Protein AF-A0A329S2U3-F1 (afdb_monomer_lite)

Organism: NCBI:txid29920

pLDDT: mean 78.76, std 15.61, range [27.8, 98.19]

InterPro domains:
  IPR008893 WGR domain [PF05406] (552-631)
  IPR008893 WGR domain [PS51977] (537-641)
  IPR008893 WGR domain [SM00773] (551-633)
  IPR012317 Poly(ADP-ribose) polymerase, catalytic domain [PF00644] (865-1034)
  IPR012317 Poly(ADP-ribose) polymerase, catalytic domain [PS51059] (840-1088)
  IPR036616 Poly(ADP-ribose) polymerase, regulatory domain superfamily [G3DSA:1.20.142.10] (681-849)
  IPR036616 Poly(ADP-ribose) polymerase, regulatory domain superfamily [SSF47587] (687-849)
  IPR036770 Ankyrin repeat-containing domain superfamily [G3DSA:1.25.40.20] (14-289)
  IPR036770 Ankyrin repeat-containing domain superfamily [G3DSA:1.25.40.20] (290-478)
  IPR036770 Ankyrin repeat-containing domain superfamily [SSF48403] (47-464)
  IPR036930 WGR domain superfamily [SSF142921] (527-645)
  IPR050800 ADP-ribosyltransferase diphtheria toxin-like [PTHR10459] (525-1228)

Sequence (1231 aa):
MTLLRSGSAVDGNLRIAQKSSDDVASSWLQRQTISTKPKKEPKIKIRSYFYHAVSNGLTGICHMLLSAKFCRRQAIEDSVRCGQFQLAHNLLGVLESGSDGGMELLKRPNSRGETLLHSLAKTRLTGFDALAKKLAWALVDAGIRVDAQDNKGNIAMHYASKCGNTHLMDFLHHQSGGTKSENIKNHVGEIPILFALKQKRNGRNLSDDQLLTVSCYFLEHPSYSLDIHAADHSGMNVLGAFLDRFMESLAESKPVLFFMMLETLLKRGVDLNLSFHSAHAASLERRKRPHEDGKDQLLRSGRELCEVTSLAKGDEDKMPALVRVAITPNASTRYHALALLLRYGAKLSTADGRGNTLLMHLAARNLVAETRVALGLVRSVPDPKDVFTFTASTRVCSLHVPEASVKAALAQRNTAGLTACHMAVQPLDYGSYENTRLLGMLVRAGGDLRAKDSSGKSAIDYARDQRSRFVLRFLERTFPEFVSVQAEARESTTMFAAAPIYSDDASAYLAECETSGKISRSLVATKVNASCDVGNVSKVHSEGDGEGTELDALLTKVDVKNGRFGLNVFYRLQLVRDELQDIYVLFTNWGRIGETGKFQNTPFRDETEAVNEFKKIFRSKTGNPWESRGPGEFVKKPKKYNLVQRVNHSTKVDDEVTRSFREDMESVASKGVVFPEPRDPDLVTSPSVMAMLAAITDVRNLQLAAQTSCGFAGGDLPLAKQDELRDALEKLTEIRGLLEEKEELVKEIGTASGDLSDEGATKRALLATRHEALTEKVSERSSRYYEIMPCQEDALASSIKAFDQVDDVNVEITRLRMLSDIMETYKMLLGAKRALPTQNPLEYCYHALQVRLGPLQPADPERQLIHRYFFGGLRSYDRHRYRISNVFEVERRGETQRFNDFMEERQDLKTMQTHLLWHGTRRSNLMGILSQGLRVAPPEAPHHGYAYGKGLYFANVAEKSLNYCDVPYALPIMDKDGKPDKTTAKTREVHYMLLCEVSLGKPTEVTTTAAWGTDPLPRDGMDSVKALAVHNPDPRGALVSPKCGAVLHVGQVKQVGIELPYDRVWAKTEPNPTPMGWYERNPKFTAETQDYLSKLVADESFAVGNTHTVSTTGKDREHFVQYQYDQRTIVIELVSRETPDATEDDDEADVAPQKAGSGAWYEATLKVTIRPDDGGAAYSYSTKLYRNTLKSSPLAEGFTLVEPALSEYAELVVYKEAQARIRYVVEVETV

Structure (mmCIF, N/CA/C/O backbone):
data_AF-A0A329S2U3-F1
#
_entry.id   AF-A0A329S2U3-F1
#
loop_
_atom_site.group_PDB
_atom_site.id
_atom_site.type_symbol
_atom_site.label_atom_id
_atom_site.label_alt_id
_atom_site.label_comp_id
_atom_site.label_asym_id
_atom_site.label_entity_id
_atom_site.label_seq_id
_atom_site.pdbx_PDB_ins_code
_atom_site.Cartn_x
_atom_site.Cartn_y
_atom_site.Cartn_z
_atom_site.occupancy
_atom_site.B_iso_or_equiv
_atom_site.auth_seq_id
_atom_site.auth_comp_id
_atom_site.auth_asym_id
_atom_site.auth_atom_id
_atom_site.pdbx_PDB_model_num
ATOM 1 N N . MET A 1 1 ? 57.368 -40.593 -18.491 1.00 42.31 1 MET A N 1
ATOM 2 C CA . MET A 1 1 ? 58.512 -41.523 -18.360 1.00 42.31 1 MET A CA 1
ATOM 3 C C . MET A 1 1 ? 58.277 -42.854 -19.070 1.00 42.31 1 MET A C 1
ATOM 5 O O . MET A 1 1 ? 59.150 -43.255 -19.821 1.00 42.31 1 MET A O 1
ATOM 9 N N . THR A 1 2 ? 57.116 -43.504 -18.928 1.00 45.44 2 THR A N 1
ATOM 10 C CA . THR A 1 2 ? 56.801 -44.787 -19.597 1.00 45.44 2 THR A CA 1
ATOM 11 C C . THR A 1 2 ? 56.766 -44.711 -21.134 1.00 45.44 2 THR A C 1
ATOM 13 O O . THR A 1 2 ? 57.269 -45.612 -21.788 1.00 45.44 2 THR A O 1
ATOM 16 N N . LEU A 1 3 ? 56.276 -43.610 -21.721 1.00 49.00 3 LEU A N 1
ATOM 17 C CA . LEU A 1 3 ? 56.249 -43.401 -23.185 1.00 49.00 3 LEU A CA 1
ATOM 18 C C . LEU A 1 3 ? 57.636 -43.142 -23.814 1.00 49.00 3 LEU A C 1
ATOM 20 O O . LEU A 1 3 ? 57.868 -43.504 -24.962 1.00 49.00 3 LEU A O 1
ATOM 24 N N . LEU A 1 4 ? 58.580 -42.563 -23.060 1.00 51.00 4 LEU A N 1
ATOM 25 C CA . LEU A 1 4 ? 59.866 -42.061 -23.577 1.00 51.00 4 LEU A CA 1
ATOM 26 C C . LEU A 1 4 ? 60.910 -43.159 -23.855 1.00 51.00 4 LEU A C 1
ATOM 28 O O . LEU A 1 4 ? 61.914 -42.886 -24.502 1.00 51.00 4 LEU A O 1
ATOM 32 N N . ARG A 1 5 ? 60.687 -44.398 -23.392 1.00 49.81 5 ARG A N 1
ATOM 33 C CA . ARG A 1 5 ? 61.609 -45.533 -23.601 1.00 49.81 5 ARG A CA 1
ATOM 34 C C . ARG A 1 5 ? 61.366 -46.317 -24.900 1.00 49.81 5 ARG A C 1
ATOM 36 O O . ARG A 1 5 ? 62.146 -47.206 -25.207 1.00 49.81 5 ARG A O 1
ATOM 43 N N . SER A 1 6 ? 60.302 -46.012 -25.648 1.00 49.84 6 SER A N 1
ATOM 44 C CA . SER A 1 6 ? 59.824 -46.835 -26.775 1.00 49.84 6 SER A CA 1
ATOM 45 C C . SER A 1 6 ? 60.241 -46.350 -28.174 1.00 49.84 6 SER A C 1
ATOM 47 O O . SER A 1 6 ? 59.971 -47.031 -29.156 1.00 49.84 6 SER A O 1
ATOM 49 N N . GLY A 1 7 ? 60.877 -45.178 -28.298 1.00 49.03 7 GLY A N 1
ATOM 50 C CA . GLY A 1 7 ? 61.291 -44.615 -29.594 1.00 49.03 7 GLY A CA 1
ATOM 51 C C . GLY A 1 7 ? 60.150 -44.150 -30.519 1.00 49.03 7 GLY A C 1
ATOM 52 O O . GLY A 1 7 ? 60.430 -43.615 -31.592 1.00 49.03 7 GLY A O 1
ATOM 53 N N . SER A 1 8 ? 58.880 -44.303 -30.124 1.00 48.53 8 SER A N 1
ATOM 54 C CA . SER A 1 8 ? 57.711 -43.809 -30.865 1.00 48.53 8 SER A CA 1
ATOM 55 C C . SER A 1 8 ? 57.452 -42.316 -30.619 1.00 48.53 8 SER A C 1
ATOM 57 O O . SER A 1 8 ? 57.714 -41.817 -29.523 1.00 48.53 8 SER A O 1
ATOM 59 N N . ALA A 1 9 ? 56.892 -41.615 -31.612 1.00 52.03 9 ALA A N 1
ATOM 60 C CA . ALA A 1 9 ? 56.511 -40.203 -31.501 1.00 52.03 9 ALA A CA 1
ATOM 61 C C . ALA A 1 9 ? 55.574 -39.956 -30.299 1.00 52.03 9 ALA A C 1
ATOM 63 O O . ALA A 1 9 ? 54.601 -40.681 -30.089 1.00 52.03 9 ALA A O 1
ATOM 64 N N . VAL A 1 10 ? 55.879 -38.937 -29.490 1.00 57.94 10 VAL A N 1
ATOM 65 C CA . VAL A 1 10 ? 55.153 -38.639 -28.244 1.00 57.94 10 VAL A CA 1
ATOM 66 C C . VAL A 1 10 ? 54.047 -37.605 -28.503 1.00 57.94 10 VAL A C 1
ATOM 68 O O . VAL A 1 10 ? 54.228 -36.433 -28.209 1.00 57.94 10 VAL A O 1
ATOM 71 N N . ASP A 1 11 ? 52.877 -38.016 -28.995 1.00 56.56 11 ASP A N 1
ATOM 72 C CA . ASP A 1 11 ? 51.725 -37.114 -29.233 1.00 56.56 11 ASP A CA 1
ATOM 73 C C . ASP A 1 11 ? 50.655 -37.198 -28.126 1.00 56.56 11 ASP A C 1
ATOM 75 O O . ASP A 1 11 ? 49.458 -37.354 -28.374 1.00 56.56 11 ASP A O 1
ATOM 79 N N . GLY A 1 12 ? 51.068 -37.137 -26.857 1.00 60.25 12 GLY A N 1
ATOM 80 C CA . GLY A 1 12 ? 50.128 -37.270 -25.740 1.00 60.25 12 GLY A CA 1
ATOM 81 C C . GLY A 1 12 ? 49.598 -35.946 -25.178 1.00 60.25 12 GLY A C 1
ATOM 82 O O . GLY A 1 12 ? 50.315 -34.950 -25.034 1.00 60.25 12 GLY A O 1
ATOM 83 N N . ASN A 1 13 ? 48.313 -35.964 -24.814 1.00 64.75 13 ASN A N 1
ATOM 84 C CA . ASN A 1 13 ? 47.608 -34.863 -24.168 1.00 64.75 13 ASN A CA 1
ATOM 85 C C . ASN A 1 13 ? 47.212 -35.219 -22.724 1.00 64.75 13 ASN A C 1
ATOM 87 O O . ASN A 1 13 ? 46.738 -36.317 -22.444 1.00 64.75 13 ASN A O 1
ATOM 91 N N . LEU A 1 14 ? 47.336 -34.259 -21.810 1.00 62.75 14 LEU A N 1
ATOM 92 C CA . LEU A 1 14 ? 46.859 -34.313 -20.432 1.00 62.75 14 LEU A CA 1
ATOM 93 C C . LEU A 1 14 ? 45.433 -33.771 -20.321 1.00 62.75 14 LEU A C 1
ATOM 95 O O . LEU A 1 14 ? 45.117 -32.695 -20.837 1.00 62.75 14 LEU A O 1
ATOM 99 N N . ARG A 1 15 ? 44.585 -34.480 -19.571 1.00 54.84 15 ARG A N 1
ATOM 100 C CA . ARG A 1 15 ? 43.305 -33.962 -19.072 1.00 54.84 15 ARG A CA 1
ATOM 101 C C . ARG A 1 15 ? 43.565 -33.211 -17.771 1.00 54.84 15 ARG A C 1
ATOM 103 O O . ARG A 1 15 ? 43.857 -33.829 -16.755 1.00 54.84 15 ARG A O 1
ATOM 110 N N . ILE A 1 16 ? 43.474 -31.885 -17.808 1.00 58.28 16 ILE A N 1
ATOM 111 C CA . ILE A 1 16 ? 43.733 -31.037 -16.641 1.00 58.28 16 ILE A CA 1
ATOM 112 C C . ILE A 1 16 ? 42.404 -30.458 -16.153 1.00 58.28 16 ILE A C 1
ATOM 114 O O . ILE A 1 16 ? 41.715 -29.751 -16.897 1.00 58.28 16 ILE A O 1
ATOM 118 N N . ALA A 1 17 ? 42.051 -30.743 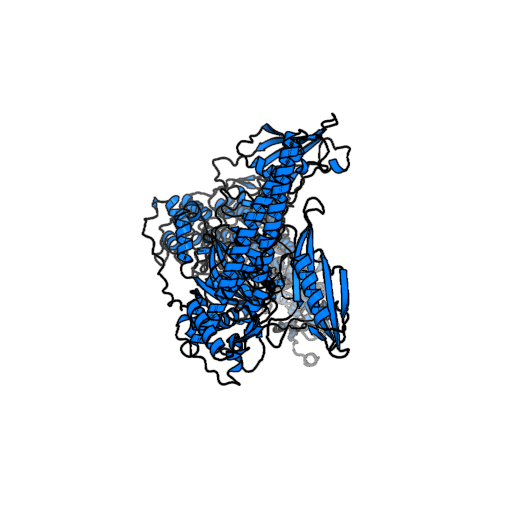-14.900 1.00 45.75 17 ALA A N 1
ATOM 119 C CA . ALA A 1 17 ? 40.966 -30.063 -14.202 1.00 45.75 17 ALA A CA 1
ATOM 120 C C . ALA A 1 17 ? 41.432 -28.650 -13.817 1.00 45.75 17 ALA A C 1
ATOM 122 O O . ALA A 1 17 ? 42.462 -28.479 -13.167 1.00 45.75 17 ALA A O 1
ATOM 123 N N . GLN A 1 18 ? 40.706 -27.614 -14.239 1.00 48.03 18 GLN A N 1
ATOM 124 C CA . GLN A 1 18 ? 41.000 -26.253 -13.787 1.00 48.03 18 GLN A CA 1
ATOM 125 C C . GLN A 1 18 ? 40.608 -26.093 -12.312 1.00 48.03 18 GLN A C 1
ATOM 127 O O . GLN A 1 18 ? 39.426 -26.217 -12.000 1.00 48.03 18 GLN A O 1
ATOM 132 N N . LYS A 1 19 ? 41.548 -25.694 -11.446 1.00 40.84 19 LYS A N 1
ATOM 133 C CA . LYS A 1 19 ? 41.189 -24.980 -10.210 1.00 40.84 19 LYS A CA 1
ATOM 134 C C . LYS A 1 19 ? 40.588 -23.621 -10.593 1.00 40.84 19 LYS A C 1
ATOM 136 O O . LYS A 1 19 ? 41.132 -22.923 -11.460 1.00 40.84 19 LYS A O 1
ATOM 141 N N . SER A 1 20 ? 39.434 -23.272 -10.030 1.00 36.66 20 SER A N 1
ATOM 142 C CA . SER A 1 20 ? 38.898 -21.909 -10.102 1.00 36.66 20 SER A CA 1
ATOM 143 C C . SER A 1 20 ? 39.847 -20.968 -9.364 1.00 36.66 20 SER A C 1
ATOM 145 O O . SER A 1 20 ? 40.392 -21.329 -8.327 1.00 36.66 20 SER A O 1
ATOM 147 N N . SER A 1 21 ? 40.053 -19.758 -9.889 1.00 37.75 21 SER A N 1
ATOM 148 C CA . SER A 1 21 ? 40.830 -18.709 -9.207 1.00 37.75 21 SER A CA 1
ATOM 149 C C . SER A 1 21 ? 40.238 -18.310 -7.851 1.00 37.75 21 SER A C 1
ATOM 151 O O . SER A 1 21 ? 40.929 -17.683 -7.059 1.00 37.75 21 SER A O 1
ATOM 153 N N . ASP A 1 22 ? 38.996 -18.710 -7.579 1.00 34.69 22 ASP A N 1
ATOM 154 C CA . ASP A 1 22 ? 38.304 -18.463 -6.316 1.00 34.69 22 ASP A CA 1
ATOM 155 C C . ASP A 1 22 ? 38.887 -19.289 -5.150 1.00 34.69 22 ASP A C 1
ATOM 157 O O . ASP A 1 22 ? 38.743 -18.883 -4.004 1.00 34.69 22 ASP A O 1
ATOM 161 N N . ASP A 1 23 ? 39.629 -20.375 -5.419 1.00 32.91 23 ASP A N 1
ATOM 162 C CA . ASP A 1 23 ? 40.232 -21.216 -4.365 1.00 32.91 23 ASP A CA 1
ATOM 163 C C . ASP A 1 23 ? 41.568 -20.673 -3.823 1.00 32.91 23 ASP A C 1
ATOM 165 O O . ASP A 1 23 ? 42.105 -21.207 -2.855 1.00 32.91 23 ASP A O 1
ATOM 169 N N . VAL A 1 24 ? 42.148 -19.637 -4.444 1.00 33.84 24 VAL A N 1
ATOM 170 C CA . VAL A 1 24 ? 43.432 -19.051 -3.998 1.00 33.84 24 VAL A CA 1
ATOM 171 C C . VAL A 1 24 ? 43.216 -17.807 -3.126 1.00 33.84 24 VAL A C 1
ATOM 173 O O . VAL A 1 24 ? 44.097 -17.438 -2.356 1.00 33.84 24 VAL A O 1
ATOM 176 N N . ALA A 1 25 ? 42.026 -17.198 -3.170 1.00 31.97 25 ALA A N 1
ATOM 177 C CA . ALA A 1 25 ? 41.671 -16.062 -2.315 1.00 31.97 25 ALA A CA 1
ATOM 178 C C . ALA A 1 25 ? 41.068 -16.478 -0.956 1.00 31.97 25 ALA A C 1
ATOM 180 O O . ALA A 1 25 ? 40.979 -15.660 -0.046 1.00 31.97 25 ALA A O 1
ATOM 181 N N . SER A 1 26 ? 40.697 -17.748 -0.776 1.00 31.91 26 SER A N 1
ATOM 182 C CA . SER A 1 26 ? 40.075 -18.269 0.448 1.00 31.91 26 SER A CA 1
ATOM 183 C C . SER A 1 26 ? 41.071 -18.997 1.361 1.00 31.91 26 SER A C 1
ATOM 185 O O . SER A 1 26 ? 40.828 -20.131 1.769 1.00 31.91 26 SER A O 1
ATOM 187 N N . SER A 1 27 ? 42.205 -18.362 1.675 1.00 30.64 27 SER A N 1
ATOM 188 C CA . SER A 1 27 ? 43.120 -18.834 2.733 1.00 30.64 27 SER A CA 1
ATOM 189 C C . SER A 1 27 ? 43.004 -18.038 4.039 1.00 30.64 27 SER A C 1
ATOM 191 O O . SER A 1 27 ? 43.731 -18.335 4.982 1.00 30.64 27 SER A O 1
ATOM 193 N N . TRP A 1 28 ? 42.095 -17.066 4.142 1.00 36.31 28 TRP A N 1
ATOM 194 C CA . TRP A 1 28 ? 41.834 -16.373 5.404 1.00 36.31 28 TRP A CA 1
ATOM 195 C C . TRP A 1 28 ? 40.329 -16.164 5.604 1.00 36.31 28 TRP A C 1
ATOM 197 O O . TRP A 1 28 ? 39.649 -15.649 4.724 1.00 36.31 28 TRP A O 1
ATOM 207 N N . LEU A 1 29 ? 39.855 -16.590 6.782 1.00 28.66 29 LEU A N 1
ATOM 208 C CA . LEU A 1 29 ? 38.474 -16.634 7.293 1.00 28.66 29 LEU A CA 1
ATOM 209 C C . LEU A 1 29 ? 37.580 -17.789 6.813 1.00 28.66 29 LEU A C 1
ATOM 211 O O . LEU A 1 29 ? 36.704 -17.669 5.963 1.00 28.66 29 LEU A O 1
ATOM 215 N N . GLN A 1 30 ? 37.742 -18.908 7.513 1.00 29.66 30 GLN A N 1
ATOM 216 C CA . GLN A 1 30 ? 36.770 -19.986 7.622 1.00 29.66 30 GLN A CA 1
ATOM 217 C C . GLN A 1 30 ? 35.795 -19.658 8.773 1.00 29.66 30 GLN A C 1
ATOM 219 O O . GLN A 1 30 ? 36.169 -19.736 9.942 1.00 29.66 30 GLN A O 1
ATOM 224 N N . ARG A 1 31 ? 34.536 -19.311 8.470 1.00 28.36 31 ARG A N 1
ATOM 225 C CA . ARG A 1 31 ? 33.394 -19.548 9.375 1.00 28.36 31 ARG A CA 1
ATOM 226 C C . ARG A 1 31 ? 32.233 -20.154 8.593 1.00 28.36 31 ARG A C 1
ATOM 228 O O . ARG A 1 31 ? 31.931 -19.761 7.471 1.00 28.36 31 ARG A O 1
ATOM 235 N N . GLN A 1 32 ? 31.674 -21.191 9.201 1.00 36.06 32 GLN A N 1
ATOM 236 C CA . GLN A 1 32 ? 30.772 -22.187 8.641 1.00 36.06 32 GLN A CA 1
ATOM 237 C C . GLN A 1 32 ? 29.478 -21.582 8.081 1.00 36.06 32 GLN A C 1
ATOM 239 O O . GLN A 1 32 ? 28.687 -21.011 8.820 1.00 36.06 32 GLN A O 1
ATOM 244 N N . THR A 1 33 ? 29.217 -21.810 6.795 1.00 27.92 33 THR A N 1
ATOM 245 C CA . THR A 1 33 ? 27.858 -21.906 6.245 1.00 27.92 33 THR A CA 1
ATOM 246 C C . THR A 1 33 ? 27.834 -23.057 5.240 1.00 27.92 33 THR A C 1
ATOM 248 O O . THR A 1 33 ? 28.650 -23.132 4.320 1.00 27.92 33 THR A O 1
ATOM 251 N N . ILE A 1 34 ? 26.933 -24.014 5.460 1.00 32.25 34 ILE A N 1
ATOM 252 C CA . ILE A 1 34 ? 26.742 -25.185 4.601 1.00 32.25 34 ILE A CA 1
ATOM 253 C C . ILE A 1 34 ? 26.026 -24.707 3.332 1.00 32.25 34 ILE A C 1
ATOM 255 O O . ILE A 1 34 ? 24.833 -24.425 3.338 1.00 32.25 34 ILE A O 1
ATOM 259 N N . SER A 1 35 ? 26.778 -24.569 2.240 1.00 28.52 35 SER A N 1
ATOM 260 C CA . SER A 1 35 ? 26.254 -24.196 0.923 1.00 28.52 35 SER A CA 1
ATOM 261 C C . SER A 1 35 ? 25.680 -25.425 0.213 1.00 28.52 35 SER A C 1
ATOM 263 O O . SER A 1 35 ? 26.424 -26.272 -0.282 1.00 28.52 35 SER A O 1
ATOM 265 N N . THR A 1 36 ? 24.353 -25.513 0.124 1.00 30.98 36 THR A N 1
ATOM 266 C CA . THR A 1 36 ? 23.598 -26.521 -0.644 1.00 30.98 36 THR A CA 1
ATOM 267 C C . THR A 1 36 ? 23.454 -26.139 -2.125 1.00 30.98 36 THR A C 1
ATOM 269 O O . THR A 1 36 ? 22.384 -26.256 -2.719 1.00 30.98 36 THR A O 1
ATOM 272 N N . LYS A 1 37 ? 24.534 -25.678 -2.771 1.00 29.12 37 LYS A N 1
ATOM 273 C CA . LYS A 1 37 ? 24.570 -25.540 -4.239 1.00 29.12 37 LYS A CA 1
ATOM 274 C C . LYS A 1 37 ? 25.252 -26.761 -4.863 1.00 29.12 37 LYS A C 1
ATOM 276 O O . LYS A 1 37 ? 26.326 -27.140 -4.392 1.00 29.12 37 LYS A O 1
ATOM 281 N N . PRO A 1 38 ? 24.710 -27.350 -5.947 1.00 29.62 38 PRO A N 1
ATOM 282 C CA . PRO A 1 38 ? 25.406 -28.408 -6.666 1.00 29.62 38 PRO A CA 1
ATOM 283 C C . PRO A 1 38 ? 26.735 -27.851 -7.191 1.00 29.62 38 PRO A C 1
ATOM 285 O O . PRO A 1 38 ? 26.765 -26.856 -7.924 1.00 29.62 38 PRO A O 1
ATOM 288 N N . LYS A 1 39 ? 27.852 -28.461 -6.777 1.00 33.41 39 LYS A N 1
ATOM 289 C CA . LYS A 1 39 ? 29.187 -28.121 -7.281 1.00 33.41 39 LYS A CA 1
ATOM 290 C C . LYS A 1 39 ? 29.183 -28.330 -8.797 1.00 33.41 39 LYS A C 1
ATOM 292 O O . LYS A 1 39 ? 29.017 -29.452 -9.262 1.00 33.41 39 LYS A O 1
ATOM 297 N N . LYS A 1 40 ? 29.354 -27.253 -9.574 1.00 38.09 40 LYS A N 1
ATOM 298 C CA . LYS A 1 40 ? 29.589 -27.361 -11.022 1.00 38.09 40 LYS A CA 1
ATOM 299 C C . LYS A 1 40 ? 30.831 -28.219 -11.243 1.00 38.09 40 LYS A C 1
ATOM 301 O O . LYS A 1 40 ? 31.885 -27.905 -10.692 1.00 38.09 40 LYS A O 1
ATOM 306 N N . GLU A 1 41 ? 30.708 -29.260 -12.060 1.00 36.12 41 GLU A N 1
ATOM 307 C CA . GLU A 1 41 ? 31.843 -30.092 -12.457 1.00 36.12 41 GLU A CA 1
ATOM 308 C C . GLU A 1 41 ? 32.994 -29.222 -13.004 1.00 36.12 41 GLU A C 1
ATOM 310 O O . GLU A 1 41 ? 32.757 -28.280 -13.777 1.00 36.12 41 GLU A O 1
ATOM 315 N N . PRO A 1 42 ? 34.253 -29.494 -12.615 1.00 43.88 42 PRO A N 1
ATOM 316 C CA . PRO A 1 42 ? 35.391 -28.730 -13.100 1.00 43.88 42 PRO A CA 1
ATOM 317 C C . PRO A 1 42 ? 35.534 -28.924 -14.614 1.00 43.88 42 PRO A C 1
ATOM 319 O O . PRO A 1 42 ? 35.647 -30.044 -15.105 1.00 43.88 42 PRO A O 1
ATOM 322 N N . LYS A 1 43 ? 35.571 -27.825 -15.380 1.00 46.41 43 LYS A N 1
ATOM 323 C CA . LYS A 1 43 ? 35.804 -27.884 -16.834 1.00 46.41 43 LYS A CA 1
ATOM 324 C C . LYS A 1 43 ? 37.184 -28.492 -17.118 1.00 46.41 43 LYS A C 1
ATOM 326 O O . LYS A 1 43 ? 38.202 -27.818 -16.946 1.00 46.41 43 LYS A O 1
ATOM 331 N N . ILE A 1 44 ? 37.212 -29.740 -17.582 1.00 51.78 44 ILE A N 1
ATOM 332 C CA . ILE A 1 44 ? 38.430 -30.451 -17.987 1.00 51.78 44 ILE A CA 1
ATOM 333 C C . ILE A 1 44 ? 38.913 -29.875 -19.324 1.00 51.78 44 ILE A C 1
ATOM 335 O O . ILE A 1 44 ? 38.178 -29.874 -20.311 1.00 51.78 44 ILE A O 1
ATOM 339 N N . LYS A 1 45 ? 40.154 -29.379 -19.379 1.00 61.69 45 LYS A N 1
ATOM 340 C CA . LYS A 1 45 ? 40.801 -28.971 -20.636 1.00 61.69 45 LYS A CA 1
ATOM 341 C C . LYS A 1 45 ? 41.892 -29.958 -21.012 1.00 61.69 45 LYS A C 1
ATOM 343 O O . LYS A 1 45 ? 42.722 -30.322 -20.186 1.00 61.69 45 LYS A O 1
ATOM 348 N N . ILE A 1 46 ? 41.898 -30.340 -22.283 1.00 70.62 46 ILE A N 1
ATOM 349 C CA . ILE A 1 46 ? 42.928 -31.185 -22.883 1.00 70.62 46 ILE A CA 1
ATOM 350 C C . ILE A 1 46 ? 44.083 -30.272 -23.328 1.00 70.62 46 ILE A C 1
ATOM 352 O O . ILE A 1 46 ? 43.864 -29.339 -24.106 1.00 70.62 46 ILE A O 1
ATOM 356 N N . ARG A 1 47 ? 45.288 -30.488 -22.791 1.00 78.19 47 ARG A N 1
ATOM 357 C CA . ARG A 1 47 ? 46.519 -29.736 -23.113 1.00 78.19 47 ARG A CA 1
ATOM 358 C C . ARG A 1 47 ? 47.655 -30.706 -23.418 1.00 78.19 47 ARG A C 1
ATOM 360 O O . ARG A 1 47 ? 47.685 -31.777 -22.829 1.00 78.19 47 ARG A O 1
ATOM 367 N N . SER A 1 48 ? 48.587 -30.346 -24.293 1.00 82.12 48 SER A N 1
ATOM 368 C CA . SER A 1 48 ? 49.729 -31.214 -24.606 1.00 82.12 48 SER A CA 1
ATOM 369 C C . SER A 1 48 ? 50.674 -31.364 -23.403 1.00 82.12 48 SER A C 1
ATOM 371 O O . SER A 1 48 ? 50.708 -30.512 -22.505 1.00 82.12 48 SER A O 1
ATOM 373 N N . TYR A 1 49 ? 51.482 -32.430 -23.395 1.00 80.19 49 TYR A N 1
ATOM 374 C CA . TYR A 1 49 ? 52.573 -32.573 -22.422 1.00 80.19 49 TYR A CA 1
ATOM 375 C C . TYR A 1 49 ? 53.551 -31.393 -22.468 1.00 80.19 49 TYR A C 1
ATOM 377 O O . TYR A 1 49 ? 54.012 -30.932 -21.423 1.00 80.19 49 TYR A O 1
ATOM 385 N N . PHE A 1 50 ? 53.821 -30.871 -23.667 1.00 82.81 50 PHE A N 1
ATOM 386 C CA . PHE A 1 50 ? 54.733 -29.750 -23.863 1.00 82.81 50 PHE A CA 1
ATOM 387 C C . PHE A 1 50 ? 54.176 -28.446 -23.276 1.00 82.81 50 PHE A C 1
ATOM 389 O O . PHE A 1 50 ? 54.888 -27.749 -22.561 1.00 82.81 50 PHE A O 1
ATOM 396 N N . TYR A 1 51 ? 52.881 -28.160 -23.459 1.00 83.38 51 TYR A N 1
ATOM 397 C CA . TYR A 1 51 ? 52.208 -27.009 -22.842 1.00 83.38 51 TYR A CA 1
ATOM 398 C C . TYR A 1 51 ? 52.353 -27.012 -21.320 1.00 83.38 51 TYR A C 1
ATOM 400 O O . TYR A 1 51 ? 52.699 -25.990 -20.735 1.00 83.38 51 TYR A O 1
ATOM 408 N N . HIS A 1 52 ? 52.129 -28.166 -20.683 1.00 80.88 52 HIS A N 1
ATOM 409 C CA . HIS A 1 52 ? 52.268 -28.302 -19.234 1.00 80.88 52 HIS A CA 1
ATOM 410 C C . HIS A 1 52 ? 53.724 -28.145 -18.769 1.00 80.88 52 HIS A C 1
ATOM 412 O O . HIS A 1 52 ? 53.977 -27.558 -17.718 1.00 80.88 52 HIS A O 1
ATOM 418 N N . ALA A 1 53 ? 54.686 -28.669 -19.534 1.00 82.88 53 ALA A N 1
ATOM 419 C CA . ALA A 1 53 ? 56.104 -28.514 -19.226 1.00 82.88 53 ALA A CA 1
ATOM 420 C C . ALA A 1 53 ? 56.526 -27.038 -19.289 1.00 82.88 53 ALA A C 1
ATOM 422 O O . ALA A 1 53 ? 57.132 -26.534 -18.345 1.00 82.88 53 ALA A O 1
ATOM 423 N N . VAL A 1 54 ? 56.122 -26.323 -20.343 1.00 84.44 54 VAL A N 1
ATOM 424 C CA . VAL A 1 54 ? 56.418 -24.896 -20.511 1.00 84.44 54 VAL A CA 1
ATOM 425 C C . VAL A 1 54 ? 55.707 -24.045 -19.455 1.00 84.44 54 VAL A C 1
ATOM 427 O O . VAL A 1 54 ? 56.335 -23.175 -18.860 1.00 84.44 54 VAL A O 1
ATOM 430 N N . SER A 1 55 ? 54.425 -24.301 -19.165 1.00 81.94 55 SER A N 1
ATOM 431 C CA . SER A 1 55 ? 53.662 -23.502 -18.193 1.00 81.94 55 SER A CA 1
ATOM 432 C C . SER A 1 55 ? 54.196 -23.597 -16.761 1.00 81.94 55 SER A C 1
ATOM 434 O O . SER A 1 55 ? 53.918 -22.714 -15.959 1.00 81.94 55 SER A O 1
ATOM 436 N N . ASN A 1 56 ? 54.931 -24.666 -16.436 1.00 82.25 56 ASN A N 1
ATOM 437 C CA . ASN A 1 56 ? 55.533 -24.898 -15.119 1.00 82.25 56 ASN A CA 1
ATOM 438 C C . ASN A 1 56 ? 57.063 -24.688 -15.110 1.00 82.25 56 ASN A C 1
ATOM 440 O O . ASN A 1 56 ? 57.715 -25.060 -14.140 1.00 82.25 56 ASN A O 1
ATOM 444 N N . GLY A 1 57 ? 57.656 -24.136 -16.178 1.00 81.12 57 GLY A N 1
ATOM 445 C CA . GLY A 1 57 ? 59.097 -23.846 -16.235 1.00 81.12 57 GLY A CA 1
ATOM 446 C C . GLY A 1 57 ? 60.012 -25.079 -16.311 1.00 81.12 57 GLY A C 1
ATOM 447 O O . GLY A 1 57 ? 61.191 -25.000 -15.979 1.00 81.12 57 GLY A O 1
ATOM 448 N N . LEU A 1 58 ? 59.499 -26.233 -16.748 1.00 84.62 58 LEU A N 1
ATOM 449 C CA . LEU A 1 58 ? 60.215 -27.513 -16.757 1.00 84.62 58 LEU A CA 1
ATOM 450 C C . LEU A 1 58 ? 61.068 -27.668 -18.030 1.00 84.62 58 LEU A C 1
ATOM 452 O O . LEU A 1 58 ? 60.767 -28.476 -18.914 1.00 84.62 58 LEU A O 1
ATOM 456 N N . THR A 1 59 ? 62.147 -26.891 -18.133 1.00 78.56 59 THR A N 1
ATOM 457 C CA . THR A 1 59 ? 63.025 -26.821 -19.320 1.00 78.56 59 THR A CA 1
ATOM 458 C C . THR A 1 59 ? 63.657 -28.169 -19.686 1.00 78.56 59 THR A C 1
ATOM 460 O O . THR A 1 59 ? 63.650 -28.549 -20.857 1.00 78.56 59 THR A O 1
ATOM 463 N N . GLY A 1 60 ? 64.105 -28.956 -18.699 1.00 77.69 60 GLY A N 1
ATOM 464 C CA . GLY A 1 60 ? 64.663 -30.298 -18.924 1.00 77.69 60 GLY A CA 1
ATOM 465 C C . GLY A 1 60 ? 63.663 -31.280 -19.552 1.00 77.69 60 GLY A C 1
ATOM 466 O O . GLY A 1 60 ? 64.027 -32.076 -20.416 1.00 77.69 60 GLY A O 1
ATOM 467 N N . ILE A 1 61 ? 62.378 -31.176 -19.194 1.00 79.75 61 ILE A N 1
ATOM 468 C CA . ILE A 1 61 ? 61.304 -31.983 -19.794 1.00 79.75 61 ILE A CA 1
ATOM 469 C C . ILE A 1 61 ? 60.980 -31.484 -21.206 1.00 79.75 61 ILE A C 1
ATOM 471 O O . ILE A 1 61 ? 60.722 -32.298 -22.089 1.00 79.75 61 ILE A O 1
ATOM 475 N N . CYS A 1 62 ? 61.057 -30.174 -21.458 1.00 80.31 62 CYS A N 1
ATOM 476 C CA . CYS A 1 62 ? 60.903 -29.623 -22.807 1.00 80.31 62 CYS A CA 1
ATOM 477 C C . CYS A 1 62 ? 61.986 -30.167 -23.758 1.00 80.31 62 CYS A C 1
ATOM 479 O O . CYS A 1 62 ? 61.656 -30.637 -24.845 1.00 80.31 62 CYS A O 1
ATOM 481 N N . HIS A 1 63 ? 63.256 -30.193 -23.332 1.00 79.00 63 HIS A N 1
ATOM 482 C CA . HIS A 1 63 ? 64.350 -30.790 -24.112 1.00 79.00 63 HIS A CA 1
ATOM 483 C C . HIS A 1 63 ? 64.153 -32.293 -24.346 1.00 79.00 63 HIS A C 1
ATOM 485 O O . HIS A 1 63 ? 64.373 -32.771 -25.456 1.00 79.00 63 HIS A O 1
ATOM 491 N N . MET A 1 64 ? 63.683 -33.022 -23.330 1.00 79.44 64 MET A N 1
ATOM 492 C CA . MET A 1 64 ? 63.409 -34.461 -23.412 1.00 79.44 64 MET A CA 1
ATOM 493 C C . MET A 1 64 ? 62.249 -34.799 -24.362 1.00 79.44 64 MET A C 1
ATOM 495 O O . MET A 1 64 ? 62.283 -35.809 -25.056 1.00 79.44 64 MET A O 1
ATOM 499 N N . LEU A 1 65 ? 61.218 -33.953 -24.419 1.00 78.81 65 LEU A N 1
ATOM 500 C CA . LEU A 1 65 ? 60.117 -34.106 -25.371 1.00 78.81 65 LEU A CA 1
ATOM 501 C C . LEU A 1 65 ? 60.576 -33.801 -26.805 1.00 78.81 65 LEU A C 1
ATOM 503 O O . LEU A 1 65 ? 60.223 -34.529 -27.731 1.00 78.81 65 LEU A O 1
ATOM 507 N N . LEU A 1 66 ? 61.403 -32.769 -26.998 1.00 77.88 66 LEU A N 1
ATOM 508 C CA . LEU A 1 66 ? 61.949 -32.418 -28.314 1.00 77.88 66 LEU A CA 1
ATOM 509 C C . LEU A 1 66 ? 62.926 -33.477 -28.848 1.00 77.88 66 LEU A C 1
ATOM 511 O O . LEU A 1 66 ? 62.886 -33.779 -30.041 1.00 77.88 66 LEU A O 1
ATOM 515 N N . SER A 1 67 ? 63.760 -34.079 -27.989 1.00 77.56 67 SER A N 1
ATOM 516 C CA . SER A 1 67 ? 64.638 -35.196 -28.373 1.00 77.56 67 SER A CA 1
ATOM 517 C C . SER A 1 67 ? 63.851 -36.469 -28.701 1.00 77.56 67 SER A C 1
ATOM 519 O O . SER A 1 67 ? 64.248 -37.227 -29.583 1.00 77.56 67 SER A O 1
ATOM 521 N N . ALA A 1 68 ? 62.678 -36.652 -28.089 1.00 74.38 68 ALA A N 1
ATOM 522 C CA . ALA A 1 68 ? 61.726 -37.722 -28.392 1.00 74.38 68 ALA A CA 1
ATOM 523 C C . ALA A 1 68 ? 60.824 -37.445 -29.619 1.00 74.38 68 ALA A C 1
ATOM 525 O O . ALA A 1 68 ? 59.739 -38.016 -29.736 1.00 74.38 68 ALA A O 1
ATOM 526 N N . LYS A 1 69 ? 61.260 -36.573 -30.542 1.00 75.00 69 LYS A N 1
ATOM 527 C CA . LYS A 1 69 ? 60.560 -36.221 -31.795 1.00 75.00 69 LYS A CA 1
ATOM 528 C C . LYS A 1 69 ? 59.143 -35.643 -31.606 1.00 75.00 69 LYS A C 1
ATOM 530 O O . LYS A 1 69 ? 58.297 -35.814 -32.482 1.00 75.00 69 LYS A O 1
ATOM 535 N N . PHE A 1 70 ? 58.869 -34.937 -30.504 1.00 78.69 70 PHE A N 1
ATOM 536 C CA . PHE A 1 70 ? 57.609 -34.195 -30.337 1.00 78.69 70 PHE A CA 1
ATOM 537 C C . PHE A 1 70 ? 57.398 -33.187 -31.480 1.00 78.69 70 PHE A C 1
ATOM 539 O O . PHE A 1 70 ? 58.351 -32.548 -31.939 1.00 78.69 70 PHE A O 1
ATOM 546 N N . CYS A 1 71 ? 56.149 -33.012 -31.928 1.00 79.44 71 CYS A N 1
ATOM 547 C CA . CYS A 1 71 ? 55.818 -32.114 -33.033 1.00 79.44 71 CYS A CA 1
ATOM 548 C C . CYS A 1 71 ? 56.307 -30.676 -32.764 1.00 79.44 71 CYS A C 1
ATOM 550 O O . CYS A 1 71 ? 55.758 -29.955 -31.926 1.00 79.44 71 CYS A O 1
ATOM 552 N N . ARG A 1 72 ? 57.326 -30.225 -33.512 1.00 79.25 72 ARG A N 1
ATOM 553 C CA . ARG A 1 72 ? 57.954 -28.900 -33.330 1.00 79.25 72 ARG A CA 1
ATOM 554 C C . ARG A 1 72 ? 56.972 -27.747 -33.543 1.00 79.25 72 ARG A C 1
ATOM 556 O O . ARG A 1 72 ? 56.999 -26.773 -32.799 1.00 79.25 72 ARG A O 1
ATOM 563 N N . ARG A 1 73 ? 56.041 -27.882 -34.492 1.00 82.75 73 ARG A N 1
ATOM 564 C CA . ARG A 1 73 ? 54.964 -26.904 -34.718 1.00 82.75 73 ARG A CA 1
ATOM 565 C C . ARG A 1 73 ? 54.036 -26.785 -33.503 1.00 82.75 73 ARG A C 1
ATOM 567 O O . ARG A 1 73 ? 53.671 -25.669 -33.133 1.00 82.75 73 ARG A O 1
ATOM 574 N N . GLN A 1 74 ? 53.672 -27.904 -32.872 1.00 81.62 74 GLN A N 1
ATOM 575 C CA . GLN A 1 74 ? 52.868 -27.919 -31.645 1.00 81.62 74 GLN A CA 1
ATOM 576 C C . GLN A 1 74 ? 53.657 -27.347 -30.455 1.00 81.62 74 GLN A C 1
ATOM 578 O O . GLN A 1 74 ? 53.103 -26.581 -29.674 1.00 81.62 74 GLN A O 1
ATOM 583 N N . ALA A 1 75 ? 54.961 -27.633 -30.366 1.00 82.44 75 ALA A N 1
ATOM 584 C CA . ALA A 1 75 ? 55.843 -27.061 -29.349 1.00 82.44 75 ALA A CA 1
ATOM 585 C C . ALA A 1 75 ? 55.907 -25.527 -29.436 1.00 82.44 75 ALA A C 1
ATOM 587 O O . ALA A 1 75 ? 55.737 -24.857 -28.422 1.00 82.44 75 ALA A O 1
ATOM 588 N N . ILE A 1 76 ? 56.052 -24.971 -30.647 1.00 84.38 76 ILE A N 1
ATOM 589 C CA . ILE A 1 76 ? 56.015 -23.517 -30.879 1.00 84.38 76 ILE A CA 1
ATOM 590 C C . ILE A 1 76 ? 54.655 -22.933 -30.464 1.00 84.38 76 ILE A C 1
ATOM 592 O O . ILE A 1 76 ? 54.611 -21.914 -29.780 1.00 84.38 76 ILE A O 1
ATOM 596 N N . GLU A 1 77 ? 53.538 -23.588 -30.808 1.00 84.25 77 GLU A N 1
ATOM 597 C CA . GLU A 1 77 ? 52.192 -23.150 -30.394 1.00 84.25 77 GLU A CA 1
ATOM 598 C C . GLU A 1 77 ? 52.039 -23.074 -28.880 1.00 84.25 77 GLU A C 1
ATOM 600 O O . GLU A 1 77 ? 51.454 -22.133 -28.344 1.00 84.25 77 GLU A O 1
ATOM 605 N N . ASP A 1 78 ? 52.540 -24.093 -28.193 1.00 86.00 78 ASP A N 1
ATOM 606 C CA . ASP A 1 78 ? 52.419 -24.231 -26.754 1.00 86.00 78 ASP A CA 1
ATOM 607 C C . ASP A 1 78 ? 53.345 -23.252 -26.023 1.00 86.00 78 ASP A C 1
ATOM 609 O O . ASP A 1 78 ? 52.920 -22.649 -25.038 1.00 86.00 78 ASP A O 1
ATOM 613 N N . SER A 1 79 ? 54.543 -22.989 -26.558 1.00 85.94 79 SER A N 1
ATOM 614 C CA . SER A 1 79 ? 55.421 -21.903 -26.105 1.00 85.94 79 SER A CA 1
ATOM 615 C C . SER A 1 79 ? 54.762 -20.532 -26.252 1.00 85.94 79 SER A C 1
ATOM 617 O O . SER A 1 79 ? 54.746 -19.761 -25.291 1.00 85.94 79 SER A O 1
ATOM 619 N N . VAL A 1 80 ? 54.144 -20.254 -27.406 1.00 85.44 80 VAL A N 1
ATOM 620 C CA . VAL A 1 80 ? 53.399 -19.008 -27.646 1.00 85.44 80 VAL A CA 1
ATOM 621 C C . VAL A 1 80 ? 52.224 -18.887 -26.679 1.00 85.44 80 VAL A C 1
ATOM 623 O O . VAL A 1 80 ? 52.100 -17.879 -25.992 1.00 85.44 80 VAL A O 1
ATOM 626 N N . ARG A 1 81 ? 51.394 -19.927 -26.533 1.00 83.25 81 ARG A N 1
ATOM 627 C CA . ARG A 1 81 ? 50.228 -19.920 -25.629 1.00 83.25 81 ARG A CA 1
ATOM 628 C C . ARG A 1 81 ? 50.585 -19.759 -24.148 1.00 83.25 81 ARG A C 1
ATOM 630 O O . ARG A 1 81 ? 49.715 -19.359 -23.374 1.00 83.25 81 ARG A O 1
ATOM 637 N N . CYS A 1 82 ? 51.812 -20.093 -23.758 1.00 82.94 82 CYS A N 1
ATOM 638 C CA . CYS A 1 82 ? 52.348 -19.881 -22.414 1.00 82.94 82 CYS A CA 1
ATOM 639 C C . CYS A 1 82 ? 53.058 -18.525 -22.242 1.00 82.94 82 CYS A C 1
ATOM 641 O O . CYS A 1 82 ? 53.533 -18.244 -21.147 1.00 82.94 82 CYS A O 1
ATOM 643 N N . GLY A 1 83 ? 53.142 -17.694 -23.289 1.00 80.38 83 GLY A N 1
ATOM 644 C CA . GLY A 1 83 ? 53.831 -16.399 -23.257 1.00 80.38 83 GLY A CA 1
ATOM 645 C C . GLY A 1 83 ? 55.363 -16.490 -23.288 1.00 80.38 83 GLY A C 1
ATOM 646 O O . GLY A 1 83 ? 56.039 -15.513 -22.992 1.00 80.38 83 GLY A O 1
ATOM 647 N N . GLN A 1 84 ? 55.932 -17.649 -23.632 1.00 85.81 84 GLN A N 1
ATOM 648 C CA . GLN A 1 84 ? 57.380 -17.884 -23.658 1.00 85.81 84 GLN A CA 1
ATOM 649 C C . GLN A 1 84 ? 57.947 -17.604 -25.059 1.00 85.81 84 GLN A C 1
ATOM 651 O O . GLN A 1 84 ? 58.311 -18.521 -25.802 1.00 85.81 84 GLN A O 1
ATOM 656 N N . PHE A 1 85 ? 57.994 -16.322 -25.440 1.00 84.31 85 PHE A N 1
ATOM 657 C CA . PHE A 1 85 ? 58.343 -15.886 -26.802 1.00 84.31 85 PHE A CA 1
ATOM 658 C C . PHE A 1 85 ? 59.800 -16.156 -27.183 1.00 84.31 85 PHE A C 1
ATOM 660 O O . PHE A 1 85 ? 60.060 -16.506 -28.329 1.00 84.31 85 PHE A O 1
ATOM 667 N N . GLN A 1 86 ? 60.739 -16.086 -26.232 1.00 81.06 86 GLN A N 1
ATOM 668 C CA . GLN A 1 86 ? 62.143 -16.424 -26.490 1.00 81.06 86 GLN A CA 1
ATOM 669 C C . GLN A 1 86 ? 62.310 -17.904 -26.857 1.00 81.06 86 GLN A C 1
ATOM 671 O O . GLN A 1 86 ? 63.017 -18.237 -27.803 1.00 81.06 86 GLN A O 1
ATOM 676 N N . LEU A 1 87 ? 61.620 -18.799 -26.141 1.00 82.25 87 LEU A N 1
ATOM 677 C CA . LEU A 1 87 ? 61.626 -20.228 -26.447 1.00 82.25 87 LEU A CA 1
ATOM 678 C C . LEU A 1 87 ? 60.989 -20.497 -27.816 1.00 82.25 87 LEU A C 1
ATOM 680 O O . LEU A 1 87 ? 61.538 -21.263 -28.601 1.00 82.25 87 LEU A O 1
ATOM 684 N N . ALA A 1 88 ? 59.871 -19.834 -28.125 1.00 82.69 88 ALA A N 1
ATOM 685 C CA . ALA A 1 88 ? 59.231 -19.936 -29.435 1.00 82.69 88 ALA A CA 1
ATOM 686 C C . ALA A 1 88 ? 60.146 -19.442 -30.572 1.00 82.69 88 ALA A C 1
ATOM 688 O O . ALA A 1 88 ? 60.229 -20.098 -31.606 1.00 82.69 88 ALA A O 1
ATOM 689 N N . HIS A 1 89 ? 60.866 -18.335 -30.369 1.00 79.75 89 HIS A N 1
ATOM 690 C CA . HIS A 1 89 ? 61.807 -17.783 -31.344 1.00 79.75 89 HIS A CA 1
ATOM 691 C C . HIS A 1 89 ? 63.026 -18.691 -31.553 1.00 79.75 89 HIS A C 1
ATOM 693 O O . HIS A 1 89 ? 63.390 -18.973 -32.690 1.00 79.75 89 HIS A O 1
ATOM 699 N N . ASN A 1 90 ? 63.595 -19.240 -30.474 1.00 81.94 90 ASN A N 1
ATOM 700 C CA . ASN A 1 90 ? 64.699 -20.199 -30.556 1.00 81.94 90 ASN A CA 1
ATOM 701 C C . ASN A 1 90 ? 64.287 -21.472 -31.316 1.00 81.94 90 ASN A C 1
ATOM 703 O O . ASN A 1 90 ? 65.043 -21.980 -32.138 1.00 81.94 90 ASN A O 1
ATOM 707 N N . LEU A 1 91 ? 63.074 -21.981 -31.070 1.00 79.25 91 LEU A N 1
ATOM 708 C CA . LEU A 1 91 ? 62.535 -23.138 -31.791 1.00 79.25 91 LEU A CA 1
ATOM 709 C C . LEU A 1 91 ? 62.281 -22.843 -33.275 1.00 79.25 91 LEU A C 1
ATOM 711 O O . LEU A 1 91 ? 62.355 -23.761 -34.088 1.00 79.25 91 LEU A O 1
ATOM 715 N N . LEU A 1 92 ? 62.001 -21.585 -33.622 1.00 77.38 92 LEU A N 1
ATOM 716 C CA . LEU A 1 92 ? 61.817 -21.133 -34.997 1.00 77.38 92 LEU A CA 1
ATOM 717 C C . LEU A 1 92 ? 63.162 -21.003 -35.737 1.00 77.38 92 LEU A C 1
ATOM 719 O O . LEU A 1 92 ? 63.291 -21.546 -36.829 1.00 77.38 92 LEU A O 1
ATOM 723 N N . GLY A 1 93 ? 64.201 -20.439 -35.110 1.00 72.62 93 GLY A N 1
ATOM 724 C CA . GLY A 1 93 ? 65.549 -20.359 -35.706 1.00 72.62 93 GLY A CA 1
ATOM 725 C C . GLY A 1 93 ? 66.212 -21.727 -35.960 1.00 72.62 93 GLY A C 1
ATOM 726 O O . GLY A 1 93 ? 66.984 -21.901 -36.903 1.00 72.62 93 GLY A O 1
ATOM 727 N N . VAL A 1 94 ? 65.861 -22.750 -35.171 1.00 73.00 94 VAL A N 1
ATOM 728 C CA . VAL A 1 94 ? 66.275 -24.149 -35.418 1.00 73.00 94 VAL A CA 1
ATOM 729 C C . VAL A 1 94 ? 65.566 -24.761 -36.639 1.00 73.00 94 VAL A C 1
ATOM 731 O O . VAL A 1 94 ? 66.081 -25.697 -37.245 1.00 73.00 94 VAL A O 1
ATOM 734 N N . LEU A 1 95 ? 64.389 -24.253 -37.022 1.00 69.56 95 LEU A N 1
ATOM 735 C CA . LEU A 1 95 ? 63.681 -24.679 -38.235 1.00 69.56 95 LEU A CA 1
ATOM 736 C C . LEU A 1 95 ? 64.197 -23.968 -39.493 1.00 69.56 95 LEU A C 1
ATOM 738 O O . LEU A 1 95 ? 64.171 -24.575 -40.558 1.00 69.56 95 LEU A O 1
ATOM 742 N N . GLU A 1 96 ? 64.684 -22.731 -39.370 1.00 61.59 96 GLU A N 1
ATOM 743 C CA . GLU A 1 96 ? 65.288 -21.956 -40.470 1.00 61.59 96 GLU A CA 1
ATOM 744 C C . GLU A 1 96 ? 66.667 -22.492 -40.892 1.00 61.59 96 GLU A C 1
ATOM 746 O O . GLU A 1 96 ? 67.058 -22.365 -42.048 1.00 61.59 96 GLU A O 1
ATOM 751 N N . SER A 1 97 ? 67.396 -23.126 -39.968 1.00 59.16 97 SER A N 1
ATOM 752 C CA . SER A 1 97 ? 68.741 -23.681 -40.192 1.00 59.16 97 SER A CA 1
ATOM 753 C C . SER A 1 97 ? 68.759 -25.140 -40.681 1.00 59.16 97 SER A C 1
ATOM 755 O O . SER A 1 97 ? 69.829 -25.667 -40.984 1.00 59.16 97 SER A O 1
ATOM 757 N N . GLY A 1 98 ? 67.601 -25.809 -40.774 1.00 57.66 98 GLY A N 1
ATOM 758 C CA . GLY A 1 98 ? 67.473 -27.190 -41.261 1.00 57.66 98 GLY A CA 1
ATOM 759 C C . GLY A 1 98 ? 66.990 -27.272 -42.717 1.00 57.66 98 GLY A C 1
ATOM 760 O O . GLY A 1 98 ? 66.030 -26.606 -43.087 1.00 57.66 98 GLY A O 1
ATOM 761 N N . SER A 1 99 ? 67.608 -28.130 -43.536 1.00 48.38 99 SER A N 1
ATOM 762 C CA . SER A 1 99 ? 67.397 -28.227 -44.995 1.00 48.38 99 SER A CA 1
ATOM 763 C C . SER A 1 99 ? 66.083 -28.877 -45.468 1.00 48.38 99 SER A C 1
ATOM 765 O O . SER A 1 99 ? 65.865 -28.967 -46.673 1.00 48.38 99 SER A O 1
ATOM 767 N N . ASP A 1 100 ? 65.181 -29.294 -44.574 1.00 48.28 100 ASP A N 1
ATOM 768 C CA . ASP A 1 100 ? 64.019 -30.120 -44.941 1.00 48.28 100 ASP A CA 1
ATOM 769 C C . ASP A 1 100 ? 62.689 -29.447 -44.576 1.00 48.28 100 ASP A C 1
ATOM 771 O O . ASP A 1 100 ? 62.197 -29.590 -43.457 1.00 48.28 100 ASP A O 1
ATOM 775 N N . GLY A 1 101 ? 62.074 -28.722 -45.518 1.00 55.28 101 GLY A N 1
ATOM 776 C CA . GLY A 1 101 ? 60.638 -28.379 -45.495 1.00 55.28 101 GLY A CA 1
ATOM 777 C C . GLY A 1 101 ? 60.090 -27.677 -44.235 1.00 55.28 101 GLY A C 1
ATOM 778 O O . GLY A 1 101 ? 58.874 -27.648 -44.034 1.00 55.28 101 GLY A O 1
ATOM 779 N N . GLY A 1 102 ? 60.952 -27.121 -43.374 1.00 61.03 102 GLY A N 1
ATOM 780 C CA . GLY A 1 102 ? 60.598 -26.610 -42.044 1.00 61.03 102 GLY A CA 1
ATOM 781 C C . GLY A 1 102 ? 59.625 -25.431 -42.073 1.00 61.03 102 GLY A C 1
ATOM 782 O O . GLY A 1 102 ? 58.729 -25.346 -41.233 1.00 61.03 102 GLY A O 1
ATOM 783 N N . MET A 1 103 ? 59.733 -24.578 -43.094 1.00 62.94 103 MET A N 1
ATOM 784 C CA . MET A 1 103 ? 58.848 -23.424 -43.291 1.00 62.94 103 MET A CA 1
ATOM 785 C C . MET A 1 103 ? 57.427 -23.837 -43.708 1.00 62.94 103 MET A C 1
ATOM 787 O O . MET A 1 103 ? 56.453 -23.204 -43.302 1.00 62.94 103 MET A O 1
ATOM 791 N N . GLU A 1 104 ? 57.266 -24.960 -44.419 1.00 64.62 104 GLU A N 1
ATOM 792 C CA . GLU A 1 104 ? 55.944 -25.506 -44.764 1.00 64.62 104 GLU A CA 1
ATOM 793 C C . GLU A 1 104 ? 55.199 -26.054 -43.533 1.00 64.62 104 GLU A C 1
ATOM 795 O O . GLU A 1 104 ? 53.970 -26.028 -43.482 1.00 64.62 104 GLU A O 1
ATOM 800 N N . LEU A 1 105 ? 55.912 -26.489 -42.485 1.00 72.06 105 LEU A N 1
ATOM 801 C CA . LEU A 1 105 ? 55.296 -26.907 -41.216 1.00 72.06 105 LEU A CA 1
ATOM 802 C C . LEU A 1 105 ? 54.692 -25.732 -40.431 1.00 72.06 105 LEU A C 1
ATOM 804 O O . LEU A 1 105 ? 53.745 -25.943 -39.669 1.00 72.06 105 LEU A O 1
ATOM 808 N N . LEU A 1 106 ? 55.205 -24.509 -40.611 1.00 73.75 106 LEU A N 1
ATOM 809 C CA . LEU A 1 106 ? 54.686 -23.300 -39.958 1.00 73.75 106 LEU A CA 1
ATOM 810 C C . LEU A 1 106 ? 53.348 -22.848 -40.561 1.00 73.75 106 LEU A C 1
ATOM 812 O O . LEU A 1 106 ? 52.485 -22.351 -39.831 1.00 73.75 106 LEU A O 1
ATOM 816 N N . LYS A 1 107 ? 53.146 -23.095 -41.863 1.00 75.94 107 LYS A N 1
ATOM 817 C CA . LYS A 1 107 ? 51.906 -22.793 -42.599 1.00 75.94 107 LYS A CA 1
ATOM 818 C C . LYS A 1 107 ? 50.754 -23.747 -42.268 1.00 75.94 107 LYS A C 1
ATOM 820 O O . LYS A 1 107 ? 49.593 -23.387 -42.459 1.00 75.94 107 LYS A O 1
ATOM 825 N N . ARG A 1 108 ? 51.042 -24.950 -41.752 1.00 80.75 108 ARG A N 1
ATOM 826 C CA . ARG A 1 108 ? 50.009 -25.947 -41.423 1.00 80.75 108 ARG A CA 1
ATOM 827 C C . ARG A 1 108 ? 49.121 -25.469 -40.259 1.00 80.75 108 ARG A C 1
ATOM 829 O O . ARG A 1 108 ? 49.645 -25.141 -39.184 1.00 80.75 108 ARG A O 1
ATOM 836 N N . PRO A 1 109 ? 47.786 -25.452 -40.428 1.00 82.50 109 PRO A N 1
ATOM 837 C CA . PRO A 1 109 ? 46.868 -25.158 -39.336 1.00 82.50 109 PRO A CA 1
ATOM 838 C C . PRO A 1 109 ? 46.808 -26.322 -38.338 1.00 82.50 109 PRO A C 1
ATOM 840 O O . PRO A 1 109 ? 47.080 -27.474 -38.678 1.00 82.50 109 PRO A O 1
ATOM 843 N N . ASN A 1 110 ? 46.438 -26.030 -37.089 1.00 83.06 110 ASN A N 1
ATOM 844 C CA . ASN A 1 110 ? 46.165 -27.073 -36.097 1.00 83.06 110 ASN A CA 1
ATOM 845 C C . ASN A 1 110 ? 44.784 -27.731 -36.326 1.00 83.06 110 ASN A C 1
ATOM 847 O O . ASN A 1 110 ? 44.045 -27.368 -37.240 1.00 83.06 110 ASN A O 1
ATOM 851 N N . SER A 1 111 ? 44.382 -28.665 -35.456 1.00 80.75 111 SER A N 1
ATOM 852 C CA . SER A 1 111 ? 43.088 -29.375 -35.543 1.00 80.75 111 SER A CA 1
ATOM 853 C C . SER A 1 111 ? 41.837 -28.481 -35.473 1.00 80.75 111 SER A C 1
ATOM 855 O O . SER A 1 111 ? 40.726 -28.955 -35.699 1.00 80.75 111 SER A O 1
ATOM 857 N N . ARG A 1 112 ? 41.995 -27.190 -35.160 1.00 79.44 112 ARG A N 1
ATOM 858 C CA . ARG A 1 112 ? 40.928 -26.179 -35.130 1.00 79.44 112 ARG A CA 1
ATOM 859 C C . ARG A 1 112 ? 40.998 -25.197 -36.304 1.00 79.44 112 ARG A C 1
ATOM 861 O O . ARG A 1 112 ? 40.280 -24.200 -36.279 1.00 79.44 112 ARG A O 1
ATOM 868 N N . GLY A 1 113 ? 41.870 -25.438 -37.281 1.00 82.56 113 GLY A N 1
ATOM 869 C CA . GLY A 1 113 ? 42.125 -24.499 -38.374 1.00 82.56 113 GLY A CA 1
ATOM 870 C C . GLY A 1 113 ? 43.006 -23.312 -37.967 1.00 82.56 113 GLY A C 1
ATOM 871 O O . GLY A 1 113 ? 43.201 -22.396 -38.753 1.00 82.56 113 GLY A O 1
ATOM 872 N N . GLU A 1 114 ? 43.541 -23.275 -36.740 1.00 86.44 114 GLU A N 1
ATOM 873 C CA . GLU A 1 114 ? 44.264 -22.104 -36.234 1.00 86.44 114 GLU A CA 1
ATOM 874 C C . GLU A 1 114 ? 45.724 -22.106 -36.724 1.00 86.44 114 GLU A C 1
ATOM 876 O O . GLU A 1 114 ? 46.477 -23.063 -36.507 1.00 86.44 114 GLU A O 1
ATOM 881 N N . THR A 1 115 ? 46.156 -20.995 -37.320 1.00 88.25 115 THR A N 1
ATOM 882 C CA . THR A 1 115 ? 47.578 -20.715 -37.595 1.00 88.25 115 THR A CA 1
ATOM 883 C C . THR A 1 115 ? 48.325 -20.281 -36.321 1.00 88.25 115 THR A C 1
ATOM 885 O O . THR A 1 115 ? 47.718 -19.983 -35.284 1.00 88.25 115 THR A O 1
ATOM 888 N N . LEU A 1 116 ? 49.660 -20.197 -36.380 1.00 85.12 116 LEU A N 1
ATOM 889 C CA . LEU A 1 116 ? 50.457 -19.658 -35.267 1.00 85.12 116 LEU A CA 1
ATOM 890 C C . LEU A 1 116 ? 50.090 -18.205 -34.935 1.00 85.12 116 LEU A C 1
ATOM 892 O O . LEU A 1 116 ? 50.086 -17.849 -33.758 1.00 85.12 116 LEU A O 1
ATOM 896 N N . LEU A 1 117 ? 49.682 -17.408 -35.932 1.00 86.44 117 LEU A N 1
ATOM 897 C CA . LEU A 1 117 ? 49.192 -16.040 -35.725 1.00 86.44 117 LEU A CA 1
ATOM 898 C C . LEU A 1 117 ? 47.906 -16.003 -34.883 1.00 86.44 117 LEU A C 1
ATOM 900 O O . LEU A 1 117 ? 47.787 -15.169 -33.989 1.00 86.44 117 LEU A O 1
ATOM 904 N N . HIS A 1 118 ? 46.975 -16.946 -35.074 1.00 88.19 118 HIS A N 1
ATOM 905 C CA . HIS A 1 118 ? 45.791 -17.066 -34.209 1.00 88.19 118 HIS A CA 1
ATOM 906 C C . HIS A 1 118 ? 46.165 -17.412 -32.768 1.00 88.19 118 HIS A C 1
ATOM 908 O O . HIS A 1 118 ? 45.545 -16.927 -31.821 1.00 88.19 118 HIS A O 1
ATOM 914 N N . SER A 1 119 ? 47.164 -18.279 -32.594 1.00 86.94 119 SER A N 1
ATOM 915 C CA . SER A 1 119 ? 47.642 -18.666 -31.267 1.00 86.94 119 SER A CA 1
ATOM 916 C C . SER A 1 119 ? 48.348 -17.508 -30.567 1.00 86.94 119 SER A C 1
ATOM 918 O O . SER A 1 119 ? 48.110 -17.314 -29.378 1.00 86.94 119 SER A O 1
ATOM 920 N N . LEU A 1 120 ? 49.114 -16.699 -31.305 1.00 86.62 120 LEU A N 1
ATOM 921 C CA . LEU A 1 120 ? 49.717 -15.459 -30.817 1.00 86.62 120 LEU A CA 1
ATOM 922 C C . LEU A 1 120 ? 48.645 -14.435 -30.423 1.00 86.62 120 LEU A C 1
ATOM 924 O O . LEU A 1 120 ? 48.673 -13.919 -29.310 1.00 86.62 120 LEU A O 1
ATOM 928 N N . ALA A 1 121 ? 47.631 -14.219 -31.260 1.00 86.75 121 ALA A N 1
ATOM 929 C CA . ALA A 1 121 ? 46.542 -13.284 -30.976 1.00 86.75 121 ALA A CA 1
ATOM 930 C C . ALA A 1 121 ? 45.661 -13.686 -29.774 1.00 86.75 121 ALA A C 1
ATOM 932 O O . ALA A 1 121 ? 45.031 -12.838 -29.147 1.00 86.75 121 ALA A O 1
ATOM 933 N N . LYS A 1 122 ? 45.627 -14.975 -29.407 1.00 85.94 122 LYS A N 1
ATOM 934 C CA . LYS A 1 122 ? 44.924 -15.480 -28.210 1.00 85.94 122 LYS A CA 1
ATOM 935 C C . LYS A 1 122 ? 45.696 -15.266 -26.906 1.00 85.94 122 LYS A C 1
ATOM 937 O O . LYS A 1 122 ? 45.143 -15.531 -25.834 1.00 85.94 122 LYS A O 1
ATOM 942 N N . THR A 1 123 ? 46.957 -14.847 -26.974 1.00 82.69 123 THR A N 1
ATOM 943 C CA . THR A 1 123 ? 47.768 -14.570 -25.784 1.00 82.69 123 THR A CA 1
ATOM 944 C C . THR A 1 123 ? 47.457 -13.182 -25.237 1.00 82.69 123 THR A C 1
ATOM 946 O O . THR A 1 123 ? 47.242 -12.230 -25.985 1.00 82.69 123 THR A O 1
ATOM 949 N N . ARG A 1 124 ? 47.404 -13.061 -23.906 1.00 70.25 124 ARG A N 1
ATOM 950 C CA . ARG A 1 124 ? 47.271 -11.764 -23.238 1.00 70.25 124 ARG A CA 1
ATOM 951 C C . ARG A 1 124 ? 48.634 -11.087 -23.224 1.00 70.25 124 ARG A C 1
ATOM 953 O O . ARG A 1 124 ? 49.428 -11.311 -22.319 1.00 70.25 124 ARG A O 1
ATOM 960 N N . LEU A 1 125 ? 48.886 -10.306 -24.261 1.00 68.56 125 LEU A N 1
ATOM 961 C CA . LEU A 1 125 ? 50.079 -9.490 -24.419 1.00 68.56 125 LEU A CA 1
ATOM 962 C C . LEU A 1 125 ? 49.738 -8.048 -24.042 1.00 68.56 125 LEU A C 1
ATOM 964 O O . LEU A 1 125 ? 49.000 -7.378 -24.763 1.00 68.56 125 LEU A O 1
ATOM 968 N N . THR A 1 126 ? 50.236 -7.585 -22.897 1.00 60.19 126 THR A N 1
ATOM 969 C CA . THR A 1 126 ? 50.184 -6.166 -22.525 1.00 60.19 126 THR A CA 1
ATOM 970 C C . THR A 1 126 ? 51.324 -5.453 -23.238 1.00 60.19 126 THR A C 1
ATOM 972 O O . THR A 1 126 ? 52.474 -5.555 -22.818 1.00 60.19 126 THR A O 1
ATOM 975 N N . GLY A 1 127 ? 51.006 -4.788 -24.346 1.00 61.78 127 GLY A N 1
ATOM 976 C CA . GLY A 1 127 ? 52.020 -4.301 -25.275 1.00 61.78 127 GLY A CA 1
ATOM 977 C C . GLY A 1 127 ? 52.532 -5.432 -26.168 1.00 61.78 127 GLY A C 1
ATOM 978 O O . GLY A 1 127 ? 52.751 -6.565 -25.738 1.00 61.78 127 GLY A O 1
ATOM 979 N N . PHE A 1 128 ? 52.676 -5.143 -27.454 1.00 70.75 128 PHE A N 1
ATOM 980 C CA . PHE A 1 128 ? 53.266 -6.070 -28.410 1.00 70.75 128 PHE A CA 1
ATOM 981 C C . PHE A 1 128 ? 54.784 -6.088 -28.199 1.00 70.75 128 PHE A C 1
ATOM 983 O O . PHE A 1 128 ? 55.513 -5.336 -28.841 1.00 70.75 128 PHE A O 1
ATOM 990 N N . ASP A 1 129 ? 55.219 -6.896 -27.223 1.00 74.94 129 ASP A N 1
ATOM 991 C CA . ASP A 1 129 ? 56.615 -7.074 -26.802 1.00 74.94 129 ASP A CA 1
ATOM 992 C C . ASP A 1 129 ? 57.555 -7.193 -28.014 1.00 74.94 129 ASP A C 1
ATOM 994 O O . ASP A 1 129 ? 57.204 -7.805 -29.024 1.00 74.94 129 ASP A O 1
ATOM 998 N N . ALA A 1 130 ? 58.765 -6.639 -27.922 1.00 78.56 130 ALA A N 1
ATOM 999 C CA . ALA A 1 130 ? 59.763 -6.672 -28.985 1.00 78.56 130 ALA A CA 1
ATOM 1000 C C . ALA A 1 130 ? 60.032 -8.106 -29.479 1.00 78.56 130 ALA A C 1
ATOM 1002 O O . ALA A 1 130 ? 60.209 -8.320 -30.679 1.00 78.56 130 ALA A O 1
ATOM 1003 N N . LEU A 1 131 ? 60.004 -9.096 -28.579 1.00 78.88 131 LEU A N 1
ATOM 1004 C CA . LEU A 1 131 ? 60.149 -10.512 -28.932 1.00 78.88 131 LEU A CA 1
ATOM 1005 C C . LEU A 1 131 ? 58.900 -11.087 -29.615 1.00 78.88 131 LEU A C 1
ATOM 1007 O O . LEU A 1 131 ? 59.027 -11.826 -30.589 1.00 78.88 131 LEU A O 1
ATOM 1011 N N . ALA A 1 132 ? 57.696 -10.719 -29.167 1.00 81.88 132 ALA A N 1
ATOM 1012 C CA . ALA A 1 132 ? 56.446 -11.110 -29.822 1.00 81.88 132 ALA A CA 1
ATOM 1013 C C . ALA A 1 132 ? 56.306 -10.471 -31.216 1.00 81.88 132 ALA A C 1
ATOM 1015 O O . ALA A 1 132 ? 55.831 -11.125 -32.142 1.00 81.88 132 ALA A O 1
ATOM 1016 N N . LYS A 1 133 ? 56.788 -9.232 -31.385 1.00 83.12 133 LYS A N 1
ATOM 1017 C CA . LYS A 1 133 ? 56.880 -8.526 -32.667 1.00 83.12 133 LYS A CA 1
ATOM 1018 C C . LYS A 1 133 ? 57.843 -9.213 -33.623 1.00 83.12 133 LYS A C 1
ATOM 1020 O O . LYS A 1 133 ? 57.461 -9.483 -34.756 1.00 83.12 133 LYS A O 1
ATOM 1025 N N . LYS A 1 134 ? 59.058 -9.542 -33.170 1.00 81.94 134 LYS A N 1
ATOM 1026 C CA . LYS A 1 134 ? 60.030 -10.319 -33.960 1.00 81.94 134 LYS A CA 1
ATOM 1027 C C . LYS A 1 134 ? 59.467 -11.678 -34.370 1.00 81.94 134 LYS A C 1
ATOM 1029 O O . LYS A 1 134 ? 59.602 -12.069 -35.522 1.00 81.94 134 LYS A O 1
ATOM 1034 N N . LEU A 1 135 ? 58.789 -12.364 -33.449 1.00 83.00 135 LEU A N 1
ATOM 1035 C CA . LEU A 1 135 ? 58.136 -13.636 -33.738 1.00 83.00 135 LEU A CA 1
ATOM 1036 C C . LEU A 1 135 ? 57.017 -13.475 -34.776 1.00 83.00 135 LEU A C 1
ATOM 1038 O O . LEU A 1 135 ? 56.931 -14.274 -35.696 1.00 83.00 135 LEU A O 1
ATOM 1042 N N . ALA A 1 136 ? 56.172 -12.451 -34.658 1.00 84.00 136 ALA A N 1
ATOM 1043 C CA . ALA A 1 136 ? 55.108 -12.194 -35.623 1.00 84.00 136 ALA A CA 1
ATOM 1044 C C . ALA A 1 136 ? 55.649 -11.855 -37.021 1.00 84.00 136 ALA A C 1
ATOM 1046 O O . ALA A 1 136 ? 55.118 -12.371 -37.999 1.00 84.00 136 ALA A O 1
ATOM 1047 N N . TRP A 1 137 ? 56.718 -11.052 -37.106 1.00 84.25 137 TRP A N 1
ATOM 1048 C CA . TRP A 1 137 ? 57.444 -10.786 -38.354 1.00 84.25 137 TRP A CA 1
ATOM 1049 C C . TRP A 1 137 ? 57.968 -12.077 -38.977 1.00 84.25 137 TRP A C 1
ATOM 1051 O O . TRP A 1 137 ? 57.627 -12.375 -40.113 1.00 84.25 137 TRP A O 1
ATOM 1061 N N . ALA A 1 138 ? 58.671 -12.906 -38.201 1.00 81.69 138 ALA A N 1
ATOM 1062 C CA . ALA A 1 138 ? 59.191 -14.183 -38.688 1.00 81.69 138 ALA A CA 1
ATOM 1063 C C . ALA A 1 138 ? 58.078 -15.134 -39.178 1.00 81.69 138 ALA A C 1
ATOM 1065 O O . ALA A 1 138 ? 58.253 -15.872 -40.143 1.00 81.69 138 ALA A O 1
ATOM 1066 N N . LEU A 1 139 ? 56.900 -15.105 -38.544 1.00 83.62 139 LEU A N 1
ATOM 1067 C CA . LEU A 1 139 ? 55.736 -15.882 -38.980 1.00 83.62 139 LEU A CA 1
ATOM 1068 C C . LEU A 1 139 ? 55.137 -15.370 -40.301 1.00 83.62 139 LEU A C 1
ATOM 1070 O O . LEU A 1 139 ? 54.688 -16.181 -41.111 1.00 83.62 139 LEU A O 1
ATOM 1074 N N . VAL A 1 140 ? 55.117 -14.055 -40.521 1.00 83.88 140 VAL A N 1
ATOM 1075 C CA . VAL A 1 140 ? 54.628 -13.447 -41.769 1.00 83.88 140 VAL A CA 1
ATOM 1076 C C . VAL A 1 140 ? 55.637 -13.646 -42.904 1.00 83.88 140 VAL A C 1
ATOM 1078 O O . VAL A 1 140 ? 55.232 -14.069 -43.985 1.00 83.88 140 VAL A O 1
ATOM 1081 N N . ASP A 1 141 ? 56.936 -13.468 -42.643 1.00 81.75 141 ASP A N 1
ATOM 1082 C CA . ASP A 1 141 ? 58.028 -13.734 -43.597 1.00 81.75 141 ASP A CA 1
ATOM 1083 C C . ASP A 1 141 ? 58.077 -15.213 -44.012 1.00 81.75 141 ASP A C 1
ATOM 1085 O O . ASP A 1 141 ? 58.359 -15.539 -45.165 1.00 81.75 141 ASP A O 1
ATOM 1089 N N . ALA A 1 142 ? 57.692 -16.127 -43.111 1.00 78.00 142 ALA A N 1
ATOM 1090 C CA . ALA A 1 142 ? 57.499 -17.544 -43.425 1.00 78.00 142 ALA A CA 1
ATOM 1091 C C . ALA A 1 142 ? 56.290 -17.829 -44.346 1.00 78.00 142 ALA A C 1
ATOM 1093 O O . ALA A 1 142 ? 56.036 -18.984 -44.705 1.00 78.00 142 ALA A O 1
ATOM 1094 N N . GLY A 1 143 ? 55.531 -16.803 -44.739 1.00 77.75 143 GLY A N 1
ATOM 1095 C CA . GLY A 1 143 ? 54.387 -16.895 -45.642 1.00 77.75 143 GLY A CA 1
ATOM 1096 C C . GLY A 1 143 ? 53.075 -17.286 -44.960 1.00 77.75 143 GLY A C 1
ATOM 1097 O O . GLY A 1 143 ? 52.176 -17.802 -45.630 1.00 77.75 143 GLY A O 1
ATOM 1098 N N . ILE A 1 144 ? 52.937 -17.090 -43.640 1.00 84.75 144 ILE A N 1
ATOM 1099 C CA . ILE A 1 144 ? 51.646 -17.266 -42.964 1.00 84.75 144 ILE A CA 1
ATOM 1100 C C . ILE A 1 144 ? 50.757 -16.064 -43.276 1.00 84.75 144 ILE A C 1
ATOM 1102 O O . ILE A 1 144 ? 51.015 -14.938 -42.858 1.00 84.75 144 ILE A O 1
ATOM 1106 N N . ARG A 1 145 ? 49.652 -16.340 -43.963 1.00 82.25 145 ARG A N 1
ATOM 1107 C CA . ARG A 1 145 ? 48.615 -15.362 -44.280 1.00 82.25 145 ARG A CA 1
ATOM 1108 C C . ARG A 1 145 ? 47.954 -14.790 -43.020 1.00 82.25 145 ARG A C 1
ATOM 1110 O O . ARG A 1 145 ? 47.487 -15.543 -42.162 1.00 82.25 145 ARG A O 1
ATOM 1117 N N . VAL A 1 146 ? 47.875 -13.461 -42.937 1.00 84.69 146 VAL A N 1
ATOM 1118 C CA . VAL A 1 146 ? 47.216 -12.736 -41.831 1.00 84.69 146 VAL A CA 1
ATOM 1119 C C . VAL A 1 146 ? 45.685 -12.807 -41.894 1.00 84.69 146 VAL A C 1
ATOM 1121 O O . VAL A 1 146 ? 45.026 -12.739 -40.857 1.00 84.69 146 VAL A O 1
ATOM 1124 N N . ASP A 1 147 ? 45.133 -13.015 -43.091 1.00 84.19 147 ASP A N 1
ATOM 1125 C CA . ASP A 1 147 ? 43.705 -13.186 -43.383 1.00 84.19 147 ASP A CA 1
ATOM 1126 C C . ASP A 1 147 ? 43.245 -14.654 -43.348 1.00 84.19 147 ASP A C 1
ATOM 1128 O O . ASP A 1 147 ? 42.094 -14.957 -43.660 1.00 84.19 147 ASP A O 1
ATOM 1132 N N . ALA A 1 148 ? 44.125 -15.580 -42.950 1.00 87.56 148 ALA A N 1
ATOM 1133 C CA . ALA A 1 148 ? 43.756 -16.977 -42.762 1.00 87.56 148 ALA A CA 1
ATOM 1134 C C . ALA A 1 148 ? 42.641 -17.097 -41.713 1.00 87.56 148 ALA A C 1
ATOM 1136 O O . ALA A 1 148 ? 42.736 -16.508 -40.637 1.00 87.56 148 ALA A O 1
ATOM 1137 N N . GLN A 1 149 ? 41.613 -17.887 -42.015 1.00 90.06 149 GLN A N 1
ATOM 1138 C CA . GLN A 1 149 ? 40.473 -18.123 -41.134 1.00 90.06 149 GLN A CA 1
ATOM 1139 C C . GLN A 1 149 ? 40.591 -19.479 -40.430 1.00 90.06 149 GLN A C 1
ATOM 1141 O O . GLN A 1 149 ? 40.969 -20.476 -41.045 1.00 90.06 149 GLN A O 1
ATOM 1146 N N . ASP A 1 150 ? 40.248 -19.522 -39.141 1.00 90.69 150 ASP A N 1
ATOM 1147 C CA . ASP A 1 150 ? 40.094 -20.784 -38.410 1.00 90.69 150 ASP A CA 1
ATOM 1148 C C . ASP A 1 150 ? 38.797 -21.528 -38.792 1.00 90.69 150 ASP A C 1
ATOM 1150 O O . ASP A 1 150 ? 37.984 -21.034 -39.570 1.00 90.69 150 ASP A O 1
ATOM 1154 N N . ASN A 1 151 ? 38.538 -22.708 -38.212 1.00 89.31 151 ASN A N 1
ATOM 1155 C CA . ASN A 1 151 ? 37.322 -23.489 -38.513 1.00 89.31 151 ASN A CA 1
ATOM 1156 C C . ASN A 1 151 ? 36.005 -22.757 -38.171 1.00 89.31 151 ASN A C 1
ATOM 1158 O O . ASN A 1 151 ? 34.921 -23.245 -38.490 1.00 89.31 151 ASN A O 1
ATOM 1162 N N . LYS A 1 152 ? 36.073 -21.620 -37.470 1.00 86.38 152 LYS A N 1
ATOM 1163 C CA . LYS A 1 152 ? 34.930 -20.763 -37.136 1.00 86.38 152 LYS A CA 1
ATOM 1164 C C . LYS A 1 152 ? 34.881 -19.497 -37.998 1.00 86.38 152 LYS A C 1
ATOM 1166 O O . LYS A 1 152 ? 34.031 -18.644 -37.749 1.00 86.38 152 LYS A O 1
ATOM 1171 N N . GLY A 1 153 ? 35.786 -19.344 -38.959 1.00 87.69 153 GLY A N 1
ATOM 1172 C CA . GLY A 1 153 ? 35.905 -18.157 -39.797 1.00 87.69 153 GLY A CA 1
ATOM 1173 C C . GLY A 1 153 ? 36.650 -16.994 -39.133 1.00 87.69 153 GLY A C 1
ATOM 1174 O O . GLY A 1 153 ? 36.724 -15.919 -39.717 1.00 87.69 153 GLY A O 1
ATOM 1175 N N . ASN A 1 154 ? 37.171 -17.142 -37.908 1.00 91.38 154 ASN A N 1
ATOM 1176 C CA . ASN A 1 154 ? 37.849 -16.030 -37.237 1.00 91.38 154 ASN A CA 1
ATOM 1177 C C . ASN A 1 154 ? 39.267 -15.895 -37.775 1.00 91.38 154 ASN A C 1
ATOM 1179 O O . ASN A 1 154 ? 40.001 -16.878 -37.781 1.00 91.38 154 ASN A O 1
ATOM 1183 N N . ILE A 1 155 ? 39.661 -14.671 -38.121 1.00 91.88 155 ILE A N 1
ATOM 1184 C CA . ILE A 1 155 ? 41.061 -14.308 -38.381 1.00 91.88 155 ILE A CA 1
ATOM 1185 C C . ILE A 1 155 ? 41.798 -13.940 -37.084 1.00 91.88 155 ILE A C 1
ATOM 1187 O O . ILE A 1 155 ? 41.177 -13.688 -36.043 1.00 91.88 155 ILE A O 1
ATOM 1191 N N . ALA A 1 156 ? 43.126 -13.818 -37.146 1.00 89.12 156 ALA A N 1
ATOM 1192 C CA . ALA A 1 156 ? 43.953 -13.406 -36.007 1.00 89.12 156 ALA A CA 1
ATOM 1193 C C . ALA A 1 156 ? 43.490 -12.074 -35.378 1.00 89.12 156 ALA A C 1
ATOM 1195 O O . ALA A 1 156 ? 43.486 -11.951 -34.151 1.00 89.12 156 ALA A O 1
ATOM 1196 N N . MET A 1 157 ? 43.006 -11.120 -36.184 1.00 90.00 157 MET A N 1
ATOM 1197 C CA . MET A 1 157 ? 42.509 -9.831 -35.689 1.00 90.00 157 MET A CA 1
ATOM 1198 C C . MET A 1 157 ? 41.308 -9.968 -34.736 1.00 90.00 157 MET A C 1
ATOM 1200 O O . MET A 1 157 ? 41.290 -9.289 -33.718 1.00 90.00 157 MET A O 1
ATOM 1204 N N . HIS A 1 158 ? 40.371 -10.902 -34.960 1.00 90.31 158 HIS A N 1
ATOM 1205 C CA . HIS A 1 158 ? 39.235 -11.131 -34.044 1.00 90.31 158 HIS A CA 1
ATOM 1206 C C . HIS A 1 158 ? 39.710 -11.462 -32.625 1.00 90.31 158 HIS A C 1
ATOM 1208 O O . HIS A 1 158 ? 39.186 -10.969 -31.624 1.00 90.31 158 HIS A O 1
ATOM 1214 N N . TYR A 1 159 ? 40.735 -12.309 -32.528 1.00 89.56 159 TYR A N 1
ATOM 1215 C CA . TYR A 1 159 ? 41.309 -12.687 -31.244 1.00 89.56 159 TYR A CA 1
ATOM 1216 C C . TYR A 1 159 ? 42.140 -11.554 -30.637 1.00 89.56 159 TYR A C 1
ATOM 1218 O O . TYR A 1 159 ? 42.052 -11.350 -29.428 1.00 89.56 159 TYR A O 1
ATOM 1226 N N . ALA A 1 160 ? 42.857 -10.777 -31.456 1.00 88.69 160 ALA A N 1
ATOM 1227 C CA . ALA A 1 160 ? 43.591 -9.598 -30.999 1.00 88.69 160 ALA A CA 1
ATOM 1228 C C . ALA A 1 160 ? 42.646 -8.541 -30.395 1.00 88.69 160 ALA A C 1
ATOM 1230 O O . ALA A 1 160 ? 42.910 -8.050 -29.297 1.00 88.69 160 ALA A O 1
ATOM 1231 N N . SER A 1 161 ? 41.498 -8.286 -31.034 1.00 88.62 161 SER A N 1
ATOM 1232 C CA . SER A 1 161 ? 40.447 -7.387 -30.535 1.00 88.62 161 SER A CA 1
ATOM 1233 C C . SER A 1 161 ? 39.827 -7.888 -29.235 1.00 88.62 161 SER A C 1
ATOM 1235 O O . SER A 1 161 ? 39.691 -7.134 -28.276 1.00 88.62 161 SER A O 1
ATOM 1237 N N . LYS A 1 162 ? 39.528 -9.189 -29.147 1.00 87.31 162 LYS A N 1
ATOM 1238 C CA . LYS A 1 162 ? 39.039 -9.819 -27.911 1.00 87.31 162 LYS A CA 1
ATOM 1239 C C . LYS A 1 162 ? 40.040 -9.740 -26.751 1.00 87.31 162 LYS A C 1
ATOM 1241 O O . LYS A 1 162 ? 39.625 -9.723 -25.593 1.00 87.31 162 LYS A O 1
ATOM 1246 N N . CYS A 1 163 ? 41.337 -9.763 -27.046 1.00 84.19 163 CYS A N 1
ATOM 1247 C CA . CYS A 1 163 ? 42.413 -9.678 -26.058 1.00 84.19 163 CYS A CA 1
ATOM 1248 C C . CYS A 1 163 ? 42.854 -8.238 -25.764 1.00 84.19 163 CYS A C 1
ATOM 1250 O O . CYS A 1 163 ? 43.644 -8.043 -24.844 1.00 84.19 163 CYS A O 1
ATOM 1252 N N . GLY A 1 164 ? 42.351 -7.254 -26.514 1.00 83.62 164 GLY A N 1
ATOM 1253 C CA . GLY A 1 164 ? 42.623 -5.832 -26.318 1.00 83.62 164 GLY A CA 1
ATOM 1254 C C . GLY A 1 164 ? 44.019 -5.386 -26.737 1.00 83.62 164 GLY A C 1
ATOM 1255 O O . GLY A 1 164 ? 44.530 -4.409 -26.201 1.00 83.62 164 GLY A O 1
ATOM 1256 N N . ASN A 1 165 ? 44.656 -6.101 -27.668 1.00 85.88 165 ASN A N 1
ATOM 1257 C CA . ASN A 1 165 ? 46.004 -5.774 -28.124 1.00 85.88 165 ASN A CA 1
ATOM 1258 C C . ASN A 1 165 ? 45.963 -4.901 -29.388 1.00 85.88 165 ASN A C 1
ATOM 1260 O O . ASN A 1 165 ? 46.044 -5.412 -30.506 1.00 85.88 165 ASN A O 1
ATOM 1264 N N . THR A 1 166 ? 45.853 -3.586 -29.194 1.00 86.38 166 THR A N 1
ATOM 1265 C CA . THR A 1 166 ? 45.804 -2.580 -30.271 1.00 86.38 166 THR A CA 1
ATOM 1266 C C . THR A 1 166 ? 47.063 -2.592 -31.141 1.00 86.38 166 THR A C 1
ATOM 1268 O O . THR A 1 166 ? 46.965 -2.540 -32.359 1.00 86.38 166 THR A O 1
ATOM 1271 N N . HIS A 1 167 ? 48.246 -2.775 -30.549 1.00 85.19 167 HIS A N 1
ATOM 1272 C CA . HIS A 1 167 ? 49.513 -2.840 -31.289 1.00 85.19 167 HIS A CA 1
ATOM 1273 C C . HIS A 1 167 ? 49.618 -4.059 -32.215 1.00 85.19 167 HIS A C 1
ATOM 1275 O O . HIS A 1 167 ? 50.177 -3.965 -33.305 1.00 85.19 167 HIS A O 1
ATOM 1281 N N . LEU A 1 168 ? 49.087 -5.215 -31.800 1.00 86.19 168 LEU A N 1
ATOM 1282 C CA . LEU A 1 168 ? 49.017 -6.388 -32.673 1.00 86.19 168 LEU A CA 1
ATOM 1283 C C . LEU A 1 168 ? 47.989 -6.183 -33.792 1.00 86.19 168 LEU A C 1
ATOM 1285 O O . LEU A 1 168 ? 48.226 -6.621 -34.913 1.00 86.19 168 LEU A O 1
ATOM 1289 N N . MET A 1 169 ? 46.865 -5.521 -33.509 1.00 87.25 169 MET A N 1
ATOM 1290 C CA . MET A 1 169 ? 45.889 -5.163 -34.543 1.00 87.25 169 MET A CA 1
ATOM 1291 C C . MET A 1 169 ? 46.510 -4.233 -35.596 1.00 87.25 169 MET A C 1
ATOM 1293 O O . MET A 1 169 ? 46.328 -4.464 -36.790 1.00 87.25 169 MET A O 1
ATOM 1297 N N . ASP A 1 170 ? 47.298 -3.247 -35.163 1.00 86.25 170 ASP A N 1
ATOM 1298 C CA . ASP A 1 170 ? 48.039 -2.343 -36.047 1.00 86.25 170 ASP A CA 1
ATOM 1299 C C . ASP A 1 170 ? 49.061 -3.087 -36.914 1.00 86.25 170 ASP A C 1
ATOM 1301 O O . ASP A 1 170 ? 49.102 -2.926 -38.135 1.00 86.25 170 ASP A O 1
ATOM 1305 N N . PHE A 1 171 ? 49.843 -3.973 -36.284 1.00 87.12 171 PHE A N 1
ATOM 1306 C CA . PHE A 1 171 ? 50.801 -4.822 -36.982 1.00 87.12 171 PHE A CA 1
ATOM 1307 C C . PHE A 1 171 ? 50.114 -5.650 -38.069 1.00 87.12 171 PHE A C 1
ATOM 1309 O O . PHE A 1 171 ? 50.579 -5.630 -39.205 1.00 87.12 171 PHE A O 1
ATOM 1316 N N . LEU A 1 172 ? 49.012 -6.336 -37.735 1.00 86.56 172 LEU A N 1
ATOM 1317 C CA . LEU A 1 172 ? 48.269 -7.203 -38.654 1.00 86.56 172 LEU A CA 1
ATOM 1318 C C . LEU A 1 172 ? 47.678 -6.434 -39.841 1.00 86.56 172 LEU A C 1
ATOM 1320 O O . LEU A 1 172 ? 47.693 -6.958 -40.951 1.00 86.56 172 LEU A O 1
ATOM 1324 N N . HIS A 1 173 ? 47.186 -5.213 -39.624 1.00 86.00 173 HIS A N 1
ATOM 1325 C CA . HIS A 1 173 ? 46.608 -4.388 -40.685 1.00 86.00 173 HIS A CA 1
ATOM 1326 C C . HIS A 1 173 ? 47.654 -3.956 -41.730 1.00 86.00 173 HIS A C 1
ATOM 1328 O O . HIS A 1 173 ? 47.368 -3.966 -42.924 1.00 86.00 173 HIS A O 1
ATOM 1334 N N . HIS A 1 174 ? 48.879 -3.639 -41.297 1.00 85.06 174 HIS A N 1
ATOM 1335 C CA . HIS A 1 174 ? 49.960 -3.177 -42.178 1.00 85.06 174 HIS A CA 1
ATOM 1336 C C . HIS A 1 174 ? 50.683 -4.298 -42.954 1.00 85.06 174 HIS A C 1
ATOM 1338 O O . HIS A 1 174 ? 51.566 -4.005 -43.760 1.00 85.06 174 HIS A O 1
ATOM 1344 N N . GLN A 1 175 ? 50.343 -5.575 -42.734 1.00 85.44 175 GLN A N 1
ATOM 1345 C CA . GLN A 1 175 ? 50.955 -6.697 -43.461 1.00 85.44 175 GLN A CA 1
ATOM 1346 C C . GLN A 1 175 ? 50.268 -6.988 -44.804 1.00 85.44 175 GLN A C 1
ATOM 1348 O O . GLN A 1 175 ? 49.112 -6.632 -45.038 1.00 85.44 175 GLN A O 1
ATOM 1353 N N . SER A 1 176 ? 50.967 -7.716 -45.682 1.00 72.38 176 SER A N 1
ATOM 1354 C CA . SER A 1 176 ? 50.404 -8.205 -46.948 1.00 72.38 176 SER A CA 1
ATOM 1355 C C . SER A 1 176 ? 49.161 -9.088 -46.713 1.00 72.38 176 SER A C 1
ATOM 1357 O O . SER A 1 176 ? 49.199 -10.052 -45.951 1.00 72.38 176 SER A O 1
ATOM 1359 N N . GLY A 1 177 ? 48.027 -8.723 -47.326 1.00 68.56 177 GLY A N 1
ATOM 1360 C CA . GLY A 1 177 ? 46.721 -9.367 -47.100 1.00 68.56 177 GLY A CA 1
ATOM 1361 C C . GLY A 1 177 ? 45.969 -8.908 -45.838 1.00 68.56 177 GLY A C 1
ATOM 1362 O O . GLY A 1 177 ? 44.882 -9.405 -45.570 1.00 68.56 177 GLY A O 1
ATOM 1363 N N . GLY A 1 178 ? 46.526 -7.968 -45.064 1.00 72.19 178 GLY A N 1
ATOM 1364 C CA . GLY A 1 178 ? 45.921 -7.414 -43.846 1.00 72.19 178 GLY A CA 1
ATOM 1365 C C . GLY A 1 178 ? 45.023 -6.196 -44.071 1.00 72.19 178 GLY A C 1
ATOM 1366 O O . GLY A 1 178 ? 44.239 -5.836 -43.189 1.00 72.19 178 GLY A O 1
ATOM 1367 N N . THR A 1 179 ? 45.085 -5.577 -45.249 1.00 72.19 179 THR A N 1
ATOM 1368 C CA . THR A 1 179 ? 44.241 -4.434 -45.605 1.00 72.19 179 THR A CA 1
ATOM 1369 C C . THR A 1 179 ? 42.769 -4.861 -45.660 1.00 72.19 179 THR A C 1
ATOM 1371 O O . THR A 1 179 ? 42.424 -5.841 -46.317 1.00 72.19 179 THR A O 1
ATOM 1374 N N . LYS A 1 180 ? 41.886 -4.133 -44.957 1.00 80.00 180 LYS A N 1
ATOM 1375 C CA . LYS A 1 180 ? 40.456 -4.458 -44.743 1.00 80.00 180 LYS A CA 1
ATOM 1376 C C . LYS A 1 180 ? 40.174 -5.653 -43.824 1.00 80.00 180 LYS A C 1
ATOM 1378 O O . LYS A 1 180 ? 39.022 -6.088 -43.728 1.00 80.00 180 LYS A O 1
ATOM 1383 N N . SER A 1 181 ? 41.178 -6.185 -43.126 1.00 83.88 181 SER A N 1
ATOM 1384 C CA . SER A 1 181 ? 40.975 -7.279 -42.164 1.00 83.88 181 SER A CA 1
ATOM 1385 C C . SER A 1 181 ? 40.044 -6.897 -41.004 1.00 83.88 181 SER A C 1
ATOM 1387 O O . SER A 1 181 ? 39.362 -7.763 -40.454 1.00 83.88 181 SER A O 1
ATOM 1389 N N . GLU A 1 182 ? 39.910 -5.601 -40.714 1.00 83.75 182 GLU A N 1
ATOM 1390 C CA . GLU A 1 182 ? 38.965 -5.035 -39.750 1.00 83.75 182 GLU A CA 1
ATOM 1391 C C . GLU A 1 182 ? 37.481 -5.287 -40.084 1.00 83.75 182 GLU A C 1
ATOM 1393 O O . GLU A 1 182 ? 36.640 -5.170 -39.195 1.00 83.75 182 GLU A O 1
ATOM 1398 N N . ASN A 1 183 ? 37.163 -5.687 -41.324 1.00 88.25 183 ASN A N 1
ATOM 1399 C CA . ASN A 1 183 ? 35.796 -5.942 -41.802 1.00 88.25 183 ASN A CA 1
ATOM 1400 C C . ASN A 1 183 ? 35.534 -7.404 -42.189 1.00 88.25 183 ASN A C 1
ATOM 1402 O O . ASN A 1 183 ? 34.441 -7.736 -42.653 1.00 88.25 183 ASN A O 1
ATOM 1406 N N . ILE A 1 184 ? 36.520 -8.294 -42.041 1.00 89.69 184 ILE A N 1
ATOM 1407 C CA . ILE A 1 184 ? 36.345 -9.707 -42.390 1.00 89.69 184 ILE A CA 1
ATOM 1408 C C . ILE A 1 184 ? 35.358 -10.340 -41.411 1.00 89.69 184 ILE A C 1
ATOM 1410 O O . ILE A 1 184 ? 35.567 -10.297 -40.202 1.00 89.69 184 ILE A O 1
ATOM 1414 N N . LYS A 1 185 ? 34.302 -10.959 -41.943 1.00 90.75 185 LYS A N 1
ATOM 1415 C CA . LYS A 1 185 ? 33.283 -11.649 -41.150 1.00 90.75 185 LYS A CA 1
ATOM 1416 C C . LYS A 1 185 ? 33.680 -13.097 -40.875 1.00 90.75 185 LYS A C 1
ATOM 1418 O O . LYS A 1 185 ? 34.142 -13.800 -41.775 1.00 90.75 185 LYS A O 1
ATOM 1423 N N . ASN A 1 186 ? 33.454 -13.554 -39.646 1.00 91.50 186 ASN A N 1
ATOM 1424 C CA . ASN A 1 186 ? 33.545 -14.973 -39.302 1.00 91.50 186 ASN A CA 1
ATOM 1425 C C . ASN A 1 186 ? 32.316 -15.769 -39.805 1.00 91.50 186 ASN A C 1
ATOM 1427 O O . ASN A 1 186 ? 31.397 -15.200 -40.392 1.00 91.50 186 ASN A O 1
ATOM 1431 N N . HIS A 1 187 ? 32.246 -17.084 -39.556 1.00 90.62 187 HIS A N 1
ATOM 1432 C CA . HIS A 1 187 ? 31.100 -17.910 -39.988 1.00 90.62 187 HIS A CA 1
ATOM 1433 C C . HIS A 1 187 ? 29.769 -17.507 -39.323 1.00 90.62 187 HIS A C 1
ATOM 1435 O O . HIS A 1 187 ? 28.704 -17.885 -39.796 1.00 90.62 187 HIS A O 1
ATOM 1441 N N . VAL A 1 188 ? 29.817 -16.743 -38.226 1.00 86.12 188 VAL A N 1
ATOM 1442 C CA . VAL A 1 188 ? 28.649 -16.180 -37.528 1.00 86.12 188 VAL A CA 1
ATOM 1443 C C . VAL A 1 188 ? 28.336 -14.757 -38.025 1.00 86.12 188 VAL A C 1
ATOM 1445 O O . VAL A 1 188 ? 27.318 -14.186 -37.647 1.00 86.12 188 VAL A O 1
ATOM 1448 N N . GLY A 1 189 ? 29.105 -14.228 -38.978 1.00 87.94 189 GLY A N 1
ATOM 1449 C CA . GLY A 1 189 ? 28.887 -12.916 -39.585 1.00 87.94 189 GLY A CA 1
ATOM 1450 C C . GLY A 1 189 ? 29.489 -11.760 -38.782 1.00 87.94 189 GLY A C 1
ATOM 1451 O O . GLY A 1 189 ? 29.272 -10.603 -39.127 1.00 87.94 189 GLY A O 1
ATOM 1452 N N . GLU A 1 190 ? 30.229 -12.046 -37.711 1.00 90.38 190 GLU A N 1
ATOM 1453 C CA . GLU A 1 190 ? 30.786 -11.030 -36.820 1.00 90.38 190 GLU A CA 1
ATOM 1454 C C . GLU A 1 190 ? 32.095 -10.492 -37.397 1.00 90.38 190 GLU A C 1
ATOM 1456 O O . GLU A 1 190 ? 32.955 -11.275 -37.795 1.00 90.38 190 GLU A O 1
ATOM 1461 N N . ILE A 1 191 ? 32.250 -9.168 -37.398 1.00 91.69 191 ILE A N 1
ATOM 1462 C CA . ILE A 1 191 ? 33.536 -8.495 -37.622 1.00 91.69 191 ILE A CA 1
ATOM 1463 C C . ILE A 1 191 ? 34.336 -8.410 -36.304 1.00 91.69 191 ILE A C 1
ATOM 1465 O O . ILE A 1 191 ? 33.741 -8.528 -35.224 1.00 91.69 191 ILE A O 1
ATOM 1469 N N . PRO A 1 192 ? 35.661 -8.160 -36.330 1.00 90.69 192 PRO A N 1
ATOM 1470 C CA . PRO A 1 192 ? 36.510 -8.122 -35.135 1.00 90.69 192 PRO A CA 1
ATOM 1471 C C . PRO A 1 192 ? 35.989 -7.278 -33.954 1.00 90.69 192 PRO A C 1
ATOM 1473 O O . PRO A 1 192 ? 36.052 -7.739 -32.810 1.00 90.69 192 PRO A O 1
ATOM 1476 N N . ILE A 1 193 ? 35.423 -6.089 -34.201 1.00 90.38 193 ILE A N 1
ATOM 1477 C CA . ILE A 1 193 ? 34.833 -5.240 -33.146 1.00 90.38 193 ILE A CA 1
ATOM 1478 C C . ILE A 1 193 ? 33.553 -5.850 -32.545 1.00 90.38 193 ILE A C 1
ATOM 1480 O O . ILE A 1 193 ? 33.416 -5.900 -31.321 1.00 90.38 193 ILE A O 1
ATOM 1484 N N . LEU A 1 194 ? 32.650 -6.394 -33.373 1.00 88.56 194 LEU A N 1
ATOM 1485 C CA . LEU A 1 194 ? 31.435 -7.087 -32.915 1.00 88.56 194 LEU A CA 1
ATOM 1486 C C . LEU A 1 194 ? 31.789 -8.308 -32.070 1.00 88.56 194 LEU A C 1
ATOM 1488 O O . LEU A 1 194 ? 31.239 -8.514 -30.985 1.00 88.56 194 LEU A O 1
ATOM 1492 N N . PHE A 1 195 ? 32.766 -9.084 -32.536 1.00 89.19 195 PHE A N 1
ATOM 1493 C CA . PHE A 1 195 ? 33.263 -10.247 -31.820 1.00 89.19 195 PHE A CA 1
ATOM 1494 C C . PHE A 1 195 ? 33.815 -9.876 -30.440 1.00 89.19 195 PHE A C 1
ATOM 1496 O O . PHE A 1 195 ? 33.622 -10.641 -29.496 1.00 89.19 195 PHE A O 1
ATOM 1503 N N . ALA A 1 196 ? 34.473 -8.721 -30.288 1.00 88.88 196 ALA A N 1
ATOM 1504 C CA . ALA A 1 196 ? 34.961 -8.243 -28.995 1.00 88.88 196 ALA A CA 1
ATOM 1505 C C . ALA A 1 196 ? 33.817 -7.806 -28.058 1.00 88.88 196 ALA A C 1
ATOM 1507 O O . ALA A 1 196 ? 33.786 -8.234 -26.900 1.00 88.88 196 ALA A O 1
ATOM 1508 N N . LEU A 1 197 ? 32.850 -7.026 -28.558 1.00 87.50 197 LEU A N 1
ATOM 1509 C CA . LEU A 1 197 ? 31.727 -6.494 -27.770 1.00 87.50 197 LEU A CA 1
ATOM 1510 C C . LEU A 1 197 ? 30.787 -7.590 -27.238 1.00 87.50 197 LEU A C 1
ATOM 1512 O O . LEU A 1 197 ? 30.326 -7.513 -26.098 1.00 87.50 197 LEU A O 1
ATOM 1516 N N . LYS A 1 198 ? 30.568 -8.664 -28.007 1.00 86.06 198 LYS A N 1
ATOM 1517 C CA . LYS A 1 198 ? 29.674 -9.778 -27.635 1.00 86.06 198 LYS A CA 1
ATOM 1518 C C . LYS A 1 198 ? 30.254 -10.751 -26.594 1.00 86.06 198 LYS A C 1
ATOM 1520 O O . LYS A 1 198 ? 29.599 -11.719 -26.198 1.00 86.06 198 LYS A O 1
ATOM 1525 N N . GLN A 1 199 ? 31.492 -10.559 -26.127 1.00 83.44 199 GLN A N 1
ATOM 1526 C CA . GLN A 1 199 ? 32.109 -11.484 -25.168 1.00 83.44 199 GLN A CA 1
ATOM 1527 C C . GLN A 1 199 ? 31.489 -11.363 -23.764 1.00 83.44 199 GLN A C 1
ATOM 1529 O O . GLN A 1 199 ? 31.499 -10.301 -23.148 1.00 83.44 199 GLN A O 1
ATOM 1534 N N . LYS A 1 200 ? 31.031 -12.486 -23.190 1.00 69.75 200 LYS A N 1
ATOM 1535 C CA . LYS A 1 200 ? 30.408 -12.538 -21.846 1.00 69.75 200 LYS A CA 1
ATOM 1536 C C . LYS A 1 200 ? 31.323 -12.012 -20.728 1.00 69.75 200 LYS A C 1
ATOM 1538 O O . LYS A 1 200 ? 32.532 -12.224 -20.772 1.00 69.75 200 LYS A O 1
ATOM 1543 N N . ARG A 1 201 ? 30.762 -11.415 -19.671 1.00 64.25 201 ARG A N 1
ATOM 1544 C CA . ARG A 1 201 ? 31.496 -11.047 -18.441 1.00 64.25 201 ARG A CA 1
ATOM 1545 C C . ARG A 1 201 ? 31.978 -12.298 -17.692 1.00 64.25 201 ARG A C 1
ATOM 1547 O O . ARG A 1 201 ? 31.240 -12.890 -16.920 1.00 64.25 201 ARG A O 1
ATOM 1554 N N . ASN A 1 202 ? 33.223 -12.706 -17.925 1.00 59.16 202 ASN A N 1
ATOM 1555 C CA . ASN A 1 202 ? 33.932 -13.710 -17.128 1.00 59.16 202 ASN A CA 1
ATOM 1556 C C . ASN A 1 202 ? 35.265 -13.085 -16.696 1.00 59.16 202 ASN A C 1
ATOM 1558 O O . ASN A 1 202 ? 35.864 -12.390 -17.512 1.00 59.16 202 ASN A O 1
ATOM 1562 N N . GLY A 1 203 ? 35.796 -13.392 -15.504 1.00 53.25 203 GLY A N 1
ATOM 1563 C CA . GLY A 1 203 ? 37.063 -12.825 -14.978 1.00 53.25 203 GLY A CA 1
ATOM 1564 C C . GLY A 1 203 ? 38.331 -13.045 -15.834 1.00 53.25 203 GLY A C 1
ATOM 1565 O O . GLY A 1 203 ? 39.428 -12.658 -15.451 1.00 53.25 203 GLY A O 1
ATOM 1566 N N . ARG A 1 204 ? 38.199 -13.671 -17.013 1.00 56.12 204 ARG A N 1
ATOM 1567 C CA . ARG A 1 204 ? 39.240 -13.853 -18.038 1.00 56.12 204 ARG A CA 1
ATOM 1568 C C . ARG A 1 204 ? 39.006 -13.052 -19.328 1.00 56.12 204 ARG A C 1
ATOM 1570 O O . ARG A 1 204 ? 39.768 -13.231 -20.277 1.00 56.12 204 ARG A O 1
ATOM 1577 N N . ASN A 1 205 ? 38.016 -12.171 -19.379 1.00 69.62 205 ASN A N 1
ATOM 1578 C CA . ASN A 1 205 ? 37.771 -11.275 -20.513 1.00 69.62 205 ASN A CA 1
ATOM 1579 C C . ASN A 1 205 ? 38.180 -9.834 -20.158 1.00 69.62 205 ASN A C 1
ATOM 1581 O O . ASN A 1 205 ? 38.536 -9.576 -19.009 1.00 69.62 205 ASN A O 1
ATOM 1585 N N . LEU A 1 206 ? 38.221 -8.946 -21.154 1.00 74.44 206 LEU A N 1
ATOM 1586 C CA . LEU A 1 206 ? 38.589 -7.536 -20.983 1.00 74.44 206 LEU A CA 1
ATOM 1587 C C . LEU A 1 206 ? 37.653 -6.820 -19.999 1.00 74.44 206 LEU A C 1
ATOM 1589 O O . LEU A 1 206 ? 36.461 -7.144 -19.933 1.00 74.44 206 LEU A O 1
ATOM 1593 N N . SER A 1 207 ? 38.195 -5.851 -19.253 1.00 80.38 207 SER A N 1
ATOM 1594 C CA . SER A 1 207 ? 37.365 -4.909 -18.496 1.00 80.38 207 SER A CA 1
ATOM 1595 C C . SER A 1 207 ? 36.571 -4.014 -19.453 1.00 80.38 207 SER A C 1
ATOM 1597 O O . SER A 1 207 ? 36.945 -3.855 -20.617 1.00 80.38 207 SER A O 1
ATOM 1599 N N . ASP A 1 208 ? 35.476 -3.425 -18.970 1.00 81.19 208 ASP A N 1
ATOM 1600 C CA . ASP A 1 208 ? 34.655 -2.517 -19.783 1.00 81.19 208 ASP A CA 1
ATOM 1601 C C . ASP A 1 208 ? 35.481 -1.311 -20.276 1.00 81.19 208 ASP A C 1
ATOM 1603 O O . ASP A 1 208 ? 35.338 -0.915 -21.428 1.00 81.19 208 ASP A O 1
ATOM 1607 N N . ASP A 1 209 ? 36.442 -0.837 -19.474 1.00 81.50 209 ASP A N 1
ATOM 1608 C CA . ASP A 1 209 ? 37.396 0.212 -19.860 1.00 81.50 209 ASP A CA 1
ATOM 1609 C C . ASP A 1 209 ? 38.323 -0.212 -21.006 1.00 81.50 209 ASP A C 1
ATOM 1611 O O . ASP A 1 209 ? 38.520 0.541 -21.955 1.00 81.50 209 ASP A O 1
ATOM 1615 N N . GLN A 1 210 ? 38.866 -1.431 -20.962 1.00 82.62 210 GLN A N 1
ATOM 1616 C CA . GLN A 1 210 ? 39.739 -1.925 -22.029 1.00 82.62 210 GLN A CA 1
ATOM 1617 C C . GLN A 1 210 ? 38.962 -2.206 -23.322 1.00 82.62 210 GLN A C 1
ATOM 1619 O O . GLN A 1 210 ? 39.464 -1.938 -24.411 1.00 82.62 210 GLN A O 1
ATOM 1624 N N . LEU A 1 211 ? 37.733 -2.729 -23.226 1.00 85.25 211 LEU A N 1
ATOM 1625 C CA . LEU A 1 211 ? 36.846 -2.890 -24.387 1.00 85.25 211 LEU A CA 1
ATOM 1626 C C . LEU A 1 211 ? 36.494 -1.547 -25.013 1.00 85.25 211 LEU A C 1
ATOM 1628 O O . LEU A 1 211 ? 36.420 -1.438 -26.237 1.00 85.25 211 LEU A O 1
ATOM 1632 N N . LEU A 1 212 ? 36.296 -0.531 -24.180 1.00 83.44 212 LEU A N 1
ATOM 1633 C CA . LEU A 1 212 ? 36.069 0.818 -24.650 1.00 83.44 212 LEU A CA 1
ATOM 1634 C C . LEU A 1 212 ? 37.297 1.362 -25.381 1.00 83.44 212 LEU A C 1
ATOM 1636 O O . LEU A 1 212 ? 37.144 1.871 -26.482 1.00 83.44 212 LEU A O 1
ATOM 1640 N N . THR A 1 213 ? 38.510 1.165 -24.852 1.00 84.25 213 THR A N 1
ATOM 1641 C CA . THR A 1 213 ? 39.752 1.531 -25.556 1.00 84.25 213 THR A CA 1
ATOM 1642 C C . THR A 1 213 ? 39.854 0.854 -26.921 1.00 84.25 213 THR A C 1
ATOM 1644 O O . THR A 1 213 ? 40.191 1.508 -27.902 1.00 84.25 213 THR A O 1
ATOM 1647 N N . VAL A 1 214 ? 39.522 -0.438 -27.016 1.00 86.25 214 VAL A N 1
ATOM 1648 C CA . VAL A 1 214 ? 39.490 -1.166 -28.298 1.00 86.25 214 VAL A CA 1
ATOM 1649 C C . VAL A 1 214 ? 38.444 -0.578 -29.246 1.00 86.25 214 VAL A C 1
ATOM 1651 O O . VAL A 1 214 ? 38.706 -0.450 -30.439 1.00 86.25 214 VAL A O 1
ATOM 1654 N N . SER A 1 215 ? 37.277 -0.199 -28.726 1.00 86.06 215 SER A N 1
ATOM 1655 C CA . SER A 1 215 ? 36.193 0.400 -29.513 1.00 86.06 215 SER A CA 1
ATOM 1656 C C . SER A 1 215 ? 36.583 1.786 -30.036 1.00 86.06 215 SER A C 1
ATOM 1658 O O . SER A 1 215 ? 36.447 2.036 -31.230 1.00 86.06 215 SER A O 1
ATOM 1660 N N . CYS A 1 216 ? 37.145 2.648 -29.181 1.00 85.06 216 CYS A N 1
ATOM 1661 C CA . CYS A 1 216 ? 37.732 3.932 -29.571 1.00 85.06 216 CYS A CA 1
ATOM 1662 C C . CYS A 1 216 ? 38.812 3.734 -30.631 1.00 85.06 216 CYS A C 1
ATOM 1664 O O . CYS A 1 216 ? 38.782 4.406 -31.651 1.00 85.06 216 CYS A O 1
ATOM 1666 N N . TYR A 1 217 ? 39.711 2.765 -30.436 1.00 86.44 217 TYR A N 1
ATOM 1667 C CA . TYR A 1 217 ? 40.780 2.478 -31.385 1.00 86.44 217 TYR A CA 1
ATOM 1668 C C . TYR A 1 217 ? 40.224 2.110 -32.765 1.00 86.44 217 TYR A C 1
ATOM 1670 O O . TYR A 1 217 ? 40.603 2.730 -33.746 1.00 86.44 217 TYR A O 1
ATOM 1678 N N . PHE A 1 218 ? 39.263 1.185 -32.863 1.00 86.94 218 PHE A N 1
ATOM 1679 C CA . PHE A 1 218 ? 38.638 0.850 -34.150 1.00 86.94 218 PHE A CA 1
ATOM 1680 C C . PHE A 1 218 ? 37.940 2.030 -34.828 1.00 86.94 218 PHE A C 1
ATOM 1682 O O . PHE A 1 218 ? 37.931 2.110 -36.055 1.00 86.94 218 PHE A O 1
ATOM 1689 N N . LEU A 1 219 ? 37.319 2.914 -34.047 1.00 83.44 219 LEU A N 1
ATOM 1690 C CA . LEU A 1 219 ? 36.605 4.062 -34.585 1.00 83.44 219 LEU A CA 1
ATOM 1691 C C . LEU A 1 219 ? 37.588 5.160 -35.016 1.00 83.44 219 LEU A C 1
ATOM 1693 O O . LEU A 1 219 ? 37.464 5.694 -36.112 1.00 83.44 219 LEU A O 1
ATOM 1697 N N . GLU A 1 220 ? 38.574 5.504 -34.203 1.00 82.69 220 GLU A N 1
ATOM 1698 C CA . GLU A 1 220 ? 39.417 6.691 -34.388 1.00 82.69 220 GLU A CA 1
ATOM 1699 C C . GLU A 1 220 ? 40.698 6.427 -35.195 1.00 82.69 220 GLU A C 1
ATOM 1701 O O . GLU A 1 220 ? 41.381 7.382 -35.565 1.00 82.69 220 GLU A O 1
ATOM 1706 N N . HIS A 1 221 ? 41.034 5.167 -35.501 1.00 82.19 221 HIS A N 1
ATOM 1707 C CA . HIS A 1 221 ? 42.277 4.850 -36.205 1.00 82.19 221 HIS A CA 1
ATOM 1708 C C . HIS A 1 221 ? 42.300 5.404 -37.645 1.00 82.19 221 HIS A C 1
ATOM 1710 O O . HIS A 1 221 ? 41.432 5.037 -38.440 1.00 82.19 221 HIS A O 1
ATOM 1716 N N . PRO A 1 222 ? 43.319 6.198 -38.038 1.00 78.06 222 PRO A N 1
ATOM 1717 C CA . PRO A 1 222 ? 43.378 6.834 -39.360 1.00 78.06 222 PRO A CA 1
ATOM 1718 C C . PRO A 1 222 ? 43.381 5.859 -40.544 1.00 78.06 222 PRO A C 1
ATOM 1720 O O . PRO A 1 222 ? 42.892 6.196 -41.618 1.00 78.06 222 PRO A O 1
ATOM 1723 N N . SER A 1 223 ? 43.939 4.659 -40.356 1.00 78.19 223 SER A N 1
ATOM 1724 C CA . SER A 1 223 ? 44.098 3.667 -41.430 1.00 78.19 223 SER A CA 1
ATOM 1725 C C . SER A 1 223 ? 42.913 2.706 -41.568 1.00 78.19 223 SER A C 1
ATOM 1727 O O . SER A 1 223 ? 42.845 1.967 -42.546 1.00 78.19 223 SER A O 1
ATOM 1729 N N . TYR A 1 224 ? 41.991 2.664 -40.599 1.00 83.12 224 TYR A N 1
ATOM 1730 C CA . TYR A 1 224 ? 40.892 1.694 -40.615 1.00 83.12 224 TYR A CA 1
ATOM 1731 C C . TYR A 1 224 ? 39.684 2.254 -41.356 1.00 83.12 224 TYR A C 1
ATOM 1733 O O . TYR A 1 224 ? 39.186 3.334 -41.042 1.00 83.12 224 TYR A O 1
ATOM 1741 N N . SER A 1 225 ? 39.160 1.481 -42.305 1.00 83.44 225 SER A N 1
ATOM 1742 C CA . SER A 1 225 ? 37.921 1.809 -43.013 1.00 83.44 225 SER A CA 1
ATOM 1743 C C . SER A 1 225 ? 36.821 0.862 -42.547 1.00 83.44 225 SER A C 1
ATOM 1745 O O . SER A 1 225 ? 36.429 -0.052 -43.266 1.00 83.44 225 SER A O 1
ATOM 1747 N N . LEU A 1 226 ? 36.377 1.028 -41.298 1.00 84.50 226 LEU A N 1
ATOM 1748 C CA . LEU A 1 226 ? 35.388 0.143 -40.680 1.00 84.50 226 LEU A CA 1
ATOM 1749 C C . LEU A 1 226 ? 34.037 0.225 -41.412 1.00 84.50 226 LEU A C 1
ATOM 1751 O O . LEU A 1 226 ? 33.455 1.304 -41.523 1.00 84.50 226 LEU A O 1
ATOM 1755 N N . ASP A 1 227 ? 33.509 -0.921 -41.841 1.00 85.44 227 ASP A N 1
ATOM 1756 C CA . ASP A 1 227 ? 32.128 -1.052 -42.302 1.00 85.44 227 ASP A CA 1
ATOM 1757 C C . ASP A 1 227 ? 31.193 -0.945 -41.096 1.00 85.44 227 ASP A C 1
ATOM 1759 O O . ASP A 1 227 ? 30.893 -1.912 -40.393 1.00 85.44 227 ASP A O 1
ATOM 1763 N N . ILE A 1 228 ? 30.750 0.281 -40.843 1.00 83.38 228 ILE A N 1
ATOM 1764 C CA . ILE A 1 228 ? 29.910 0.625 -39.703 1.00 83.38 228 ILE A CA 1
ATOM 1765 C C . ILE A 1 228 ? 28.495 0.019 -39.797 1.00 83.38 228 ILE A C 1
ATOM 1767 O O . ILE A 1 228 ? 27.798 -0.092 -38.786 1.00 83.38 228 ILE A O 1
ATOM 1771 N N . HIS A 1 229 ? 28.083 -0.413 -40.994 1.00 85.19 229 HIS A N 1
ATOM 1772 C CA . HIS A 1 229 ? 26.790 -1.046 -41.256 1.00 85.19 229 HIS A CA 1
ATOM 1773 C C . HIS A 1 229 ? 26.851 -2.575 -41.196 1.00 85.19 229 HIS A C 1
ATOM 1775 O O . HIS A 1 229 ? 25.819 -3.237 -41.337 1.00 85.19 229 HIS A O 1
ATOM 1781 N N . ALA A 1 230 ? 28.030 -3.156 -40.960 1.00 87.00 230 ALA A N 1
ATOM 1782 C CA . ALA A 1 230 ? 28.176 -4.592 -40.826 1.00 87.00 230 ALA A CA 1
ATOM 1783 C C . ALA A 1 230 ? 27.307 -5.126 -39.675 1.00 87.00 230 ALA A C 1
ATOM 1785 O O . ALA A 1 230 ? 27.478 -4.766 -38.508 1.00 87.00 230 ALA A O 1
ATOM 1786 N N . ALA A 1 231 ? 26.400 -6.039 -40.019 1.00 89.00 231 ALA A N 1
ATOM 1787 C CA . ALA A 1 231 ? 25.646 -6.849 -39.073 1.00 89.00 231 ALA A CA 1
ATOM 1788 C C . ALA A 1 231 ? 26.043 -8.328 -39.187 1.00 89.00 231 ALA A C 1
ATOM 1790 O O . ALA A 1 231 ? 26.455 -8.798 -40.260 1.00 89.00 231 ALA A O 1
ATOM 1791 N N . ASP A 1 232 ? 25.916 -9.041 -38.071 1.00 89.75 232 ASP A N 1
ATOM 1792 C CA . ASP A 1 232 ? 26.084 -10.492 -38.000 1.00 89.75 232 ASP A CA 1
ATOM 1793 C C . ASP A 1 232 ? 24.786 -11.254 -38.343 1.00 89.75 232 ASP A C 1
ATOM 1795 O O . ASP A 1 232 ? 23.740 -10.648 -38.588 1.00 89.75 232 ASP A O 1
ATOM 1799 N N . HIS A 1 233 ? 24.818 -12.595 -38.347 1.00 87.69 233 HIS A N 1
ATOM 1800 C CA . HIS A 1 233 ? 23.621 -13.408 -38.633 1.00 87.69 233 HIS A CA 1
ATOM 1801 C C . HIS A 1 233 ? 22.492 -13.230 -37.602 1.00 87.69 233 HIS A C 1
ATOM 1803 O O . HIS A 1 233 ? 21.352 -13.594 -37.880 1.00 87.69 233 HIS A O 1
ATOM 1809 N N . SER A 1 234 ? 22.782 -12.673 -36.421 1.00 83.75 234 SER A N 1
ATOM 1810 C CA . SER A 1 234 ? 21.776 -12.354 -35.401 1.00 83.75 234 SER A CA 1
ATOM 1811 C C . SER A 1 234 ? 21.133 -10.975 -35.594 1.00 83.75 234 SER A C 1
ATOM 1813 O O . SER A 1 234 ? 20.251 -10.611 -34.815 1.00 83.75 234 SER A O 1
ATOM 1815 N N . GLY A 1 235 ? 21.553 -10.221 -36.617 1.00 85.69 235 GLY A N 1
ATOM 1816 C CA . GLY A 1 235 ? 21.120 -8.849 -36.888 1.00 85.69 235 GLY A CA 1
ATOM 1817 C C . GLY A 1 235 ? 21.837 -7.795 -36.040 1.00 85.69 235 GLY A C 1
ATOM 1818 O O . GLY A 1 235 ? 21.509 -6.614 -36.132 1.00 85.69 235 GLY A O 1
ATOM 1819 N N . MET A 1 236 ? 22.812 -8.193 -35.215 1.00 89.06 236 MET A N 1
ATOM 1820 C CA . MET A 1 236 ? 23.530 -7.287 -34.324 1.00 89.06 236 MET A CA 1
ATOM 1821 C C . MET A 1 236 ? 24.598 -6.521 -35.101 1.00 89.06 236 MET A C 1
ATOM 1823 O O . MET A 1 236 ? 25.526 -7.108 -35.659 1.00 89.06 236 MET A O 1
ATOM 1827 N N . ASN A 1 237 ? 24.469 -5.198 -35.105 1.00 91.12 237 ASN A N 1
ATOM 1828 C CA . ASN A 1 237 ? 25.486 -4.273 -35.587 1.00 91.12 237 ASN A CA 1
ATOM 1829 C C . ASN A 1 237 ? 26.239 -3.626 -34.414 1.00 91.12 237 ASN A C 1
ATOM 1831 O O . ASN A 1 237 ? 25.989 -3.934 -33.245 1.00 91.12 237 ASN A O 1
ATOM 1835 N N . VAL A 1 238 ? 27.199 -2.747 -34.722 1.00 89.81 238 VAL A N 1
ATOM 1836 C CA . VAL A 1 238 ? 28.096 -2.161 -33.710 1.00 89.81 238 VAL A CA 1
ATOM 1837 C C . VAL A 1 238 ? 27.313 -1.386 -32.645 1.00 89.81 238 VAL A C 1
ATOM 1839 O O . VAL A 1 238 ? 27.623 -1.503 -31.460 1.00 89.81 238 VAL A O 1
ATOM 1842 N N . LEU A 1 239 ? 26.259 -0.664 -33.043 1.00 91.31 239 LEU A N 1
ATOM 1843 C CA . LEU A 1 239 ? 25.373 0.050 -32.120 1.00 91.31 239 LEU A CA 1
ATOM 1844 C C . LEU A 1 239 ? 24.600 -0.916 -31.215 1.00 91.31 239 LEU A C 1
ATOM 1846 O O . LEU A 1 239 ? 24.612 -0.743 -30.000 1.00 91.31 239 LEU A O 1
ATOM 1850 N N . GLY A 1 240 ? 23.964 -1.945 -31.781 1.00 89.56 240 GLY A N 1
ATOM 1851 C CA . GLY A 1 240 ? 23.231 -2.955 -31.018 1.00 89.56 240 GLY A CA 1
ATOM 1852 C C . GLY A 1 240 ? 24.125 -3.669 -30.005 1.00 89.56 240 GLY A C 1
ATOM 1853 O O . GLY A 1 240 ? 23.756 -3.785 -28.841 1.00 89.56 240 GLY A O 1
ATOM 1854 N N . ALA A 1 241 ? 25.340 -4.056 -30.405 1.00 89.62 241 ALA A N 1
ATOM 1855 C CA . ALA A 1 241 ? 26.325 -4.667 -29.512 1.00 89.62 241 ALA A CA 1
ATOM 1856 C C . ALA A 1 241 ? 26.808 -3.707 -28.410 1.00 89.62 241 ALA A C 1
ATOM 1858 O O . ALA A 1 241 ? 26.981 -4.124 -27.265 1.00 89.62 241 ALA A O 1
ATOM 1859 N N . PHE A 1 242 ? 27.016 -2.426 -28.739 1.00 90.94 242 PHE A N 1
ATOM 1860 C CA . PHE A 1 242 ? 27.406 -1.392 -27.779 1.00 90.94 242 PHE A CA 1
ATOM 1861 C C . PHE A 1 242 ? 26.312 -1.164 -26.731 1.00 90.94 242 PHE A C 1
ATOM 1863 O O . PHE A 1 242 ? 26.583 -1.241 -25.532 1.00 90.94 242 PHE A O 1
ATOM 1870 N N . LEU A 1 243 ? 25.072 -0.942 -27.178 1.00 90.31 243 LEU A N 1
ATOM 1871 C CA . LEU A 1 243 ? 23.909 -0.766 -26.311 1.00 90.31 243 LEU A CA 1
ATOM 1872 C C . LEU A 1 243 ? 23.686 -2.010 -25.448 1.00 90.31 243 LEU A C 1
ATOM 1874 O O . LEU A 1 243 ? 23.529 -1.897 -24.240 1.00 90.31 243 LEU A O 1
ATOM 1878 N N . ASP A 1 244 ? 23.754 -3.205 -26.032 1.00 87.25 244 ASP A N 1
ATOM 1879 C CA . ASP A 1 244 ? 23.538 -4.438 -25.284 1.00 87.25 244 ASP A CA 1
ATOM 1880 C C . ASP A 1 244 ? 24.607 -4.694 -24.211 1.00 87.25 244 ASP A C 1
ATOM 1882 O O . ASP A 1 244 ? 24.301 -5.284 -23.177 1.00 87.25 244 ASP A O 1
ATOM 1886 N N . ARG A 1 245 ? 25.850 -4.240 -24.438 1.00 85.94 245 ARG A N 1
ATOM 1887 C CA . ARG A 1 245 ? 26.984 -4.433 -23.524 1.00 85.94 245 ARG A CA 1
ATOM 1888 C C . ARG A 1 245 ? 27.076 -3.388 -22.414 1.00 85.94 245 ARG A C 1
ATOM 1890 O O . ARG A 1 245 ? 27.443 -3.743 -21.294 1.00 85.94 245 ARG A O 1
ATOM 1897 N N . PHE A 1 246 ? 26.867 -2.116 -22.742 1.00 88.56 246 PHE A N 1
ATOM 1898 C CA . PHE A 1 246 ? 27.308 -0.996 -21.904 1.00 88.56 246 PHE A CA 1
ATOM 1899 C C . PHE A 1 246 ? 26.178 -0.245 -21.196 1.00 88.56 246 PHE A C 1
ATOM 1901 O O . PHE A 1 246 ? 26.451 0.616 -20.357 1.00 88.56 246 PHE A O 1
ATOM 1908 N N . MET A 1 247 ? 24.922 -0.566 -21.497 1.00 85.06 247 MET A N 1
ATOM 1909 C CA . MET A 1 247 ? 23.766 0.159 -20.974 1.00 85.06 247 MET A CA 1
ATOM 1910 C C . MET A 1 247 ? 23.535 -0.046 -19.475 1.00 85.06 247 MET A C 1
ATOM 1912 O O . MET A 1 247 ? 23.204 0.911 -18.790 1.00 85.06 247 MET A O 1
ATOM 1916 N N . GLU A 1 248 ? 23.791 -1.244 -18.943 1.00 79.00 248 GLU A N 1
ATOM 1917 C CA . GLU A 1 248 ? 23.776 -1.528 -17.496 1.00 79.00 248 GLU A CA 1
ATOM 1918 C C . GLU A 1 248 ? 25.188 -1.512 -16.881 1.00 79.00 248 GLU A C 1
ATOM 1920 O O . GLU A 1 248 ? 25.440 -2.135 -15.847 1.00 79.00 248 GLU A O 1
ATOM 1925 N N . SER A 1 249 ? 26.167 -0.890 -17.547 1.00 82.62 249 SER A N 1
ATOM 1926 C CA . SER A 1 249 ? 27.515 -0.759 -16.992 1.00 82.62 249 SER A CA 1
ATOM 1927 C C . SER A 1 249 ? 28.112 0.621 -17.180 1.00 82.62 249 SER A C 1
ATOM 1929 O O . SER A 1 249 ? 28.089 1.435 -16.261 1.00 82.62 249 SER A O 1
ATOM 1931 N N . LEU A 1 250 ? 28.636 0.908 -18.369 1.00 83.06 250 LEU A N 1
ATOM 1932 C CA . LEU A 1 250 ? 29.310 2.161 -18.663 1.00 83.06 250 LEU A CA 1
ATOM 1933 C C . LEU A 1 250 ? 28.363 3.347 -18.489 1.00 83.06 250 LEU A C 1
ATOM 1935 O O . LEU A 1 250 ? 28.800 4.377 -17.991 1.00 83.06 250 LEU A O 1
ATOM 1939 N N . ALA A 1 251 ? 27.083 3.192 -18.836 1.00 82.00 251 ALA A N 1
ATOM 1940 C CA . ALA A 1 251 ? 26.098 4.255 -18.673 1.00 82.00 251 ALA A CA 1
ATOM 1941 C C . ALA A 1 251 ? 25.871 4.653 -17.203 1.00 82.00 251 ALA A C 1
ATOM 1943 O O . ALA A 1 251 ? 25.571 5.812 -16.942 1.00 82.00 251 ALA A O 1
ATOM 1944 N N . GLU A 1 252 ? 26.057 3.734 -16.250 1.00 79.50 252 GLU A N 1
ATOM 1945 C CA . GLU A 1 252 ? 25.985 4.035 -14.814 1.00 79.50 252 GLU A CA 1
ATOM 1946 C C . GLU A 1 252 ? 27.334 4.523 -14.274 1.00 79.50 252 GLU A C 1
ATOM 1948 O O . GLU A 1 252 ? 27.396 5.521 -13.564 1.00 79.50 252 GLU A O 1
ATOM 1953 N N . SER A 1 253 ? 28.437 3.852 -14.629 1.00 82.44 253 SER A N 1
ATOM 1954 C CA . SER A 1 253 ? 29.756 4.167 -14.059 1.00 82.44 253 SER A CA 1
ATOM 1955 C C . SER A 1 253 ? 30.427 5.406 -14.665 1.00 82.44 253 SER A C 1
ATOM 1957 O O . SER A 1 253 ? 31.193 6.085 -13.989 1.00 82.44 253 SER A O 1
ATOM 1959 N N . LYS A 1 254 ? 30.204 5.665 -15.962 1.00 85.69 254 LYS A N 1
ATOM 1960 C CA . LYS A 1 254 ? 30.851 6.719 -16.766 1.00 85.69 254 LYS A CA 1
ATOM 1961 C C . LYS A 1 254 ? 29.869 7.259 -17.829 1.00 85.69 254 LYS A C 1
ATOM 1963 O O . LYS A 1 254 ? 30.134 7.136 -19.031 1.00 85.69 254 LYS A O 1
ATOM 1968 N N . PRO A 1 255 ? 28.742 7.866 -17.414 1.00 83.62 255 PRO A N 1
ATOM 1969 C CA . PRO A 1 255 ? 27.658 8.287 -18.309 1.00 83.62 255 PRO A CA 1
ATOM 1970 C C . PRO A 1 255 ? 28.112 9.228 -19.433 1.00 83.62 255 PRO A C 1
ATOM 1972 O O . PRO A 1 255 ? 27.749 9.025 -20.589 1.00 83.62 255 PRO A O 1
ATOM 1975 N N . VAL A 1 256 ? 28.966 10.212 -19.131 1.00 84.38 256 VAL A N 1
ATOM 1976 C CA . VAL A 1 256 ? 29.483 11.178 -20.123 1.00 84.38 256 VAL A CA 1
ATOM 1977 C C . VAL A 1 256 ? 30.182 10.466 -21.284 1.00 84.38 256 VAL A C 1
ATOM 1979 O O . VAL A 1 256 ? 29.954 10.772 -22.454 1.00 84.38 256 VAL A O 1
ATOM 1982 N N . LEU A 1 257 ? 31.009 9.473 -20.958 1.00 85.25 257 LEU A N 1
ATOM 1983 C CA . LEU A 1 257 ? 31.780 8.708 -21.929 1.00 85.25 257 LEU A CA 1
ATOM 1984 C C . LEU A 1 257 ? 30.887 7.765 -22.746 1.00 85.25 257 LEU A C 1
ATOM 1986 O O . LEU A 1 257 ? 31.070 7.642 -23.958 1.00 85.25 257 LEU A O 1
ATOM 1990 N N . PHE A 1 258 ? 29.884 7.159 -22.104 1.00 90.00 258 PHE A N 1
ATOM 1991 C CA . PHE A 1 258 ? 28.852 6.373 -22.781 1.00 90.00 258 PHE A CA 1
ATOM 1992 C C . PHE A 1 258 ? 28.101 7.210 -23.827 1.00 90.00 258 PHE A C 1
ATOM 1994 O O . PHE A 1 258 ? 28.026 6.812 -24.989 1.00 90.00 258 PHE A O 1
ATOM 2001 N N . PHE A 1 259 ? 27.601 8.388 -23.443 1.00 89.69 259 PHE A N 1
ATOM 2002 C CA . PHE A 1 259 ? 26.850 9.263 -24.344 1.00 89.69 259 PHE A CA 1
ATOM 2003 C C . PHE A 1 259 ? 27.714 9.848 -25.461 1.00 89.69 259 PHE A C 1
ATOM 2005 O O . PHE A 1 259 ? 27.259 9.925 -26.600 1.00 89.69 259 PHE A O 1
ATOM 2012 N N . MET A 1 260 ? 28.974 10.187 -25.175 1.00 88.00 260 MET A N 1
ATOM 2013 C CA . MET A 1 260 ? 29.927 10.610 -26.201 1.00 88.00 260 MET A CA 1
ATOM 2014 C C . MET A 1 260 ? 30.133 9.521 -27.259 1.00 88.00 260 MET A C 1
ATOM 2016 O O . MET A 1 260 ? 30.088 9.808 -28.451 1.00 88.00 260 MET A O 1
ATOM 2020 N N . MET A 1 261 ? 30.330 8.270 -26.840 1.00 88.00 261 MET A N 1
ATOM 2021 C CA . MET A 1 261 ? 30.533 7.153 -27.765 1.00 88.00 261 MET A CA 1
ATOM 2022 C C . MET A 1 261 ? 29.280 6.811 -28.561 1.00 88.00 261 MET A C 1
ATOM 2024 O O . MET A 1 261 ? 29.369 6.593 -29.770 1.00 88.00 261 MET A O 1
ATOM 2028 N N . LEU A 1 262 ? 28.117 6.824 -27.908 1.00 91.12 262 LEU A N 1
ATOM 2029 C CA . LEU A 1 262 ? 26.832 6.655 -28.574 1.00 91.12 262 LEU A CA 1
ATOM 2030 C C . LEU A 1 262 ? 26.644 7.713 -29.669 1.00 91.12 262 LEU A C 1
ATOM 2032 O O . LEU A 1 262 ? 26.345 7.374 -30.809 1.00 91.12 262 LEU A O 1
ATOM 2036 N N . GLU A 1 263 ? 26.887 8.986 -29.356 1.00 89.62 263 GLU A N 1
ATOM 2037 C CA . GLU A 1 263 ? 26.770 10.073 -30.326 1.00 89.62 263 GLU A CA 1
ATOM 2038 C C . GLU A 1 263 ? 27.780 9.936 -31.481 1.00 89.62 263 GLU A C 1
ATOM 2040 O O . GLU A 1 263 ? 27.424 10.164 -32.636 1.00 89.62 263 GLU A O 1
ATOM 2045 N N . THR A 1 264 ? 29.020 9.513 -31.207 1.00 89.50 264 THR A N 1
ATOM 2046 C CA . THR A 1 264 ? 30.037 9.259 -32.244 1.00 89.50 264 THR A CA 1
ATOM 2047 C C . THR A 1 264 ? 29.605 8.160 -33.214 1.00 89.50 264 THR A C 1
ATOM 2049 O O . THR A 1 264 ? 29.778 8.312 -34.424 1.00 89.50 264 THR A O 1
ATOM 2052 N N . LEU A 1 265 ? 29.020 7.071 -32.710 1.00 90.19 265 LEU A N 1
ATOM 2053 C CA . LEU A 1 265 ? 28.470 5.999 -33.543 1.00 90.19 265 LEU A CA 1
ATOM 2054 C C . LEU A 1 265 ? 27.332 6.521 -34.435 1.00 90.19 265 LEU A C 1
ATOM 2056 O O . LEU A 1 265 ? 27.318 6.255 -35.636 1.00 90.19 265 LEU A O 1
ATOM 2060 N N . LEU A 1 266 ? 26.424 7.324 -33.879 1.00 90.75 266 LEU A N 1
ATOM 2061 C CA . LEU A 1 266 ? 25.296 7.890 -34.624 1.00 90.75 266 LEU A CA 1
ATOM 2062 C C . LEU A 1 266 ? 25.743 8.897 -35.698 1.00 90.75 266 LEU A C 1
ATOM 2064 O O . LEU A 1 266 ? 25.254 8.843 -36.823 1.00 90.75 266 LEU A O 1
ATOM 2068 N N . LYS A 1 267 ? 26.735 9.753 -35.408 1.00 89.81 267 LYS A N 1
ATOM 2069 C CA . LYS A 1 267 ? 27.323 10.697 -36.384 1.00 89.81 267 LYS A CA 1
ATOM 2070 C C . LYS A 1 267 ? 27.971 10.007 -37.584 1.00 89.81 267 LYS A C 1
ATOM 2072 O O . LYS A 1 267 ? 28.046 10.600 -38.654 1.00 89.81 267 LYS A O 1
ATOM 2077 N N . ARG A 1 268 ? 28.429 8.762 -37.419 1.00 88.19 268 ARG A N 1
ATOM 2078 C CA . ARG A 1 268 ? 28.978 7.935 -38.507 1.00 88.19 268 ARG A CA 1
ATOM 2079 C C . ARG A 1 268 ? 27.912 7.237 -39.349 1.00 88.19 268 ARG A C 1
ATOM 2081 O O . ARG A 1 268 ? 28.266 6.553 -40.300 1.00 88.19 268 ARG A O 1
ATOM 2088 N N . GLY A 1 269 ? 26.635 7.410 -39.011 1.00 87.31 269 GLY A N 1
ATOM 2089 C CA . GLY A 1 269 ? 25.518 6.901 -39.795 1.00 87.31 269 GLY A CA 1
ATOM 2090 C C . GLY A 1 269 ? 25.202 5.423 -39.580 1.00 87.31 269 GLY A C 1
ATOM 2091 O O . GLY A 1 269 ? 24.600 4.835 -40.466 1.00 87.31 269 GLY A O 1
ATOM 2092 N N . VAL A 1 270 ? 25.575 4.806 -38.445 1.00 89.56 270 VAL A N 1
ATOM 2093 C CA . VAL A 1 270 ? 25.192 3.406 -38.142 1.00 89.56 270 VAL A CA 1
ATOM 2094 C C . VAL A 1 270 ? 23.681 3.223 -38.329 1.00 89.56 270 VAL A C 1
ATOM 2096 O O . VAL A 1 270 ? 22.898 4.040 -37.842 1.00 89.56 270 VAL A O 1
ATOM 2099 N N . ASP A 1 271 ? 23.255 2.127 -38.966 1.00 87.81 271 ASP A N 1
ATOM 2100 C CA . ASP A 1 271 ? 21.824 1.821 -39.057 1.00 87.81 271 ASP A CA 1
ATOM 2101 C C . ASP A 1 271 ? 21.245 1.532 -37.664 1.00 87.81 271 ASP A C 1
ATOM 2103 O O . ASP A 1 271 ? 21.637 0.607 -36.959 1.00 87.81 271 ASP A O 1
ATOM 2107 N N . LEU A 1 272 ? 20.291 2.347 -37.257 1.00 89.12 272 LEU A N 1
ATOM 2108 C CA . LEU A 1 272 ? 19.704 2.366 -35.925 1.00 89.12 272 LEU A CA 1
ATOM 2109 C C . LEU A 1 272 ? 18.342 1.654 -35.867 1.00 89.12 272 LEU A C 1
ATOM 2111 O O . LEU A 1 272 ? 17.763 1.521 -34.790 1.00 89.12 272 LEU A O 1
ATOM 2115 N N . ASN A 1 273 ? 17.867 1.127 -37.004 1.00 89.62 273 ASN A N 1
ATOM 2116 C CA . ASN A 1 273 ? 16.575 0.443 -37.138 1.00 89.62 273 ASN A CA 1
ATOM 2117 C C . ASN A 1 273 ? 16.696 -1.085 -37.286 1.00 89.62 273 ASN A C 1
ATOM 2119 O O . ASN A 1 273 ? 15.693 -1.769 -37.493 1.00 89.62 273 ASN A O 1
ATOM 2123 N N . LEU A 1 274 ? 17.904 -1.644 -37.180 1.00 88.69 274 LEU A N 1
ATOM 2124 C CA . LEU A 1 274 ? 18.094 -3.093 -37.199 1.00 88.69 274 LEU A CA 1
ATOM 2125 C C . LEU A 1 274 ? 17.603 -3.724 -35.893 1.00 88.69 274 LEU A C 1
ATOM 2127 O O . LEU A 1 274 ? 17.885 -3.244 -34.794 1.00 88.69 274 LEU A O 1
ATOM 2131 N N . SER A 1 275 ? 16.878 -4.832 -36.031 1.00 88.31 275 SER A N 1
ATOM 2132 C CA . SER A 1 275 ? 16.508 -5.690 -34.905 1.00 88.31 275 SER A CA 1
ATOM 2133 C C . SER A 1 275 ? 17.556 -6.776 -34.718 1.00 88.31 275 SER A C 1
ATOM 2135 O O . SER A 1 275 ? 17.948 -7.425 -35.688 1.00 88.31 275 SER A O 1
ATOM 2137 N N . PHE A 1 276 ? 17.968 -7.000 -33.475 1.00 89.19 276 PHE A N 1
ATOM 2138 C CA . PHE A 1 276 ? 19.042 -7.922 -33.129 1.00 89.19 276 PHE A CA 1
ATOM 2139 C C . PHE A 1 276 ? 18.673 -8.803 -31.941 1.00 89.19 276 PHE A C 1
ATOM 2141 O O . PHE A 1 276 ? 17.833 -8.428 -31.127 1.00 89.19 276 PHE A O 1
ATOM 2148 N N . HIS A 1 277 ? 19.329 -9.957 -31.825 1.00 86.75 277 HIS A N 1
ATOM 2149 C CA . HIS A 1 277 ? 19.167 -10.831 -30.663 1.00 86.75 277 HIS A CA 1
ATOM 2150 C C . 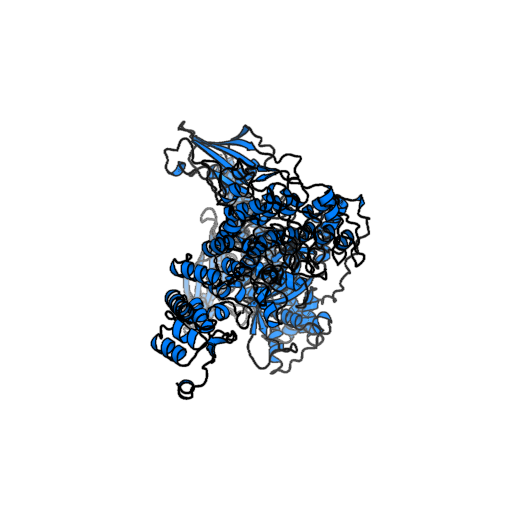HIS A 1 277 ? 20.069 -10.350 -29.526 1.00 86.75 277 HIS A C 1
ATOM 2152 O O . HIS A 1 277 ? 21.296 -10.356 -29.660 1.00 86.75 277 HIS A O 1
ATOM 2158 N N . SER A 1 278 ? 19.486 -9.920 -28.409 1.00 81.94 278 SER A N 1
ATOM 2159 C CA . SER A 1 278 ? 20.261 -9.461 -27.254 1.00 81.94 278 SER A CA 1
ATOM 2160 C C . SER A 1 278 ? 21.015 -10.632 -26.609 1.00 81.94 278 SER A C 1
ATOM 2162 O O . SER A 1 278 ? 20.435 -11.640 -26.207 1.00 81.94 278 SER A O 1
ATOM 2164 N N . ALA A 1 279 ? 22.332 -10.488 -26.430 1.00 72.81 279 ALA A N 1
ATOM 2165 C CA . ALA A 1 279 ? 23.144 -11.475 -25.715 1.00 72.81 279 ALA A CA 1
ATOM 2166 C C . ALA A 1 279 ? 22.870 -11.462 -24.197 1.00 72.81 279 ALA A C 1
ATOM 2168 O O . ALA A 1 279 ? 23.286 -12.377 -23.472 1.00 72.81 279 ALA A O 1
ATOM 2169 N N . HIS A 1 280 ? 22.171 -10.423 -23.734 1.00 68.12 280 HIS A N 1
ATOM 2170 C CA . HIS A 1 280 ? 21.775 -10.168 -22.357 1.00 68.12 280 HIS A CA 1
ATOM 2171 C C . HIS A 1 280 ? 20.257 -10.305 -22.145 1.00 68.12 280 HIS A C 1
ATOM 2173 O O . HIS A 1 280 ? 19.797 -10.024 -21.039 1.00 68.12 280 HIS A O 1
ATOM 2179 N N . ALA A 1 281 ? 19.488 -10.806 -23.122 1.00 59.66 281 ALA A N 1
ATOM 2180 C CA . ALA A 1 281 ? 18.032 -10.972 -23.026 1.00 59.66 281 ALA A CA 1
ATOM 2181 C C . ALA A 1 281 ? 17.621 -11.753 -21.768 1.00 59.66 281 ALA A C 1
ATOM 2183 O O . ALA A 1 281 ? 16.881 -11.254 -20.932 1.00 59.66 281 ALA A O 1
ATOM 2184 N N . ALA A 1 282 ? 18.262 -12.893 -21.496 1.00 51.66 282 ALA A N 1
ATOM 2185 C CA . ALA A 1 282 ? 18.029 -13.670 -20.274 1.00 51.66 282 ALA A CA 1
ATOM 2186 C C . ALA A 1 282 ? 18.481 -12.988 -18.959 1.00 51.66 282 ALA A C 1
ATOM 2188 O O . ALA A 1 282 ? 18.281 -13.556 -17.885 1.00 51.66 282 ALA A O 1
ATOM 2189 N N . SER A 1 283 ? 19.177 -11.846 -18.995 1.00 54.50 283 SER A N 1
ATOM 2190 C CA . SER A 1 283 ? 19.405 -10.969 -17.828 1.00 54.50 283 SER A CA 1
ATOM 2191 C C . SER A 1 283 ? 18.457 -9.770 -17.779 1.00 54.50 283 SER A C 1
ATOM 2193 O O . SER A 1 283 ? 18.180 -9.311 -16.677 1.00 54.50 283 SER A O 1
ATOM 2195 N N . LEU A 1 284 ? 17.956 -9.321 -18.933 1.00 54.97 284 LEU A N 1
ATOM 2196 C CA . LEU A 1 284 ? 16.989 -8.231 -19.095 1.00 54.97 284 LEU A CA 1
ATOM 2197 C C . LEU A 1 284 ? 15.556 -8.696 -18.782 1.00 54.97 284 LEU A C 1
ATOM 2199 O O . LEU A 1 284 ? 14.812 -7.981 -18.125 1.00 54.97 284 LEU A O 1
ATOM 2203 N N . GLU A 1 285 ? 15.212 -9.929 -19.163 1.00 44.47 285 GLU A N 1
ATOM 2204 C CA . GLU A 1 285 ? 13.934 -10.615 -18.903 1.00 44.47 285 GLU A CA 1
ATOM 2205 C C . GLU A 1 285 ? 13.996 -11.597 -17.712 1.00 44.47 285 GLU A C 1
ATOM 2207 O O . GLU A 1 285 ? 13.082 -12.386 -17.469 1.00 44.47 285 GLU A O 1
ATOM 2212 N N . ARG A 1 286 ? 15.103 -11.623 -16.959 1.00 38.75 286 ARG A N 1
ATOM 2213 C CA . ARG A 1 286 ? 15.317 -12.578 -15.853 1.00 38.75 286 ARG A CA 1
ATOM 2214 C C . ARG A 1 286 ? 14.237 -12.329 -14.776 1.00 38.75 286 ARG A C 1
ATOM 2216 O O . ARG A 1 286 ? 14.338 -11.350 -14.050 1.00 38.75 286 ARG A O 1
ATOM 2223 N N . ARG A 1 287 ? 13.218 -13.177 -14.565 1.00 38.50 287 ARG A N 1
ATOM 2224 C CA . ARG A 1 287 ? 13.172 -14.653 -14.577 1.00 38.50 287 ARG A CA 1
ATOM 2225 C C . ARG A 1 287 ? 11.805 -15.203 -15.038 1.00 38.50 287 ARG A C 1
ATOM 2227 O O . ARG A 1 287 ? 10.819 -15.051 -14.323 1.00 38.50 287 ARG A O 1
ATOM 2234 N N . LYS A 1 288 ? 11.784 -16.008 -16.109 1.00 33.69 288 LYS A N 1
ATOM 2235 C CA . LYS A 1 288 ? 10.714 -16.990 -16.371 1.00 33.69 288 LYS A CA 1
ATOM 2236 C C . LYS A 1 288 ? 10.745 -18.151 -15.362 1.00 33.69 288 LYS A C 1
ATOM 2238 O O . LYS A 1 288 ? 11.813 -18.682 -15.067 1.00 33.69 288 LYS A O 1
ATOM 2243 N N . ARG A 1 289 ? 9.541 -18.505 -14.884 1.00 33.78 289 ARG A N 1
ATOM 2244 C CA . ARG A 1 289 ? 9.079 -19.675 -14.094 1.00 33.78 289 ARG A CA 1
ATOM 2245 C C . ARG A 1 289 ? 10.094 -20.361 -13.158 1.00 33.78 289 ARG A C 1
ATOM 2247 O O . ARG A 1 289 ? 10.946 -21.119 -13.616 1.00 33.78 289 ARG A O 1
ATOM 2254 N N . PRO A 1 290 ? 9.915 -20.246 -11.833 1.00 30.12 290 PRO A N 1
ATOM 2255 C CA . PRO A 1 290 ? 10.490 -21.188 -10.883 1.00 30.12 290 PRO A CA 1
ATOM 2256 C C . PRO A 1 290 ? 9.726 -22.526 -10.922 1.00 30.12 290 PRO A C 1
ATOM 2258 O O . PRO A 1 290 ? 8.511 -22.540 -11.136 1.00 30.12 290 PRO A O 1
ATOM 2261 N N . HIS A 1 291 ? 10.425 -23.633 -10.647 1.00 32.75 291 HIS A N 1
ATOM 2262 C CA . HIS A 1 291 ? 9.814 -24.812 -10.010 1.00 32.75 291 HIS A CA 1
ATOM 2263 C C . HIS A 1 291 ? 8.971 -24.356 -8.802 1.00 32.75 291 HIS A C 1
ATOM 2265 O O . HIS A 1 291 ? 9.317 -23.342 -8.198 1.00 32.75 291 HIS A O 1
ATOM 2271 N N . GLU A 1 292 ? 7.885 -25.058 -8.457 1.00 34.59 292 GLU A N 1
ATOM 2272 C CA . GLU A 1 292 ? 6.901 -24.620 -7.442 1.00 34.59 292 GLU A CA 1
ATOM 2273 C C . GLU A 1 292 ? 7.523 -24.071 -6.142 1.00 34.59 292 GLU A C 1
ATOM 2275 O O . GLU A 1 292 ? 7.085 -23.023 -5.671 1.00 34.59 292 GLU A O 1
ATOM 2280 N N . ASP A 1 293 ? 8.633 -24.642 -5.667 1.00 34.12 293 ASP A N 1
ATOM 2281 C CA . ASP A 1 293 ? 9.340 -24.202 -4.450 1.00 34.12 293 ASP A CA 1
ATOM 2282 C C . ASP A 1 293 ? 10.038 -22.823 -4.545 1.00 34.12 293 ASP A C 1
ATOM 2284 O O . ASP A 1 293 ? 10.411 -22.229 -3.534 1.00 34.12 293 ASP A O 1
ATOM 2288 N N . GLY A 1 294 ? 10.238 -22.271 -5.748 1.00 37.47 294 GLY A N 1
ATOM 2289 C CA . GLY A 1 294 ? 10.940 -20.998 -5.970 1.00 37.47 294 GLY A CA 1
ATOM 2290 C C . GLY A 1 294 ? 10.039 -19.779 -6.212 1.00 37.47 294 GLY A C 1
ATOM 2291 O O . GLY A 1 294 ? 10.548 -18.656 -6.268 1.00 37.47 294 GLY A O 1
ATOM 2292 N N . LYS A 1 295 ? 8.721 -19.966 -6.382 1.00 44.88 295 LYS A N 1
ATOM 2293 C CA . LYS A 1 295 ? 7.757 -18.866 -6.613 1.00 44.88 295 LYS A CA 1
ATOM 2294 C C . LYS A 1 295 ? 7.557 -18.015 -5.368 1.00 44.88 295 LYS A C 1
ATOM 2296 O O . LYS A 1 295 ? 7.581 -16.788 -5.449 1.00 44.88 295 LYS A O 1
ATOM 2301 N N . ASP A 1 296 ? 7.476 -18.670 -4.219 1.00 45.47 296 ASP A N 1
ATOM 2302 C CA . ASP A 1 296 ? 7.303 -18.025 -2.922 1.00 45.47 296 ASP A CA 1
ATOM 2303 C C . ASP A 1 296 ? 8.491 -17.112 -2.584 1.00 45.47 296 ASP A C 1
ATOM 2305 O O . ASP A 1 296 ? 8.325 -15.973 -2.157 1.00 45.47 296 ASP A O 1
ATOM 2309 N N . GLN A 1 297 ? 9.713 -17.559 -2.889 1.00 50.03 297 GLN A N 1
ATOM 2310 C CA . GLN A 1 297 ? 10.937 -16.788 -2.662 1.00 50.03 297 GLN A CA 1
ATOM 2311 C C . GLN A 1 297 ? 11.062 -15.571 -3.602 1.00 50.03 297 GLN A C 1
ATOM 2313 O O . GLN A 1 297 ? 11.691 -14.573 -3.248 1.00 50.03 297 GLN A O 1
ATOM 2318 N N . LEU A 1 298 ? 10.456 -15.632 -4.796 1.00 49.38 298 LEU A N 1
ATOM 2319 C CA . LEU A 1 298 ? 10.423 -14.531 -5.763 1.00 49.38 298 LEU A CA 1
ATOM 2320 C C . LEU A 1 298 ? 9.384 -13.469 -5.373 1.00 49.38 298 LEU A C 1
ATOM 2322 O O . LEU A 1 298 ? 9.715 -12.285 -5.379 1.00 49.38 298 LEU A O 1
ATOM 2326 N N . LEU A 1 299 ? 8.179 -13.887 -4.971 1.00 51.03 299 LEU A N 1
ATOM 2327 C CA . LEU A 1 299 ? 7.128 -12.994 -4.465 1.00 51.03 299 LEU A CA 1
ATOM 2328 C C . LEU A 1 299 ? 7.566 -12.295 -3.166 1.00 51.03 299 LEU A C 1
ATOM 2330 O O . LEU A 1 299 ? 7.380 -11.088 -3.031 1.00 51.03 299 LEU A O 1
ATOM 2334 N N . ARG A 1 300 ? 8.273 -13.006 -2.272 1.00 51.34 300 ARG A N 1
ATOM 2335 C CA . ARG A 1 300 ? 8.913 -12.430 -1.070 1.00 51.34 300 ARG A CA 1
ATOM 2336 C C . ARG A 1 300 ? 10.031 -11.442 -1.381 1.00 51.34 300 ARG A C 1
ATOM 2338 O O . ARG A 1 300 ? 10.362 -10.610 -0.545 1.00 51.34 300 ARG A O 1
ATOM 2345 N N . SER A 1 301 ? 10.649 -11.521 -2.561 1.00 46.53 301 SER A N 1
ATOM 2346 C CA . SER A 1 301 ? 11.763 -10.633 -2.904 1.00 46.53 301 SER A CA 1
ATOM 2347 C C . SER A 1 301 ? 11.324 -9.195 -3.181 1.00 46.53 301 SER A C 1
ATOM 2349 O O . SER A 1 301 ? 12.202 -8.339 -3.268 1.00 46.53 301 SER A O 1
ATOM 2351 N N . GLY A 1 302 ? 10.012 -8.924 -3.299 1.00 43.41 302 GLY A N 1
ATOM 2352 C CA . GLY A 1 302 ? 9.440 -7.591 -3.536 1.00 43.41 302 GLY A CA 1
ATOM 2353 C C . GLY A 1 302 ? 10.035 -6.869 -4.749 1.00 43.41 302 GLY A C 1
ATOM 2354 O O . GLY A 1 302 ? 10.089 -5.645 -4.765 1.00 43.41 302 GLY A O 1
ATOM 2355 N N . ARG A 1 303 ? 10.577 -7.618 -5.719 1.00 39.97 303 ARG A N 1
ATOM 2356 C CA . ARG A 1 303 ? 11.166 -7.079 -6.949 1.00 39.97 303 ARG A CA 1
ATOM 2357 C C . ARG A 1 303 ? 10.080 -6.940 -8.006 1.00 39.97 303 ARG A C 1
ATOM 2359 O O . ARG A 1 303 ? 9.240 -7.829 -8.134 1.00 39.97 303 ARG A O 1
ATOM 2366 N N . GLU A 1 304 ? 10.144 -5.856 -8.775 1.00 42.69 304 GLU A N 1
ATOM 2367 C CA . GLU A 1 304 ? 9.268 -5.603 -9.917 1.00 42.69 304 GLU A CA 1
ATOM 2368 C C . GLU A 1 304 ? 9.339 -6.776 -10.902 1.00 42.69 304 GLU A C 1
ATOM 2370 O O . GLU A 1 304 ? 10.317 -6.953 -11.630 1.00 42.69 304 GLU A O 1
ATOM 2375 N N . LEU A 1 305 ? 8.292 -7.599 -10.925 1.00 39.78 305 LEU A N 1
ATOM 2376 C CA . LEU A 1 305 ? 8.053 -8.488 -12.048 1.00 39.78 305 LEU A CA 1
ATOM 2377 C C . LEU A 1 305 ? 7.434 -7.615 -13.142 1.00 39.78 305 LEU A C 1
ATOM 2379 O O . LEU A 1 305 ? 6.218 -7.456 -13.207 1.00 39.78 305 LEU A O 1
ATOM 2383 N N . CYS A 1 306 ? 8.276 -6.983 -13.958 1.00 42.34 306 CYS A N 1
ATOM 2384 C CA . CYS A 1 306 ? 7.835 -6.385 -15.215 1.00 42.34 306 CYS A CA 1
ATOM 2385 C C . CYS A 1 306 ? 7.569 -7.524 -16.207 1.00 42.34 306 CYS A C 1
ATOM 2387 O O . CYS A 1 306 ? 8.338 -7.739 -17.141 1.00 42.34 306 CYS A O 1
ATOM 2389 N N . GLU A 1 307 ? 6.516 -8.308 -15.972 1.00 45.69 307 GLU A N 1
ATOM 2390 C CA . GLU A 1 307 ? 5.964 -9.161 -17.017 1.00 45.69 307 GLU A CA 1
ATOM 2391 C C . GLU A 1 307 ? 5.293 -8.226 -18.022 1.00 45.69 307 GLU A C 1
ATOM 2393 O O . GLU A 1 307 ? 4.136 -7.848 -17.871 1.00 45.69 307 GLU A O 1
ATOM 2398 N N . VAL A 1 308 ? 6.064 -7.793 -19.026 1.00 43.97 308 VAL A N 1
ATOM 2399 C CA . VAL A 1 308 ? 5.499 -7.226 -20.253 1.00 43.97 308 VAL A CA 1
ATOM 2400 C C . VAL A 1 308 ? 4.484 -8.248 -20.744 1.00 43.97 308 VAL A C 1
ATOM 2402 O O . VAL A 1 308 ? 4.850 -9.413 -20.919 1.00 43.97 308 VAL A O 1
ATOM 2405 N N . THR A 1 309 ? 3.228 -7.820 -20.887 1.00 42.41 309 THR A N 1
ATOM 2406 C CA . THR A 1 309 ? 2.074 -8.636 -21.281 1.00 42.41 309 THR A CA 1
ATOM 2407 C C . THR A 1 309 ? 2.503 -9.731 -22.250 1.00 42.41 309 THR A C 1
ATOM 2409 O O . THR A 1 309 ? 2.902 -9.474 -23.389 1.00 42.41 309 THR A O 1
ATOM 2412 N N . SER A 1 310 ? 2.450 -10.978 -21.779 1.00 47.28 310 SER A N 1
ATOM 2413 C CA . SER A 1 310 ? 2.913 -12.168 -22.503 1.00 47.28 310 SER A CA 1
ATOM 2414 C C . SER A 1 310 ? 1.983 -12.570 -23.661 1.00 47.28 310 SER A C 1
ATOM 2416 O O . SER A 1 310 ? 1.983 -13.713 -24.114 1.00 47.28 310 SER A O 1
ATOM 2418 N N . LEU A 1 311 ? 1.179 -11.625 -24.155 1.00 45.31 311 LEU A N 1
ATOM 2419 C CA . LEU A 1 311 ? 0.089 -11.850 -25.101 1.00 45.31 311 LEU A CA 1
ATOM 2420 C C . LEU A 1 311 ? 0.590 -12.113 -26.526 1.00 45.31 311 LEU A C 1
ATOM 2422 O O . LEU A 1 311 ? -0.099 -12.747 -27.321 1.00 45.31 311 LEU A O 1
ATOM 2426 N N . ALA A 1 312 ? 1.803 -11.672 -26.851 1.00 55.06 312 ALA A N 1
ATOM 2427 C CA . ALA A 1 312 ? 2.372 -11.792 -28.183 1.00 55.06 312 ALA A CA 1
ATOM 2428 C C . ALA A 1 312 ? 3.321 -13.003 -28.285 1.00 55.06 312 ALA A C 1
ATOM 2430 O O . ALA A 1 312 ? 4.384 -13.034 -27.661 1.00 55.06 312 ALA A O 1
ATOM 2431 N N . LYS A 1 313 ? 2.952 -14.005 -29.097 1.00 54.12 313 LYS A N 1
ATOM 2432 C CA . LYS A 1 313 ? 3.843 -15.120 -29.461 1.00 54.12 313 LYS A CA 1
ATOM 2433 C C . LYS A 1 313 ? 4.904 -14.600 -30.430 1.00 54.12 313 LYS A C 1
ATOM 2435 O O . LYS A 1 313 ? 4.565 -14.108 -31.500 1.00 54.12 313 LYS A O 1
ATOM 2440 N N . GLY A 1 314 ? 6.178 -14.738 -30.086 1.00 63.44 314 GLY A N 1
ATOM 2441 C CA . GLY A 1 314 ? 7.265 -14.283 -30.945 1.00 63.44 314 GLY A CA 1
ATOM 2442 C C . GLY A 1 314 ? 8.634 -14.548 -30.342 1.00 63.44 314 GLY A C 1
ATOM 2443 O O . GLY A 1 314 ? 8.748 -15.137 -29.268 1.00 63.44 314 GLY A O 1
ATOM 2444 N N . ASP A 1 315 ? 9.660 -14.122 -31.064 1.00 71.06 315 ASP A N 1
ATOM 2445 C CA . ASP A 1 315 ? 11.044 -14.203 -30.611 1.00 71.06 315 ASP A CA 1
ATOM 2446 C C . ASP A 1 315 ? 11.311 -13.099 -29.576 1.00 71.06 315 ASP A C 1
ATOM 2448 O O . ASP A 1 315 ? 11.323 -11.915 -29.913 1.00 71.06 315 ASP A O 1
ATOM 2452 N N . GLU A 1 316 ? 11.454 -13.486 -28.309 1.00 68.44 316 GLU A N 1
ATOM 2453 C CA . GLU A 1 316 ? 11.655 -12.564 -27.181 1.00 68.44 316 GLU A CA 1
ATOM 2454 C C . GLU A 1 316 ? 13.041 -11.916 -27.188 1.00 68.44 316 GLU A C 1
ATOM 2456 O O . GLU A 1 316 ? 13.202 -10.776 -26.752 1.00 68.44 316 GLU A O 1
ATOM 2461 N N . ASP A 1 317 ? 14.038 -12.604 -27.746 1.00 74.12 317 ASP A N 1
ATOM 2462 C CA . ASP A 1 317 ? 15.418 -12.132 -27.721 1.00 74.12 317 ASP A CA 1
ATOM 2463 C C . ASP A 1 317 ? 15.665 -11.055 -28.790 1.00 74.12 317 ASP A C 1
ATOM 2465 O O . ASP A 1 317 ? 16.613 -10.270 -28.672 1.00 74.12 317 ASP A O 1
ATOM 2469 N N . LYS A 1 318 ? 14.820 -11.001 -29.830 1.00 85.94 318 LYS A N 1
ATOM 2470 C CA . LYS A 1 318 ? 14.957 -10.101 -30.979 1.00 85.94 318 LYS A CA 1
ATOM 2471 C C . LYS A 1 318 ? 14.295 -8.744 -30.729 1.00 85.94 318 LYS A C 1
ATOM 2473 O O . LYS A 1 318 ? 13.072 -8.639 -30.703 1.00 85.94 318 LYS A O 1
ATOM 2478 N N . MET A 1 319 ? 15.086 -7.674 -30.664 1.00 88.25 319 MET A N 1
ATOM 2479 C CA . MET A 1 319 ? 14.587 -6.310 -30.442 1.00 88.25 319 MET A CA 1
ATOM 2480 C C . MET A 1 319 ? 15.412 -5.241 -31.179 1.00 88.25 319 MET A C 1
ATOM 2482 O O . MET A 1 319 ? 16.607 -5.436 -31.408 1.00 88.25 319 MET A O 1
ATOM 2486 N N . PRO A 1 320 ? 14.811 -4.100 -31.561 1.00 91.38 320 PRO A N 1
ATOM 2487 C CA . PRO A 1 320 ? 15.544 -2.953 -32.094 1.00 91.38 320 PRO A CA 1
ATOM 2488 C C . PRO A 1 320 ? 16.209 -2.116 -30.992 1.00 91.38 320 PRO A C 1
ATOM 2490 O O . PRO A 1 320 ? 15.846 -2.191 -29.816 1.00 91.38 320 PRO A O 1
ATOM 2493 N N . ALA A 1 321 ? 17.146 -1.247 -31.386 1.00 91.00 321 ALA A N 1
ATOM 2494 C CA . ALA A 1 321 ? 17.895 -0.378 -30.472 1.00 91.00 321 ALA A CA 1
ATOM 2495 C C . ALA A 1 321 ? 16.991 0.481 -29.565 1.00 91.00 321 ALA A C 1
ATOM 2497 O O . ALA A 1 321 ? 17.248 0.582 -28.366 1.00 91.00 321 ALA A O 1
ATOM 2498 N N . LEU A 1 322 ? 15.903 1.043 -30.112 1.00 91.38 322 LEU A N 1
ATOM 2499 C CA . LEU A 1 322 ? 14.930 1.828 -29.341 1.00 91.38 322 LEU A CA 1
ATOM 2500 C C . LEU A 1 322 ? 14.283 1.013 -28.214 1.00 91.38 322 LEU A C 1
ATOM 2502 O O . LEU A 1 322 ? 14.196 1.489 -27.086 1.00 91.38 322 LEU A O 1
ATOM 2506 N N . VAL A 1 323 ? 13.865 -0.223 -28.499 1.00 89.06 323 VAL A N 1
ATOM 2507 C CA . VAL A 1 323 ? 13.246 -1.111 -27.503 1.00 89.06 323 VAL A CA 1
ATOM 2508 C C . VAL A 1 323 ? 14.277 -1.551 -26.464 1.00 89.06 323 VAL A C 1
ATOM 2510 O O . VAL A 1 323 ? 13.991 -1.527 -25.269 1.00 89.06 323 VAL A O 1
ATOM 2513 N N . ARG A 1 324 ? 15.511 -1.855 -26.885 1.00 87.44 324 ARG A N 1
ATOM 2514 C CA . ARG A 1 324 ? 16.605 -2.188 -25.961 1.00 87.44 324 ARG A CA 1
ATOM 2515 C C . ARG A 1 324 ? 16.879 -1.068 -24.955 1.00 87.44 324 ARG A C 1
ATOM 2517 O O . ARG A 1 324 ? 17.079 -1.364 -23.778 1.00 87.44 324 ARG A O 1
ATOM 2524 N N . VAL A 1 325 ? 16.881 0.190 -25.411 1.00 89.56 325 VAL A N 1
ATOM 2525 C CA . VAL A 1 325 ? 16.985 1.363 -24.528 1.00 89.56 325 VAL A CA 1
ATOM 2526 C C . VAL A 1 325 ? 15.758 1.473 -23.638 1.00 89.56 325 VAL A C 1
ATOM 2528 O O . VAL A 1 325 ? 15.901 1.691 -22.439 1.00 89.56 325 VAL A O 1
ATOM 2531 N N . ALA A 1 326 ? 14.561 1.298 -24.202 1.00 87.06 326 ALA A N 1
ATOM 2532 C CA . ALA A 1 326 ? 13.319 1.419 -23.457 1.00 87.06 326 ALA A CA 1
ATOM 2533 C C . ALA A 1 326 ? 13.276 0.485 -22.247 1.00 87.06 326 ALA A C 1
ATOM 2535 O O . ALA A 1 326 ? 12.724 0.904 -21.244 1.00 87.06 326 ALA A O 1
ATOM 2536 N N . ILE A 1 327 ? 13.881 -0.712 -22.305 1.00 80.31 327 ILE A N 1
ATOM 2537 C CA . ILE A 1 327 ? 13.874 -1.733 -21.235 1.00 80.31 327 ILE A CA 1
ATOM 2538 C C . ILE A 1 327 ? 14.741 -1.351 -20.008 1.00 80.31 327 ILE A C 1
ATOM 2540 O O . ILE A 1 327 ? 14.478 -1.804 -18.893 1.00 80.31 327 ILE A O 1
ATOM 2544 N N . THR A 1 328 ? 15.697 -0.436 -20.154 1.00 80.06 328 THR A N 1
ATOM 2545 C CA . THR A 1 328 ? 16.693 -0.097 -19.116 1.00 80.06 328 THR A CA 1
ATOM 2546 C C . THR A 1 328 ? 16.084 0.502 -17.839 1.00 80.06 328 THR A C 1
ATOM 2548 O O . THR A 1 328 ? 15.186 1.339 -17.915 1.00 80.06 328 THR A O 1
ATOM 2551 N N . PRO A 1 329 ? 16.550 0.131 -16.632 1.00 70.94 329 PRO A N 1
ATOM 2552 C CA . PRO A 1 329 ? 15.952 0.614 -15.383 1.00 70.94 329 PRO A CA 1
ATOM 2553 C C . PRO A 1 329 ? 16.227 2.102 -15.105 1.00 70.94 329 PRO A C 1
ATOM 2555 O O . PRO A 1 329 ? 15.337 2.811 -14.635 1.00 70.94 329 PRO A O 1
ATOM 2558 N N . ASN A 1 330 ? 17.424 2.605 -15.427 1.00 78.00 330 ASN A N 1
ATOM 2559 C CA . ASN A 1 330 ? 17.799 3.995 -15.156 1.00 78.00 330 ASN A CA 1
ATOM 2560 C C . ASN A 1 330 ? 16.999 4.981 -16.031 1.00 78.00 330 ASN A C 1
ATOM 2562 O O . ASN A 1 330 ? 17.188 5.036 -17.247 1.00 78.00 330 ASN A O 1
ATOM 2566 N N . ALA A 1 331 ? 16.130 5.777 -15.399 1.00 79.19 331 ALA A N 1
ATOM 2567 C CA . ALA A 1 331 ? 15.234 6.707 -16.086 1.00 79.19 331 ALA A CA 1
ATOM 2568 C C . ALA A 1 331 ? 15.979 7.816 -16.849 1.00 79.19 331 ALA A C 1
ATOM 2570 O O . ALA A 1 331 ? 15.645 8.092 -17.998 1.00 79.19 331 ALA A O 1
ATOM 2571 N N . SER A 1 332 ? 17.023 8.408 -16.257 1.00 79.12 332 SER A N 1
ATOM 2572 C CA . SER A 1 332 ? 17.783 9.479 -16.916 1.00 79.12 332 SER A CA 1
ATOM 2573 C C . SER A 1 332 ? 18.554 8.950 -18.126 1.00 79.12 332 SER A C 1
ATOM 2575 O O . SER A 1 332 ? 18.489 9.534 -19.209 1.00 79.12 332 SER A O 1
ATOM 2577 N N . THR A 1 333 ? 19.220 7.799 -17.983 1.00 84.38 333 THR A N 1
ATOM 2578 C CA . THR A 1 333 ? 19.913 7.142 -19.097 1.00 84.38 333 THR A CA 1
ATOM 2579 C C . THR A 1 333 ? 18.940 6.789 -20.218 1.00 84.38 333 THR A C 1
ATOM 2581 O O . THR A 1 333 ? 19.228 7.086 -21.377 1.00 84.38 333 THR A O 1
ATOM 2584 N N . ARG A 1 334 ? 17.782 6.196 -19.890 1.00 88.38 334 ARG A N 1
ATOM 2585 C CA . ARG A 1 334 ? 16.736 5.879 -20.872 1.00 88.38 334 ARG A CA 1
ATOM 2586 C C . ARG A 1 334 ? 16.281 7.108 -21.642 1.00 88.38 334 ARG A C 1
ATOM 2588 O O . ARG A 1 334 ? 16.306 7.092 -22.869 1.00 88.38 334 ARG A O 1
ATOM 2595 N N . TYR A 1 335 ? 15.863 8.145 -20.920 1.00 87.50 335 TYR A N 1
ATOM 2596 C CA . TYR A 1 335 ? 15.280 9.352 -21.492 1.00 87.50 335 TYR A CA 1
ATOM 2597 C C . TYR A 1 335 ? 16.233 10.002 -22.502 1.00 87.50 335 TYR A C 1
ATOM 2599 O O . TYR A 1 335 ? 15.875 10.219 -23.661 1.00 87.50 335 TYR A O 1
ATOM 2607 N N . HIS A 1 336 ? 17.488 10.219 -22.099 1.00 87.56 336 HIS A N 1
ATOM 2608 C CA . HIS A 1 336 ? 18.494 10.863 -22.942 1.00 87.56 336 HIS A CA 1
ATOM 2609 C C . HIS A 1 336 ? 18.973 9.969 -24.095 1.00 87.56 336 HIS A C 1
ATOM 2611 O O . HIS A 1 336 ? 19.218 10.463 -25.197 1.00 87.56 336 HIS A O 1
ATOM 2617 N N . ALA A 1 337 ? 19.077 8.650 -23.891 1.00 90.94 337 ALA A N 1
ATOM 2618 C CA . ALA A 1 337 ? 19.442 7.725 -24.963 1.00 90.94 337 ALA A CA 1
ATOM 2619 C C . ALA A 1 337 ? 18.335 7.612 -26.024 1.00 90.94 337 ALA A C 1
ATOM 2621 O O . ALA A 1 337 ? 18.645 7.616 -27.216 1.00 90.94 337 ALA A O 1
ATOM 2622 N N . LEU A 1 338 ? 17.056 7.582 -25.625 1.00 92.38 338 LEU A N 1
ATOM 2623 C CA . LEU A 1 338 ? 15.926 7.625 -26.561 1.00 92.38 338 LEU A CA 1
ATOM 2624 C C . LEU A 1 338 ? 15.906 8.934 -27.350 1.00 92.38 338 LEU A C 1
ATOM 2626 O O . LEU A 1 338 ? 15.789 8.897 -28.574 1.00 92.38 338 LEU A O 1
ATOM 2630 N N . ALA A 1 339 ? 16.078 10.076 -26.677 1.00 90.75 339 ALA A N 1
ATOM 2631 C CA . ALA A 1 339 ? 16.124 11.379 -27.334 1.00 90.75 339 ALA A CA 1
ATOM 2632 C C . ALA A 1 339 ? 17.236 11.451 -28.395 1.00 90.75 339 ALA A C 1
ATOM 2634 O O . ALA A 1 339 ? 16.995 11.908 -29.512 1.00 90.75 339 ALA A O 1
ATOM 2635 N N . LEU A 1 340 ? 18.436 10.943 -28.089 1.00 91.12 340 LEU A N 1
ATOM 2636 C CA . LEU A 1 340 ? 19.529 10.869 -29.062 1.00 91.12 340 LEU A CA 1
ATOM 2637 C C . LEU A 1 340 ? 19.190 9.963 -30.247 1.00 91.12 340 LEU A C 1
ATOM 2639 O O . LEU A 1 340 ? 19.355 10.380 -31.389 1.00 91.12 340 LEU A O 1
ATOM 2643 N N . LEU A 1 341 ? 18.695 8.747 -30.010 1.00 92.56 341 LEU A N 1
ATOM 2644 C CA . LEU A 1 341 ? 18.345 7.833 -31.101 1.00 92.56 341 LEU A CA 1
ATOM 2645 C C . LEU A 1 341 ? 17.278 8.434 -32.029 1.00 92.56 341 LEU A C 1
ATOM 2647 O O . LEU A 1 341 ? 17.410 8.365 -33.250 1.00 92.56 341 LEU A O 1
ATOM 2651 N N . LEU A 1 342 ? 16.252 9.073 -31.463 1.00 91.62 342 LEU A N 1
ATOM 2652 C CA . LEU A 1 342 ? 15.195 9.735 -32.228 1.00 91.62 342 LEU A CA 1
ATOM 2653 C C . LEU A 1 342 ? 15.726 10.934 -33.022 1.00 91.62 342 LEU A C 1
ATOM 2655 O O . LEU A 1 342 ? 15.389 11.078 -34.195 1.00 91.62 342 LEU A O 1
ATOM 2659 N N . ARG A 1 343 ? 16.622 11.737 -32.435 1.00 89.44 343 ARG A N 1
ATOM 2660 C CA . ARG A 1 343 ? 17.279 12.864 -33.116 1.00 89.44 343 ARG A CA 1
ATOM 2661 C C . ARG A 1 343 ? 18.040 12.436 -34.373 1.00 89.44 343 ARG A C 1
ATOM 2663 O O . ARG A 1 343 ? 18.046 13.176 -35.351 1.00 89.44 343 ARG A O 1
ATOM 2670 N N . TYR A 1 344 ? 18.665 11.259 -34.355 1.00 90.94 344 TYR A N 1
ATOM 2671 C CA . TYR A 1 344 ? 19.400 10.709 -35.501 1.00 90.94 344 TYR A CA 1
ATOM 2672 C C . TYR A 1 344 ? 18.528 9.839 -36.432 1.00 90.94 344 TYR A C 1
ATOM 2674 O O . TYR A 1 344 ? 19.055 9.178 -37.322 1.00 90.94 344 TYR A O 1
ATOM 2682 N N . GLY A 1 345 ? 17.196 9.869 -36.288 1.00 87.94 345 GLY A N 1
ATOM 2683 C CA . GLY A 1 345 ? 16.266 9.284 -37.261 1.00 87.94 345 GLY A CA 1
ATOM 2684 C C . GLY A 1 345 ? 15.800 7.858 -36.958 1.00 87.94 345 GLY A C 1
ATOM 2685 O O . GLY A 1 345 ? 15.460 7.116 -37.885 1.00 87.94 345 GLY A O 1
ATOM 2686 N N . ALA A 1 346 ? 15.771 7.449 -35.686 1.00 91.44 346 ALA A N 1
ATOM 2687 C CA . ALA A 1 346 ? 15.209 6.154 -35.304 1.00 91.44 346 ALA A CA 1
ATOM 2688 C C . ALA A 1 346 ? 13.705 6.072 -35.601 1.00 91.44 346 ALA A C 1
ATOM 2690 O O . ALA A 1 346 ? 12.919 6.940 -35.220 1.00 91.44 346 ALA A O 1
ATOM 2691 N N . LYS A 1 347 ? 13.298 5.004 -36.290 1.00 91.19 347 LYS A N 1
ATOM 2692 C CA . LYS A 1 347 ? 11.919 4.756 -36.713 1.00 91.19 347 LYS A CA 1
ATOM 2693 C C . LYS A 1 347 ? 11.132 4.106 -35.583 1.00 91.19 347 LYS A C 1
ATOM 2695 O O . LYS A 1 347 ? 11.439 2.988 -35.166 1.00 91.19 347 LYS A O 1
ATOM 2700 N N . LEU A 1 348 ? 10.061 4.774 -35.166 1.00 91.88 348 LEU A N 1
ATOM 2701 C CA . LEU A 1 348 ? 9.162 4.318 -34.102 1.00 91.88 348 LEU A CA 1
ATOM 2702 C C . LEU A 1 348 ? 8.385 3.042 -34.464 1.00 91.88 348 LEU A C 1
ATOM 2704 O O . LEU A 1 348 ? 8.024 2.281 -33.571 1.00 91.88 348 LEU A O 1
ATOM 2708 N N . SER A 1 349 ? 8.152 2.803 -35.758 1.00 91.38 349 SER A N 1
ATOM 2709 C CA . SER A 1 349 ? 7.457 1.620 -36.293 1.00 91.38 349 SER A CA 1
ATOM 2710 C C . SER A 1 349 ? 8.330 0.360 -36.369 1.00 91.38 349 SER A C 1
ATOM 2712 O O . SER A 1 349 ? 7.877 -0.708 -36.784 1.00 91.38 349 SER A O 1
ATOM 2714 N N . THR A 1 350 ? 9.605 0.452 -35.981 1.00 90.75 350 THR A N 1
ATOM 2715 C CA . THR A 1 350 ? 10.463 -0.732 -35.895 1.00 90.75 350 THR A CA 1
ATOM 2716 C C . THR A 1 350 ? 10.017 -1.574 -34.704 1.00 90.75 350 THR A C 1
ATOM 2718 O O . THR A 1 350 ? 10.112 -1.130 -33.559 1.00 90.75 350 THR A O 1
ATOM 2721 N N . ALA A 1 351 ? 9.525 -2.780 -34.976 1.00 88.50 351 ALA A N 1
ATOM 2722 C CA . ALA A 1 351 ? 8.994 -3.675 -33.958 1.00 88.50 351 ALA A CA 1
ATOM 2723 C C . ALA A 1 351 ? 10.000 -4.748 -33.519 1.00 88.50 351 ALA A C 1
ATOM 2725 O O . ALA A 1 351 ? 10.897 -5.126 -34.274 1.00 88.50 351 ALA A O 1
ATOM 2726 N N . ASP A 1 352 ? 9.825 -5.245 -32.295 1.00 87.56 352 ASP A N 1
ATOM 2727 C CA . ASP A 1 352 ? 10.524 -6.426 -31.783 1.00 87.56 352 ASP A CA 1
ATOM 2728 C C . ASP A 1 352 ? 10.023 -7.735 -32.438 1.00 87.56 352 ASP A C 1
ATOM 2730 O O . ASP A 1 352 ? 9.113 -7.739 -33.273 1.00 87.56 352 ASP A O 1
ATOM 2734 N N . GLY A 1 353 ? 10.605 -8.878 -32.061 1.00 83.81 353 GLY A N 1
ATOM 2735 C CA . GLY A 1 353 ? 10.221 -10.201 -32.566 1.00 83.81 353 GLY A CA 1
ATOM 2736 C C . GLY A 1 353 ? 8.793 -10.641 -32.214 1.00 83.81 353 GLY A C 1
ATOM 2737 O O . GLY A 1 353 ? 8.321 -11.647 -32.746 1.00 83.81 353 GLY A O 1
ATOM 2738 N N . ARG A 1 354 ? 8.088 -9.883 -31.365 1.00 83.25 354 ARG A N 1
ATOM 2739 C CA . ARG A 1 354 ? 6.674 -10.050 -30.994 1.00 83.25 354 ARG A CA 1
ATOM 2740 C C . ARG A 1 354 ? 5.744 -9.068 -31.714 1.00 83.25 354 ARG A C 1
ATOM 2742 O O . ARG A 1 354 ? 4.521 -9.176 -31.583 1.00 83.25 354 ARG A O 1
ATOM 2749 N N . GLY A 1 355 ? 6.296 -8.145 -32.500 1.00 87.38 355 GLY A N 1
ATOM 2750 C CA . GLY A 1 355 ? 5.551 -7.097 -33.190 1.00 87.38 355 GLY A CA 1
ATOM 2751 C C . GLY A 1 355 ? 5.287 -5.851 -32.336 1.00 87.38 355 GLY A C 1
ATOM 2752 O O . GLY A 1 355 ? 4.524 -4.992 -32.769 1.00 87.38 355 GLY A O 1
ATOM 2753 N N . ASN A 1 356 ? 5.895 -5.726 -31.151 1.00 88.19 356 ASN A N 1
ATOM 2754 C CA . ASN A 1 356 ? 5.717 -4.559 -30.291 1.00 88.19 356 ASN A CA 1
ATOM 2755 C C . ASN A 1 356 ? 6.636 -3.408 -30.716 1.00 88.19 356 ASN A C 1
ATOM 2757 O O . ASN A 1 356 ? 7.846 -3.587 -30.871 1.00 88.19 356 ASN A O 1
ATOM 2761 N N . THR A 1 357 ? 6.067 -2.212 -30.860 1.00 92.06 357 THR A N 1
ATOM 2762 C CA . THR A 1 357 ? 6.799 -0.970 -31.160 1.00 92.06 357 THR A CA 1
ATOM 2763 C C . THR A 1 357 ? 7.332 -0.299 -29.892 1.00 92.06 357 THR A C 1
ATOM 2765 O O . THR A 1 357 ? 6.991 -0.692 -28.775 1.00 92.06 357 THR A O 1
ATOM 2768 N N . LEU A 1 358 ? 8.132 0.768 -30.034 1.00 91.81 358 LEU A N 1
ATOM 2769 C CA . LEU A 1 358 ? 8.575 1.563 -28.880 1.00 91.81 358 LEU A CA 1
ATOM 2770 C C . LEU A 1 358 ? 7.383 2.049 -28.037 1.00 91.81 358 LEU A C 1
ATOM 2772 O O . LEU A 1 358 ? 7.394 1.878 -26.824 1.00 91.81 358 LEU A O 1
ATOM 2776 N N . LEU A 1 359 ? 6.342 2.605 -28.668 1.00 93.31 359 LEU A N 1
ATOM 2777 C CA . LEU A 1 359 ? 5.173 3.148 -27.960 1.00 93.31 359 LEU A CA 1
ATOM 2778 C C . LEU A 1 359 ? 4.426 2.077 -27.155 1.00 93.31 359 LEU A C 1
ATOM 2780 O O . LEU A 1 359 ? 3.964 2.355 -26.054 1.00 93.31 359 LEU A O 1
ATOM 2784 N N . MET A 1 360 ? 4.361 0.849 -27.670 1.00 91.62 360 MET A N 1
ATOM 2785 C CA . MET A 1 360 ? 3.801 -0.305 -26.963 1.00 91.62 360 MET A CA 1
ATOM 2786 C C . MET A 1 360 ? 4.598 -0.645 -25.696 1.00 91.62 360 MET A C 1
ATOM 2788 O O . MET A 1 360 ? 4.015 -0.815 -24.628 1.00 91.62 360 MET A O 1
ATOM 2792 N N . HIS A 1 361 ? 5.931 -0.668 -25.787 1.00 87.69 361 HIS A N 1
ATOM 2793 C CA . HIS A 1 361 ? 6.816 -0.900 -24.637 1.00 87.69 361 HIS A CA 1
ATOM 2794 C C . HIS A 1 361 ? 6.748 0.221 -23.594 1.00 87.69 361 HIS A C 1
ATOM 2796 O O . HIS A 1 361 ? 6.766 -0.053 -22.395 1.00 87.69 361 HIS A O 1
ATOM 2802 N N . LEU A 1 362 ? 6.653 1.479 -24.032 1.00 89.69 362 LEU A N 1
ATOM 2803 C CA . LEU A 1 362 ? 6.515 2.623 -23.128 1.00 89.69 362 LEU A CA 1
ATOM 2804 C C . LEU A 1 362 ? 5.154 2.621 -22.414 1.00 89.69 362 LEU A C 1
ATOM 2806 O O . LEU A 1 362 ? 5.109 2.832 -21.201 1.00 89.69 362 LEU A O 1
ATOM 2810 N N . ALA A 1 363 ? 4.069 2.314 -23.135 1.00 89.38 363 ALA A N 1
ATOM 2811 C CA . ALA A 1 363 ? 2.725 2.182 -22.573 1.00 89.38 363 ALA A CA 1
ATOM 2812 C C . ALA A 1 363 ? 2.641 1.037 -21.553 1.00 89.38 363 ALA A C 1
ATOM 2814 O O . ALA A 1 363 ? 2.191 1.245 -20.428 1.00 89.38 363 ALA A O 1
ATOM 2815 N N . ALA A 1 364 ? 3.168 -0.141 -21.901 1.00 85.12 364 ALA A N 1
ATOM 2816 C CA . ALA A 1 364 ? 3.174 -1.317 -21.029 1.00 85.12 364 ALA A CA 1
ATOM 2817 C C . ALA A 1 364 ? 3.954 -1.124 -19.718 1.00 85.12 364 ALA A C 1
ATOM 2819 O O . ALA A 1 364 ? 3.763 -1.883 -18.773 1.00 85.12 364 ALA A O 1
ATOM 2820 N N . ARG A 1 365 ? 4.845 -0.127 -19.660 1.00 82.44 365 ARG A N 1
ATOM 2821 C CA . ARG A 1 365 ? 5.700 0.174 -18.502 1.00 82.44 365 ARG A CA 1
ATOM 2822 C C . ARG A 1 365 ? 5.381 1.512 -17.837 1.00 82.44 365 ARG A C 1
ATOM 2824 O O . ARG A 1 365 ? 6.166 1.971 -17.012 1.00 82.44 365 ARG A O 1
ATOM 2831 N N . ASN A 1 366 ? 4.258 2.138 -18.195 1.00 86.44 366 ASN A N 1
ATOM 2832 C CA . ASN A 1 366 ? 3.799 3.404 -17.618 1.00 86.44 366 ASN A CA 1
ATOM 2833 C C . ASN A 1 366 ? 4.802 4.576 -17.762 1.00 86.44 366 ASN A C 1
ATOM 2835 O O . ASN A 1 366 ? 4.932 5.420 -16.875 1.00 86.44 366 ASN A O 1
ATOM 2839 N N . LEU A 1 367 ? 5.556 4.628 -18.867 1.00 85.69 367 LEU A N 1
ATOM 2840 C CA . LEU A 1 367 ? 6.656 5.582 -19.064 1.00 85.69 367 LEU A CA 1
ATOM 2841 C C . LEU A 1 367 ? 6.191 6.880 -19.741 1.00 85.69 367 LEU A C 1
ATOM 2843 O O . LEU A 1 367 ? 6.361 7.075 -20.947 1.00 85.69 367 LEU A O 1
ATOM 2847 N N . VAL A 1 368 ? 5.589 7.782 -18.959 1.00 87.31 368 VAL A N 1
ATOM 2848 C CA . VAL A 1 368 ? 4.998 9.048 -19.444 1.00 87.31 368 VAL A CA 1
ATOM 2849 C C . VAL A 1 368 ? 6.038 9.975 -20.089 1.00 87.31 368 VAL A C 1
ATOM 2851 O O . VAL A 1 368 ? 5.809 10.466 -21.195 1.00 87.31 368 VAL A O 1
ATOM 2854 N N . ALA A 1 369 ? 7.185 10.198 -19.436 1.00 85.19 369 ALA A N 1
ATOM 2855 C CA . ALA A 1 369 ? 8.217 11.133 -19.901 1.00 85.19 369 ALA A CA 1
ATOM 2856 C C . ALA A 1 369 ? 8.790 10.719 -21.264 1.00 85.19 369 ALA A C 1
ATOM 2858 O O . ALA A 1 369 ? 8.853 11.505 -22.207 1.00 85.19 369 ALA A O 1
ATOM 2859 N N . GLU A 1 370 ? 9.159 9.448 -21.390 1.00 89.12 370 GLU A N 1
ATOM 2860 C CA . GLU A 1 370 ? 9.669 8.870 -22.627 1.00 89.12 370 GLU A CA 1
ATOM 2861 C C . GLU A 1 370 ? 8.601 8.837 -23.718 1.00 89.12 370 GLU A C 1
ATOM 2863 O O . GLU A 1 370 ? 8.925 9.025 -24.889 1.00 89.12 370 GLU A O 1
ATOM 2868 N N . THR A 1 371 ? 7.329 8.647 -23.350 1.00 92.62 371 THR A N 1
ATOM 2869 C CA . THR A 1 371 ? 6.216 8.721 -24.304 1.00 92.62 371 THR A CA 1
ATOM 2870 C C . THR A 1 371 ? 6.086 10.135 -24.870 1.00 92.62 371 THR A C 1
ATOM 2872 O O . THR A 1 371 ? 5.963 10.276 -26.083 1.00 92.62 371 THR A O 1
ATOM 2875 N N . ARG A 1 372 ? 6.216 11.193 -24.049 1.00 92.44 372 ARG A N 1
ATOM 2876 C CA . ARG A 1 372 ? 6.235 12.590 -24.540 1.00 92.44 372 ARG A CA 1
ATOM 2877 C C . ARG A 1 372 ? 7.341 12.810 -25.577 1.00 92.44 372 ARG A C 1
ATOM 2879 O O . ARG A 1 372 ? 7.094 13.412 -26.621 1.00 92.44 372 ARG A O 1
ATOM 2886 N N . VAL A 1 373 ? 8.542 12.290 -25.311 1.00 90.12 373 VAL A N 1
ATOM 2887 C CA . VAL A 1 373 ? 9.684 12.360 -26.241 1.00 90.12 373 VAL A CA 1
ATOM 2888 C C . VAL A 1 373 ? 9.389 11.588 -27.529 1.00 90.12 373 VAL A C 1
ATOM 2890 O O . VAL A 1 373 ? 9.573 12.124 -28.620 1.00 90.12 373 VAL A O 1
ATOM 2893 N N . ALA A 1 374 ? 8.890 10.354 -27.423 1.00 92.38 374 ALA A N 1
ATOM 2894 C CA . ALA A 1 374 ? 8.586 9.503 -28.572 1.00 92.38 374 ALA A CA 1
ATOM 2895 C C . ALA A 1 374 ? 7.447 10.051 -29.448 1.00 92.38 374 ALA A C 1
ATOM 2897 O O . ALA A 1 374 ? 7.461 9.837 -30.655 1.00 92.38 374 ALA A O 1
ATOM 2898 N N . LEU A 1 375 ? 6.487 10.777 -28.871 1.00 91.56 375 LEU A N 1
ATOM 2899 C CA . LEU A 1 375 ? 5.402 11.436 -29.605 1.00 91.56 375 LEU A CA 1
ATOM 2900 C C . LEU A 1 375 ? 5.812 12.786 -30.221 1.00 91.56 375 LEU A C 1
ATOM 2902 O O . LEU A 1 375 ? 5.002 13.412 -30.898 1.00 91.56 375 LEU A O 1
ATOM 2906 N N . GLY A 1 376 ? 7.048 13.251 -30.003 1.00 87.31 376 GLY A N 1
ATOM 2907 C CA . GLY A 1 376 ? 7.519 14.541 -30.516 1.00 87.31 376 GLY A CA 1
ATOM 2908 C C . GLY A 1 376 ? 6.954 15.761 -29.780 1.00 87.31 376 GLY A C 1
ATOM 2909 O O . GLY A 1 376 ? 7.053 16.874 -30.291 1.00 87.31 376 GLY A O 1
ATOM 2910 N N . LEU A 1 377 ? 6.387 15.573 -28.582 1.00 86.44 377 LEU A N 1
ATOM 2911 C CA . LEU A 1 377 ? 5.872 16.664 -27.741 1.00 86.44 377 LEU A CA 1
ATOM 2912 C C . LEU A 1 377 ? 7.002 17.464 -27.073 1.00 86.44 377 LEU A C 1
ATOM 2914 O O . LEU A 1 377 ? 6.787 18.582 -26.617 1.00 86.44 377 LEU A O 1
ATOM 2918 N N . VAL A 1 378 ? 8.217 16.909 -27.039 1.00 85.06 378 VAL A N 1
ATOM 2919 C CA . VAL A 1 378 ? 9.423 17.569 -26.525 1.00 85.06 378 VAL A CA 1
ATOM 2920 C C . VAL A 1 378 ? 10.267 18.066 -27.697 1.00 85.06 378 VAL A C 1
ATOM 2922 O O . VAL A 1 378 ? 10.792 17.270 -28.472 1.00 85.06 378 VAL A O 1
ATOM 2925 N N . ARG A 1 379 ? 10.422 19.391 -27.819 1.00 80.62 379 ARG A N 1
ATOM 2926 C CA . ARG A 1 379 ? 11.166 20.028 -28.926 1.00 80.62 379 ARG A CA 1
ATOM 2927 C C . ARG A 1 379 ? 12.673 20.091 -28.700 1.00 80.62 379 ARG A C 1
ATOM 2929 O O . ARG A 1 379 ? 13.442 20.263 -29.647 1.00 80.62 379 ARG A O 1
ATOM 2936 N N . SER A 1 380 ? 13.105 19.996 -27.448 1.00 81.38 380 SER A N 1
ATOM 2937 C CA . SER A 1 380 ? 14.502 20.186 -27.088 1.00 81.38 380 SER A CA 1
ATOM 2938 C C . SER A 1 380 ? 14.842 19.453 -25.794 1.00 81.38 380 SER A C 1
ATOM 2940 O O . SER A 1 380 ? 14.063 19.498 -24.844 1.00 81.38 380 SER A O 1
ATOM 2942 N N . VAL A 1 381 ? 15.997 18.793 -25.754 1.00 80.44 381 VAL A N 1
ATOM 2943 C CA . VAL A 1 381 ? 16.476 18.020 -24.597 1.00 80.44 381 VAL A CA 1
ATOM 2944 C C . VAL A 1 381 ? 17.869 18.524 -24.203 1.00 80.44 381 VAL A C 1
ATOM 2946 O O . VAL A 1 381 ? 18.660 18.812 -25.107 1.00 80.44 381 VAL A O 1
ATOM 2949 N N . PRO A 1 382 ? 18.199 18.650 -22.904 1.00 76.62 382 PRO A N 1
ATOM 2950 C CA . PRO A 1 382 ? 19.545 19.025 -22.470 1.00 76.62 382 PRO A CA 1
ATOM 2951 C C . PRO A 1 382 ? 20.624 18.103 -23.054 1.00 76.62 382 PRO A C 1
ATOM 2953 O O . PRO A 1 382 ? 20.385 16.907 -23.251 1.00 76.62 382 PRO A O 1
ATOM 2956 N N . ASP A 1 383 ? 21.814 18.643 -23.340 1.00 76.75 383 ASP A N 1
ATOM 2957 C CA . ASP A 1 383 ? 22.946 17.806 -23.746 1.00 76.75 383 ASP A CA 1
ATOM 2958 C C . ASP A 1 383 ? 23.284 16.823 -22.607 1.00 76.75 383 ASP A C 1
ATOM 2960 O O . ASP A 1 383 ? 23.540 17.260 -21.480 1.00 76.75 383 ASP A O 1
ATOM 2964 N N . PRO A 1 384 ? 23.309 15.500 -22.864 1.00 74.94 384 PRO A N 1
ATOM 2965 C CA . PRO A 1 384 ? 23.636 14.520 -21.837 1.00 74.94 384 PRO A CA 1
ATOM 2966 C C . PRO A 1 384 ? 24.980 14.801 -21.156 1.00 74.94 384 PRO A C 1
ATOM 2968 O O . PRO A 1 384 ? 25.126 14.529 -19.968 1.00 74.94 384 PRO A O 1
ATOM 2971 N N . LYS A 1 385 ? 25.966 15.369 -21.864 1.00 70.25 385 LYS A N 1
ATOM 2972 C CA . LYS A 1 385 ? 27.261 15.711 -21.261 1.00 70.25 385 LYS A CA 1
ATOM 2973 C C . LYS A 1 385 ? 27.084 16.681 -20.099 1.00 70.25 385 LYS A C 1
ATOM 2975 O O . LYS A 1 385 ? 27.594 16.380 -19.029 1.00 70.25 385 LYS A O 1
ATOM 2980 N N . ASP A 1 386 ? 26.301 17.742 -20.287 1.00 68.19 386 ASP A N 1
ATOM 2981 C CA . ASP A 1 386 ? 26.046 18.767 -19.268 1.00 68.19 386 ASP A CA 1
ATOM 2982 C C . ASP A 1 386 ? 25.254 18.197 -18.079 1.00 68.19 386 ASP A C 1
ATOM 2984 O O . ASP A 1 386 ? 25.559 18.487 -16.921 1.00 68.19 386 ASP A O 1
ATOM 2988 N N . VAL A 1 387 ? 24.270 17.331 -18.360 1.00 66.69 387 VAL A N 1
ATOM 2989 C CA . VAL A 1 387 ? 23.427 16.678 -17.341 1.00 66.69 387 VAL A CA 1
ATOM 2990 C C . VAL A 1 387 ? 24.259 15.814 -16.394 1.00 66.69 387 VAL A C 1
ATOM 2992 O O . VAL A 1 387 ? 24.033 15.822 -15.187 1.00 66.69 387 VAL A O 1
ATOM 2995 N N . PHE A 1 388 ? 25.235 15.075 -16.924 1.00 69.00 388 PHE A N 1
ATOM 2996 C CA . PHE A 1 388 ? 26.042 14.141 -16.137 1.00 69.00 388 PHE A CA 1
ATOM 2997 C C . PHE A 1 388 ? 27.361 14.736 -15.607 1.00 69.00 388 PHE A C 1
ATOM 2999 O O . PHE A 1 388 ? 28.050 14.062 -14.840 1.00 69.00 388 PHE A O 1
ATOM 3006 N N . THR A 1 389 ? 27.715 15.976 -15.971 1.00 62.56 389 THR A N 1
ATOM 3007 C CA . THR A 1 389 ? 28.831 16.741 -15.372 1.00 62.56 389 THR A CA 1
ATOM 3008 C C . THR A 1 389 ? 28.385 17.762 -14.324 1.00 62.56 389 THR A C 1
ATOM 3010 O O . THR A 1 389 ? 29.245 18.390 -13.711 1.00 62.56 389 THR A O 1
ATOM 3013 N N . PHE A 1 390 ? 27.073 17.925 -14.099 1.00 55.59 390 PHE A N 1
ATOM 3014 C CA . PHE A 1 390 ? 26.482 18.918 -13.184 1.00 55.59 390 PHE A CA 1
ATOM 3015 C C . PHE A 1 390 ? 26.915 20.369 -13.474 1.00 55.59 390 PHE A C 1
ATOM 3017 O O . PHE A 1 390 ? 26.938 21.219 -12.586 1.00 55.59 390 PHE A O 1
ATOM 3024 N N . THR A 1 391 ? 27.270 20.665 -14.724 1.00 52.41 391 THR A N 1
ATOM 3025 C CA . THR A 1 391 ? 27.612 22.016 -15.184 1.00 52.41 391 THR A CA 1
ATOM 3026 C C . THR A 1 391 ? 26.358 22.717 -15.696 1.00 52.41 391 THR A C 1
ATOM 3028 O O . THR A 1 391 ? 25.533 22.078 -16.346 1.00 52.41 391 THR A O 1
ATOM 3031 N N . ALA A 1 392 ? 26.207 24.022 -15.438 1.00 49.44 392 ALA A N 1
ATOM 3032 C CA . ALA A 1 392 ? 25.073 24.804 -15.937 1.00 49.44 392 ALA A CA 1
ATOM 3033 C C . ALA A 1 392 ? 24.915 24.617 -17.459 1.00 49.44 392 ALA A C 1
ATOM 3035 O O . ALA A 1 392 ? 25.824 24.939 -18.229 1.00 49.44 392 ALA A O 1
ATOM 3036 N N . SER A 1 393 ? 23.783 24.045 -17.882 1.00 50.16 393 SER A N 1
ATOM 3037 C CA . SER A 1 393 ? 23.553 23.721 -19.289 1.00 50.16 393 SER A CA 1
ATOM 3038 C C . SER A 1 393 ? 23.351 25.003 -20.086 1.00 50.16 393 SER A C 1
ATOM 3040 O O . SER A 1 393 ? 22.459 25.800 -19.812 1.00 50.16 393 SER A O 1
ATOM 3042 N N . THR A 1 394 ? 24.202 25.204 -21.086 1.00 53.16 394 THR A N 1
ATOM 3043 C CA . THR A 1 394 ? 24.020 26.247 -22.110 1.00 53.16 394 THR A CA 1
ATOM 3044 C C . THR A 1 394 ? 23.699 25.635 -23.472 1.00 53.16 394 THR A C 1
ATOM 3046 O O . THR A 1 394 ? 23.435 26.356 -24.434 1.00 53.16 394 THR A O 1
ATOM 3049 N N . ARG A 1 395 ? 23.723 24.297 -23.576 1.00 60.94 395 ARG A N 1
ATOM 3050 C CA . ARG A 1 395 ? 23.594 23.554 -24.829 1.00 60.94 395 ARG A CA 1
ATOM 3051 C C . ARG A 1 395 ? 22.377 22.644 -24.783 1.00 60.94 395 ARG A C 1
ATOM 3053 O O . ARG A 1 395 ? 22.327 21.668 -24.040 1.00 60.94 395 ARG A O 1
ATOM 3060 N N . VAL A 1 396 ? 21.407 22.946 -25.640 1.00 71.62 396 VAL A N 1
ATOM 3061 C CA . VAL A 1 396 ? 20.198 22.141 -25.809 1.00 71.62 396 VAL A CA 1
ATOM 3062 C C . VAL A 1 396 ? 20.223 21.480 -27.182 1.00 71.62 396 VAL A C 1
ATOM 3064 O O . VAL A 1 396 ? 20.547 22.104 -28.193 1.00 71.62 396 VAL A O 1
ATOM 3067 N N . CYS A 1 397 ? 19.887 20.197 -27.227 1.00 74.00 397 CYS A N 1
ATOM 3068 C CA . CYS A 1 397 ? 19.751 19.440 -28.459 1.00 74.00 397 CYS A CA 1
ATOM 3069 C C . CYS A 1 397 ? 18.322 19.584 -28.990 1.00 74.00 397 CYS A C 1
ATOM 3071 O O . CYS A 1 397 ? 17.378 19.167 -28.318 1.00 74.00 397 CYS A O 1
ATOM 3073 N N . SER A 1 398 ? 18.149 20.129 -30.198 1.00 81.69 398 SER A N 1
ATOM 3074 C CA . SER A 1 398 ? 16.847 20.114 -30.870 1.00 81.69 398 SER A CA 1
ATOM 3075 C C . SER A 1 398 ? 16.443 18.681 -31.225 1.00 81.69 398 SER A C 1
ATOM 3077 O O . SER A 1 398 ? 17.254 17.889 -31.719 1.00 81.69 398 SER A O 1
ATOM 3079 N N . LEU A 1 399 ? 15.183 18.349 -30.953 1.00 84.88 399 LEU A N 1
ATOM 3080 C CA . LEU A 1 399 ? 14.581 17.056 -31.238 1.00 84.88 399 LEU A CA 1
ATOM 3081 C C . LEU A 1 399 ? 13.379 17.265 -32.159 1.00 84.88 399 LEU A C 1
ATOM 3083 O O . LEU A 1 399 ? 12.475 18.039 -31.852 1.00 84.88 399 LEU A O 1
ATOM 3087 N N . HIS A 1 400 ? 13.369 16.561 -33.287 1.00 86.56 400 HIS A N 1
ATOM 3088 C CA . HIS A 1 400 ? 12.236 16.540 -34.200 1.00 86.56 400 HIS A CA 1
ATOM 3089 C C . HIS A 1 400 ? 11.851 15.095 -34.496 1.00 86.56 400 HIS A C 1
ATOM 3091 O O . HIS A 1 400 ? 12.645 14.338 -35.054 1.00 86.56 400 HIS A O 1
ATOM 3097 N N . VAL A 1 401 ? 10.626 14.727 -34.128 1.00 87.81 401 VAL A N 1
ATOM 3098 C CA . VAL A 1 401 ? 10.030 13.434 -34.463 1.00 87.81 401 VAL A CA 1
ATOM 3099 C C . VAL A 1 401 ? 8.948 13.681 -35.517 1.00 87.81 401 VAL A C 1
ATOM 3101 O O . VAL A 1 401 ? 7.989 14.398 -35.227 1.00 87.81 401 VAL A O 1
ATOM 3104 N N . PRO A 1 402 ? 9.070 13.125 -36.736 1.00 89.81 402 PRO A N 1
ATOM 3105 C CA . PRO A 1 402 ? 8.076 13.342 -37.782 1.00 89.81 402 PRO A CA 1
ATOM 3106 C C . PRO A 1 402 ? 6.704 12.776 -37.399 1.00 89.81 402 PRO A C 1
ATOM 3108 O O . PRO A 1 402 ? 6.599 11.606 -37.025 1.00 89.81 402 PRO A O 1
ATOM 3111 N N . GLU A 1 403 ? 5.639 13.556 -37.593 1.00 89.00 403 GLU A N 1
ATOM 3112 C CA . GLU A 1 403 ? 4.256 13.148 -37.290 1.00 89.00 403 GLU A CA 1
ATOM 3113 C C . GLU A 1 403 ? 3.854 11.852 -38.020 1.00 89.00 403 GLU A C 1
ATOM 3115 O O . GLU A 1 403 ? 3.200 10.977 -37.453 1.00 89.00 403 GLU A O 1
ATOM 3120 N N . ALA A 1 404 ? 4.320 11.669 -39.261 1.00 89.56 404 ALA A N 1
ATOM 3121 C CA . ALA A 1 404 ? 4.097 10.444 -40.029 1.00 89.56 404 ALA A CA 1
ATOM 3122 C C . ALA A 1 404 ? 4.696 9.193 -39.352 1.00 89.56 404 ALA A C 1
ATOM 3124 O O . ALA A 1 404 ? 4.102 8.118 -39.418 1.00 89.56 404 ALA A O 1
ATOM 3125 N N . SER A 1 405 ? 5.843 9.331 -38.673 1.00 91.06 405 SER A N 1
ATOM 3126 C CA . SER A 1 405 ? 6.484 8.242 -37.917 1.00 91.06 405 SER A CA 1
ATOM 3127 C C . SER A 1 405 ? 5.644 7.854 -36.697 1.00 91.06 405 SER A C 1
ATOM 3129 O O . SER A 1 405 ? 5.443 6.668 -36.433 1.00 91.06 405 SER A O 1
ATOM 3131 N N . VAL A 1 406 ? 5.096 8.854 -35.997 1.00 92.44 406 VAL A N 1
ATOM 3132 C CA . VAL A 1 406 ? 4.212 8.661 -34.838 1.00 92.44 406 VAL A CA 1
ATOM 3133 C C . VAL A 1 406 ? 2.923 7.951 -35.253 1.00 92.44 406 VAL A C 1
ATOM 3135 O O . VAL A 1 406 ? 2.590 6.911 -34.686 1.00 92.44 406 VAL A O 1
ATOM 3138 N N . LYS A 1 407 ? 2.246 8.436 -36.304 1.00 92.19 407 LYS A N 1
ATOM 3139 C CA . LYS A 1 407 ? 1.022 7.809 -36.835 1.00 92.19 407 LYS A CA 1
ATOM 3140 C C . LYS A 1 407 ? 1.258 6.369 -37.288 1.00 92.19 407 LYS A C 1
ATOM 3142 O O . LYS A 1 407 ? 0.461 5.490 -36.969 1.00 92.19 407 LYS A O 1
ATOM 3147 N N . ALA A 1 408 ? 2.369 6.106 -37.980 1.00 91.81 408 ALA A N 1
ATOM 3148 C CA . ALA A 1 408 ? 2.728 4.753 -38.401 1.00 91.81 408 ALA A CA 1
ATOM 3149 C C . ALA A 1 408 ? 2.930 3.806 -37.205 1.00 91.81 408 ALA A C 1
ATOM 3151 O O . ALA A 1 408 ? 2.464 2.670 -37.241 1.00 91.81 408 ALA A O 1
ATOM 3152 N N . ALA A 1 409 ? 3.583 4.272 -36.135 1.00 92.56 409 ALA A N 1
ATOM 3153 C CA . ALA A 1 409 ? 3.813 3.472 -34.933 1.00 92.56 409 ALA A CA 1
ATOM 3154 C C . ALA A 1 409 ? 2.537 3.231 -34.106 1.00 92.56 409 ALA A C 1
ATOM 3156 O O . ALA A 1 409 ? 2.392 2.156 -33.525 1.00 92.56 409 ALA A O 1
ATOM 3157 N N . LEU A 1 410 ? 1.616 4.201 -34.060 1.00 93.31 410 LEU A N 1
ATOM 3158 C CA . LEU A 1 410 ? 0.322 4.082 -33.372 1.00 93.31 410 LEU A CA 1
ATOM 3159 C C . LEU A 1 410 ? -0.656 3.149 -34.100 1.00 93.31 410 LEU A C 1
ATOM 3161 O O . LEU A 1 410 ? -1.418 2.437 -33.447 1.00 93.31 410 LEU A O 1
ATOM 3165 N N . ALA A 1 411 ? -0.618 3.128 -35.435 1.00 92.25 411 ALA A N 1
ATOM 3166 C CA . ALA A 1 411 ? -1.461 2.259 -36.259 1.00 92.25 411 ALA A CA 1
ATOM 3167 C C . ALA A 1 411 ? -1.004 0.787 -36.264 1.00 92.25 411 ALA A C 1
ATOM 3169 O O . ALA A 1 411 ? -1.768 -0.106 -36.637 1.00 92.25 411 ALA A O 1
ATOM 3170 N N . GLN A 1 412 ? 0.246 0.525 -35.877 1.00 92.38 412 GLN A N 1
ATOM 3171 C CA . GLN A 1 412 ? 0.825 -0.811 -35.899 1.00 92.38 412 GLN A CA 1
ATOM 3172 C C . GLN A 1 412 ? 0.206 -1.717 -34.832 1.00 92.38 412 GLN A C 1
ATOM 3174 O O . GLN A 1 412 ? -0.129 -1.287 -33.728 1.00 92.38 412 GLN A O 1
ATOM 3179 N N . ARG A 1 413 ? 0.085 -3.000 -35.176 1.00 91.56 413 ARG A N 1
ATOM 3180 C CA . ARG A 1 413 ? -0.436 -4.051 -34.303 1.00 91.56 413 ARG A CA 1
ATOM 3181 C C . ARG A 1 413 ? 0.637 -5.098 -34.065 1.00 91.56 413 ARG A C 1
ATOM 3183 O O . ARG A 1 413 ? 1.353 -5.463 -35.000 1.00 91.56 413 ARG A O 1
ATOM 3190 N N . ASN A 1 414 ? 0.734 -5.581 -32.832 1.00 89.75 414 ASN A N 1
ATOM 3191 C CA . ASN A 1 414 ? 1.611 -6.702 -32.518 1.00 89.75 414 ASN A CA 1
ATOM 3192 C C . ASN A 1 414 ? 1.005 -8.037 -32.992 1.00 89.75 414 ASN A C 1
ATOM 3194 O O . ASN A 1 414 ? -0.073 -8.080 -33.588 1.00 89.75 414 ASN A O 1
ATOM 3198 N N . THR A 1 415 ? 1.684 -9.152 -32.721 1.00 87.19 415 THR A N 1
ATOM 3199 C CA . THR A 1 415 ? 1.213 -10.496 -33.122 1.00 87.19 415 THR A CA 1
ATOM 3200 C C . THR A 1 415 ? -0.123 -10.914 -32.489 1.00 87.19 415 THR A C 1
ATOM 3202 O O . THR A 1 415 ? -0.800 -11.787 -33.029 1.00 87.19 415 THR A O 1
ATOM 3205 N N . ALA A 1 416 ? -0.538 -10.278 -31.389 1.00 84.44 416 ALA A N 1
ATOM 3206 C CA . ALA A 1 416 ? -1.848 -10.460 -30.758 1.00 84.44 416 ALA A CA 1
ATOM 3207 C C . ALA A 1 416 ? -2.914 -9.469 -31.269 1.00 84.44 416 ALA A C 1
ATOM 3209 O O . ALA A 1 416 ? -4.039 -9.459 -30.775 1.00 84.44 416 ALA A O 1
ATOM 3210 N N . GLY A 1 417 ? -2.577 -8.625 -32.248 1.00 89.56 417 GLY A N 1
ATOM 3211 C CA . GLY A 1 417 ? -3.466 -7.593 -32.777 1.00 89.56 417 GLY A CA 1
ATOM 3212 C C . GLY A 1 417 ? -3.551 -6.328 -31.912 1.00 89.56 417 GLY A C 1
ATOM 3213 O O . GLY A 1 417 ? -4.301 -5.419 -32.262 1.00 89.56 417 GLY A O 1
ATOM 3214 N N . LEU A 1 418 ? -2.789 -6.239 -30.818 1.00 90.44 418 LEU A N 1
ATOM 3215 C CA . LEU A 1 418 ? -2.854 -5.137 -29.855 1.00 90.44 418 LEU A CA 1
ATOM 3216 C C . LEU A 1 418 ? -2.103 -3.902 -30.367 1.00 90.44 418 LEU A C 1
ATOM 3218 O O . LEU A 1 418 ? -1.043 -4.014 -30.988 1.00 90.44 418 LEU A O 1
ATOM 3222 N N . THR A 1 419 ? -2.646 -2.723 -30.064 1.00 93.38 419 THR A N 1
ATOM 3223 C CA . THR A 1 419 ? -2.031 -1.408 -30.335 1.00 93.38 419 THR A CA 1
ATOM 3224 C C . THR A 1 419 ? -1.465 -0.787 -29.052 1.00 93.38 419 THR A C 1
ATOM 3226 O O . THR A 1 419 ? -1.746 -1.261 -27.949 1.00 93.38 419 THR A O 1
ATOM 3229 N N . ALA A 1 420 ? -0.729 0.326 -29.163 1.00 92.44 420 ALA A N 1
ATOM 3230 C CA . ALA A 1 420 ? -0.259 1.077 -27.992 1.00 92.44 420 ALA A CA 1
ATOM 3231 C C . ALA A 1 420 ? -1.411 1.524 -27.066 1.00 92.44 420 ALA A C 1
ATOM 3233 O O . ALA A 1 420 ? -1.249 1.514 -25.850 1.00 92.44 420 ALA A O 1
ATOM 3234 N N . CYS A 1 421 ? -2.593 1.842 -27.614 1.00 94.00 421 CYS A N 1
ATOM 3235 C CA . CYS A 1 421 ? -3.779 2.184 -26.822 1.00 94.00 421 CYS A CA 1
ATOM 3236 C C . CYS A 1 421 ? -4.312 0.992 -26.013 1.00 94.00 421 CYS A C 1
ATOM 3238 O O . CYS A 1 421 ? -4.676 1.169 -24.856 1.00 94.00 421 CYS A O 1
ATOM 3240 N N . HIS A 1 422 ? -4.306 -0.224 -26.575 1.00 91.94 422 HIS A N 1
ATOM 3241 C CA . HIS A 1 422 ? -4.682 -1.429 -25.823 1.00 91.94 422 HIS A CA 1
ATOM 3242 C C . HIS A 1 422 ? -3.747 -1.641 -24.631 1.00 91.94 422 HIS A C 1
ATOM 3244 O O . HIS A 1 422 ? -4.208 -1.865 -23.516 1.00 91.94 422 HIS A O 1
ATOM 3250 N N . MET A 1 423 ? -2.438 -1.506 -24.863 1.00 88.88 423 MET A N 1
ATOM 3251 C CA . MET A 1 423 ? -1.427 -1.670 -23.817 1.00 88.88 423 MET A CA 1
ATOM 3252 C C . MET A 1 423 ? -1.460 -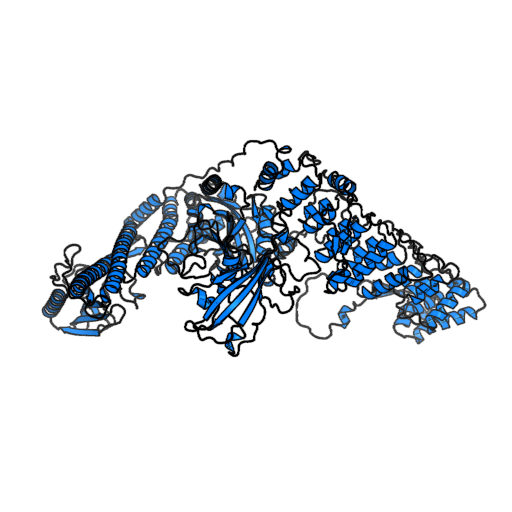0.542 -22.784 1.00 88.88 423 MET A C 1
ATOM 3254 O O . MET A 1 423 ? -1.112 -0.776 -21.637 1.00 88.88 423 MET A O 1
ATOM 3258 N N . ALA A 1 424 ? -1.896 0.665 -23.149 1.00 90.56 424 ALA A N 1
ATOM 3259 C CA . ALA A 1 424 ? -2.099 1.749 -22.191 1.00 90.56 424 ALA A CA 1
ATOM 3260 C C . ALA A 1 424 ? -3.292 1.488 -21.255 1.00 90.56 424 ALA A C 1
ATOM 3262 O O . ALA A 1 424 ? -3.234 1.848 -20.082 1.00 90.56 424 ALA A O 1
ATOM 3263 N N . VAL A 1 425 ? -4.357 0.852 -21.760 1.00 90.69 425 VAL A N 1
ATOM 3264 C CA . VAL A 1 425 ? -5.539 0.498 -20.960 1.00 90.69 425 VAL A CA 1
ATOM 3265 C C . VAL A 1 425 ? -5.260 -0.728 -20.093 1.00 90.69 425 VAL A C 1
ATOM 3267 O O . VAL A 1 425 ? -5.376 -0.640 -18.874 1.00 90.69 425 VAL A O 1
ATOM 3270 N N . GLN A 1 426 ? -4.848 -1.849 -20.694 1.00 86.75 426 GLN A N 1
ATOM 3271 C CA . GLN A 1 426 ? -4.587 -3.114 -20.000 1.00 86.75 426 GLN A CA 1
ATOM 3272 C C . GLN A 1 426 ? -3.143 -3.592 -20.258 1.00 86.75 426 GLN A C 1
ATOM 3274 O O . GLN A 1 426 ? -2.910 -4.493 -21.066 1.00 86.75 426 GLN A O 1
ATOM 3279 N N . PRO A 1 427 ? -2.149 -2.979 -19.591 1.00 81.44 427 PRO A N 1
ATOM 3280 C CA . PRO A 1 427 ? -0.728 -3.280 -19.784 1.00 81.44 427 PRO A CA 1
ATOM 3281 C C . PRO A 1 427 ? -0.309 -4.643 -19.227 1.00 81.44 427 PRO A C 1
ATOM 3283 O O . PRO A 1 427 ? 0.668 -5.211 -19.717 1.00 81.44 427 PRO A O 1
ATOM 3286 N N . LEU A 1 428 ? -1.005 -5.145 -18.198 1.00 78.38 428 LEU A N 1
ATOM 3287 C CA . LEU A 1 428 ? -0.640 -6.341 -17.437 1.00 78.38 428 LEU A CA 1
ATOM 3288 C C . LEU A 1 428 ? -1.837 -7.295 -17.313 1.00 78.38 428 LEU A C 1
ATOM 3290 O O . LEU A 1 428 ? -2.998 -6.880 -17.293 1.00 78.38 428 LEU A O 1
ATOM 3294 N N . ASP A 1 429 ? -1.543 -8.584 -17.155 1.00 69.00 429 ASP A N 1
ATOM 3295 C CA . ASP A 1 429 ? -2.567 -9.629 -17.005 1.00 69.00 429 ASP A CA 1
ATOM 3296 C C . ASP A 1 429 ? -3.250 -9.591 -15.620 1.00 69.00 429 ASP A C 1
ATOM 3298 O O . ASP A 1 429 ? -4.350 -10.108 -15.443 1.00 69.00 429 ASP A O 1
ATOM 3302 N N . TYR A 1 430 ? -2.603 -8.973 -14.629 1.00 71.00 430 TYR A N 1
ATOM 3303 C CA . TYR A 1 430 ? -3.012 -8.970 -13.217 1.00 71.00 430 TYR A CA 1
ATOM 3304 C C . TYR A 1 430 ? -3.326 -7.570 -12.661 1.00 71.00 430 TYR A C 1
ATOM 3306 O O . TYR A 1 430 ? -3.416 -7.401 -11.448 1.00 71.00 430 TYR A O 1
ATOM 3314 N N . GLY A 1 431 ? -3.461 -6.562 -13.524 1.00 78.00 431 GLY A N 1
ATOM 3315 C CA . GLY A 1 431 ? -3.791 -5.192 -13.127 1.00 78.00 431 GLY A CA 1
ATOM 3316 C C . GLY A 1 431 ? -3.549 -4.185 -14.247 1.00 78.00 431 GLY A C 1
ATOM 3317 O O . GLY A 1 431 ? -3.086 -4.533 -15.333 1.00 78.00 431 GLY A O 1
ATOM 3318 N N . SER A 1 432 ? -3.844 -2.922 -13.985 1.00 86.62 432 SER A N 1
ATOM 3319 C CA . SER A 1 432 ? -3.621 -1.825 -14.929 1.00 86.62 432 SER A CA 1
ATOM 3320 C C . SER A 1 432 ? -3.082 -0.598 -14.204 1.00 86.62 432 SER A C 1
ATOM 3322 O O . SER A 1 432 ? -3.349 -0.392 -13.025 1.00 86.62 432 SER A O 1
ATOM 3324 N N . TYR A 1 433 ? -2.299 0.226 -14.901 1.00 86.94 433 TYR A N 1
ATOM 3325 C CA . TYR A 1 433 ? -1.860 1.516 -14.355 1.00 86.94 433 TYR A CA 1
ATOM 3326 C C . TYR A 1 433 ? -2.977 2.568 -14.398 1.00 86.94 433 TYR A C 1
ATOM 3328 O O . TYR A 1 433 ? -2.892 3.567 -13.696 1.00 86.94 433 TYR A O 1
ATOM 3336 N N . GLU A 1 434 ? -3.983 2.370 -15.263 1.00 89.06 434 GLU A N 1
ATOM 3337 C CA . GLU A 1 434 ? -5.088 3.310 -15.524 1.00 89.06 434 GLU A CA 1
ATOM 3338 C C . GLU A 1 434 ? -4.638 4.759 -15.748 1.00 89.06 434 GLU A C 1
ATOM 3340 O O . GLU A 1 434 ? -5.317 5.720 -15.390 1.00 89.06 434 GLU A O 1
ATOM 3345 N N . ASN A 1 435 ? -3.470 4.919 -16.372 1.00 88.56 435 ASN A N 1
ATOM 3346 C CA . ASN A 1 435 ? -2.868 6.220 -16.593 1.00 88.56 435 ASN A CA 1
ATOM 3347 C C . ASN A 1 435 ? -3.579 6.952 -17.740 1.00 88.56 435 ASN A C 1
ATOM 3349 O O . ASN A 1 435 ? -3.244 6.804 -18.922 1.00 88.56 435 ASN A O 1
ATOM 3353 N N . THR A 1 436 ? -4.562 7.768 -17.371 1.00 90.94 436 THR A N 1
ATOM 3354 C CA . THR A 1 436 ? -5.370 8.575 -18.292 1.00 90.94 436 THR A CA 1
ATOM 3355 C C . THR A 1 436 ? -4.533 9.594 -19.060 1.00 90.94 436 THR A C 1
ATOM 3357 O O . THR A 1 436 ? -4.817 9.846 -20.230 1.00 90.94 436 THR A O 1
ATOM 3360 N N . ARG A 1 437 ? -3.449 10.117 -18.469 1.00 89.00 437 ARG A N 1
ATOM 3361 C CA . ARG A 1 437 ? -2.513 11.030 -19.144 1.00 89.00 437 ARG A CA 1
ATOM 3362 C C . ARG A 1 437 ? -1.787 10.333 -20.288 1.00 89.00 437 ARG A C 1
ATOM 3364 O O . ARG A 1 437 ? -1.763 10.850 -21.404 1.00 89.00 437 ARG A O 1
ATOM 3371 N N . LEU A 1 438 ? -1.224 9.150 -20.039 1.00 90.75 438 LEU A N 1
ATOM 3372 C CA . LEU A 1 438 ? -0.538 8.367 -21.069 1.00 90.75 438 LEU A CA 1
ATOM 3373 C C . LEU A 1 438 ? -1.499 8.001 -22.204 1.00 90.75 438 LEU A C 1
ATOM 3375 O O . LEU A 1 438 ? -1.178 8.225 -23.372 1.00 90.75 438 LEU A O 1
ATOM 3379 N N . LEU A 1 439 ? -2.695 7.509 -21.867 1.00 93.62 439 LEU A N 1
ATOM 3380 C CA . LEU A 1 439 ? -3.721 7.188 -22.857 1.00 93.62 439 LEU A CA 1
ATOM 3381 C C . LEU A 1 439 ? -4.148 8.430 -23.654 1.00 93.62 439 LEU A C 1
ATOM 3383 O O . LEU A 1 439 ? -4.179 8.387 -24.882 1.00 93.62 439 LEU A O 1
ATOM 3387 N N . GLY A 1 440 ? -4.410 9.548 -22.976 1.00 92.94 440 GLY A N 1
ATOM 3388 C CA . GLY A 1 440 ? -4.800 10.812 -23.596 1.00 92.94 440 GLY A CA 1
ATOM 3389 C C . GLY A 1 440 ? -3.754 11.341 -24.577 1.00 92.94 440 GLY A C 1
ATOM 3390 O O . GLY A 1 440 ? -4.116 11.776 -25.669 1.00 92.94 440 GLY A O 1
ATOM 3391 N N . MET A 1 441 ? -2.461 11.244 -24.244 1.00 94.00 441 MET A N 1
ATOM 3392 C CA . MET A 1 441 ? -1.375 11.612 -25.161 1.00 94.00 441 MET A CA 1
ATOM 3393 C C . MET A 1 441 ? -1.355 10.734 -26.418 1.00 94.00 441 MET A C 1
ATOM 3395 O O . MET A 1 441 ? -1.225 11.259 -27.522 1.00 94.00 441 MET A O 1
ATOM 3399 N N . LEU A 1 442 ? -1.513 9.413 -26.272 1.00 94.44 442 LEU A N 1
ATOM 3400 C CA . LEU A 1 442 ? -1.539 8.491 -27.414 1.00 94.44 442 LEU A CA 1
ATOM 3401 C C . LEU A 1 442 ? -2.734 8.765 -28.338 1.00 94.44 442 LEU A C 1
ATOM 3403 O O . LEU A 1 442 ? -2.572 8.783 -29.556 1.00 94.44 442 LEU A O 1
ATOM 3407 N N . VAL A 1 443 ? -3.919 9.010 -27.769 1.00 93.75 443 VAL A N 1
ATOM 3408 C CA . VAL A 1 443 ? -5.143 9.301 -28.535 1.00 93.75 443 VAL A CA 1
ATOM 3409 C C . VAL A 1 443 ? -5.020 10.635 -29.271 1.00 93.75 443 VAL A C 1
ATOM 3411 O O . VAL A 1 443 ? -5.236 10.683 -30.480 1.00 93.75 443 VAL A O 1
ATOM 3414 N N . ARG A 1 444 ? -4.573 11.704 -28.593 1.00 92.62 444 ARG A N 1
ATOM 3415 C CA . ARG A 1 444 ? -4.348 13.023 -29.220 1.00 92.62 444 ARG A CA 1
ATOM 3416 C C . ARG A 1 444 ? -3.296 12.982 -30.333 1.00 92.62 444 ARG A C 1
ATOM 3418 O O . ARG A 1 444 ? -3.395 13.747 -31.285 1.00 92.62 444 ARG A O 1
ATOM 3425 N N . ALA A 1 445 ? -2.325 12.072 -30.247 1.00 92.44 445 ALA A N 1
ATOM 3426 C CA . ALA A 1 445 ? -1.328 11.842 -31.293 1.00 92.44 445 ALA A CA 1
ATOM 3427 C C . ALA A 1 445 ? -1.835 10.986 -32.480 1.00 92.44 445 ALA A C 1
ATOM 3429 O O . ALA A 1 445 ? -1.080 10.743 -33.425 1.00 92.44 445 ALA A O 1
ATOM 3430 N N . GLY A 1 446 ? -3.099 10.544 -32.463 1.00 91.00 446 GLY A N 1
ATOM 3431 C CA . GLY A 1 446 ? -3.735 9.777 -33.541 1.00 91.00 446 GLY A CA 1
ATOM 3432 C C . GLY A 1 446 ? -3.897 8.278 -33.265 1.00 91.00 446 GLY A C 1
ATOM 3433 O O . GLY A 1 446 ? -4.030 7.502 -34.209 1.00 91.00 446 GLY A O 1
ATOM 3434 N N . GLY A 1 447 ? -3.850 7.849 -32.001 1.00 92.38 447 GLY A N 1
ATOM 3435 C CA . GLY A 1 447 ? -4.094 6.463 -31.603 1.00 92.38 447 GLY A CA 1
ATOM 3436 C C . GLY A 1 447 ? -5.564 6.062 -31.760 1.00 92.38 447 GLY A C 1
ATOM 3437 O O . GLY A 1 447 ? -6.452 6.730 -31.236 1.00 92.38 447 GLY A O 1
ATOM 3438 N N . ASP A 1 448 ? -5.823 4.955 -32.459 1.00 90.25 448 ASP A N 1
ATOM 3439 C CA . ASP A 1 448 ? -7.180 4.451 -32.692 1.00 90.25 448 ASP A CA 1
ATOM 3440 C C . ASP A 1 448 ? -7.671 3.574 -31.527 1.00 90.25 448 ASP A C 1
ATOM 3442 O O . ASP A 1 448 ? -7.173 2.466 -31.301 1.00 90.25 448 ASP A O 1
ATOM 3446 N N . LEU A 1 449 ? -8.688 4.063 -30.811 1.00 91.38 449 LEU A N 1
ATOM 3447 C CA . LEU A 1 449 ? -9.354 3.351 -29.716 1.00 91.38 449 LEU A CA 1
ATOM 3448 C C . LEU A 1 449 ? -10.305 2.242 -30.191 1.00 91.38 449 LEU A C 1
ATOM 3450 O O . LEU A 1 449 ? -10.648 1.366 -29.398 1.00 91.38 449 LEU A O 1
ATOM 3454 N N . ARG A 1 450 ? -10.740 2.271 -31.460 1.00 90.56 450 ARG A N 1
ATOM 3455 C CA . ARG A 1 450 ? -11.692 1.314 -32.057 1.00 90.56 450 ARG A CA 1
ATOM 3456 C C . ARG A 1 450 ? -11.009 0.154 -32.769 1.00 90.56 450 ARG A C 1
ATOM 3458 O O . ARG A 1 450 ? -11.686 -0.796 -33.173 1.00 90.56 450 ARG A O 1
ATOM 3465 N N . ALA A 1 451 ? -9.690 0.219 -32.932 1.00 91.44 451 ALA A N 1
ATOM 3466 C CA . ALA A 1 451 ? -8.902 -0.889 -33.440 1.00 91.44 451 ALA A CA 1
ATOM 3467 C C . ALA A 1 451 ? -9.209 -2.142 -32.610 1.00 91.44 451 ALA A C 1
ATOM 3469 O O . ALA A 1 451 ? -9.153 -2.094 -31.389 1.00 91.44 451 ALA A O 1
ATOM 3470 N N . LYS A 1 452 ? -9.554 -3.248 -33.273 1.00 92.75 452 LYS A N 1
ATOM 3471 C CA . LYS A 1 452 ? -9.823 -4.533 -32.615 1.00 92.75 452 LYS A CA 1
ATOM 3472 C C . LYS A 1 452 ? -8.585 -5.407 -32.611 1.00 92.75 452 LYS A C 1
ATOM 3474 O O . LYS A 1 452 ? -7.933 -5.517 -33.650 1.00 92.75 452 LYS A O 1
ATOM 3479 N N . ASP A 1 453 ? -8.297 -6.038 -31.488 1.00 91.19 453 ASP A N 1
ATOM 3480 C CA . ASP A 1 453 ? -7.257 -7.051 -31.370 1.00 91.19 453 ASP A CA 1
ATOM 3481 C C . ASP A 1 453 ? -7.641 -8.366 -32.084 1.00 91.19 453 ASP A C 1
ATOM 3483 O O . ASP A 1 453 ? -8.688 -8.474 -32.732 1.00 91.19 453 ASP A O 1
ATOM 3487 N N . SER A 1 454 ? -6.795 -9.393 -31.961 1.00 90.62 454 SER A N 1
ATOM 3488 C CA . SER A 1 454 ? -7.081 -10.721 -32.520 1.00 90.62 454 SER A CA 1
ATOM 3489 C C . SER A 1 454 ? -8.260 -11.435 -31.840 1.00 90.62 454 SER A C 1
ATOM 3491 O O . SER A 1 454 ? -8.791 -12.383 -32.418 1.00 90.62 454 SER A O 1
ATOM 3493 N N . SER A 1 455 ? -8.680 -11.011 -30.640 1.00 89.12 455 SER A N 1
ATOM 3494 C CA . SER A 1 455 ? -9.866 -11.530 -29.940 1.00 89.12 455 SER A CA 1
ATOM 3495 C C . SER A 1 455 ? -11.161 -10.775 -30.281 1.00 89.12 455 SER A C 1
ATOM 3497 O O . SER A 1 455 ? -12.248 -11.203 -29.895 1.00 89.12 455 SER A O 1
ATOM 3499 N N . GLY A 1 456 ? -11.067 -9.689 -31.053 1.00 90.62 456 GLY A N 1
ATOM 3500 C CA . GLY A 1 456 ? -12.190 -8.848 -31.456 1.00 90.62 456 GLY A CA 1
ATOM 3501 C C . GLY A 1 456 ? -12.535 -7.727 -30.468 1.00 90.62 456 GLY A C 1
ATOM 3502 O O . GLY A 1 456 ? -13.525 -7.027 -30.704 1.00 90.62 456 GLY A O 1
ATOM 3503 N N . LYS A 1 457 ? -11.741 -7.537 -29.408 1.00 91.12 457 LYS A N 1
ATOM 3504 C CA . LYS A 1 457 ? -11.891 -6.480 -28.400 1.00 91.12 457 LYS A CA 1
ATOM 3505 C C . LYS A 1 457 ? -11.100 -5.235 -28.787 1.00 91.12 457 LYS A C 1
ATOM 3507 O O . LYS A 1 457 ? -9.976 -5.322 -29.272 1.00 91.12 457 LYS A O 1
ATOM 3512 N N . SER A 1 458 ? -11.696 -4.072 -28.565 1.00 92.50 458 SER A N 1
ATOM 3513 C CA . SER A 1 458 ? -11.049 -2.766 -28.702 1.00 92.50 458 SER A CA 1
ATOM 3514 C C . SER A 1 458 ? -10.510 -2.252 -27.366 1.00 92.50 458 SER A C 1
ATOM 3516 O O . SER A 1 458 ? -10.879 -2.757 -26.304 1.00 92.50 458 SER A O 1
ATOM 3518 N N . ALA A 1 459 ? -9.686 -1.200 -27.381 1.00 91.44 459 ALA A N 1
ATOM 3519 C CA . ALA A 1 459 ? -9.193 -0.565 -26.153 1.00 91.44 459 ALA A CA 1
ATOM 3520 C C . ALA A 1 459 ? -10.340 -0.068 -25.244 1.00 91.44 459 ALA A C 1
ATOM 3522 O O . ALA A 1 459 ? -10.230 -0.122 -24.021 1.00 91.44 459 ALA A O 1
ATOM 3523 N N . ILE A 1 460 ? -11.465 0.351 -25.835 1.00 91.44 460 ILE A N 1
ATOM 3524 C CA . ILE A 1 460 ? -12.678 0.757 -25.105 1.00 91.44 460 ILE A CA 1
ATOM 3525 C C . ILE A 1 460 ? -13.339 -0.452 -24.433 1.00 91.44 460 ILE A C 1
ATOM 3527 O O . ILE A 1 460 ? -13.833 -0.340 -23.313 1.00 91.44 460 ILE A O 1
ATOM 3531 N N . ASP A 1 461 ? -13.327 -1.617 -25.086 1.00 90.31 461 ASP A N 1
ATOM 3532 C CA . ASP A 1 461 ? -13.871 -2.847 -24.503 1.00 90.31 461 ASP A CA 1
ATOM 3533 C C . ASP A 1 461 ? -13.041 -3.294 -23.297 1.00 90.31 461 ASP A C 1
ATOM 3535 O O . ASP A 1 461 ? -13.612 -3.617 -22.260 1.00 90.31 461 ASP A O 1
ATOM 3539 N N . TYR A 1 462 ? -11.709 -3.189 -23.369 1.00 89.75 462 TYR A N 1
ATOM 3540 C CA . TYR A 1 462 ? -10.846 -3.393 -22.200 1.00 89.75 462 TYR A CA 1
ATOM 3541 C C . TYR A 1 462 ? -11.139 -2.393 -21.073 1.00 89.75 462 TYR A C 1
ATOM 3543 O O . TYR A 1 462 ? -11.236 -2.796 -19.917 1.00 89.75 462 TYR A O 1
ATOM 3551 N N . ALA A 1 463 ? -11.342 -1.108 -21.386 1.00 90.88 463 ALA A N 1
ATOM 3552 C CA . ALA A 1 463 ? -11.693 -0.097 -20.382 1.00 90.88 463 ALA A CA 1
ATOM 3553 C C . ALA A 1 463 ? -13.070 -0.362 -19.738 1.00 90.88 463 ALA A C 1
ATOM 3555 O O . ALA A 1 463 ? -13.296 -0.014 -18.580 1.00 90.88 463 ALA A O 1
ATOM 3556 N N . ARG A 1 464 ? -13.994 -0.999 -20.469 1.00 87.94 464 ARG A N 1
ATOM 3557 C CA . ARG A 1 464 ? -15.303 -1.433 -19.955 1.00 87.94 464 ARG A CA 1
ATOM 3558 C C . ARG A 1 464 ? -15.207 -2.694 -19.095 1.00 87.94 464 ARG A C 1
ATOM 3560 O O . ARG A 1 464 ? -15.975 -2.839 -18.145 1.00 87.94 464 ARG A O 1
ATOM 3567 N N . ASP A 1 465 ? -14.272 -3.584 -19.402 1.00 87.19 465 ASP A N 1
ATOM 3568 C CA . ASP A 1 465 ? -14.011 -4.785 -18.603 1.00 87.19 465 ASP A CA 1
ATOM 3569 C C . ASP A 1 465 ? -13.316 -4.452 -17.266 1.00 87.19 465 ASP A C 1
ATOM 3571 O O . ASP A 1 465 ? -13.440 -5.209 -16.303 1.00 87.19 465 ASP A O 1
ATOM 3575 N N . GLN A 1 466 ? -12.633 -3.303 -17.165 1.00 87.75 466 GLN A N 1
ATOM 3576 C CA . GLN A 1 466 ? -12.026 -2.828 -15.917 1.00 87.75 466 GLN A CA 1
ATOM 3577 C C . GLN A 1 466 ? -13.072 -2.525 -14.840 1.00 87.75 466 GLN A C 1
ATOM 3579 O O . GLN A 1 466 ? -14.082 -1.858 -15.082 1.00 87.75 466 GLN A O 1
ATOM 3584 N N . ARG A 1 467 ? -12.804 -2.985 -13.612 1.00 86.62 467 ARG A N 1
ATOM 3585 C CA . ARG A 1 467 ? -13.718 -2.830 -12.471 1.00 86.62 467 ARG A CA 1
ATOM 3586 C C . ARG A 1 467 ? -13.827 -1.400 -11.950 1.00 86.62 467 ARG A C 1
ATOM 3588 O O . ARG A 1 467 ? -14.923 -0.996 -11.586 1.00 86.62 467 ARG A O 1
ATOM 3595 N N . SER A 1 468 ? -12.743 -0.624 -11.972 1.00 87.06 468 SER A N 1
ATOM 3596 C CA . SER A 1 468 ? -12.741 0.783 -11.528 1.00 87.06 468 SER A CA 1
ATOM 3597 C C . SER A 1 468 ? -13.661 1.677 -12.377 1.00 87.06 468 SER A C 1
ATOM 3599 O O . SER A 1 468 ? -14.191 2.693 -11.910 1.00 87.06 468 SER A O 1
ATOM 3601 N N . ARG A 1 469 ? -13.802 1.319 -13.667 1.00 87.06 469 ARG A N 1
ATOM 3602 C CA . ARG A 1 469 ? -14.391 2.128 -14.742 1.00 87.06 469 ARG A CA 1
ATOM 3603 C C . ARG A 1 469 ? -13.787 3.533 -14.868 1.00 87.06 469 ARG A C 1
ATOM 3605 O O . ARG A 1 469 ? -14.361 4.374 -15.553 1.00 87.06 469 ARG A O 1
ATOM 3612 N N . PHE A 1 470 ? -12.638 3.803 -14.249 1.00 89.56 470 PHE A N 1
ATOM 3613 C CA . PHE A 1 470 ? -12.037 5.136 -14.216 1.00 89.56 470 PHE A CA 1
ATOM 3614 C C . PHE A 1 470 ? -11.576 5.577 -15.609 1.00 89.56 470 PHE A C 1
ATOM 3616 O O . PHE A 1 470 ? -11.929 6.664 -16.066 1.00 89.56 470 PHE A O 1
ATOM 3623 N N . VAL A 1 471 ? -10.882 4.693 -16.335 1.00 90.56 471 VAL A N 1
ATOM 3624 C CA . VAL A 1 471 ? -10.473 4.943 -17.726 1.00 90.56 471 VAL A CA 1
ATOM 3625 C C . VAL A 1 471 ? -11.689 5.135 -18.633 1.00 90.56 471 VAL A C 1
ATOM 3627 O O . VAL A 1 471 ? -11.677 6.021 -19.482 1.00 90.56 471 VAL A O 1
ATOM 3630 N N . LEU A 1 472 ? -12.761 4.359 -18.437 1.00 90.12 472 LEU A N 1
ATOM 3631 C CA . LEU A 1 472 ? -13.996 4.512 -19.210 1.00 90.12 472 LEU A CA 1
ATOM 3632 C C . LEU A 1 472 ? -14.636 5.890 -18.981 1.00 90.12 472 LEU A C 1
ATOM 3634 O O . LEU A 1 472 ? -14.899 6.586 -19.955 1.00 90.12 472 LEU A O 1
ATOM 3638 N N . ARG A 1 473 ? -14.796 6.321 -17.720 1.00 88.44 473 ARG A N 1
ATOM 3639 C CA . ARG A 1 473 ? -15.317 7.661 -17.382 1.00 88.44 473 ARG A CA 1
ATOM 3640 C C . ARG A 1 473 ? -14.449 8.776 -17.970 1.00 88.44 473 ARG A C 1
ATOM 3642 O O . ARG A 1 473 ? -14.967 9.779 -18.456 1.00 88.44 473 ARG A O 1
ATOM 3649 N N . PHE A 1 474 ? -13.126 8.604 -17.957 1.00 90.38 474 PHE A N 1
ATOM 3650 C CA . PHE A 1 474 ? -12.203 9.529 -18.614 1.00 90.38 474 PHE A CA 1
ATOM 3651 C C . PHE A 1 474 ? -12.442 9.598 -20.129 1.00 90.38 474 PHE A C 1
ATOM 3653 O O . PHE A 1 474 ? -12.542 10.694 -20.676 1.00 90.38 474 PHE A O 1
ATOM 3660 N N . LEU A 1 475 ? -12.579 8.451 -20.801 1.00 90.81 475 LEU A N 1
ATOM 3661 C CA . LEU A 1 475 ? -12.859 8.397 -22.237 1.00 90.81 475 LEU A CA 1
ATOM 3662 C C . LEU A 1 475 ? -14.220 9.017 -22.579 1.00 90.81 475 LEU A C 1
ATOM 3664 O O . LEU A 1 475 ? -14.302 9.778 -23.534 1.00 90.81 475 LEU A O 1
ATOM 3668 N N . GLU A 1 476 ? -15.260 8.761 -21.786 1.00 88.94 476 GLU A N 1
ATOM 3669 C CA . GLU A 1 476 ? -16.588 9.367 -21.959 1.00 88.94 476 GLU A CA 1
ATOM 3670 C C . GLU A 1 476 ? -16.550 10.893 -21.820 1.00 88.94 476 GLU A C 1
ATOM 3672 O O . GLU A 1 476 ? -17.202 11.602 -22.583 1.00 88.94 476 GLU A O 1
ATOM 3677 N N . ARG A 1 477 ? -15.761 11.411 -20.870 1.00 87.62 477 ARG A N 1
ATOM 3678 C CA . ARG A 1 477 ? -15.643 12.853 -20.619 1.00 87.62 477 ARG A CA 1
ATOM 3679 C C . ARG A 1 477 ? -14.772 13.571 -21.650 1.00 87.62 477 ARG A C 1
ATOM 3681 O O . ARG A 1 477 ? -15.080 14.698 -22.023 1.00 87.62 477 ARG A O 1
ATOM 3688 N N . THR A 1 478 ? -13.654 12.969 -22.049 1.00 88.94 478 THR A N 1
ATOM 3689 C CA . THR A 1 478 ? -12.623 13.633 -22.865 1.00 88.94 478 THR A CA 1
ATOM 3690 C C . THR A 1 478 ? -12.736 13.309 -24.355 1.00 88.94 478 THR A C 1
ATOM 3692 O O . THR A 1 478 ? -12.334 14.134 -25.170 1.00 88.94 478 THR A O 1
ATOM 3695 N N . PHE A 1 479 ? -13.292 12.149 -24.713 1.00 89.19 479 PHE A N 1
ATOM 3696 C CA . PHE A 1 479 ? -13.399 11.645 -26.088 1.00 89.19 479 PHE A CA 1
ATOM 3697 C C . PHE A 1 479 ? -14.786 11.006 -26.367 1.00 89.19 479 PHE A C 1
ATOM 3699 O O . PHE A 1 479 ? -14.868 9.833 -26.767 1.00 89.19 479 PHE A O 1
ATOM 3706 N N . PRO A 1 480 ? -15.899 11.735 -26.133 1.00 84.50 480 PRO A N 1
ATOM 3707 C CA . PRO A 1 480 ? -17.265 11.199 -26.202 1.00 84.50 480 PRO A CA 1
ATOM 3708 C C . PRO A 1 480 ? -17.638 10.628 -27.578 1.00 84.50 480 PRO A C 1
ATOM 3710 O O . PRO A 1 480 ? -18.433 9.698 -27.678 1.00 84.50 480 PRO A O 1
ATOM 3713 N N . GLU A 1 481 ? -17.035 11.129 -28.654 1.00 82.44 481 GLU A N 1
ATOM 3714 C CA . GLU A 1 481 ? -17.249 10.680 -30.029 1.00 82.44 481 GLU A CA 1
ATOM 3715 C C . GLU A 1 481 ? -16.889 9.205 -30.263 1.00 82.44 481 GLU A C 1
ATOM 3717 O O . GLU A 1 481 ? -17.328 8.615 -31.257 1.00 82.44 481 GLU A O 1
ATOM 3722 N N . PHE A 1 482 ? -16.103 8.596 -29.368 1.00 76.88 482 PHE A N 1
ATOM 3723 C CA . PHE A 1 482 ? -15.683 7.201 -29.461 1.00 76.88 482 PHE A CA 1
ATOM 3724 C C . PHE A 1 482 ? -16.536 6.227 -28.637 1.00 76.88 482 PHE A C 1
ATOM 3726 O O . PHE A 1 482 ? -16.523 5.036 -28.958 1.00 76.88 482 PHE A O 1
ATOM 3733 N N . VAL A 1 483 ? -17.293 6.696 -27.637 1.00 79.38 483 VAL A N 1
ATOM 3734 C CA . VAL A 1 483 ? -17.954 5.843 -26.633 1.00 79.38 483 VAL A CA 1
ATOM 3735 C C . VAL A 1 483 ? -19.482 5.949 -26.729 1.00 79.38 483 VAL A C 1
ATOM 3737 O O . VAL A 1 483 ? -20.046 7.033 -26.649 1.00 79.38 483 VAL A O 1
ATOM 3740 N N . SER A 1 484 ? -20.182 4.816 -26.874 1.00 65.69 484 SER A N 1
ATOM 3741 C CA . SER A 1 484 ? -21.648 4.763 -26.747 1.00 65.69 484 SER A CA 1
ATOM 3742 C C . SER A 1 484 ? -22.056 4.453 -25.306 1.00 65.69 484 SER A C 1
ATOM 3744 O O . SER A 1 484 ? -21.587 3.456 -24.751 1.00 65.69 484 SER A O 1
ATOM 3746 N N . VAL A 1 485 ? -22.980 5.237 -24.744 1.00 53.38 485 VAL A N 1
ATOM 3747 C CA . VAL A 1 485 ? -23.541 5.013 -23.403 1.00 53.38 485 VAL A CA 1
ATOM 3748 C C . VAL A 1 485 ? -24.324 3.695 -23.388 1.00 53.38 485 VAL A C 1
ATOM 3750 O O . VAL A 1 485 ? -25.330 3.554 -24.082 1.00 53.38 485 VAL A O 1
ATOM 3753 N N . GLN A 1 486 ? -23.863 2.717 -22.609 1.00 51.69 486 GLN A N 1
ATOM 3754 C CA . GLN A 1 486 ? -24.618 1.502 -22.291 1.00 51.69 486 GLN A CA 1
ATOM 3755 C C . GLN A 1 486 ? -24.856 1.440 -20.785 1.00 51.69 486 GLN A C 1
ATOM 3757 O O . GLN A 1 486 ? -23.981 1.800 -20.001 1.00 51.69 486 GLN A O 1
ATOM 3762 N N . ALA A 1 487 ? -26.055 0.997 -20.403 1.00 45.91 487 ALA A N 1
ATOM 3763 C CA . ALA A 1 487 ? -26.486 0.926 -19.014 1.00 45.91 487 ALA A CA 1
ATOM 3764 C C . ALA A 1 487 ? -25.574 0.016 -18.176 1.00 45.91 487 ALA A C 1
ATOM 3766 O O . ALA A 1 487 ? -25.118 -1.035 -18.634 1.00 45.91 487 ALA A O 1
ATOM 3767 N N . GLU A 1 488 ? -25.327 0.443 -16.940 1.00 52.38 488 GLU A N 1
ATOM 3768 C CA . GLU A 1 488 ? -24.500 -0.255 -15.963 1.00 52.38 488 GLU A CA 1
ATOM 3769 C C . GLU A 1 488 ? -25.022 -1.680 -15.717 1.00 52.38 488 GLU A C 1
ATOM 3771 O O . GLU A 1 488 ? -26.208 -1.901 -15.460 1.00 52.38 488 GLU A O 1
ATOM 3776 N N . ALA A 1 489 ? -24.124 -2.666 -15.765 1.00 44.78 489 ALA A N 1
ATOM 3777 C CA . ALA A 1 489 ? -24.424 -3.985 -15.232 1.00 44.78 489 ALA A CA 1
ATOM 3778 C C . ALA A 1 489 ? -24.459 -3.863 -13.704 1.00 44.78 489 ALA A C 1
ATOM 3780 O O . ALA A 1 489 ? -23.416 -3.668 -13.081 1.00 44.78 489 ALA A O 1
ATOM 3781 N N . ARG A 1 490 ? -25.657 -3.939 -13.114 1.00 47.50 490 ARG A N 1
ATOM 3782 C CA . ARG A 1 490 ? -25.825 -3.980 -11.656 1.00 47.50 490 ARG A CA 1
ATOM 3783 C C . ARG A 1 490 ? -25.029 -5.153 -11.090 1.00 47.50 490 ARG A C 1
ATOM 3785 O O . ARG A 1 490 ? -25.102 -6.261 -11.626 1.00 47.50 490 ARG A O 1
ATOM 3792 N N . GLU A 1 491 ? -24.271 -4.904 -10.024 1.00 55.31 491 GLU A N 1
ATOM 3793 C CA . GLU A 1 491 ? -23.612 -5.973 -9.276 1.00 55.31 491 GLU A CA 1
ATOM 3794 C C . GLU A 1 491 ? -24.663 -6.996 -8.835 1.00 55.31 491 GLU A C 1
ATOM 3796 O O . GLU A 1 491 ? -25.754 -6.644 -8.380 1.00 55.31 491 GLU A O 1
ATOM 3801 N N . SER A 1 492 ? -24.361 -8.277 -9.045 1.00 51.31 492 SER A N 1
ATOM 3802 C CA . SER A 1 492 ? -25.233 -9.371 -8.635 1.00 51.31 492 SER A CA 1
ATOM 3803 C C . SER A 1 492 ? -25.430 -9.314 -7.124 1.00 51.31 492 SER A C 1
ATOM 3805 O O . SER A 1 492 ? -24.450 -9.359 -6.386 1.00 51.31 492 SER A O 1
ATOM 3807 N 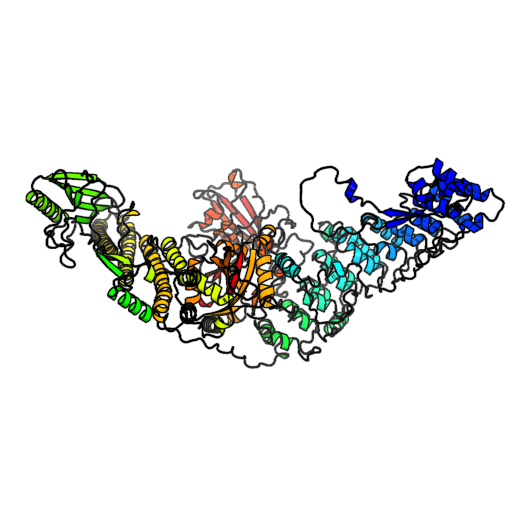N . THR A 1 493 ? -26.677 -9.234 -6.665 1.00 58.34 493 THR A N 1
ATOM 3808 C CA . THR A 1 493 ? -26.995 -9.229 -5.235 1.00 58.34 493 THR A CA 1
ATOM 3809 C C . THR A 1 493 ? -26.652 -10.582 -4.623 1.00 58.34 493 THR A C 1
ATOM 3811 O O . THR A 1 493 ? -27.271 -11.598 -4.944 1.00 58.34 493 THR A O 1
ATOM 3814 N N . THR A 1 494 ? -25.659 -10.597 -3.743 1.00 71.88 494 THR A N 1
ATOM 3815 C CA . THR A 1 494 ? -25.236 -11.792 -3.017 1.00 71.88 494 THR A CA 1
ATOM 3816 C C . THR A 1 494 ? -26.264 -12.121 -1.938 1.00 71.88 494 THR A C 1
ATOM 3818 O O . THR A 1 494 ? -26.666 -11.263 -1.151 1.00 71.88 494 THR A O 1
ATOM 3821 N N . MET A 1 495 ? -26.734 -13.367 -1.920 1.00 78.06 495 MET A N 1
ATOM 3822 C CA . MET A 1 495 ? -27.706 -13.843 -0.937 1.00 78.06 495 MET A CA 1
ATOM 3823 C C . MET A 1 495 ? -26.972 -14.267 0.337 1.00 78.06 495 MET A C 1
ATOM 3825 O O . MET A 1 495 ? -26.140 -15.168 0.292 1.00 78.06 495 MET A O 1
ATOM 3829 N N . PHE A 1 496 ? -27.295 -13.636 1.465 1.00 85.06 496 PHE A N 1
ATOM 3830 C CA . PHE A 1 496 ? -26.790 -14.020 2.785 1.00 85.06 496 PHE A CA 1
ATOM 3831 C C . PHE A 1 496 ? -27.761 -14.993 3.458 1.00 85.06 496 PHE A C 1
ATOM 3833 O O . PHE A 1 496 ? -28.980 -14.858 3.312 1.00 85.06 496 PHE A O 1
ATOM 3840 N N . ALA A 1 497 ? -27.229 -15.941 4.231 1.00 85.75 497 ALA A N 1
ATOM 3841 C CA . ALA A 1 497 ? -28.043 -16.741 5.139 1.00 85.75 497 ALA A CA 1
ATOM 3842 C C . ALA A 1 497 ? -28.781 -15.836 6.142 1.00 85.75 497 ALA A C 1
ATOM 3844 O O . ALA A 1 497 ? -28.315 -14.742 6.484 1.00 85.75 497 ALA A O 1
ATOM 3845 N N . ALA A 1 498 ? -29.945 -16.283 6.616 1.00 87.56 498 ALA A N 1
ATOM 3846 C CA . ALA A 1 498 ? -30.707 -15.540 7.611 1.00 87.56 498 ALA A CA 1
ATOM 3847 C C . ALA A 1 498 ? -29.886 -15.393 8.902 1.00 87.56 498 ALA A C 1
ATOM 3849 O O . ALA A 1 498 ? -29.338 -16.372 9.406 1.00 87.56 498 ALA A O 1
ATOM 3850 N N . ALA A 1 499 ? -29.801 -14.169 9.427 1.00 88.75 499 ALA A N 1
ATOM 3851 C CA . ALA A 1 499 ? -29.138 -13.930 10.702 1.00 88.75 499 ALA A CA 1
ATOM 3852 C C . ALA A 1 499 ? -29.946 -14.605 11.825 1.00 88.75 499 ALA A C 1
ATOM 3854 O O . ALA A 1 499 ? -31.157 -14.367 11.902 1.00 88.75 499 ALA A O 1
ATOM 3855 N N . PRO A 1 500 ? -29.321 -15.417 12.693 1.00 91.06 500 PRO A N 1
ATOM 3856 C CA . PRO A 1 500 ? -29.993 -15.935 13.875 1.00 91.06 500 PRO A CA 1
ATOM 3857 C C . PRO A 1 500 ? -30.318 -14.795 14.848 1.00 91.06 500 PRO A C 1
ATOM 3859 O O . PRO A 1 500 ? -29.625 -13.773 14.884 1.00 91.06 500 PRO A O 1
ATOM 3862 N N . ILE A 1 501 ? -31.352 -14.975 15.673 1.00 91.38 501 ILE A N 1
ATOM 3863 C CA . ILE A 1 501 ? -31.762 -13.994 16.690 1.00 91.38 501 ILE A CA 1
ATOM 3864 C C . ILE A 1 501 ? -30.900 -14.197 17.942 1.00 91.38 501 ILE A C 1
ATOM 3866 O O . ILE A 1 501 ? -31.362 -14.570 19.018 1.00 91.38 501 ILE A O 1
ATOM 3870 N N . TYR A 1 502 ? -29.599 -13.961 17.782 1.00 91.00 502 TYR A N 1
ATOM 3871 C CA . TYR A 1 502 ? -28.597 -14.361 18.765 1.00 91.00 502 TYR A CA 1
ATOM 3872 C C . TYR A 1 502 ? -28.737 -13.675 20.124 1.00 91.00 502 TYR A C 1
ATOM 3874 O O . TYR A 1 502 ? -28.273 -14.229 21.116 1.00 91.00 502 TYR A O 1
ATOM 3882 N N . SER A 1 503 ? -29.364 -12.496 20.194 1.00 87.88 503 SER A N 1
ATOM 3883 C CA . SER A 1 503 ? -29.622 -11.841 21.478 1.00 87.88 503 SER A CA 1
ATOM 3884 C C . SER A 1 503 ? -30.651 -12.617 22.302 1.00 87.88 503 SER A C 1
ATOM 3886 O O . SER A 1 503 ? -30.411 -12.859 23.482 1.00 87.88 503 SER A O 1
ATOM 3888 N N . ASP A 1 504 ? -31.745 -13.061 21.681 1.00 89.81 504 ASP A N 1
ATOM 3889 C CA . ASP A 1 504 ? -32.794 -13.832 22.358 1.00 89.81 504 ASP A CA 1
ATOM 3890 C C . ASP A 1 504 ? -32.280 -15.223 22.738 1.00 89.81 504 ASP A C 1
ATOM 3892 O O . ASP A 1 504 ? -32.519 -15.701 23.850 1.00 89.81 504 ASP A O 1
ATOM 3896 N N . ASP A 1 505 ? -31.502 -15.846 21.848 1.00 91.56 505 ASP A N 1
ATOM 3897 C CA . ASP A 1 505 ? -30.870 -17.136 22.118 1.00 91.56 505 ASP A CA 1
ATOM 3898 C C . ASP A 1 505 ? -29.857 -17.057 23.262 1.00 91.56 505 ASP A C 1
ATOM 3900 O O . ASP A 1 505 ? -29.843 -17.935 24.125 1.00 91.56 505 ASP A O 1
ATOM 3904 N N . ALA A 1 506 ? -29.054 -15.993 23.330 1.00 89.25 506 ALA A N 1
ATOM 3905 C CA . ALA A 1 506 ? -28.146 -15.771 24.448 1.00 89.25 506 ALA A CA 1
ATOM 3906 C C . ALA A 1 506 ? -28.907 -15.582 25.768 1.00 89.25 506 ALA A C 1
ATOM 3908 O O . ALA A 1 506 ? -28.579 -16.231 26.759 1.00 89.25 506 ALA A O 1
ATOM 3909 N N . SER A 1 507 ? -29.939 -14.732 25.791 1.00 87.44 507 SER A N 1
ATOM 3910 C CA . SER A 1 507 ? -30.748 -14.495 26.993 1.00 87.44 507 SER A CA 1
ATOM 3911 C C . SER A 1 507 ? -31.417 -15.771 27.501 1.00 87.44 507 SER A C 1
ATOM 3913 O O . SER A 1 507 ? -31.403 -16.042 28.702 1.00 87.44 507 SER A O 1
ATOM 3915 N N . ALA A 1 508 ? -31.961 -16.583 26.597 1.00 89.69 508 ALA A N 1
ATOM 3916 C CA . ALA A 1 508 ? -32.575 -17.847 26.964 1.00 89.69 508 ALA A CA 1
ATOM 3917 C C . ALA A 1 508 ? -31.549 -18.882 27.453 1.00 89.69 508 ALA A C 1
ATOM 3919 O O . ALA A 1 508 ? -31.796 -19.545 28.457 1.00 89.69 508 ALA A O 1
ATOM 3920 N N . TYR A 1 509 ? -30.374 -18.971 26.820 1.00 89.44 509 TYR A N 1
ATOM 3921 C CA . TYR A 1 509 ? -29.285 -19.839 27.283 1.00 89.44 509 TYR A CA 1
ATOM 3922 C C . TYR A 1 509 ? -28.823 -19.494 28.703 1.00 89.44 509 TYR A C 1
ATOM 3924 O O . TYR A 1 509 ? -28.615 -20.380 29.534 1.00 89.44 509 TYR A O 1
ATOM 3932 N N . LEU A 1 510 ? -28.692 -18.201 29.008 1.00 86.44 510 LEU A N 1
ATOM 3933 C CA . LEU A 1 510 ? -28.334 -17.744 30.348 1.00 86.44 510 LEU A CA 1
ATOM 3934 C C . LEU A 1 510 ? -29.410 -18.104 31.378 1.00 86.44 510 LEU A C 1
ATOM 3936 O O . LEU A 1 510 ? -29.067 -18.587 32.455 1.00 86.44 510 LEU A O 1
ATOM 3940 N N . ALA A 1 511 ? -30.695 -17.953 31.042 1.00 86.25 511 ALA A N 1
ATOM 3941 C CA . ALA A 1 511 ? -31.797 -18.364 31.914 1.00 86.25 511 ALA A CA 1
ATOM 3942 C C . ALA A 1 511 ? -31.824 -19.887 32.159 1.00 86.25 511 ALA A C 1
ATOM 3944 O O . ALA A 1 511 ? -32.065 -20.339 33.283 1.00 86.25 511 ALA A O 1
ATOM 3945 N N . GLU A 1 512 ? -31.529 -20.691 31.132 1.00 88.25 512 GLU A N 1
ATOM 3946 C CA . GLU A 1 512 ? -31.378 -22.148 31.245 1.00 88.25 512 GLU A CA 1
ATOM 3947 C C . GLU A 1 512 ? -30.215 -22.508 32.195 1.00 88.25 512 GLU A C 1
ATOM 3949 O O . GLU A 1 512 ? -30.369 -23.376 33.057 1.00 88.25 512 GLU A O 1
ATOM 3954 N N . CYS A 1 513 ? -29.088 -21.791 32.111 1.00 87.00 513 CYS A N 1
ATOM 3955 C CA . CYS A 1 513 ? -27.914 -22.003 32.968 1.00 87.00 513 CYS A CA 1
ATOM 3956 C C . CYS A 1 513 ? -28.123 -21.553 34.425 1.00 87.00 513 CYS A C 1
ATOM 3958 O O . CYS A 1 513 ? -27.614 -22.202 35.345 1.00 87.00 513 CYS A O 1
ATOM 3960 N N . GLU A 1 514 ? -28.869 -20.467 34.653 1.00 83.88 514 GLU A N 1
ATOM 3961 C CA . GLU A 1 514 ? -29.316 -20.055 35.992 1.00 83.88 514 GLU A CA 1
ATOM 3962 C C . GLU A 1 514 ? -30.229 -21.132 36.602 1.00 83.88 514 GLU A C 1
ATOM 3964 O O . GLU A 1 514 ? -30.011 -21.568 37.732 1.00 83.88 514 GLU A O 1
ATOM 3969 N N . THR A 1 515 ? -31.192 -21.645 35.827 1.00 87.75 515 THR A N 1
ATOM 3970 C CA . THR A 1 515 ? -32.118 -22.702 36.277 1.00 87.75 515 THR A CA 1
ATOM 3971 C C . THR A 1 515 ? -31.391 -24.013 36.588 1.00 87.75 515 THR A C 1
ATOM 3973 O O . THR A 1 515 ? -31.747 -24.713 37.535 1.00 87.75 515 THR A O 1
ATOM 3976 N N . SER A 1 516 ? -30.346 -24.352 35.827 1.00 86.62 516 SER A N 1
ATOM 3977 C CA . SER A 1 516 ? -29.538 -25.553 36.059 1.00 86.62 516 SER A CA 1
ATOM 3978 C C . SER A 1 516 ? -28.492 -25.400 37.171 1.00 86.62 516 SER A C 1
ATOM 3980 O O . SER A 1 516 ? -27.739 -26.340 37.417 1.00 86.62 516 SER A O 1
ATOM 3982 N N . GLY A 1 517 ? -28.380 -24.224 37.801 1.00 81.75 517 GLY A N 1
ATOM 3983 C CA . GLY A 1 517 ? -27.386 -23.939 38.841 1.00 81.75 517 GLY A CA 1
ATOM 3984 C C . GLY A 1 517 ? -25.946 -23.783 38.335 1.00 81.75 517 GLY A C 1
ATOM 3985 O O . GLY A 1 517 ? -25.022 -23.756 39.144 1.00 81.75 517 GLY A O 1
ATOM 3986 N N . LYS A 1 518 ? -25.739 -23.669 37.013 1.00 82.50 518 LYS A N 1
ATOM 3987 C CA . LYS A 1 518 ? -24.419 -23.398 36.408 1.00 82.50 518 LYS A CA 1
ATOM 3988 C C . LYS A 1 518 ? -24.015 -21.932 36.556 1.00 82.50 518 LYS A C 1
ATOM 3990 O O . LYS A 1 518 ? -22.835 -21.604 36.500 1.00 82.50 518 LYS A O 1
ATOM 3995 N N . ILE A 1 519 ? -24.996 -21.053 36.740 1.00 81.12 519 ILE A N 1
ATOM 3996 C CA . ILE A 1 519 ? -24.798 -19.669 37.158 1.00 81.12 519 ILE A CA 1
ATOM 3997 C C . ILE A 1 519 ? -25.448 -19.528 38.531 1.00 81.12 519 ILE A C 1
ATOM 3999 O O . ILE A 1 519 ? -26.653 -19.731 38.671 1.00 81.12 519 ILE A O 1
ATOM 4003 N N . SER A 1 520 ? -24.662 -19.167 39.543 1.00 73.75 520 SER A N 1
ATOM 4004 C CA . SER A 1 520 ? -25.161 -18.911 40.896 1.00 73.75 520 SER A CA 1
ATOM 4005 C C . SER A 1 520 ? -24.758 -17.514 41.349 1.00 73.75 520 SER A C 1
ATOM 4007 O O . SER A 1 520 ? -23.580 -17.161 41.279 1.00 73.75 520 SER A O 1
ATOM 4009 N N . ARG A 1 521 ? -25.722 -16.727 41.835 1.00 68.06 521 ARG A N 1
ATOM 4010 C CA . ARG A 1 521 ? -25.477 -15.404 42.422 1.00 68.06 521 ARG A CA 1
ATOM 4011 C C . ARG A 1 521 ? -25.534 -15.512 43.944 1.00 68.06 521 ARG A C 1
ATOM 4013 O O . ARG A 1 521 ? -26.568 -15.897 44.478 1.00 68.06 521 ARG A O 1
ATOM 4020 N N . SER A 1 522 ? -24.449 -15.164 44.625 1.00 65.25 522 SER A N 1
ATOM 4021 C CA . SER A 1 522 ? -24.376 -15.090 46.091 1.00 65.25 522 SER A CA 1
ATOM 4022 C C . SER A 1 522 ? -23.975 -13.685 46.523 1.00 65.25 522 SER A C 1
ATOM 4024 O O . SER A 1 522 ? -23.186 -13.044 45.830 1.00 65.25 522 SER A O 1
ATOM 4026 N N . LEU A 1 523 ? -24.461 -13.189 47.663 1.00 62.53 523 LEU A N 1
ATOM 4027 C CA . LEU A 1 523 ? -23.931 -11.940 48.216 1.00 62.53 523 LEU A CA 1
ATOM 4028 C C . LEU A 1 523 ? -22.439 -12.099 48.553 1.00 62.53 523 LEU A C 1
ATOM 4030 O O . LEU A 1 523 ? -22.005 -13.125 49.075 1.00 62.53 523 LEU A O 1
ATOM 4034 N N . VAL A 1 524 ? -21.636 -11.089 48.218 1.00 62.66 524 VAL A N 1
ATOM 4035 C CA . VAL A 1 524 ? -20.234 -11.014 48.637 1.00 62.66 524 VAL A CA 1
ATOM 4036 C C . VAL A 1 524 ? -20.211 -10.728 50.131 1.00 62.66 524 VAL A C 1
ATOM 4038 O O . VAL A 1 524 ? -20.641 -9.660 50.559 1.00 62.66 524 VAL A O 1
ATOM 4041 N N . ALA A 1 525 ? -19.671 -11.663 50.912 1.00 61.88 525 ALA A N 1
ATOM 4042 C CA . ALA A 1 525 ? -19.453 -11.463 52.338 1.00 61.88 525 ALA A CA 1
ATOM 4043 C C . ALA A 1 525 ? -18.541 -10.246 52.577 1.00 61.88 525 ALA A C 1
ATOM 4045 O O . ALA A 1 525 ? -17.457 -10.142 51.991 1.00 61.88 525 ALA A O 1
ATOM 4046 N N . THR A 1 526 ? -18.961 -9.324 53.446 1.00 70.56 526 THR A N 1
ATOM 4047 C CA . THR A 1 526 ? -18.171 -8.134 53.793 1.00 70.56 526 THR A CA 1
ATOM 4048 C C . THR A 1 526 ? -16.848 -8.520 54.460 1.00 70.56 526 THR A C 1
ATOM 4050 O O . THR A 1 526 ? -16.835 -9.148 55.520 1.00 70.56 526 THR A O 1
ATOM 4053 N N . LYS A 1 527 ? -15.718 -8.119 53.859 1.00 75.12 527 LYS A N 1
ATOM 4054 C CA . LYS A 1 527 ? -14.373 -8.327 54.421 1.00 75.12 527 LYS A CA 1
ATOM 4055 C C . LYS A 1 527 ? -14.029 -7.263 55.471 1.00 75.12 527 LYS A C 1
ATOM 4057 O O . LYS A 1 527 ? -14.373 -6.085 55.335 1.00 75.12 527 LYS A O 1
ATOM 4062 N N . VAL A 1 528 ? -13.278 -7.679 56.491 1.00 81.00 528 VAL A N 1
ATOM 4063 C CA . VAL A 1 528 ? -12.667 -6.778 57.478 1.00 81.00 528 VAL A CA 1
ATOM 4064 C C . VAL A 1 528 ? -11.602 -5.917 56.795 1.00 81.00 528 VAL A C 1
ATOM 4066 O O . VAL A 1 528 ? -10.793 -6.410 56.009 1.00 81.00 528 VAL A O 1
ATOM 4069 N N . ASN A 1 529 ? -11.594 -4.615 57.077 1.00 78.56 52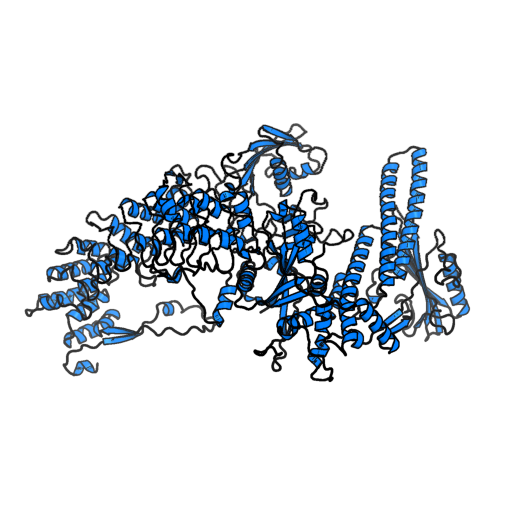9 ASN A N 1
ATOM 4070 C CA . ASN A 1 529 ? -10.586 -3.707 56.541 1.00 78.56 529 ASN A CA 1
ATOM 4071 C C . ASN A 1 529 ? -9.183 -4.037 57.078 1.00 78.56 529 ASN A C 1
ATOM 4073 O O . ASN A 1 529 ? -8.999 -4.130 58.286 1.00 78.56 529 ASN A O 1
ATOM 4077 N N . ALA A 1 530 ? -8.179 -4.103 56.199 1.00 78.94 530 ALA A N 1
ATOM 4078 C CA . ALA A 1 530 ? -6.786 -4.386 56.559 1.00 78.94 530 ALA A CA 1
ATOM 4079 C C . ALA A 1 530 ? -6.149 -3.383 57.546 1.00 78.94 530 ALA A C 1
ATOM 4081 O O . ALA A 1 530 ? -5.151 -3.701 58.179 1.00 78.94 530 ALA A O 1
ATOM 4082 N N . SER A 1 531 ? -6.689 -2.163 57.667 1.00 80.75 531 SER A N 1
ATOM 4083 C CA . SER A 1 531 ? -6.246 -1.163 58.659 1.00 80.75 531 SER A CA 1
ATOM 4084 C C . SER A 1 531 ? -6.942 -1.300 60.023 1.00 80.75 531 SER A C 1
ATOM 4086 O O . SER A 1 531 ? -6.673 -0.511 60.932 1.00 80.75 531 SER A O 1
ATOM 4088 N N . CYS A 1 532 ? -7.873 -2.248 60.162 1.00 81.94 532 CYS A N 1
ATOM 4089 C CA . CYS A 1 532 ? -8.490 -2.577 61.438 1.00 81.94 532 CYS A CA 1
ATOM 4090 C C . CYS A 1 532 ? -7.538 -3.469 62.244 1.00 81.94 532 CYS A C 1
ATOM 4092 O O . CYS A 1 532 ? -7.047 -4.475 61.739 1.00 81.94 532 CYS A O 1
ATOM 4094 N N . ASP A 1 533 ? -7.258 -3.069 63.483 1.00 81.69 533 ASP A N 1
ATOM 4095 C CA . ASP A 1 533 ? -6.305 -3.752 64.364 1.00 81.69 533 ASP A CA 1
ATOM 4096 C C . ASP A 1 533 ? -7.016 -4.885 65.120 1.00 81.69 533 ASP A C 1
ATOM 4098 O O . ASP A 1 533 ? -7.495 -4.697 66.239 1.00 81.69 533 ASP A O 1
ATOM 4102 N N . VAL A 1 534 ? -7.178 -6.029 64.449 1.00 81.75 534 VAL A N 1
ATOM 4103 C CA . VAL A 1 534 ? -7.866 -7.234 64.949 1.00 81.75 534 VAL A CA 1
ATOM 4104 C C . VAL A 1 534 ? -7.093 -8.501 64.577 1.00 81.75 534 VAL A C 1
ATOM 4106 O O . VAL A 1 534 ? -6.300 -8.507 63.635 1.00 81.75 534 VAL A O 1
ATOM 4109 N N . GLY A 1 535 ? -7.311 -9.592 65.316 1.00 73.69 535 GLY A N 1
ATOM 4110 C CA . GLY A 1 535 ? -6.670 -10.877 65.050 1.00 73.69 535 GLY A CA 1
ATOM 4111 C C . GLY A 1 535 ? -7.107 -11.540 63.734 1.00 73.69 535 GLY A C 1
ATOM 4112 O O . GLY A 1 535 ? -8.096 -11.166 63.100 1.00 73.69 535 GLY A O 1
ATOM 4113 N N . ASN A 1 536 ? -6.384 -12.600 63.351 1.00 74.69 536 ASN A N 1
ATOM 4114 C CA . ASN A 1 536 ? -6.607 -13.356 62.106 1.00 74.69 536 ASN A CA 1
ATOM 4115 C C . ASN A 1 536 ? -7.988 -14.039 62.009 1.00 74.69 536 ASN A C 1
ATOM 4117 O O . ASN A 1 536 ? -8.370 -14.469 60.924 1.00 74.69 536 ASN A O 1
ATOM 4121 N N . VAL A 1 537 ? -8.712 -14.177 63.125 1.00 81.19 537 VAL A N 1
ATOM 4122 C CA . VAL A 1 537 ? -10.061 -14.759 63.181 1.00 81.19 537 VAL A CA 1
ATOM 4123 C C . VAL A 1 537 ? -11.035 -13.655 63.586 1.00 81.19 537 VAL A C 1
ATOM 4125 O O . VAL A 1 537 ? -11.378 -13.486 64.755 1.00 81.19 537 VAL A O 1
ATOM 4128 N N . SER A 1 538 ? -11.418 -12.844 62.606 1.00 83.56 538 SER A N 1
ATOM 4129 C CA . SER A 1 538 ? -12.317 -11.708 62.789 1.00 83.56 538 SER A CA 1
ATOM 4130 C C . SER A 1 538 ? -13.329 -11.623 61.650 1.00 83.56 538 SER A C 1
ATOM 4132 O O . SER A 1 538 ? -13.045 -12.001 60.511 1.00 83.56 538 SER A O 1
ATOM 4134 N N . LYS A 1 539 ? -14.533 -11.133 61.959 1.00 85.81 539 LYS A N 1
ATOM 4135 C CA . LYS A 1 539 ? -15.612 -10.938 60.980 1.00 85.81 539 LYS A CA 1
ATOM 4136 C C . LYS A 1 539 ? -16.342 -9.624 61.209 1.00 85.81 539 LYS A C 1
ATOM 4138 O O . LYS A 1 539 ? -16.411 -9.137 62.337 1.00 85.81 539 LYS A O 1
ATOM 4143 N N . VAL A 1 540 ? -16.913 -9.054 60.151 1.00 85.31 540 VAL A N 1
ATOM 4144 C CA . VAL A 1 540 ? -17.835 -7.918 60.290 1.00 85.31 540 VAL A CA 1
ATOM 4145 C C . VAL A 1 540 ? -19.086 -8.409 61.021 1.00 85.31 540 VAL A C 1
ATOM 4147 O O . VAL A 1 540 ? -19.622 -9.468 60.706 1.00 85.31 540 VAL A O 1
ATOM 4150 N N . HIS A 1 541 ? -19.499 -7.683 62.054 1.00 85.25 541 HIS A N 1
ATOM 4151 C CA . HIS A 1 541 ? -20.616 -8.066 62.906 1.00 85.25 541 HIS A CA 1
ATOM 4152 C C . HIS A 1 541 ? -21.960 -7.754 62.228 1.00 85.25 541 HIS A C 1
ATOM 4154 O O . HIS A 1 541 ? -22.121 -6.689 61.626 1.00 85.25 541 HIS A O 1
ATOM 4160 N N . SER A 1 542 ? -22.919 -8.674 62.344 1.00 80.94 542 SER A N 1
ATOM 4161 C CA . SER A 1 542 ? -24.269 -8.584 61.782 1.00 80.94 542 SER A CA 1
ATOM 4162 C C . SER A 1 542 ? -25.322 -8.497 62.886 1.00 80.94 542 SER A C 1
ATOM 4164 O O . SER A 1 542 ? -25.232 -9.188 63.900 1.00 80.94 542 SER A O 1
ATOM 4166 N N . GLU A 1 543 ? -26.338 -7.657 62.687 1.00 70.88 543 GLU A N 1
ATOM 4167 C CA . GLU A 1 543 ? -27.496 -7.584 63.587 1.00 70.88 543 GLU A CA 1
ATOM 4168 C C . GLU A 1 543 ? -28.446 -8.753 63.236 1.00 70.88 543 GLU A C 1
ATOM 4170 O O . GLU A 1 543 ? -29.258 -8.656 62.314 1.00 70.88 543 GLU A O 1
ATOM 4175 N N . GLY A 1 544 ? -28.291 -9.897 63.918 1.00 66.25 544 GLY A N 1
ATOM 4176 C CA . GLY A 1 544 ? -29.062 -11.137 63.698 1.00 66.25 544 GLY A CA 1
ATOM 4177 C C . GLY A 1 544 ? -28.463 -12.125 62.677 1.00 66.25 544 GLY A C 1
ATOM 4178 O O . GLY A 1 544 ? -27.397 -11.884 62.113 1.00 66.25 544 GLY A O 1
ATOM 4179 N N . ASP A 1 545 ? -29.173 -13.239 62.438 1.00 53.28 545 ASP A N 1
ATOM 4180 C CA . ASP A 1 545 ? -28.751 -14.361 61.566 1.00 53.28 545 ASP A CA 1
ATOM 4181 C C . ASP A 1 545 ? -29.088 -14.166 60.065 1.00 53.28 545 ASP A C 1
ATOM 4183 O O . ASP A 1 545 ? -29.030 -15.111 59.279 1.00 53.28 545 ASP A O 1
ATOM 4187 N N . GLY A 1 546 ? -29.500 -12.963 59.647 1.00 52.59 546 GLY A N 1
ATOM 4188 C CA . GLY A 1 546 ? -29.881 -12.675 58.258 1.00 52.59 546 GLY A CA 1
ATOM 4189 C C . GLY A 1 546 ? -28.713 -12.162 57.411 1.00 52.59 546 GLY A C 1
ATOM 4190 O O . GLY A 1 546 ? -28.033 -11.220 57.810 1.00 52.59 546 GLY A O 1
ATOM 4191 N N . GLU A 1 547 ? -28.510 -12.723 56.215 1.00 51.91 547 GLU A N 1
ATOM 4192 C CA . GLU A 1 547 ? -27.591 -12.157 55.212 1.00 51.91 547 GLU A CA 1
ATOM 4193 C C . GLU A 1 547 ? -28.013 -10.710 54.857 1.00 51.91 547 GLU A C 1
ATOM 4195 O O . GLU A 1 547 ? -29.187 -10.455 54.577 1.00 51.91 547 GLU A O 1
ATOM 4200 N N . GLY A 1 548 ? -27.076 -9.749 54.885 1.00 58.59 548 GLY A N 1
ATOM 4201 C CA . GLY A 1 548 ? -27.334 -8.330 54.583 1.00 58.59 548 GLY A CA 1
ATOM 4202 C C . GLY A 1 548 ? -27.603 -7.413 55.790 1.00 58.59 548 GLY A C 1
ATOM 4203 O O . GLY A 1 548 ? -27.984 -6.247 55.612 1.00 58.59 548 GLY A O 1
ATOM 4204 N N . THR A 1 549 ? -27.433 -7.899 57.026 1.00 69.25 549 THR A N 1
ATOM 4205 C CA . THR A 1 549 ? -27.519 -7.078 58.252 1.00 69.25 549 THR A CA 1
ATOM 4206 C C . THR A 1 549 ? -26.157 -6.661 58.812 1.00 69.25 549 THR A C 1
ATOM 4208 O O . THR A 1 549 ? -26.082 -6.190 59.951 1.00 69.25 549 THR A O 1
ATOM 4211 N N . GLU A 1 550 ? -25.078 -6.789 58.032 1.00 80.31 550 GLU A N 1
ATOM 4212 C CA . GLU A 1 550 ? -23.741 -6.395 58.468 1.00 80.31 550 GLU A CA 1
ATOM 4213 C C . GLU A 1 550 ? -23.650 -4.890 58.760 1.00 80.31 550 GLU A C 1
ATOM 4215 O O . GLU A 1 550 ? -24.134 -4.031 58.013 1.00 80.31 550 GLU A O 1
ATOM 4220 N N . LEU A 1 551 ? -23.001 -4.555 59.873 1.00 85.50 551 LEU A N 1
ATOM 4221 C CA . LEU A 1 551 ? -22.758 -3.180 60.293 1.00 85.50 551 LEU A CA 1
ATOM 4222 C C . LEU A 1 551 ? -21.513 -2.634 59.587 1.00 85.50 551 LEU A C 1
ATOM 4224 O O . LEU A 1 551 ? -20.436 -2.491 60.171 1.00 85.50 551 LEU A O 1
ATOM 4228 N N . ASP A 1 552 ? -21.688 -2.319 58.305 1.00 84.88 552 ASP A N 1
ATOM 4229 C CA . ASP A 1 552 ? -20.690 -1.715 57.425 1.00 84.88 552 ASP A CA 1
ATOM 4230 C C . ASP A 1 552 ? -21.303 -0.556 56.628 1.00 84.88 552 ASP A C 1
ATOM 4232 O O . ASP A 1 552 ? -22.343 -0.686 55.985 1.00 84.88 552 ASP A O 1
ATOM 4236 N N . ALA A 1 553 ? -20.654 0.604 56.664 1.00 82.88 553 ALA A N 1
ATOM 4237 C CA . ALA A 1 553 ? -21.067 1.781 55.921 1.00 82.88 553 ALA A CA 1
ATOM 4238 C C . ALA A 1 553 ? -19.864 2.490 55.299 1.00 82.88 553 ALA A C 1
ATOM 4240 O O . ALA A 1 553 ? -18.917 2.886 55.985 1.00 82.88 553 ALA A O 1
ATOM 4241 N N . LEU A 1 554 ? -19.952 2.754 53.995 1.00 80.94 554 LEU A N 1
ATOM 4242 C CA . LEU A 1 554 ? -19.085 3.703 53.311 1.00 80.94 554 LEU A CA 1
ATOM 4243 C C . LEU A 1 554 ? -19.879 4.953 52.960 1.00 80.94 554 LEU A C 1
ATOM 4245 O O . LEU A 1 554 ? -20.921 4.889 52.310 1.00 80.94 554 LEU A O 1
ATOM 4249 N N . LEU A 1 555 ? -19.362 6.097 53.387 1.00 80.62 555 LEU A N 1
ATOM 4250 C CA . LEU A 1 555 ? -20.014 7.378 53.225 1.00 80.62 555 LEU A CA 1
ATOM 4251 C C . LEU A 1 555 ? -19.135 8.352 52.438 1.00 80.62 555 LEU A C 1
ATOM 4253 O O . LEU A 1 555 ? -17.921 8.401 52.638 1.00 80.62 555 LEU A O 1
ATOM 4257 N N . THR A 1 556 ? -19.747 9.189 51.601 1.00 75.00 556 THR A N 1
ATOM 4258 C CA . THR A 1 556 ? -19.057 10.200 50.778 1.00 75.00 556 THR A CA 1
ATOM 4259 C C . THR A 1 556 ? -19.664 11.591 50.962 1.00 75.00 556 THR A C 1
ATOM 4261 O O . THR A 1 556 ? -20.859 11.757 51.220 1.00 75.00 556 THR A O 1
ATOM 4264 N N . LYS A 1 557 ? -18.843 12.639 50.881 1.00 74.44 557 LYS A N 1
ATOM 4265 C CA . LYS A 1 557 ? -19.291 14.033 50.977 1.00 74.44 557 LYS A CA 1
ATOM 4266 C C . LYS A 1 557 ? -18.355 14.956 50.193 1.00 74.44 557 LYS A C 1
ATOM 4268 O O . LYS A 1 557 ? -17.155 14.713 50.142 1.00 74.44 557 LYS A O 1
ATOM 4273 N N . VAL A 1 558 ? -18.894 16.062 49.682 1.00 66.44 558 VAL A N 1
ATOM 4274 C CA . VAL A 1 558 ? -18.096 17.210 49.229 1.00 66.44 558 VAL A CA 1
ATOM 4275 C C . VAL A 1 558 ? -17.958 18.230 50.357 1.00 66.44 558 VAL A C 1
ATOM 4277 O O . VAL A 1 558 ? -18.951 18.670 50.943 1.00 66.44 558 VAL A O 1
ATOM 4280 N N . ASP A 1 559 ? -16.725 18.609 50.674 1.00 65.88 559 ASP A N 1
ATOM 4281 C CA . ASP A 1 559 ? -16.414 19.748 51.530 1.00 65.88 559 ASP A CA 1
ATOM 4282 C C . ASP A 1 559 ? -16.058 20.972 50.683 1.00 65.88 559 ASP A C 1
ATOM 4284 O O . ASP A 1 559 ? -14.934 21.128 50.207 1.00 65.88 559 ASP A O 1
ATOM 4288 N N . VAL A 1 560 ? -17.038 21.851 50.493 1.00 57.16 560 VAL A N 1
ATOM 4289 C CA . VAL A 1 560 ? -16.937 23.016 49.599 1.00 57.16 560 VAL A CA 1
ATOM 4290 C C . VAL A 1 560 ? -16.145 24.169 50.237 1.00 57.16 560 VAL A C 1
ATOM 4292 O O . VAL A 1 560 ? -15.763 25.112 49.554 1.00 57.16 560 VAL A O 1
ATOM 4295 N N . LYS A 1 561 ? -15.823 24.093 51.538 1.00 54.44 561 LYS A N 1
ATOM 4296 C CA . LYS A 1 561 ? -15.065 25.144 52.241 1.00 54.44 561 LYS A CA 1
ATOM 4297 C C . LYS A 1 561 ? -13.554 25.082 52.007 1.00 54.44 561 LYS A C 1
ATOM 4299 O O . LYS A 1 561 ? -12.856 26.050 52.303 1.00 54.44 561 LYS A O 1
ATOM 4304 N N . ASN A 1 562 ? -13.044 23.965 51.492 1.00 49.47 562 ASN A N 1
ATOM 4305 C CA . ASN A 1 562 ? -11.620 23.783 51.240 1.00 49.47 562 ASN A CA 1
ATOM 4306 C C . ASN A 1 562 ? -11.246 24.199 49.811 1.00 49.47 562 ASN A C 1
ATOM 4308 O O . ASN A 1 562 ? -11.277 23.398 48.878 1.00 49.47 562 ASN A O 1
ATOM 4312 N N . GLY A 1 563 ? -10.837 25.461 49.669 1.00 52.00 563 GLY A N 1
ATOM 4313 C CA . GLY A 1 563 ? -10.308 26.018 48.424 1.00 52.00 563 GLY A CA 1
ATOM 4314 C C . GLY A 1 563 ? -11.373 26.334 47.370 1.00 52.00 563 GLY A C 1
ATOM 4315 O O . GLY A 1 563 ? -12.569 26.194 47.593 1.00 52.00 563 GLY A O 1
ATOM 4316 N N . ARG A 1 564 ? -10.917 26.779 46.192 1.00 41.94 564 ARG A N 1
ATOM 4317 C CA . ARG A 1 564 ? -11.774 27.237 45.080 1.00 41.94 564 ARG A CA 1
ATOM 4318 C C . ARG A 1 564 ? -12.618 26.130 44.426 1.00 41.94 564 ARG A C 1
ATOM 4320 O O . ARG A 1 564 ? -13.562 26.451 43.718 1.00 41.94 564 ARG A O 1
ATOM 4327 N N . PHE A 1 565 ? -12.280 24.859 44.654 1.00 47.25 565 PHE A N 1
ATOM 4328 C CA . PHE A 1 565 ? -12.837 23.712 43.921 1.00 47.25 565 PHE A CA 1
ATOM 4329 C C . PHE A 1 565 ? -13.615 22.714 44.800 1.00 47.25 565 PHE A C 1
ATOM 4331 O O . PHE A 1 565 ? -14.253 21.812 44.263 1.00 47.25 565 PHE A O 1
ATOM 4338 N N . GLY A 1 566 ? -13.602 22.882 46.131 1.00 56.41 566 GLY A N 1
ATOM 4339 C CA . GLY A 1 566 ? -14.125 21.890 47.077 1.00 56.41 566 GLY A CA 1
ATOM 4340 C C . GLY A 1 566 ? -13.285 20.602 47.120 1.00 56.41 566 GLY A C 1
ATOM 4341 O O . GLY A 1 566 ? -12.569 20.269 46.178 1.00 56.41 566 GLY A O 1
ATOM 4342 N N . LEU A 1 567 ? -13.332 19.864 48.232 1.00 62.94 567 LEU A N 1
ATOM 4343 C CA . LEU A 1 567 ? -12.623 18.588 48.396 1.00 62.94 567 LEU A CA 1
ATOM 4344 C C . LEU A 1 567 ? -13.597 17.431 48.614 1.00 62.94 567 LEU A C 1
ATOM 4346 O O . LEU A 1 567 ? -14.469 17.491 49.477 1.00 62.94 567 LEU A O 1
ATOM 4350 N N . ASN A 1 568 ? -13.397 16.341 47.875 1.00 67.38 568 ASN A N 1
ATOM 4351 C CA . ASN A 1 568 ? -14.134 15.094 48.061 1.00 67.38 568 ASN A CA 1
ATOM 4352 C C . ASN A 1 568 ? -13.549 14.300 49.239 1.00 67.38 568 ASN A C 1
ATOM 4354 O O . ASN A 1 568 ? -12.364 13.950 49.240 1.00 67.38 568 ASN A O 1
ATOM 4358 N N . VAL A 1 569 ? -14.382 13.999 50.235 1.00 75.25 569 VAL A N 1
ATOM 4359 C CA . VAL A 1 569 ? -13.999 13.298 51.469 1.00 75.25 569 VAL A CA 1
ATOM 4360 C C . VAL A 1 569 ? -14.851 12.049 51.688 1.00 75.25 569 VAL A C 1
ATOM 4362 O O . VAL A 1 569 ? -16.035 12.020 51.339 1.00 75.25 569 VAL A O 1
ATOM 4365 N N . PHE A 1 570 ? -14.258 11.016 52.288 1.00 79.00 570 PHE A N 1
ATOM 4366 C CA . PHE A 1 570 ? -14.957 9.784 52.659 1.00 79.00 570 PHE A CA 1
ATOM 4367 C C . PHE A 1 570 ? -14.969 9.561 54.172 1.00 79.00 570 PHE A C 1
ATOM 4369 O O . PHE A 1 570 ? -14.140 10.097 54.911 1.00 79.00 570 PHE A O 1
ATOM 4376 N N . TYR A 1 571 ? -15.910 8.730 54.616 1.00 83.38 571 TYR A N 1
ATOM 4377 C CA . TYR A 1 571 ? -15.991 8.217 55.977 1.00 83.38 571 TYR A CA 1
ATOM 4378 C C . TYR A 1 571 ? -16.482 6.765 55.944 1.00 83.38 571 TYR A C 1
ATOM 4380 O O . TYR A 1 571 ? -17.598 6.497 55.511 1.00 83.38 571 TYR A O 1
ATOM 4388 N N . ARG A 1 572 ? -15.649 5.825 56.378 1.00 86.00 572 ARG A N 1
ATOM 4389 C CA . ARG A 1 572 ? -15.952 4.400 56.522 1.00 86.00 572 ARG A CA 1
ATOM 4390 C C . ARG A 1 572 ? -16.212 4.087 57.990 1.00 86.00 572 ARG A C 1
ATOM 4392 O O . ARG A 1 572 ? -15.522 4.618 58.861 1.00 86.00 572 ARG A O 1
ATOM 4399 N N . LEU A 1 573 ? -17.191 3.232 58.236 1.00 89.25 573 LEU A N 1
ATOM 4400 C CA . LEU A 1 573 ? -17.610 2.776 59.552 1.00 89.25 573 LEU A CA 1
ATOM 4401 C C . LEU A 1 573 ? -17.873 1.268 59.458 1.00 89.25 573 LEU A C 1
ATOM 4403 O O . LEU A 1 573 ? -18.727 0.863 58.681 1.00 89.25 573 LEU A O 1
ATOM 4407 N N . GLN A 1 574 ? -17.144 0.452 60.212 1.00 89.75 574 GLN A N 1
ATOM 4408 C CA . GLN A 1 574 ? -17.335 -1.001 60.281 1.00 89.75 574 GLN A CA 1
ATOM 4409 C C . GLN A 1 574 ? -17.326 -1.442 61.739 1.00 89.75 574 GLN A C 1
ATOM 4411 O O . GLN A 1 574 ? -16.461 -1.004 62.494 1.00 89.75 574 GLN A O 1
ATOM 4416 N N . LEU A 1 575 ? -18.252 -2.312 62.135 1.00 90.94 575 LEU A N 1
ATOM 4417 C CA . LEU A 1 575 ? -18.167 -3.004 63.417 1.00 90.94 575 LEU A CA 1
ATOM 4418 C C . LEU A 1 575 ? -17.622 -4.413 63.191 1.00 90.94 575 LEU A C 1
ATOM 4420 O O . LEU A 1 575 ? -18.220 -5.204 62.469 1.00 90.94 575 LEU A O 1
ATOM 4424 N N . VAL A 1 576 ? -16.476 -4.720 63.788 1.00 89.75 576 VAL A N 1
ATOM 4425 C CA . VAL A 1 576 ? -15.760 -5.986 63.599 1.00 89.75 576 VAL A CA 1
ATOM 4426 C C . VAL A 1 576 ? -15.747 -6.750 64.915 1.00 89.75 576 VAL A C 1
ATOM 4428 O O . VAL A 1 576 ? -15.442 -6.172 65.951 1.00 89.75 576 VAL A O 1
ATOM 4431 N N . ARG A 1 577 ? -16.060 -8.044 64.893 1.00 88.94 577 ARG A N 1
ATOM 4432 C CA . ARG A 1 577 ? -15.916 -8.940 66.043 1.00 88.94 577 ARG A CA 1
ATOM 4433 C C . ARG A 1 577 ? -14.632 -9.744 65.888 1.00 88.94 577 ARG A C 1
ATOM 4435 O O . ARG A 1 577 ? -14.475 -10.460 64.898 1.00 88.94 577 ARG A O 1
ATOM 4442 N N . ASP A 1 578 ? -13.735 -9.630 66.858 1.00 87.12 578 ASP A N 1
ATOM 4443 C CA . ASP A 1 578 ? -12.614 -10.555 67.024 1.00 87.12 578 ASP A CA 1
ATOM 4444 C C . ASP A 1 578 ? -13.131 -11.782 67.782 1.00 87.12 578 ASP A C 1
ATOM 4446 O O . ASP A 1 578 ? -13.559 -11.671 68.930 1.00 87.12 578 ASP A O 1
ATOM 4450 N N . GLU A 1 579 ? -13.154 -12.944 67.129 1.00 83.75 579 GLU A N 1
ATOM 4451 C CA . GLU A 1 579 ? -13.747 -14.155 67.708 1.00 83.75 579 GLU A CA 1
ATOM 4452 C C . GLU A 1 579 ? -12.830 -14.831 68.737 1.00 83.75 579 GLU A C 1
ATOM 4454 O O . GLU A 1 579 ? -13.303 -15.618 69.554 1.00 83.75 579 GLU A O 1
ATOM 4459 N N . LEU A 1 580 ? -11.525 -14.532 68.723 1.00 81.31 580 LEU A N 1
ATOM 4460 C CA . LEU A 1 580 ? -10.564 -15.101 69.672 1.00 81.31 580 LEU A CA 1
ATOM 4461 C C . LEU A 1 580 ? -10.556 -14.330 70.986 1.00 81.31 580 LEU A C 1
ATOM 4463 O O . LEU A 1 580 ? -10.477 -14.929 72.058 1.00 81.31 580 LEU A O 1
ATOM 4467 N N . GLN A 1 581 ? -10.587 -13.001 70.895 1.00 80.88 581 GLN A N 1
ATOM 4468 C CA . GLN A 1 581 ? -10.570 -12.116 72.059 1.00 80.88 581 GLN A CA 1
ATOM 4469 C C . GLN A 1 581 ? -11.978 -11.768 72.564 1.00 80.88 581 GLN A C 1
ATOM 4471 O O . GLN A 1 581 ? -12.094 -11.188 73.642 1.00 80.88 581 GLN A O 1
ATOM 4476 N N . ASP A 1 582 ? -13.016 -12.128 71.801 1.00 85.00 582 ASP A N 1
ATOM 4477 C CA . ASP A 1 582 ? -14.430 -11.807 72.036 1.00 85.00 582 ASP A CA 1
ATOM 4478 C C . ASP A 1 582 ? -14.653 -10.312 72.324 1.00 85.00 582 ASP A C 1
ATOM 4480 O O . ASP A 1 582 ? -15.339 -9.911 73.263 1.00 85.00 582 ASP A O 1
ATOM 4484 N N . ILE A 1 583 ? -14.012 -9.469 71.510 1.00 89.19 583 ILE A N 1
ATOM 4485 C CA . ILE A 1 583 ? -14.142 -8.011 71.557 1.00 89.19 583 ILE A CA 1
ATOM 4486 C C . ILE A 1 583 ? -14.752 -7.487 70.260 1.00 89.19 583 ILE A C 1
ATOM 4488 O O . ILE A 1 583 ? -14.514 -8.013 69.170 1.00 89.19 583 ILE A O 1
ATOM 4492 N N . TYR A 1 584 ? -15.505 -6.399 70.381 1.00 89.69 584 TYR A N 1
ATOM 4493 C CA . TYR A 1 584 ? -16.096 -5.680 69.262 1.00 89.69 584 TYR A CA 1
ATOM 4494 C C . TYR A 1 584 ? -15.275 -4.423 68.981 1.00 89.69 584 TYR A C 1
ATOM 4496 O O . TYR A 1 584 ? -15.190 -3.528 69.815 1.00 89.69 584 TYR A O 1
ATOM 4504 N N . VAL A 1 585 ? -14.660 -4.325 67.810 1.00 90.25 585 VAL A N 1
ATOM 4505 C CA . VAL A 1 585 ? -13.881 -3.160 67.389 1.00 90.25 585 VAL A CA 1
ATOM 4506 C C . VAL A 1 585 ? -14.698 -2.340 66.401 1.00 90.25 585 VAL A C 1
ATOM 4508 O O . VAL A 1 585 ? -14.957 -2.759 65.273 1.00 90.25 585 VAL A O 1
ATOM 4511 N N . LEU A 1 586 ? -15.089 -1.136 66.818 1.00 91.94 586 LEU A N 1
ATOM 4512 C CA . LEU A 1 586 ? -15.658 -0.140 65.920 1.00 91.94 586 LEU A CA 1
ATOM 4513 C C . LEU A 1 586 ? -14.524 0.545 65.160 1.00 91.94 586 LEU A C 1
ATOM 4515 O O . LEU A 1 586 ? -13.781 1.369 65.706 1.00 91.94 586 LEU A O 1
ATOM 4519 N N . PHE A 1 587 ? -14.400 0.200 63.888 1.00 92.00 587 PHE A N 1
ATOM 4520 C CA . PHE A 1 587 ? -13.441 0.773 62.968 1.00 92.00 587 PHE A CA 1
ATOM 4521 C C . PHE A 1 587 ? -14.042 1.985 62.257 1.00 92.00 587 PHE A C 1
ATOM 4523 O O . PHE A 1 587 ? -15.062 1.896 61.572 1.00 92.00 587 PHE A O 1
ATOM 4530 N N . THR A 1 588 ? -13.377 3.131 62.381 1.00 90.56 588 THR A N 1
ATOM 4531 C CA . THR A 1 588 ? -13.692 4.342 61.616 1.00 90.56 588 THR A CA 1
ATOM 4532 C C . THR A 1 588 ? -12.486 4.774 60.804 1.00 90.56 588 THR A C 1
ATOM 4534 O O . THR A 1 588 ? -11.370 4.801 61.311 1.00 90.56 588 THR A O 1
ATOM 4537 N N . ASN A 1 589 ? -12.688 5.138 59.540 1.00 87.88 589 ASN A N 1
ATOM 4538 C CA . ASN A 1 589 ? -11.610 5.579 58.654 1.00 87.88 589 ASN A CA 1
ATOM 4539 C C . ASN A 1 589 ? -12.098 6.712 57.756 1.00 87.88 589 ASN A C 1
ATOM 4541 O O . ASN A 1 589 ? -13.151 6.607 57.138 1.00 87.88 589 ASN A O 1
ATOM 4545 N N . TRP A 1 590 ? -11.375 7.827 57.720 1.00 86.69 590 TRP A N 1
ATOM 4546 C CA . TRP A 1 590 ? -11.800 9.031 57.014 1.00 86.69 590 TRP A CA 1
ATOM 4547 C C . TRP A 1 590 ? -10.622 9.791 56.429 1.00 86.69 590 TRP A C 1
ATOM 4549 O O . TRP A 1 590 ? -9.529 9.844 56.994 1.00 86.69 590 TRP A O 1
ATOM 4559 N N . GLY A 1 591 ? -10.856 10.449 55.305 1.00 77.94 591 GLY A N 1
ATOM 4560 C CA . GLY A 1 591 ? -9.812 11.187 54.617 1.00 77.94 591 GLY A CA 1
ATOM 4561 C C . GLY A 1 591 ? -10.293 11.764 53.303 1.00 77.94 591 GLY A C 1
ATOM 4562 O O . GLY A 1 591 ? -11.488 11.742 52.988 1.00 77.94 591 GLY A O 1
ATOM 4563 N N . ARG A 1 592 ? -9.340 12.285 52.532 1.00 69.62 592 ARG A N 1
ATOM 4564 C CA . ARG A 1 592 ? -9.590 12.638 51.143 1.00 69.62 592 ARG A CA 1
ATOM 4565 C C . ARG A 1 592 ? -9.782 11.359 50.344 1.00 69.62 592 ARG A C 1
ATOM 4567 O O . ARG A 1 592 ? -9.056 10.383 50.515 1.00 69.62 592 ARG A O 1
ATOM 4574 N N . ILE A 1 593 ? -10.762 11.378 49.455 1.00 64.69 593 ILE A N 1
ATOM 4575 C CA . ILE A 1 593 ? -10.971 10.279 48.523 1.00 64.69 593 ILE A CA 1
ATOM 4576 C C . ILE A 1 593 ? -9.717 10.106 47.655 1.00 64.69 593 ILE A C 1
ATOM 4578 O O . ILE A 1 593 ? -9.339 11.009 46.910 1.00 64.69 593 ILE A O 1
ATOM 4582 N N . GLY A 1 594 ? -9.084 8.938 47.759 1.00 56.53 594 GLY A N 1
ATOM 4583 C CA . GLY A 1 594 ? -7.869 8.558 47.027 1.00 56.53 594 GLY A CA 1
ATOM 4584 C C . GLY A 1 594 ? -6.657 8.324 47.927 1.00 56.53 594 GLY A C 1
ATOM 4585 O O . GLY A 1 594 ? -5.653 7.808 47.456 1.00 56.53 594 GLY A O 1
ATOM 4586 N N . GLU A 1 595 ? -6.762 8.667 49.208 1.00 66.25 595 GLU A N 1
ATOM 4587 C CA . GLU A 1 595 ? -5.724 8.462 50.217 1.00 66.25 595 GLU A CA 1
ATOM 4588 C C . GLU A 1 595 ? -6.178 7.401 51.231 1.00 66.25 595 GLU A C 1
ATOM 4590 O O . GLU A 1 595 ? -7.376 7.194 51.431 1.00 66.25 595 GLU A O 1
ATOM 4595 N N . THR A 1 596 ? -5.233 6.771 51.936 1.00 69.06 596 THR A N 1
ATOM 4596 C CA . THR A 1 596 ? -5.526 5.826 53.034 1.00 69.06 596 THR A CA 1
ATOM 4597 C C . THR A 1 596 ? -6.348 6.476 54.157 1.00 69.06 596 THR A C 1
ATOM 4599 O O . THR A 1 596 ? -7.109 5.810 54.861 1.00 69.06 596 THR A O 1
ATOM 4602 N N . GLY A 1 597 ? -6.232 7.800 54.309 1.00 78.00 597 GLY A N 1
ATOM 4603 C CA . GLY A 1 597 ? -6.911 8.564 55.349 1.00 78.00 597 GLY A CA 1
ATOM 4604 C C . GLY A 1 597 ? -6.371 8.283 56.754 1.00 78.00 597 GLY A C 1
ATOM 4605 O O . GLY A 1 597 ? -5.412 7.541 56.953 1.00 78.00 597 GLY A O 1
ATOM 4606 N N . LYS A 1 598 ? -6.995 8.911 57.751 1.00 85.50 598 LYS A N 1
ATOM 4607 C CA . LYS A 1 598 ? -6.790 8.604 59.171 1.00 85.50 598 LYS A CA 1
ATOM 4608 C C . LYS A 1 598 ? -7.797 7.539 59.593 1.00 85.50 598 LYS A C 1
ATOM 4610 O O . LYS A 1 598 ? -8.899 7.483 59.051 1.00 85.50 598 LYS A O 1
ATOM 4615 N N . PHE A 1 599 ? -7.444 6.702 60.558 1.00 90.00 599 PHE A N 1
ATOM 4616 C CA . PHE A 1 599 ? -8.353 5.704 61.110 1.00 90.00 599 PHE A CA 1
ATOM 4617 C C . PHE A 1 599 ? -8.286 5.667 62.632 1.00 90.00 599 PHE A C 1
ATOM 4619 O O . PHE A 1 599 ? -7.326 6.138 63.240 1.00 90.00 599 PHE A O 1
ATOM 4626 N N . GLN A 1 600 ? -9.332 5.114 63.231 1.00 91.81 600 GLN A N 1
ATOM 4627 C CA . GLN A 1 600 ? -9.460 4.898 64.659 1.00 91.81 600 GLN A CA 1
ATOM 4628 C C . GLN A 1 600 ? -10.149 3.552 64.895 1.00 91.81 600 GLN A C 1
ATOM 4630 O O . GLN A 1 600 ? -11.210 3.282 64.330 1.00 91.81 600 GLN A O 1
ATOM 4635 N N . ASN A 1 601 ? -9.542 2.736 65.754 1.00 90.69 601 ASN A N 1
ATOM 4636 C CA . ASN A 1 601 ? -10.098 1.491 66.273 1.00 90.69 601 ASN A CA 1
ATOM 4637 C C . ASN A 1 601 ? -10.595 1.763 67.695 1.00 90.69 601 ASN A C 1
ATOM 4639 O O . ASN A 1 601 ? -9.810 2.185 68.543 1.00 90.69 601 ASN A O 1
ATOM 4643 N N . THR A 1 602 ? -11.887 1.573 67.953 1.00 91.25 602 THR A N 1
ATOM 4644 C CA . THR A 1 602 ? -12.467 1.759 69.291 1.00 91.25 602 THR A CA 1
ATOM 4645 C C . THR A 1 602 ? -12.995 0.414 69.788 1.00 91.25 602 THR A C 1
ATOM 4647 O O . THR A 1 602 ? -13.971 -0.074 69.218 1.00 91.25 602 THR A O 1
ATOM 4650 N N . PRO A 1 603 ? -12.347 -0.220 70.782 1.00 89.44 603 PRO A N 1
ATOM 4651 C CA . PRO A 1 603 ? -12.763 -1.523 71.286 1.00 89.44 603 PRO A CA 1
ATOM 4652 C C . PRO A 1 603 ? -13.916 -1.402 72.291 1.00 89.44 603 PRO A C 1
ATOM 4654 O O . PRO A 1 603 ? -13.938 -0.500 73.127 1.00 89.44 603 PRO A O 1
ATOM 4657 N N . PHE A 1 604 ? -14.823 -2.369 72.248 1.00 90.44 604 PHE A N 1
ATOM 4658 C CA . PHE A 1 604 ? -15.972 -2.543 73.127 1.00 90.44 604 PHE A CA 1
ATOM 4659 C C . PHE A 1 604 ? -16.032 -4.001 73.590 1.00 90.44 604 PHE A C 1
ATOM 4661 O O . PHE A 1 604 ? -15.685 -4.919 72.846 1.00 90.44 604 PHE A O 1
ATOM 4668 N N . ARG A 1 605 ? -16.465 -4.215 74.834 1.00 85.38 605 ARG A N 1
ATOM 4669 C CA . ARG A 1 605 ? -16.696 -5.561 75.392 1.00 85.38 605 ARG A CA 1
ATOM 4670 C C . ARG A 1 605 ? -18.161 -5.980 75.332 1.00 85.38 605 ARG A C 1
ATOM 4672 O O . ARG A 1 605 ? -18.452 -7.163 75.411 1.00 85.38 605 ARG A O 1
ATOM 4679 N N . ASP A 1 606 ? -19.058 -5.007 75.223 1.00 87.56 606 ASP A N 1
ATOM 4680 C CA . ASP A 1 606 ? -20.494 -5.220 75.137 1.00 87.56 606 ASP A CA 1
ATOM 4681 C C . ASP A 1 606 ? -20.973 -4.951 73.706 1.00 87.56 606 ASP A C 1
ATOM 4683 O O . ASP A 1 606 ? -20.668 -3.910 73.117 1.00 87.56 606 ASP A O 1
ATOM 4687 N N . GLU A 1 607 ? -21.717 -5.904 73.148 1.00 86.94 607 GLU A N 1
ATOM 4688 C CA . GLU A 1 607 ? -22.262 -5.832 71.790 1.00 86.94 607 GLU A CA 1
ATOM 4689 C C . GLU A 1 607 ? -23.239 -4.662 71.641 1.00 86.94 607 GLU A C 1
ATOM 4691 O O . GLU A 1 607 ? -23.162 -3.889 70.685 1.00 86.94 607 GLU A O 1
ATOM 4696 N N . THR A 1 608 ? -24.133 -4.481 72.616 1.00 86.44 608 THR A N 1
ATOM 4697 C CA . THR A 1 608 ? -25.187 -3.465 72.546 1.00 86.44 608 THR A CA 1
ATOM 4698 C C . THR A 1 608 ? -24.608 -2.055 72.598 1.00 86.44 608 THR A C 1
ATOM 4700 O O . THR A 1 608 ? -25.067 -1.167 71.876 1.00 86.44 608 THR A O 1
ATOM 4703 N N . GLU A 1 609 ? -23.559 -1.842 73.396 1.00 89.44 609 GLU A N 1
ATOM 4704 C CA . GLU A 1 609 ? -22.821 -0.581 73.453 1.00 89.44 609 GLU A CA 1
ATOM 4705 C C . GLU A 1 609 ? -22.135 -0.277 72.113 1.00 89.44 609 GLU A C 1
ATOM 4707 O O . GLU A 1 609 ? -22.264 0.832 71.584 1.00 89.44 609 GLU A O 1
ATOM 4712 N N . ALA A 1 610 ? -21.485 -1.279 71.516 1.00 89.44 610 ALA A N 1
ATOM 4713 C CA . ALA A 1 610 ? -20.784 -1.141 70.245 1.00 89.44 610 ALA A CA 1
ATOM 4714 C C . ALA A 1 610 ? -21.739 -0.823 69.077 1.00 89.44 610 ALA A C 1
ATOM 4716 O O . ALA A 1 610 ? -21.477 0.080 68.273 1.00 89.44 610 ALA A O 1
ATOM 4717 N N . VAL A 1 611 ? -22.881 -1.518 69.010 1.00 89.50 611 VAL A N 1
ATOM 4718 C CA . VAL A 1 611 ? -23.934 -1.289 68.007 1.00 89.50 611 VAL A CA 1
ATOM 4719 C C . VAL A 1 611 ? -24.558 0.099 68.177 1.00 89.50 611 VAL A C 1
ATOM 4721 O O . VAL A 1 611 ? -24.749 0.823 67.195 1.00 89.50 611 VAL A O 1
ATOM 4724 N N . ASN A 1 612 ? -24.840 0.521 69.412 1.00 90.00 612 ASN A N 1
ATOM 4725 C CA . ASN A 1 612 ? -25.400 1.846 69.676 1.00 90.00 612 ASN A CA 1
ATOM 4726 C C . ASN A 1 612 ? -24.437 2.969 69.268 1.00 90.00 612 ASN A C 1
ATOM 4728 O O . ASN A 1 612 ? -24.871 3.953 68.657 1.00 90.00 612 ASN A O 1
ATOM 4732 N N . GLU A 1 613 ? -23.137 2.826 69.542 1.00 92.19 613 GLU A N 1
ATOM 4733 C CA . GLU A 1 613 ? -22.147 3.822 69.127 1.00 92.19 613 GLU A CA 1
ATOM 4734 C C . GLU A 1 613 ? -21.994 3.855 67.596 1.00 92.19 613 GLU A C 1
ATOM 4736 O O . GLU A 1 613 ? -21.958 4.942 67.012 1.00 92.19 613 GLU A O 1
ATOM 4741 N N . PHE A 1 614 ? -22.031 2.700 66.918 1.00 92.81 614 PHE A N 1
ATOM 4742 C CA . PHE A 1 614 ? -22.088 2.629 65.453 1.00 92.81 614 PHE A CA 1
ATOM 4743 C C . PHE A 1 614 ? -23.282 3.429 64.901 1.00 92.81 614 PHE A C 1
ATOM 4745 O O . PHE A 1 614 ? -23.103 4.352 64.096 1.00 92.81 614 PHE A O 1
ATOM 4752 N N . LYS A 1 615 ? -24.506 3.145 65.376 1.00 92.00 615 LYS A N 1
ATOM 4753 C CA . LYS A 1 615 ? -25.739 3.815 64.915 1.00 92.00 615 LYS A CA 1
ATOM 4754 C C . LYS A 1 615 ? -25.710 5.320 65.207 1.00 92.00 615 LYS A C 1
ATOM 4756 O O . LYS A 1 615 ? -26.145 6.131 64.383 1.00 92.00 615 LYS A O 1
ATOM 4761 N N . LYS A 1 616 ? -25.143 5.723 66.346 1.00 92.44 616 LYS A N 1
ATOM 4762 C CA . LYS A 1 616 ? -24.962 7.129 66.736 1.00 92.44 616 LYS A CA 1
ATOM 4763 C C . LYS A 1 616 ? -23.986 7.866 65.820 1.00 92.44 616 LYS A C 1
ATOM 4765 O O . LYS A 1 616 ? -24.305 8.975 65.375 1.00 92.44 616 LYS A O 1
ATOM 4770 N N . ILE A 1 617 ? -22.832 7.273 65.499 1.00 92.38 617 ILE A N 1
ATOM 4771 C CA . ILE A 1 617 ? -21.877 7.864 64.551 1.00 92.38 617 ILE A CA 1
ATOM 4772 C C . ILE A 1 617 ? -22.521 7.970 63.169 1.00 92.38 617 ILE A C 1
ATOM 4774 O O . ILE A 1 617 ? -22.496 9.055 62.580 1.00 92.38 617 ILE A O 1
ATOM 4778 N N . PHE A 1 618 ? -23.168 6.906 62.687 1.00 91.44 618 PHE A N 1
ATOM 4779 C CA . PHE A 1 618 ? -23.876 6.914 61.409 1.00 91.44 618 PHE A CA 1
ATOM 4780 C C . PHE A 1 618 ? -24.888 8.066 61.335 1.00 91.44 618 PHE A C 1
ATOM 4782 O O . PHE A 1 618 ? -24.777 8.927 60.459 1.00 91.44 618 PHE A O 1
ATOM 4789 N N . ARG A 1 619 ? -25.798 8.172 62.313 1.00 91.38 619 ARG A N 1
ATOM 4790 C CA . ARG A 1 619 ? -26.814 9.235 62.371 1.00 91.38 619 ARG A CA 1
ATOM 4791 C C . ARG A 1 619 ? -26.206 10.632 62.465 1.00 91.38 619 ARG A C 1
ATOM 4793 O O . ARG A 1 619 ? -26.703 11.564 61.834 1.00 91.38 619 ARG A O 1
ATOM 4800 N N . SER A 1 620 ? -25.112 10.801 63.207 1.00 91.62 620 SER A N 1
ATOM 4801 C CA . SER A 1 620 ? -24.396 12.080 63.296 1.00 91.62 620 SER A CA 1
ATOM 4802 C C . SER A 1 620 ? -23.821 12.515 61.941 1.00 91.62 620 SER A C 1
ATOM 4804 O O . SER A 1 620 ? -23.910 13.695 61.565 1.00 91.62 620 SER A O 1
ATOM 4806 N N . LYS A 1 621 ? -23.268 11.565 61.174 1.00 90.00 621 LYS A N 1
ATOM 4807 C CA . LYS A 1 621 ? -22.634 11.824 59.874 1.00 90.00 621 LYS A CA 1
ATOM 4808 C C . LYS A 1 621 ? -23.636 11.971 58.730 1.00 90.00 621 LYS A C 1
ATOM 4810 O O . LYS A 1 621 ? -23.423 12.847 57.891 1.00 90.00 621 LYS A O 1
ATOM 4815 N N . THR A 1 622 ? -24.716 11.192 58.700 1.00 88.31 622 THR A N 1
ATOM 4816 C CA . THR A 1 622 ? -25.689 11.168 57.589 1.00 88.31 622 THR A CA 1
ATOM 4817 C C . THR A 1 622 ? -26.947 11.995 57.858 1.00 88.31 622 THR A C 1
ATOM 4819 O O . THR A 1 622 ? -27.539 12.535 56.928 1.00 88.31 622 THR A O 1
ATOM 4822 N N . GLY A 1 623 ? -27.344 12.151 59.124 1.00 88.06 623 GLY A N 1
ATOM 4823 C CA . GLY A 1 623 ? -28.643 12.713 59.499 1.00 88.06 623 GLY A CA 1
ATOM 4824 C C . GLY A 1 623 ? -29.812 11.729 59.361 1.00 88.06 623 GLY A C 1
ATOM 4825 O O . GLY A 1 623 ? -30.949 12.140 59.582 1.00 88.06 623 GLY A O 1
ATOM 4826 N N . ASN A 1 624 ? -29.543 10.461 59.031 1.00 89.38 624 ASN A N 1
ATOM 4827 C CA . ASN A 1 624 ? -30.539 9.398 58.887 1.00 89.38 624 ASN A CA 1
ATOM 4828 C C . ASN A 1 624 ? -30.372 8.339 59.997 1.00 89.38 624 ASN A C 1
ATOM 4830 O O . ASN A 1 624 ? -29.243 8.111 60.444 1.00 89.38 624 ASN A O 1
ATOM 4834 N N . PRO A 1 625 ? -31.456 7.692 60.465 1.00 89.75 625 PRO A N 1
ATOM 4835 C CA . PRO A 1 625 ? -31.356 6.474 61.272 1.00 89.75 625 PRO A CA 1
ATOM 4836 C C . PRO A 1 625 ? -30.643 5.362 60.487 1.00 89.75 625 PRO A C 1
ATOM 4838 O O . PRO A 1 625 ? -30.702 5.350 59.258 1.00 89.75 625 PRO A O 1
ATOM 4841 N N . TRP A 1 626 ? -29.997 4.420 61.179 1.00 87.31 626 TRP A N 1
ATOM 4842 C CA . TRP A 1 626 ? -29.363 3.259 60.530 1.00 87.31 626 TRP A CA 1
ATOM 4843 C C . TRP A 1 626 ? -30.390 2.332 59.870 1.00 87.31 626 TRP A C 1
ATOM 4845 O O . TRP A 1 626 ? -30.124 1.682 58.860 1.00 87.31 626 TRP A O 1
ATOM 4855 N N . GLU A 1 627 ? -31.587 2.296 60.437 1.00 86.06 627 GLU A N 1
ATOM 4856 C CA . GLU A 1 627 ? -32.720 1.512 59.973 1.00 86.06 627 GLU A CA 1
ATOM 4857 C C . GLU A 1 627 ? -33.195 2.000 58.595 1.00 86.06 627 GLU A C 1
ATOM 4859 O O . GLU A 1 627 ? -33.570 1.190 57.760 1.00 86.06 627 GLU A O 1
ATOM 4864 N N . SER A 1 628 ? -33.056 3.297 58.299 1.00 83.69 628 SER A N 1
ATOM 4865 C CA . SER A 1 628 ? -33.446 3.921 57.022 1.00 83.69 628 SER A CA 1
ATOM 4866 C C . SER A 1 628 ? -32.354 3.845 55.943 1.00 83.69 628 SER A C 1
ATOM 4868 O O . SER A 1 628 ? -32.229 4.746 55.111 1.00 83.69 628 SER A O 1
ATOM 4870 N N . ARG A 1 629 ? -31.493 2.821 55.981 1.00 77.38 629 ARG A N 1
ATOM 4871 C CA . ARG A 1 629 ? -30.386 2.643 55.017 1.00 77.38 629 ARG A CA 1
ATOM 4872 C C . ARG A 1 629 ? -30.811 1.987 53.698 1.00 77.38 629 ARG A C 1
ATOM 4874 O O . ARG A 1 629 ? -30.008 1.955 52.763 1.00 77.38 629 ARG A O 1
ATOM 4881 N N . GLY A 1 630 ? -32.035 1.460 53.632 1.00 70.31 630 GLY A N 1
ATOM 4882 C CA . GLY A 1 630 ? -32.556 0.716 52.487 1.00 70.31 630 GLY A CA 1
ATOM 4883 C C . GLY A 1 630 ? -32.662 1.544 51.193 1.00 70.31 630 GLY A C 1
ATOM 4884 O O . GLY A 1 630 ? -32.694 2.782 51.240 1.00 70.31 630 GLY A O 1
ATOM 4885 N N . PRO A 1 631 ? -32.699 0.891 50.013 1.00 64.88 631 PRO A N 1
ATOM 4886 C CA . PRO A 1 631 ? -32.914 1.556 48.726 1.00 64.88 631 PRO A CA 1
ATOM 4887 C C . PRO A 1 631 ? -34.212 2.376 48.742 1.00 64.88 631 PRO A C 1
ATOM 4889 O O . PRO A 1 631 ? -35.273 1.853 49.059 1.00 64.88 631 PRO A O 1
ATOM 4892 N N . GLY A 1 632 ? -34.130 3.671 48.428 1.00 67.69 632 GLY A N 1
ATOM 4893 C CA . GLY A 1 632 ? -35.283 4.586 48.414 1.00 67.69 632 GLY A CA 1
ATOM 4894 C C . GLY A 1 632 ? -35.655 5.227 49.761 1.00 67.69 632 GLY A C 1
ATOM 4895 O O . GLY A 1 632 ? -36.334 6.250 49.760 1.00 67.69 632 GLY A O 1
ATOM 4896 N N . GLU A 1 633 ? -35.169 4.709 50.894 1.00 79.38 633 GLU A N 1
ATOM 4897 C CA . GLU A 1 633 ? -35.456 5.262 52.232 1.00 79.38 633 GLU A CA 1
ATOM 4898 C C . GLU A 1 633 ? -34.395 6.258 52.719 1.00 79.38 633 GLU A C 1
ATOM 4900 O O . GLU A 1 633 ? -34.701 7.215 53.437 1.00 79.38 633 GLU A O 1
ATOM 4905 N N . PHE A 1 634 ? -33.138 6.068 52.313 1.00 81.75 634 PHE A N 1
ATOM 4906 C CA . PHE A 1 634 ? -32.060 6.985 52.666 1.00 81.75 634 PHE A CA 1
ATOM 4907 C C . PHE A 1 634 ? -32.200 8.310 51.903 1.00 81.75 634 PHE A C 1
ATOM 4909 O O . PHE A 1 634 ? -32.074 8.354 50.677 1.00 81.75 634 PHE A O 1
ATOM 4916 N N . VAL A 1 635 ? -32.373 9.419 52.631 1.00 80.88 635 VAL A N 1
ATOM 4917 C CA . VAL A 1 635 ? -32.455 10.766 52.044 1.00 80.88 635 VAL A CA 1
ATOM 4918 C C . VAL A 1 635 ? -31.190 11.555 52.357 1.00 80.88 635 VAL A C 1
ATOM 4920 O O . VAL A 1 635 ? -30.916 11.890 53.514 1.00 80.88 635 VAL A O 1
ATOM 4923 N N . LYS A 1 636 ? -30.429 11.912 51.318 1.00 78.06 636 LYS A N 1
ATOM 4924 C CA . LYS A 1 636 ? -29.268 12.801 51.433 1.00 78.06 636 LYS A CA 1
ATOM 4925 C C . LYS A 1 636 ? -29.686 14.137 52.060 1.00 78.06 636 LYS A C 1
ATOM 4927 O O . LYS A 1 636 ? -30.599 14.806 51.582 1.00 78.06 636 LYS A O 1
ATOM 4932 N N . LYS A 1 637 ? -29.020 14.533 53.151 1.00 81.75 637 LYS A N 1
ATOM 4933 C CA . LYS A 1 637 ? -29.237 15.831 53.813 1.00 81.75 637 LYS A CA 1
ATOM 4934 C C . LYS A 1 637 ? -28.150 16.839 53.411 1.00 81.75 637 LYS A C 1
ATOM 4936 O O . LYS A 1 637 ? -26.985 16.436 53.312 1.00 81.75 637 LYS A O 1
ATOM 4941 N N . PRO A 1 638 ? -28.486 18.137 53.264 1.00 71.81 638 PRO A N 1
ATOM 4942 C CA . PRO A 1 638 ? -27.505 19.173 52.945 1.00 71.81 638 PRO A CA 1
ATOM 4943 C C . PRO A 1 638 ? -26.327 19.160 53.924 1.00 71.81 638 PRO A C 1
ATOM 4945 O O . PRO A 1 638 ? -26.521 19.067 55.140 1.00 71.81 638 PRO A O 1
ATOM 4948 N N . LYS A 1 639 ? -25.094 19.259 53.409 1.00 74.38 639 LYS A N 1
ATOM 4949 C CA . LYS A 1 639 ? -23.840 19.301 54.200 1.00 74.38 639 LYS A CA 1
ATOM 4950 C C . LYS A 1 639 ? -23.545 18.050 55.048 1.00 74.38 639 LYS A C 1
ATOM 4952 O O . LYS A 1 639 ? -22.569 18.057 55.811 1.00 74.38 639 LYS A O 1
ATOM 4957 N N . LYS A 1 640 ? -24.323 16.973 54.939 1.00 83.94 640 LYS A N 1
ATOM 4958 C CA . LYS A 1 640 ? -24.076 15.679 55.606 1.00 83.94 640 LYS A CA 1
ATOM 4959 C C . LYS A 1 640 ? -23.459 14.676 54.637 1.00 83.94 640 LYS A C 1
ATOM 4961 O O . LYS A 1 640 ? -23.298 14.979 53.460 1.00 83.94 640 LYS A O 1
ATOM 4966 N N . TYR A 1 641 ? -23.045 13.510 55.118 1.00 81.69 641 TYR A N 1
ATOM 4967 C CA . TYR A 1 641 ? -22.521 12.455 54.255 1.00 81.69 641 TYR A CA 1
ATOM 4968 C C . TYR A 1 641 ? -23.643 11.722 53.504 1.00 81.69 641 TYR A C 1
ATOM 4970 O O . TYR A 1 641 ? -24.751 11.582 54.014 1.00 81.69 641 TYR A O 1
ATOM 4978 N N . ASN A 1 642 ? -23.350 11.302 52.274 1.00 78.75 642 ASN A N 1
ATOM 4979 C CA . ASN A 1 642 ? -24.167 10.388 51.484 1.00 78.75 642 ASN A CA 1
ATOM 4980 C C . ASN A 1 642 ? -23.772 8.946 51.815 1.00 78.75 642 ASN A C 1
ATOM 4982 O O . ASN A 1 642 ? -22.594 8.705 52.067 1.00 78.75 642 ASN A O 1
ATOM 4986 N N . LEU A 1 643 ? -24.723 8.015 51.801 1.00 78.19 643 LEU A N 1
ATOM 4987 C CA . LEU A 1 643 ? -24.448 6.582 51.909 1.00 78.19 643 LEU A CA 1
ATOM 4988 C C . LEU A 1 643 ? -24.165 6.012 50.516 1.00 78.19 643 LEU A C 1
ATOM 4990 O O . LEU A 1 643 ? -24.907 6.303 49.584 1.00 78.19 643 LEU A O 1
ATOM 4994 N N . VAL A 1 644 ? -23.112 5.205 50.389 1.00 71.88 644 VAL A N 1
ATOM 4995 C CA . VAL A 1 644 ? -22.843 4.399 49.192 1.00 71.88 644 VAL A CA 1
ATOM 4996 C C . VAL A 1 644 ? -23.426 3.010 49.430 1.00 71.88 644 VAL A C 1
ATOM 4998 O O . VAL A 1 644 ? -22.943 2.286 50.302 1.00 71.88 644 VAL A O 1
ATOM 5001 N N . GLN A 1 645 ? -24.477 2.646 48.692 1.00 64.56 645 GLN A N 1
ATOM 5002 C CA . GLN A 1 645 ? -25.074 1.314 48.801 1.00 64.56 645 GLN A CA 1
ATOM 5003 C C . GLN A 1 645 ? -24.190 0.284 48.090 1.00 64.56 645 GLN A C 1
ATOM 5005 O O . GLN A 1 645 ? -23.999 0.341 46.879 1.00 64.56 645 GLN A O 1
ATOM 5010 N N . ARG A 1 646 ? -23.623 -0.645 48.867 1.00 58.47 646 ARG A N 1
ATOM 5011 C CA . ARG A 1 646 ? -22.812 -1.766 48.380 1.00 58.47 646 ARG A CA 1
ATOM 5012 C C . ARG A 1 646 ? -23.719 -2.982 48.244 1.00 58.47 646 ARG A C 1
ATOM 5014 O O . ARG A 1 646 ? -24.043 -3.603 49.248 1.00 58.47 646 ARG A O 1
ATOM 5021 N N . VAL A 1 647 ? -24.138 -3.322 47.031 1.00 51.66 647 VAL A N 1
ATOM 5022 C CA . VAL A 1 647 ? -24.837 -4.590 46.782 1.00 51.66 647 VAL A CA 1
ATOM 5023 C C . VAL A 1 647 ? -23.989 -5.410 45.823 1.00 51.66 647 VAL A C 1
ATOM 5025 O O . VAL A 1 647 ? -24.229 -5.452 44.621 1.00 51.66 647 VAL A O 1
ATOM 5028 N N . ASN A 1 648 ? -22.948 -6.038 46.359 1.00 55.66 648 ASN A N 1
ATOM 5029 C CA . ASN A 1 648 ? -22.075 -6.889 45.565 1.00 55.66 648 ASN A CA 1
ATOM 5030 C C . ASN A 1 648 ? -22.659 -8.304 45.560 1.00 55.66 648 ASN A C 1
ATOM 5032 O O . ASN A 1 648 ? -22.548 -9.025 46.546 1.00 55.66 648 ASN A O 1
ATOM 5036 N N . HIS A 1 649 ? -23.275 -8.709 44.452 1.00 57.41 649 HIS A N 1
ATOM 5037 C CA . HIS A 1 649 ? -23.528 -10.122 44.184 1.00 57.41 649 HIS A CA 1
ATOM 5038 C C . HIS A 1 649 ? -22.303 -10.685 43.457 1.00 57.41 649 HIS A C 1
ATOM 5040 O O . HIS A 1 649 ? -21.949 -10.215 42.377 1.00 57.41 649 HIS A O 1
ATOM 5046 N N . SER A 1 650 ? -21.646 -11.690 44.029 1.00 59.56 650 SER A N 1
ATOM 5047 C CA . SER A 1 650 ? -20.699 -12.515 43.287 1.00 59.56 650 SER A CA 1
ATOM 5048 C C . SER A 1 650 ? -21.506 -13.442 42.390 1.00 59.56 650 SER A C 1
ATOM 5050 O O . SER A 1 650 ? -22.315 -14.237 42.869 1.00 59.56 650 SER A O 1
ATOM 5052 N N . THR A 1 651 ? -21.319 -13.313 41.079 1.00 65.50 651 THR A N 1
ATOM 5053 C CA . THR A 1 651 ? -21.845 -14.288 40.125 1.00 65.50 651 THR A CA 1
ATOM 5054 C C . THR A 1 651 ? -20.753 -15.315 39.891 1.00 65.50 651 THR A C 1
ATOM 5056 O O . THR A 1 651 ? -19.734 -14.997 39.289 1.00 65.50 651 THR A O 1
ATOM 5059 N N . LYS A 1 652 ? -20.957 -16.537 40.375 1.00 70.06 652 LYS A N 1
ATOM 5060 C CA . LYS A 1 652 ? -20.116 -17.673 40.014 1.00 70.06 652 LYS A CA 1
ATOM 5061 C C . LYS A 1 652 ? -20.687 -18.295 38.747 1.00 70.06 652 LYS A C 1
ATOM 5063 O O . LYS A 1 652 ? -21.855 -18.693 38.729 1.00 70.06 652 LYS A O 1
ATOM 5068 N N . VAL A 1 653 ? -19.867 -18.359 37.708 1.00 74.25 653 VAL A N 1
ATOM 5069 C CA . VAL A 1 653 ? -20.200 -18.979 36.426 1.00 74.25 653 VAL A CA 1
ATOM 5070 C C . VAL A 1 653 ? -19.383 -20.259 36.304 1.00 74.25 653 VAL A C 1
ATOM 5072 O O . VAL A 1 653 ? -18.182 -20.257 36.553 1.00 74.25 653 VAL A O 1
ATOM 5075 N N . ASP A 1 654 ? -20.037 -21.370 35.985 1.00 79.69 654 ASP A N 1
ATOM 5076 C CA . ASP A 1 654 ? -19.339 -22.611 35.660 1.00 79.69 654 ASP A CA 1
ATOM 5077 C C . ASP A 1 654 ? -18.557 -22.445 34.347 1.00 79.69 654 ASP A C 1
ATOM 5079 O O . ASP A 1 654 ? -19.096 -21.927 33.363 1.00 79.69 654 ASP A O 1
ATOM 5083 N N . ASP A 1 655 ? -17.309 -22.923 34.314 1.00 76.25 655 ASP A N 1
ATOM 5084 C CA . ASP A 1 655 ? -16.430 -22.854 33.141 1.00 76.25 655 ASP A CA 1
ATOM 5085 C C . ASP A 1 655 ? -17.103 -23.395 31.866 1.00 76.25 655 ASP A C 1
ATOM 5087 O O . ASP A 1 655 ? -16.803 -22.935 30.768 1.00 76.25 655 ASP A O 1
ATOM 5091 N N . GLU A 1 656 ? -18.022 -24.366 31.967 1.00 78.94 656 GLU A N 1
ATOM 5092 C CA . GLU A 1 656 ? -18.767 -24.902 30.819 1.00 78.94 656 GLU A CA 1
ATOM 5093 C C . GLU A 1 656 ? -19.605 -23.861 30.074 1.00 78.94 656 GLU A C 1
ATOM 5095 O O . GLU A 1 656 ? -19.791 -23.990 28.860 1.00 78.94 656 GLU A O 1
ATOM 5100 N N . VAL A 1 657 ? -20.114 -22.845 30.776 1.00 80.50 657 VAL A N 1
ATOM 5101 C CA . VAL A 1 657 ? -21.011 -21.832 30.203 1.00 80.50 657 VAL A CA 1
ATOM 5102 C C . VAL A 1 657 ? -20.273 -20.995 29.161 1.00 80.50 657 VAL A C 1
ATOM 5104 O O . VAL A 1 657 ? -20.828 -20.690 28.105 1.00 80.50 657 VAL A O 1
ATOM 5107 N N . THR A 1 658 ? -19.016 -20.661 29.450 1.00 77.81 658 THR A N 1
ATOM 5108 C CA . THR A 1 658 ? -18.196 -19.712 28.687 1.00 77.81 658 THR A CA 1
ATOM 5109 C C . THR A 1 658 ? -17.048 -20.383 27.932 1.00 77.81 658 THR A C 1
ATOM 5111 O O . THR A 1 658 ? -16.349 -19.713 27.171 1.00 77.81 658 THR A O 1
ATOM 5114 N N . ARG A 1 659 ? -16.859 -21.703 28.090 1.00 79.75 659 ARG A N 1
ATOM 5115 C CA . ARG A 1 659 ? -15.774 -22.474 27.464 1.00 79.75 659 ARG A CA 1
ATOM 5116 C C . ARG A 1 659 ? -15.695 -22.256 25.955 1.00 79.75 659 ARG A C 1
ATOM 5118 O O . ARG A 1 659 ? -16.699 -22.333 25.242 1.00 79.75 659 ARG A O 1
ATOM 5125 N N . SER A 1 660 ? -14.474 -22.082 25.459 1.00 79.56 660 SER A N 1
ATOM 5126 C CA . SER A 1 660 ? -14.196 -21.903 24.035 1.00 79.56 660 SER A CA 1
ATOM 5127 C C . SER A 1 660 ? -14.600 -23.136 23.218 1.00 79.56 660 SER A C 1
ATOM 5129 O O . SER A 1 660 ? -14.176 -24.252 23.515 1.00 79.56 660 SER A O 1
ATOM 5131 N N . PHE A 1 661 ? -15.349 -22.936 22.128 1.00 79.12 661 PHE A N 1
ATOM 5132 C CA . PHE A 1 661 ? -15.663 -24.012 21.174 1.00 79.12 661 PHE A CA 1
ATOM 5133 C C . PHE A 1 661 ? -14.408 -24.659 20.592 1.00 79.12 661 PHE A C 1
ATOM 5135 O O . PHE A 1 661 ? -14.409 -25.837 20.251 1.00 79.12 661 PHE A O 1
ATOM 5142 N N . ARG A 1 662 ? -13.326 -23.888 20.487 1.00 73.50 662 ARG A N 1
ATOM 5143 C CA . ARG A 1 662 ? -12.049 -24.369 19.983 1.00 73.50 662 ARG A CA 1
ATOM 5144 C C . ARG A 1 662 ? -11.430 -25.426 20.898 1.00 73.50 662 ARG A C 1
ATOM 5146 O O . ARG A 1 662 ? -10.938 -26.435 20.407 1.00 73.50 662 ARG A O 1
ATOM 5153 N N . GLU A 1 663 ? -11.489 -25.223 22.211 1.00 69.69 663 GLU A N 1
ATOM 5154 C CA . GLU A 1 663 ? -11.009 -26.206 23.192 1.00 69.69 663 GLU A CA 1
ATOM 5155 C C . GLU A 1 663 ? -11.873 -27.474 23.165 1.00 69.69 663 GLU A C 1
ATOM 5157 O O . GLU A 1 663 ? -11.356 -28.591 23.233 1.00 69.69 663 GLU A O 1
ATOM 5162 N N . ASP A 1 664 ? -13.186 -27.318 22.984 1.00 68.38 664 ASP A N 1
ATOM 5163 C CA . ASP A 1 664 ? -14.103 -28.444 22.805 1.00 68.38 664 ASP A CA 1
ATOM 5164 C C . ASP A 1 664 ? -13.787 -29.228 21.508 1.00 68.38 664 ASP A C 1
ATOM 5166 O O . ASP A 1 664 ? -13.814 -30.456 21.516 1.00 68.38 664 ASP A O 1
ATOM 5170 N N . MET A 1 665 ? -13.407 -28.551 20.413 1.00 66.69 665 MET A N 1
ATOM 5171 C CA . MET A 1 665 ? -12.984 -29.179 19.146 1.00 66.69 665 MET A CA 1
ATOM 5172 C C . MET A 1 665 ? -11.617 -29.876 19.234 1.00 66.69 665 MET A C 1
ATOM 5174 O O . MET A 1 665 ? -11.428 -30.942 18.649 1.00 66.69 665 MET A O 1
ATOM 5178 N N . GLU A 1 666 ? -10.660 -29.309 19.969 1.00 64.31 666 GLU A N 1
ATOM 5179 C CA . GLU A 1 666 ? -9.340 -29.916 20.197 1.00 64.31 666 GLU A CA 1
ATOM 5180 C C . GLU A 1 666 ? -9.430 -31.121 21.166 1.00 64.31 666 GLU A C 1
ATOM 5182 O O . GLU A 1 666 ? -8.676 -32.087 21.037 1.00 64.31 666 GLU A O 1
ATOM 5187 N N . SER A 1 667 ? -10.402 -31.118 22.091 1.00 56.28 667 SER A N 1
ATOM 5188 C CA . SER A 1 667 ? -10.644 -32.179 23.088 1.00 56.28 667 SER A CA 1
ATOM 5189 C C . SER A 1 667 ? -11.615 -33.289 22.651 1.00 56.28 667 SER A C 1
ATOM 5191 O O . SER A 1 667 ? -11.903 -34.202 23.433 1.00 56.28 667 SER A O 1
ATOM 5193 N N . VAL A 1 668 ? -12.054 -33.301 21.383 1.00 51.53 668 VAL A N 1
ATOM 5194 C CA . VAL A 1 668 ? -12.879 -34.379 20.785 1.00 51.53 668 VAL A CA 1
ATOM 5195 C C . VAL A 1 668 ? -12.246 -35.771 20.980 1.00 51.53 668 VAL A C 1
ATOM 5197 O O . VAL A 1 668 ? -12.952 -36.776 21.026 1.00 51.53 668 VAL A O 1
ATOM 5200 N N . ALA A 1 669 ? -10.928 -35.849 21.192 1.00 46.56 669 ALA A N 1
ATOM 5201 C CA . ALA A 1 669 ? -10.221 -37.093 21.499 1.00 46.56 669 ALA A CA 1
ATOM 5202 C C . ALA A 1 669 ? -10.453 -37.655 22.923 1.00 46.56 669 ALA A C 1
ATOM 5204 O O . ALA A 1 669 ? -10.111 -38.812 23.160 1.00 46.56 669 ALA A O 1
ATOM 5205 N N . SER A 1 670 ? -11.005 -36.887 23.873 1.00 44.69 670 SER A N 1
ATOM 5206 C CA . SER A 1 670 ? -11.049 -37.270 25.297 1.00 44.69 670 SER A CA 1
ATOM 5207 C C . SER A 1 670 ? -12.409 -37.138 26.004 1.00 44.69 670 SER A C 1
ATOM 5209 O O . SER A 1 670 ? -12.561 -37.750 27.061 1.00 44.69 670 SER A O 1
ATOM 5211 N N . LYS A 1 671 ? -13.409 -36.415 25.460 1.00 50.00 671 LYS A N 1
ATOM 5212 C CA . LYS A 1 671 ? -14.715 -36.199 26.146 1.00 50.00 671 LYS A CA 1
ATOM 5213 C C . LYS A 1 671 ? -16.004 -36.476 25.347 1.00 50.00 671 LYS A C 1
ATOM 5215 O O . LYS A 1 671 ? -17.082 -36.371 25.919 1.00 50.00 671 LYS A O 1
ATOM 5220 N N . GLY A 1 672 ? -15.935 -36.866 24.071 1.00 51.59 672 GLY A N 1
ATOM 5221 C CA . GLY A 1 672 ? -17.113 -37.359 23.329 1.00 51.59 672 GLY A CA 1
ATOM 5222 C C . GLY A 1 672 ? -18.150 -36.313 22.880 1.00 51.59 672 GLY A C 1
ATOM 5223 O O . GLY A 1 672 ? -19.261 -36.697 22.522 1.00 51.59 672 GLY A O 1
ATOM 5224 N N . VAL A 1 673 ? -17.819 -35.015 22.861 1.00 58.09 673 VAL A N 1
ATOM 5225 C CA . VAL A 1 673 ? -18.680 -33.974 22.264 1.00 58.09 673 VAL A CA 1
ATOM 5226 C C . VAL A 1 673 ? -18.573 -34.054 20.737 1.00 58.09 673 VAL A C 1
ATOM 5228 O O . VAL A 1 673 ? -17.505 -33.819 20.177 1.00 58.09 673 VAL A O 1
ATOM 5231 N N . VAL A 1 674 ? -19.667 -34.415 20.060 1.00 64.31 674 VAL A N 1
ATOM 5232 C CA . VAL A 1 674 ? -19.742 -34.476 18.590 1.00 64.31 674 VAL A CA 1
ATOM 5233 C C . VAL A 1 674 ? -20.424 -33.212 18.080 1.00 64.31 674 VAL A C 1
ATOM 5235 O O . VAL A 1 674 ? -21.599 -32.985 18.358 1.00 64.31 674 VAL A O 1
ATOM 5238 N N . PHE A 1 675 ? -19.689 -32.390 17.333 1.00 76.00 675 PHE A N 1
ATOM 5239 C CA . PHE A 1 675 ? -20.254 -31.221 16.662 1.00 76.00 675 PHE A CA 1
ATOM 5240 C C . PHE A 1 675 ? -21.018 -31.642 15.401 1.00 76.00 675 PHE A C 1
ATOM 5242 O O . PHE A 1 675 ? -20.510 -32.479 14.652 1.00 76.00 675 PHE A O 1
ATOM 5249 N N . PRO A 1 676 ? -22.197 -31.057 15.119 1.00 82.75 676 PRO A N 1
ATOM 5250 C CA . PRO A 1 676 ? -22.829 -31.207 13.814 1.00 82.75 676 PRO A CA 1
ATOM 5251 C C . PRO A 1 676 ? -21.890 -30.719 12.700 1.00 82.75 676 PRO A C 1
ATOM 5253 O O . PRO A 1 676 ? -21.213 -29.703 12.865 1.00 82.75 676 PRO A O 1
ATOM 5256 N N . GLU A 1 677 ? -21.858 -31.415 11.564 1.00 82.88 677 GLU A N 1
ATOM 5257 C CA . GLU A 1 677 ? -21.138 -30.942 10.373 1.00 82.88 677 GLU A CA 1
ATOM 5258 C C . GLU A 1 677 ? -21.797 -29.661 9.825 1.00 82.88 677 GLU A C 1
ATOM 5260 O O . GLU A 1 677 ? -23.033 -29.566 9.844 1.00 82.88 677 GLU A O 1
ATOM 5265 N N . PRO A 1 678 ? -21.010 -28.678 9.344 1.00 87.06 678 PRO A N 1
ATOM 5266 C CA . PRO A 1 678 ? -21.557 -27.464 8.757 1.00 87.06 678 PRO A CA 1
ATOM 5267 C C . PRO A 1 678 ? -22.352 -27.790 7.487 1.00 87.06 678 PRO A C 1
ATOM 5269 O O . PRO A 1 678 ? -21.983 -28.685 6.724 1.00 87.06 678 PRO A O 1
ATOM 5272 N N . ARG A 1 679 ? -23.450 -27.067 7.253 1.00 88.75 679 ARG A N 1
ATOM 5273 C CA . ARG A 1 679 ? -24.301 -27.250 6.060 1.00 88.75 679 ARG A CA 1
ATOM 5274 C C . ARG A 1 679 ? -24.103 -26.153 5.022 1.00 88.75 679 ARG A C 1
ATOM 5276 O O . ARG A 1 679 ? -24.365 -26.389 3.843 1.00 88.75 679 ARG A O 1
ATOM 5283 N N . ASP A 1 680 ? -23.648 -24.981 5.451 1.00 86.44 680 ASP A N 1
ATOM 5284 C CA . ASP A 1 680 ? -23.350 -23.851 4.581 1.00 86.44 680 ASP A CA 1
ATOM 5285 C C . ASP A 1 680 ? -22.279 -24.204 3.523 1.00 86.44 680 ASP A C 1
ATOM 5287 O O . ASP A 1 680 ? -21.162 -24.594 3.890 1.00 86.44 680 ASP A O 1
ATOM 5291 N N . PRO A 1 681 ? -22.577 -24.060 2.216 1.00 83.88 681 PRO A N 1
ATOM 5292 C CA . PRO A 1 681 ? -21.636 -24.372 1.145 1.00 83.88 681 PRO A CA 1
ATOM 5293 C C . PRO A 1 681 ? -20.296 -23.640 1.259 1.00 83.88 681 PRO A C 1
ATOM 5295 O O . PRO A 1 681 ? -19.265 -24.246 0.970 1.00 83.88 681 PRO A O 1
ATOM 5298 N N . ASP A 1 682 ? -20.293 -22.376 1.704 1.00 82.56 682 ASP A N 1
ATOM 5299 C CA . ASP A 1 682 ? -19.072 -21.567 1.794 1.00 82.56 682 ASP A CA 1
ATOM 5300 C C . ASP A 1 682 ? -18.117 -22.115 2.874 1.00 82.56 682 ASP A C 1
ATOM 5302 O O . ASP A 1 682 ? -16.893 -21.991 2.746 1.00 82.56 682 ASP A O 1
ATOM 5306 N N . LEU A 1 683 ? -18.661 -22.771 3.907 1.00 85.12 683 LEU A N 1
ATOM 5307 C CA . LEU A 1 683 ? -17.906 -23.387 5.002 1.00 85.12 683 LEU A CA 1
ATOM 5308 C C . LEU A 1 683 ? -17.481 -24.823 4.689 1.00 85.12 683 LEU A C 1
ATOM 5310 O O . LEU A 1 683 ? -16.335 -25.190 4.953 1.00 85.12 683 LEU A O 1
ATOM 5314 N N . VAL A 1 684 ? -18.370 -25.622 4.088 1.00 82.88 684 VAL A N 1
ATOM 5315 C CA . VAL A 1 684 ? -18.109 -27.032 3.743 1.00 82.88 684 VAL A CA 1
ATOM 5316 C C . VAL A 1 684 ? -16.897 -27.167 2.820 1.00 82.88 684 VAL A C 1
ATOM 5318 O O . VAL A 1 684 ? -16.101 -28.095 2.966 1.00 82.88 684 VAL A O 1
ATOM 5321 N N . THR A 1 685 ? -16.721 -26.241 1.875 1.00 77.00 685 THR A N 1
ATOM 5322 C CA . THR A 1 685 ? -15.633 -26.314 0.889 1.00 77.00 685 THR A CA 1
ATOM 5323 C C . THR A 1 685 ? -14.330 -25.651 1.337 1.00 77.00 685 THR A C 1
ATOM 5325 O O . THR A 1 685 ? -13.339 -25.728 0.609 1.00 77.00 685 THR A O 1
ATOM 5328 N N . SER A 1 686 ? -14.302 -24.992 2.502 1.00 84.81 686 SER A N 1
ATOM 5329 C CA . SER A 1 686 ? -13.244 -24.031 2.847 1.00 84.81 686 SER A CA 1
ATOM 5330 C C . SER A 1 686 ? -12.647 -24.260 4.248 1.00 84.81 686 SER A C 1
ATOM 5332 O O . SER A 1 686 ? -12.946 -23.512 5.184 1.00 84.81 686 SER A O 1
ATOM 5334 N N . PRO A 1 687 ? -11.715 -25.223 4.414 1.00 85.38 687 PRO A N 1
ATOM 5335 C CA . PRO A 1 687 ? -11.074 -25.492 5.707 1.00 85.38 687 PRO A CA 1
ATOM 5336 C C . PRO A 1 687 ? -10.348 -24.280 6.312 1.00 85.38 687 PRO A C 1
ATOM 5338 O O . PRO A 1 687 ? -10.314 -24.115 7.531 1.00 85.38 687 PRO A O 1
ATOM 5341 N N . SER A 1 688 ? -9.785 -23.401 5.475 1.00 88.06 688 SER A N 1
ATOM 5342 C CA . SER A 1 688 ? -9.113 -22.174 5.922 1.00 88.06 688 SER A CA 1
ATOM 5343 C C . SER A 1 688 ? -10.078 -21.160 6.542 1.00 88.06 688 SER A C 1
ATOM 5345 O O . SER A 1 688 ? -9.720 -20.513 7.523 1.00 88.06 688 SER A O 1
ATOM 5347 N N . VAL A 1 689 ? -11.310 -21.062 6.027 1.00 90.56 689 VAL A N 1
ATOM 5348 C CA . VAL A 1 689 ? -12.361 -20.204 6.598 1.00 90.56 689 VAL A CA 1
ATOM 5349 C C . VAL A 1 689 ? -12.792 -20.748 7.955 1.00 90.56 689 VAL A C 1
ATOM 5351 O O . VAL A 1 689 ? -12.840 -19.993 8.919 1.00 90.56 689 VAL A O 1
ATOM 5354 N N . MET A 1 690 ? -13.005 -22.062 8.073 1.00 87.62 690 MET A N 1
ATOM 5355 C CA . MET A 1 690 ? -13.324 -22.702 9.356 1.00 87.62 690 MET A CA 1
ATOM 5356 C C . MET A 1 690 ? -12.221 -22.487 10.403 1.00 87.62 690 MET A C 1
ATOM 5358 O O . MET A 1 690 ? -12.520 -22.165 11.552 1.00 87.62 690 MET A O 1
ATOM 5362 N N . ALA A 1 691 ? -10.945 -22.595 10.013 1.00 87.50 691 ALA A N 1
ATOM 5363 C CA . ALA A 1 691 ? -9.812 -22.330 10.903 1.00 87.50 691 ALA A CA 1
ATOM 5364 C C . ALA A 1 691 ? -9.743 -20.859 11.350 1.00 87.50 691 ALA A C 1
ATOM 5366 O O . ALA A 1 691 ? -9.466 -20.581 12.518 1.00 87.50 691 ALA A O 1
ATOM 5367 N N . MET A 1 692 ? -10.017 -19.920 10.438 1.00 90.56 692 MET A N 1
ATOM 5368 C CA . MET A 1 692 ? -10.111 -18.499 10.767 1.00 90.56 692 MET A CA 1
ATOM 5369 C C . MET A 1 692 ? -11.269 -18.231 11.728 1.00 90.56 692 MET A C 1
ATOM 5371 O O . MET A 1 692 ? -11.048 -17.598 12.758 1.00 90.56 692 MET A O 1
ATOM 5375 N N . LEU A 1 693 ? -12.468 -18.746 11.434 1.00 91.25 693 LEU A N 1
ATOM 5376 C CA . LEU A 1 693 ? -13.647 -18.600 12.288 1.00 91.25 693 LEU A CA 1
ATOM 5377 C C . LEU A 1 693 ? -13.368 -19.122 13.694 1.00 91.25 693 LEU A C 1
ATOM 5379 O O . LEU A 1 693 ? -13.494 -18.359 14.643 1.00 91.25 693 LEU A O 1
ATOM 5383 N N . ALA A 1 694 ? -12.862 -20.351 13.816 1.00 88.31 694 ALA A N 1
ATOM 5384 C CA . ALA A 1 694 ? -12.500 -20.941 15.103 1.00 88.31 694 ALA A CA 1
ATOM 5385 C C . ALA A 1 694 ? -11.506 -20.085 15.910 1.00 88.31 694 ALA A C 1
ATOM 5387 O O . ALA A 1 694 ? -11.547 -20.080 17.140 1.00 88.31 694 ALA A O 1
ATOM 5388 N N . ALA A 1 695 ? -10.601 -19.368 15.236 1.00 89.19 695 ALA A N 1
ATOM 5389 C CA . ALA A 1 695 ? -9.623 -18.510 15.891 1.00 89.19 695 ALA A CA 1
ATOM 5390 C C . ALA A 1 695 ? -10.190 -17.153 16.314 1.00 89.19 695 ALA A C 1
ATOM 5392 O O . ALA A 1 695 ? -9.848 -16.683 17.400 1.00 89.19 695 ALA A O 1
ATOM 5393 N N . ILE A 1 696 ? -11.034 -16.521 15.491 1.00 91.19 696 ILE A N 1
ATOM 5394 C CA . ILE A 1 696 ? -11.611 -15.206 15.808 1.00 91.19 696 ILE A CA 1
ATOM 5395 C C . ILE A 1 696 ? -12.762 -15.307 16.814 1.00 91.19 696 ILE A C 1
ATOM 5397 O O . ILE A 1 696 ? -12.904 -14.409 17.638 1.00 91.19 696 ILE A O 1
ATOM 5401 N N . THR A 1 697 ? -13.527 -16.407 16.803 1.00 89.94 697 THR A N 1
ATOM 5402 C CA . THR A 1 697 ? -14.641 -16.660 17.737 1.00 89.94 697 THR A CA 1
ATOM 5403 C C . THR A 1 697 ? -14.184 -17.251 19.072 1.00 89.94 697 THR A C 1
ATOM 5405 O O . THR A 1 697 ? -15.008 -17.691 19.872 1.00 89.94 697 THR A O 1
ATOM 5408 N N . ASP A 1 698 ? -12.875 -17.316 19.324 1.00 87.00 698 ASP A N 1
ATOM 5409 C CA . ASP A 1 698 ? -12.347 -17.771 20.604 1.00 87.00 698 ASP A CA 1
ATOM 5410 C C . ASP A 1 698 ? -12.684 -16.756 21.703 1.00 87.00 698 ASP A C 1
ATOM 5412 O O . ASP A 1 698 ? -12.283 -15.589 21.650 1.00 87.00 698 ASP A O 1
ATOM 5416 N N . VAL A 1 699 ? -13.394 -17.226 22.728 1.00 85.19 699 VAL A N 1
ATOM 5417 C CA . VAL A 1 699 ? -13.865 -16.430 23.869 1.00 85.19 699 VAL A CA 1
ATOM 5418 C C . VAL A 1 699 ? -12.740 -15.641 24.548 1.00 85.19 699 VAL A C 1
ATOM 5420 O O . VAL A 1 699 ? -12.944 -14.514 25.006 1.00 85.19 699 VAL A O 1
ATOM 5423 N N . ARG A 1 700 ? -11.521 -16.192 24.529 1.00 84.69 700 ARG A N 1
ATOM 5424 C CA . ARG A 1 700 ? -10.320 -15.589 25.118 1.00 84.69 700 ARG A CA 1
ATOM 5425 C C . ARG A 1 700 ? -9.950 -14.263 24.457 1.00 84.69 700 ARG A C 1
ATOM 5427 O O . ARG A 1 700 ? -9.372 -13.401 25.113 1.00 84.69 700 ARG A O 1
ATOM 5434 N N . ASN A 1 701 ? -10.303 -14.060 23.185 1.00 86.88 701 ASN A N 1
ATOM 5435 C CA . ASN A 1 701 ? -10.088 -12.784 22.497 1.00 86.88 701 ASN A CA 1
ATOM 5436 C C . ASN A 1 701 ? -10.994 -11.681 23.068 1.00 86.88 701 ASN A C 1
ATOM 5438 O O . ASN A 1 701 ? -10.535 -10.556 23.263 1.00 86.88 701 ASN A O 1
ATOM 5442 N N . LEU A 1 702 ? -12.256 -12.006 23.370 1.00 84.44 702 LEU A N 1
ATOM 5443 C CA . LEU A 1 702 ? -13.227 -11.070 23.947 1.00 84.44 702 LEU A CA 1
ATOM 5444 C C . LEU A 1 702 ? -12.918 -10.779 25.422 1.00 84.44 702 LEU A C 1
ATOM 5446 O O . LEU A 1 702 ? -12.972 -9.627 25.846 1.00 84.44 702 LEU A O 1
ATOM 5450 N N . GLN A 1 703 ? -12.508 -11.799 26.183 1.00 80.94 703 GLN A N 1
ATOM 5451 C CA . GLN A 1 703 ? -12.003 -11.630 27.551 1.00 80.94 703 GLN A CA 1
ATOM 5452 C C . GLN A 1 703 ? -10.766 -10.718 27.577 1.00 80.94 703 GLN A C 1
ATOM 5454 O O . GLN A 1 703 ? -10.690 -9.802 28.394 1.00 80.94 703 GLN A O 1
ATOM 5459 N N . LEU A 1 704 ? -9.827 -10.906 26.640 1.00 82.50 704 LEU A N 1
ATOM 5460 C CA . LEU A 1 704 ? -8.651 -10.045 26.506 1.00 82.50 704 LEU A CA 1
ATOM 5461 C C . LEU A 1 704 ? -9.025 -8.597 26.149 1.00 82.50 704 LEU A C 1
ATOM 5463 O O . LEU A 1 704 ? -8.438 -7.674 26.717 1.00 82.50 704 LEU A O 1
ATOM 5467 N N . ALA A 1 705 ? -9.995 -8.376 25.251 1.00 81.62 705 ALA A N 1
ATOM 5468 C CA . ALA A 1 705 ? -10.525 -7.033 24.974 1.00 81.62 705 ALA A CA 1
ATOM 5469 C C . ALA A 1 705 ? -11.095 -6.388 26.245 1.00 81.62 705 ALA A C 1
ATOM 5471 O O . ALA A 1 705 ? -10.729 -5.262 26.578 1.00 81.62 705 ALA A O 1
ATOM 5472 N N . ALA A 1 706 ? -11.940 -7.104 26.989 1.00 79.19 706 ALA A N 1
ATOM 5473 C CA . ALA A 1 706 ? -12.549 -6.576 28.209 1.00 79.19 706 ALA A CA 1
ATOM 5474 C C . ALA A 1 706 ? -11.504 -6.253 29.289 1.00 79.19 706 ALA A C 1
ATOM 5476 O O . ALA A 1 706 ? -11.573 -5.205 29.935 1.00 79.19 706 ALA A O 1
ATOM 5477 N N . GLN A 1 707 ? -10.483 -7.097 29.438 1.00 77.69 707 GLN A N 1
ATOM 5478 C CA . GLN A 1 707 ? -9.401 -6.867 30.388 1.00 77.69 707 GLN A CA 1
ATOM 5479 C C . GLN A 1 707 ? -8.529 -5.667 29.991 1.00 77.69 707 GLN A C 1
ATOM 5481 O O . GLN A 1 707 ? -8.276 -4.787 30.811 1.00 77.69 707 GLN A O 1
ATOM 5486 N N . THR A 1 708 ? -8.067 -5.613 28.738 1.00 76.81 708 THR A N 1
ATOM 5487 C CA . THR A 1 708 ? -7.079 -4.615 28.288 1.00 76.81 708 THR A CA 1
ATOM 5488 C C . THR A 1 708 ? -7.681 -3.256 27.943 1.00 76.81 708 THR A C 1
ATOM 5490 O O . THR A 1 708 ? -7.006 -2.244 28.109 1.00 76.81 708 THR A O 1
ATOM 5493 N N . SER A 1 709 ? -8.923 -3.211 27.454 1.00 75.00 709 SER A N 1
ATOM 5494 C CA . SER A 1 709 ? -9.593 -1.970 27.045 1.00 75.00 709 SER A CA 1
ATOM 5495 C C . SER A 1 709 ? -10.585 -1.446 28.076 1.00 75.00 709 SER A C 1
ATOM 5497 O O . SER A 1 709 ? -10.781 -0.236 28.153 1.00 75.00 709 SER A O 1
ATOM 5499 N N . CYS A 1 710 ? -11.191 -2.325 28.880 1.00 74.69 710 CYS A N 1
ATOM 5500 C CA . CYS A 1 710 ? -12.210 -1.934 29.858 1.00 74.69 710 CYS A CA 1
ATOM 5501 C C . CYS A 1 710 ? -11.766 -2.103 31.319 1.00 74.69 710 CYS A C 1
ATOM 5503 O O . CYS A 1 710 ? -12.543 -1.765 32.214 1.00 74.69 710 CYS A O 1
ATOM 5505 N N . GLY A 1 711 ? -10.548 -2.605 31.570 1.00 67.19 711 GLY A N 1
ATOM 5506 C CA . GLY A 1 711 ? -10.012 -2.821 32.918 1.00 67.19 711 GLY A CA 1
ATOM 5507 C C . GLY A 1 711 ? -10.738 -3.915 33.705 1.00 67.19 711 GLY A C 1
ATOM 5508 O O . GLY A 1 711 ? -10.653 -3.945 34.928 1.00 67.19 711 GLY A O 1
ATOM 5509 N N . PHE A 1 712 ? -11.482 -4.792 33.025 1.00 66.56 712 PHE A N 1
ATOM 5510 C CA . PHE A 1 712 ? -12.281 -5.830 33.668 1.00 66.56 712 PHE A CA 1
ATOM 5511 C C . PHE A 1 712 ? -11.430 -7.091 33.887 1.00 66.56 712 PHE A C 1
ATOM 5513 O O . PHE A 1 712 ? -11.265 -7.910 32.982 1.00 66.56 712 PHE A O 1
ATOM 5520 N N . ALA A 1 713 ? -10.831 -7.227 35.075 1.00 49.38 713 ALA A N 1
ATOM 5521 C CA . ALA A 1 713 ? -9.982 -8.363 35.429 1.00 49.38 713 ALA A CA 1
ATOM 5522 C C . ALA A 1 713 ? -10.810 -9.466 36.108 1.00 49.38 713 ALA A C 1
ATOM 5524 O O . ALA A 1 713 ? -10.919 -9.535 37.327 1.00 49.38 713 ALA A O 1
ATOM 5525 N N . GLY A 1 714 ? -11.430 -10.326 35.312 1.00 51.56 714 GLY A N 1
ATOM 5526 C CA . GLY A 1 714 ? -12.161 -11.497 35.792 1.00 51.56 714 GLY A CA 1
ATOM 5527 C C . GLY A 1 714 ? -12.621 -12.293 34.586 1.00 51.56 714 GLY A C 1
ATOM 5528 O O . GLY A 1 714 ? -13.281 -11.733 33.717 1.00 51.56 714 GLY A O 1
ATOM 5529 N N . GLY A 1 715 ? -12.220 -13.563 34.485 1.00 48.41 715 GLY A N 1
ATOM 5530 C CA . GLY A 1 715 ? -12.531 -14.432 33.337 1.00 48.41 715 GLY A CA 1
ATOM 5531 C C . GLY A 1 715 ? -14.031 -14.574 33.043 1.00 48.41 715 GLY A C 1
ATOM 5532 O O . GLY A 1 715 ? -14.411 -14.944 31.932 1.00 48.41 715 GLY A O 1
ATOM 5533 N N . ASP A 1 716 ? -14.871 -14.188 33.997 1.00 57.88 716 ASP A N 1
ATOM 5534 C CA . ASP A 1 716 ? -16.317 -14.076 33.879 1.00 57.88 716 ASP A CA 1
ATOM 5535 C C . ASP A 1 716 ? -16.673 -12.745 33.212 1.00 57.88 716 ASP A C 1
ATOM 5537 O O . ASP A 1 716 ? -17.085 -11.796 33.883 1.00 57.88 716 ASP A O 1
ATOM 5541 N N . LEU A 1 717 ? -16.467 -12.653 31.887 1.00 57.69 717 LEU A N 1
ATOM 5542 C CA . LEU A 1 717 ? -16.951 -11.521 31.088 1.00 57.69 717 LEU A CA 1
ATOM 5543 C C . LEU A 1 717 ? -18.374 -11.202 31.557 1.00 57.69 717 LEU A C 1
ATOM 5545 O O . LEU A 1 717 ? -19.180 -12.134 31.644 1.00 57.69 717 LEU A O 1
ATOM 5549 N N . PRO A 1 718 ? -18.683 -9.950 31.926 1.00 53.56 718 PRO A N 1
ATOM 5550 C CA . PRO A 1 718 ? -19.837 -9.719 32.755 1.00 53.56 718 PRO A CA 1
ATOM 5551 C C . PRO A 1 718 ? -21.086 -10.178 32.011 1.00 53.56 718 PRO A C 1
ATOM 5553 O O . PRO A 1 718 ? -21.512 -9.572 31.032 1.00 53.56 718 PRO A O 1
ATOM 5556 N N . LEU A 1 719 ? -21.743 -11.185 32.580 1.00 54.06 719 LEU A N 1
ATOM 5557 C CA . LEU A 1 719 ? -23.188 -11.382 32.493 1.00 54.06 719 LEU A CA 1
ATOM 5558 C C . LEU A 1 719 ? -23.931 -10.217 33.182 1.00 54.06 719 LEU A C 1
ATOM 5560 O O . LEU A 1 719 ? -25.011 -10.419 33.739 1.00 54.06 719 LEU A O 1
ATOM 5564 N N . ALA A 1 720 ? -23.328 -9.018 33.216 1.00 53.34 720 ALA A N 1
ATOM 5565 C CA . ALA A 1 720 ? -23.969 -7.804 33.674 1.00 53.34 720 ALA A CA 1
ATOM 5566 C C . ALA A 1 720 ? -25.225 -7.657 32.840 1.00 53.34 720 ALA A C 1
ATOM 5568 O O . ALA A 1 720 ? -25.216 -7.826 31.614 1.00 53.34 720 ALA A O 1
ATOM 5569 N N . LYS A 1 721 ? -26.334 -7.402 33.517 1.00 60.84 721 LYS A N 1
ATOM 5570 C CA . LYS A 1 721 ? -27.592 -7.233 32.813 1.00 60.84 721 LYS A CA 1
ATOM 5571 C C . LYS A 1 721 ? -27.414 -6.009 31.922 1.00 60.84 721 LYS A C 1
ATOM 5573 O O . LYS A 1 721 ? -26.940 -4.975 32.376 1.00 60.84 721 LYS A O 1
ATOM 5578 N N . GLN A 1 722 ? -27.757 -6.122 30.643 1.00 65.50 722 GLN A N 1
ATOM 5579 C CA . GLN A 1 722 ? -27.674 -5.011 29.686 1.00 65.50 722 GLN A CA 1
ATOM 5580 C C . GLN A 1 722 ? -28.394 -3.752 30.201 1.00 65.50 722 GLN A C 1
ATOM 5582 O O . GLN A 1 722 ? -28.003 -2.632 29.880 1.00 65.50 722 GLN A O 1
ATOM 5587 N N . ASP A 1 723 ? -29.397 -3.950 31.058 1.00 68.94 723 ASP A N 1
ATOM 5588 C CA . ASP A 1 723 ? -30.084 -2.902 31.802 1.00 68.94 723 ASP A CA 1
ATOM 5589 C C . ASP A 1 723 ? -29.152 -2.130 32.753 1.00 68.94 723 ASP A C 1
ATOM 5591 O O . ASP A 1 723 ? -29.172 -0.908 32.739 1.00 68.94 723 ASP A O 1
ATOM 5595 N N . GLU A 1 724 ? -28.256 -2.795 33.490 1.00 71.25 724 GLU A N 1
ATOM 5596 C CA . GLU A 1 724 ? -27.286 -2.140 34.386 1.00 71.25 724 GLU A CA 1
ATOM 5597 C C . GLU A 1 724 ? -26.300 -1.260 33.600 1.00 71.25 724 GLU A C 1
ATOM 5599 O O . GLU A 1 724 ? -25.984 -0.146 34.014 1.00 71.25 724 GLU A O 1
ATOM 5604 N N . LEU A 1 725 ? -25.841 -1.718 32.430 1.00 75.50 725 LEU A N 1
ATOM 5605 C CA . LEU A 1 725 ? -24.985 -0.912 31.548 1.00 75.50 725 LEU A CA 1
ATOM 5606 C C . LEU A 1 725 ? -25.720 0.295 30.966 1.00 75.50 725 LEU A C 1
ATOM 5608 O O . LEU A 1 725 ? -25.148 1.384 30.895 1.00 75.50 725 LEU A O 1
ATOM 5612 N N . ARG A 1 726 ? -26.981 0.112 30.563 1.00 81.00 726 ARG A N 1
ATOM 5613 C CA . ARG A 1 726 ? -27.827 1.196 30.058 1.00 81.00 726 ARG A CA 1
ATOM 5614 C C . ARG A 1 726 ? -28.064 2.248 31.141 1.00 81.00 726 ARG A C 1
ATOM 5616 O O . ARG A 1 726 ? -27.829 3.427 30.889 1.00 81.00 726 ARG A O 1
ATOM 5623 N N . ASP A 1 727 ? -28.439 1.818 32.341 1.00 77.88 727 ASP A N 1
ATOM 5624 C CA . ASP A 1 727 ? -28.701 2.697 33.480 1.00 77.88 727 ASP A CA 1
ATOM 5625 C C . ASP A 1 727 ? -27.420 3.436 33.918 1.00 77.88 727 ASP A C 1
ATOM 5627 O O . ASP A 1 727 ? -27.450 4.620 34.263 1.00 77.88 727 ASP A O 1
ATOM 5631 N N . ALA A 1 728 ? -26.260 2.771 33.858 1.00 80.50 728 ALA A N 1
ATOM 5632 C CA . ALA A 1 728 ? -24.962 3.389 34.121 1.00 80.50 728 ALA A CA 1
ATOM 5633 C C . ALA A 1 728 ? -24.611 4.479 33.090 1.00 80.50 728 ALA A C 1
ATOM 5635 O O . ALA A 1 728 ? -24.188 5.572 33.474 1.00 80.50 728 ALA A O 1
ATOM 5636 N N . LEU A 1 729 ? -24.820 4.218 31.794 1.00 85.19 729 LEU A N 1
ATOM 5637 C CA . LEU A 1 729 ? -24.608 5.197 30.719 1.00 85.19 729 LEU A CA 1
ATOM 5638 C C . LEU A 1 729 ? -25.557 6.400 30.829 1.00 85.19 729 LEU A C 1
ATOM 5640 O O . LEU A 1 729 ? -25.136 7.536 30.595 1.00 85.19 729 LEU A O 1
ATOM 5644 N N . GLU A 1 730 ? -26.814 6.175 31.214 1.00 88.00 730 GLU A N 1
ATOM 5645 C CA . GLU A 1 730 ? -27.783 7.245 31.469 1.00 88.00 730 GLU A CA 1
ATOM 5646 C C . GLU A 1 730 ? -27.307 8.155 32.611 1.00 88.00 730 GLU A C 1
ATOM 5648 O O . GLU A 1 730 ? -27.223 9.375 32.437 1.00 88.00 730 GLU A O 1
ATOM 5653 N N . LYS A 1 731 ? -26.874 7.572 33.741 1.00 84.62 731 LYS A N 1
ATOM 5654 C CA . LYS A 1 731 ? -26.314 8.340 34.867 1.00 84.62 731 LYS A CA 1
ATOM 5655 C C . LYS A 1 731 ? -25.062 9.127 34.480 1.00 84.62 731 LYS A C 1
ATOM 5657 O O . LYS A 1 731 ? -24.932 10.278 34.887 1.00 84.62 731 LYS A O 1
ATOM 5662 N N . LEU A 1 732 ? -24.150 8.554 33.691 1.00 87.94 732 LEU A N 1
ATOM 5663 C CA . LEU A 1 732 ? -22.965 9.281 33.208 1.00 87.94 732 LEU A CA 1
ATOM 5664 C C . LEU A 1 732 ? -23.345 10.457 32.303 1.00 87.94 732 LEU A C 1
ATOM 5666 O O . LEU A 1 732 ? -22.743 11.524 32.400 1.00 87.94 732 LEU A O 1
ATOM 5670 N N . THR A 1 733 ? -24.371 10.296 31.467 1.00 88.38 733 THR A N 1
ATOM 5671 C CA . THR A 1 733 ? -24.869 11.374 30.600 1.00 88.38 733 THR A CA 1
ATOM 5672 C C . THR A 1 733 ? -25.457 12.524 31.425 1.00 88.38 733 THR A C 1
ATOM 5674 O O . THR A 1 733 ? -25.189 13.690 31.135 1.00 88.38 733 THR A O 1
ATOM 5677 N N . GLU A 1 734 ? -26.185 12.215 32.504 1.00 89.69 734 GLU A N 1
ATOM 5678 C CA . GLU A 1 734 ? -26.671 13.220 33.459 1.00 89.69 734 GLU A CA 1
ATOM 5679 C C . GLU A 1 734 ? -25.509 13.943 34.166 1.00 89.69 734 GLU A C 1
ATOM 5681 O O . GLU A 1 734 ? -25.503 15.173 34.252 1.00 89.69 734 GLU A O 1
ATOM 5686 N N . ILE A 1 735 ? -24.497 13.201 34.637 1.00 87.62 735 ILE A N 1
ATOM 5687 C CA . ILE A 1 735 ? -23.302 13.774 35.283 1.00 87.62 735 ILE A CA 1
ATOM 5688 C C . ILE A 1 735 ? -22.565 14.711 34.322 1.00 87.62 735 ILE A C 1
ATOM 5690 O O . ILE A 1 735 ? -22.175 15.806 34.727 1.00 87.62 735 ILE A O 1
ATOM 5694 N N . ARG A 1 736 ? -22.410 14.314 33.053 1.00 90.19 736 ARG A N 1
ATOM 5695 C CA . ARG A 1 736 ? -21.783 15.141 32.018 1.00 90.19 736 ARG A CA 1
ATOM 5696 C C . ARG A 1 736 ? -22.507 16.479 31.855 1.00 90.19 736 ARG A C 1
ATOM 5698 O O . ARG A 1 736 ? -21.853 17.513 31.921 1.00 90.19 736 ARG A O 1
ATOM 5705 N N . GLY A 1 737 ? -23.835 16.472 31.722 1.00 89.12 737 GLY A N 1
ATOM 5706 C CA . GLY A 1 737 ? -24.615 17.710 31.591 1.00 89.12 737 GLY A CA 1
ATOM 5707 C C . GLY A 1 737 ? -24.477 18.641 32.804 1.00 89.12 737 GLY A C 1
ATOM 5708 O O . GLY A 1 737 ? -24.357 19.855 32.650 1.00 89.12 737 GLY A O 1
ATOM 5709 N N . LEU A 1 738 ? -24.417 18.081 34.019 1.00 89.06 738 LEU A N 1
ATOM 5710 C CA . LEU A 1 738 ? -24.173 18.860 35.242 1.00 89.06 738 LEU A CA 1
ATOM 5711 C C . LEU A 1 738 ? -22.759 19.460 35.294 1.00 89.06 738 LEU A C 1
ATOM 5713 O O . LEU A 1 738 ? -22.578 20.554 35.825 1.00 89.06 738 LEU A O 1
ATOM 5717 N N . LEU A 1 739 ? -21.751 18.755 34.775 1.00 87.50 739 LEU A N 1
ATOM 5718 C CA . LEU A 1 739 ? -20.376 19.256 34.699 1.00 87.50 739 LEU A CA 1
ATOM 5719 C C . LEU A 1 739 ? -20.218 20.346 33.631 1.00 87.50 739 LEU A C 1
ATOM 5721 O O . LEU A 1 739 ? -19.531 21.330 33.888 1.00 87.50 739 LEU A O 1
ATOM 5725 N N . GLU A 1 740 ? -20.907 20.240 32.495 1.00 88.25 740 GLU A N 1
ATOM 5726 C CA . GLU A 1 740 ? -20.946 21.300 31.476 1.00 88.25 740 GLU A CA 1
ATOM 5727 C C . GLU A 1 740 ? -21.591 22.584 32.028 1.00 88.25 740 GLU A C 1
ATOM 5729 O O . GLU A 1 740 ? -21.038 23.675 31.877 1.00 88.25 740 GLU A O 1
ATOM 5734 N N . GLU A 1 741 ? -22.701 22.465 32.773 1.00 89.12 741 GLU A N 1
ATOM 5735 C CA . GLU A 1 741 ? -23.290 23.607 33.493 1.00 89.12 741 GLU A CA 1
ATOM 5736 C C . GLU A 1 741 ? -22.294 24.206 34.504 1.00 89.12 741 GLU A C 1
ATOM 5738 O O . GLU A 1 741 ? -22.239 25.425 34.696 1.00 89.12 741 GLU A O 1
ATOM 5743 N N . LYS A 1 742 ? -21.473 23.360 35.141 1.00 85.06 742 LYS A N 1
ATOM 5744 C CA . LYS A 1 742 ? -20.465 23.790 36.119 1.00 85.06 742 LYS A CA 1
ATOM 5745 C C . LYS A 1 742 ? -19.348 24.577 35.453 1.00 85.06 742 LYS A C 1
ATOM 5747 O O . LYS A 1 742 ? -18.936 25.595 36.003 1.00 85.06 742 LYS A O 1
ATOM 5752 N N . GLU A 1 743 ? -18.861 24.130 34.301 1.00 86.38 743 GLU A N 1
ATOM 5753 C CA . GLU A 1 743 ? -17.814 24.820 33.546 1.00 86.38 743 GLU A CA 1
ATOM 5754 C C . GLU A 1 743 ? -18.266 26.208 33.085 1.00 86.38 743 GLU A C 1
ATOM 5756 O O . GLU A 1 743 ? -17.536 27.182 33.290 1.00 86.38 743 GLU A O 1
ATOM 5761 N N . GLU A 1 744 ? -19.482 26.333 32.548 1.00 86.31 744 GLU A N 1
ATOM 5762 C CA . GLU A 1 744 ? -20.052 27.636 32.178 1.00 86.31 744 GLU A CA 1
ATOM 5763 C C . GLU A 1 744 ? -20.211 28.551 33.398 1.00 86.31 744 GLU A C 1
ATOM 5765 O O . GLU A 1 744 ? -19.796 29.713 33.375 1.00 86.31 744 GLU A O 1
ATOM 5770 N N . LEU A 1 745 ? -20.690 28.016 34.524 1.00 85.12 745 LEU A N 1
ATOM 5771 C CA . LEU A 1 745 ? -20.794 28.780 35.765 1.00 85.12 745 LEU A CA 1
ATOM 5772 C C . LEU A 1 745 ? -19.424 29.242 36.289 1.00 85.12 745 LEU A C 1
ATOM 5774 O O . LEU A 1 745 ? -19.295 30.351 36.808 1.00 85.12 745 LEU A O 1
ATOM 5778 N N . VAL A 1 746 ? -18.380 28.419 36.157 1.00 83.38 746 VAL A N 1
ATOM 5779 C CA . VAL A 1 746 ? -17.007 28.792 36.530 1.00 83.38 746 VAL A CA 1
ATOM 5780 C C . VAL A 1 746 ? -16.482 29.917 35.631 1.00 83.38 746 VAL A C 1
ATOM 5782 O O . VAL A 1 746 ? -15.841 30.841 36.144 1.00 83.38 746 VAL A O 1
ATOM 5785 N N . LYS A 1 747 ? -16.796 29.911 34.326 1.00 84.12 747 LYS A N 1
ATOM 5786 C CA . LYS A 1 747 ? -16.488 31.030 33.415 1.00 84.12 747 LYS A CA 1
ATOM 5787 C C . LYS A 1 747 ? -17.217 32.306 33.844 1.00 84.12 747 LYS A C 1
ATOM 5789 O O . LYS A 1 747 ? -16.584 33.357 33.967 1.00 84.12 747 LYS A O 1
ATOM 5794 N N . GLU A 1 748 ? -18.509 32.217 34.166 1.00 82.06 748 GLU A N 1
ATOM 5795 C CA . GLU A 1 748 ? -19.294 33.342 34.691 1.00 82.06 748 GLU A CA 1
ATOM 5796 C C . GLU A 1 748 ? -18.691 33.905 35.991 1.00 82.06 748 GLU A C 1
ATOM 5798 O O . GLU A 1 748 ? -18.518 35.119 36.115 1.00 82.06 748 GLU A O 1
ATOM 5803 N N . ILE A 1 749 ? -18.290 33.046 36.936 1.00 80.69 749 ILE A N 1
ATOM 5804 C CA . ILE A 1 749 ? -17.602 33.447 38.178 1.00 80.69 749 ILE A CA 1
ATOM 5805 C C . ILE A 1 749 ? -16.275 34.154 37.873 1.00 80.69 749 ILE A C 1
ATOM 5807 O O . ILE A 1 749 ? -15.936 35.146 38.528 1.00 80.69 749 ILE A O 1
ATOM 5811 N N . GLY A 1 750 ? -15.525 33.663 36.883 1.00 78.31 750 GLY A N 1
ATOM 5812 C CA . GLY A 1 750 ? -14.299 34.291 36.397 1.00 78.31 750 GLY A CA 1
ATOM 5813 C C . GLY A 1 750 ? -14.537 35.718 35.901 1.00 78.31 750 GLY A C 1
ATOM 5814 O O . GLY A 1 750 ? -13.859 36.638 36.354 1.00 78.31 750 GLY A O 1
ATOM 5815 N N . THR A 1 751 ? -15.548 35.925 35.050 1.00 78.31 751 THR A N 1
ATOM 5816 C CA . THR A 1 751 ? -15.901 37.262 34.530 1.00 78.31 751 THR A CA 1
ATOM 5817 C C . THR A 1 751 ? -16.420 38.208 35.621 1.00 78.31 751 THR A C 1
ATOM 5819 O O . THR A 1 751 ? -16.006 39.363 35.687 1.00 78.31 751 THR A O 1
ATOM 5822 N N . ALA A 1 752 ? -17.252 37.715 36.544 1.00 71.25 752 ALA A N 1
ATOM 5823 C CA . ALA A 1 752 ? -17.798 38.493 37.660 1.00 71.25 752 ALA A CA 1
ATOM 5824 C C . ALA A 1 752 ? -16.760 38.817 38.755 1.00 71.25 752 ALA A C 1
ATOM 5826 O O . ALA A 1 752 ? -16.983 39.688 39.599 1.00 71.25 752 ALA A O 1
ATOM 5827 N N . SER A 1 753 ? -15.611 38.133 38.769 1.00 63.75 753 SER A N 1
ATOM 5828 C CA . SER A 1 753 ? -14.518 38.428 39.705 1.00 63.75 753 SER A CA 1
ATOM 5829 C C . SER A 1 753 ? -13.790 39.742 39.388 1.00 63.75 753 SER A C 1
ATOM 5831 O O . SER A 1 753 ? -13.107 40.260 40.268 1.00 63.75 753 SER A O 1
ATOM 5833 N N . GLY A 1 754 ? -13.950 40.298 38.180 1.00 65.38 754 GLY A N 1
ATOM 5834 C CA . GLY A 1 754 ? -13.367 41.586 37.781 1.00 65.38 754 GLY A CA 1
ATOM 5835 C C . GLY A 1 754 ? -14.155 42.829 38.225 1.00 65.38 754 GLY A C 1
ATOM 5836 O O . GLY A 1 754 ? -13.607 43.927 38.204 1.00 65.38 754 GLY A O 1
ATOM 5837 N N . ASP A 1 755 ? -15.414 42.674 38.647 1.00 66.56 755 ASP A N 1
ATOM 5838 C CA . ASP A 1 755 ? -16.301 43.779 39.037 1.00 66.56 755 ASP A CA 1
ATOM 5839 C C . ASP A 1 755 ? -16.326 43.959 40.566 1.00 66.56 755 ASP A C 1
ATOM 5841 O O . ASP A 1 755 ? -16.843 43.117 41.303 1.00 66.56 755 ASP A O 1
ATOM 5845 N N . LEU A 1 756 ? -15.732 45.041 41.074 1.00 69.69 756 LEU A N 1
ATOM 5846 C CA . LEU A 1 756 ? -15.583 45.316 42.512 1.00 69.69 756 LEU A CA 1
ATOM 5847 C C . LEU A 1 756 ? -16.776 46.070 43.136 1.00 69.69 756 LEU A C 1
ATOM 5849 O O . LEU A 1 756 ? -16.692 46.449 44.302 1.00 69.69 756 LEU A O 1
ATOM 5853 N N . SER A 1 757 ? -17.873 46.276 42.401 1.00 75.69 757 SER A N 1
ATOM 5854 C CA . SER A 1 757 ? -19.090 46.925 42.914 1.00 75.69 757 SER A CA 1
ATOM 5855 C C . SER A 1 757 ? -19.855 46.074 43.949 1.00 75.69 757 SER A C 1
ATOM 5857 O O . SER A 1 757 ? -19.686 44.851 44.027 1.00 75.69 757 SER A O 1
ATOM 5859 N N . ASP A 1 758 ? -20.744 46.706 44.729 1.00 71.56 758 ASP A N 1
ATOM 5860 C CA . ASP A 1 758 ? -21.653 46.020 45.670 1.00 71.56 758 ASP A CA 1
ATOM 5861 C C . ASP A 1 758 ? -22.642 45.080 44.945 1.00 71.56 758 ASP A C 1
ATOM 5863 O O . ASP A 1 758 ? -22.987 43.997 45.437 1.00 71.56 758 ASP A O 1
ATOM 5867 N N . GLU A 1 759 ? -23.043 45.439 43.721 1.00 70.81 759 GLU A N 1
ATOM 5868 C CA . GLU A 1 759 ? -23.819 44.574 42.824 1.00 70.81 759 GLU A CA 1
ATOM 5869 C C . GLU A 1 759 ? -22.992 43.357 42.378 1.00 70.81 759 GLU A C 1
ATOM 5871 O O . GLU A 1 759 ? -23.472 42.219 42.435 1.00 70.81 759 GLU A O 1
ATOM 5876 N N . GLY A 1 760 ? -21.713 43.563 42.045 1.00 73.81 760 GLY A N 1
ATOM 5877 C CA . GLY A 1 760 ? -20.748 42.499 41.766 1.00 73.81 760 GLY A CA 1
ATOM 5878 C C . GLY A 1 760 ? -20.539 41.554 42.956 1.00 73.81 760 GLY A C 1
ATOM 5879 O O . GLY A 1 760 ? -20.476 40.334 42.781 1.00 73.81 760 GLY A O 1
ATOM 5880 N N . ALA A 1 761 ? -20.506 42.073 44.188 1.00 72.38 761 ALA A N 1
ATOM 5881 C CA . ALA A 1 761 ? -20.419 41.259 45.402 1.00 72.38 761 ALA A CA 1
ATOM 5882 C C . ALA A 1 761 ? -21.657 40.367 45.602 1.00 72.38 761 ALA A C 1
ATOM 5884 O O . ALA A 1 761 ? -21.518 39.176 45.899 1.00 72.38 761 ALA A O 1
ATOM 5885 N N . THR A 1 762 ? -22.852 40.910 45.363 1.00 79.31 762 THR A N 1
ATOM 5886 C CA . THR A 1 762 ? -24.118 40.164 45.450 1.00 79.31 762 THR A CA 1
ATOM 5887 C C . THR A 1 762 ? -24.202 39.079 44.372 1.00 79.31 762 THR A C 1
ATOM 5889 O O . THR A 1 762 ? -24.534 37.927 44.665 1.00 79.31 762 THR A O 1
ATOM 5892 N N . LYS A 1 763 ? -23.810 39.405 43.132 1.00 78.31 763 LYS A N 1
ATOM 5893 C CA . LYS A 1 763 ? -23.739 38.451 42.016 1.00 78.31 763 LYS A CA 1
ATOM 5894 C C . LYS A 1 763 ? -22.757 37.312 42.308 1.00 78.31 763 LYS A C 1
ATOM 5896 O O . LYS A 1 763 ? -23.102 36.150 42.108 1.00 78.31 763 LYS A O 1
ATOM 5901 N N . ARG A 1 764 ? -21.573 37.607 42.861 1.00 77.50 764 ARG A N 1
ATOM 5902 C CA . ARG A 1 764 ? -20.599 36.582 43.288 1.00 77.50 764 ARG A CA 1
ATOM 5903 C C . ARG A 1 764 ? -21.153 35.649 44.361 1.00 77.50 764 ARG A C 1
ATOM 5905 O O . ARG A 1 764 ? -20.931 34.446 44.269 1.00 77.50 764 ARG A O 1
ATOM 5912 N N . ALA A 1 765 ? -21.871 36.172 45.356 1.00 79.12 765 ALA A N 1
ATOM 5913 C CA . ALA A 1 765 ? -22.470 35.343 46.402 1.00 79.12 765 ALA A CA 1
ATOM 5914 C C . ALA A 1 765 ? -23.534 34.380 45.833 1.00 79.12 765 ALA A C 1
ATOM 5916 O O . ALA A 1 765 ? -23.558 33.198 46.191 1.00 79.12 765 ALA A O 1
ATOM 5917 N N . LEU A 1 766 ? -24.360 34.852 44.892 1.00 82.56 766 LEU A N 1
ATOM 5918 C CA . LEU A 1 766 ? -25.365 34.027 44.214 1.00 82.56 766 LEU A CA 1
ATOM 5919 C C . LEU A 1 766 ? -24.716 32.933 43.345 1.00 82.56 766 LEU A C 1
ATOM 5921 O O . LEU A 1 766 ? -25.101 31.765 43.430 1.00 82.56 766 LEU A O 1
ATOM 5925 N N . LEU A 1 767 ? -23.688 33.289 42.566 1.00 82.75 767 LEU A N 1
ATOM 5926 C CA . LEU A 1 767 ? -22.933 32.346 41.732 1.00 82.75 767 LEU A CA 1
ATOM 5927 C C . LEU A 1 767 ? -22.187 31.300 42.576 1.00 82.75 767 LEU A C 1
ATOM 5929 O O . LEU A 1 767 ? -22.213 30.118 42.242 1.00 82.75 767 LEU A O 1
ATOM 5933 N N . ALA A 1 768 ? -21.589 31.700 43.703 1.00 78.31 768 ALA A N 1
ATOM 5934 C CA . ALA A 1 768 ? -20.952 30.779 44.645 1.00 78.31 768 ALA A CA 1
ATOM 5935 C C . ALA A 1 768 ? -21.957 29.779 45.244 1.00 78.31 768 ALA A C 1
ATOM 5937 O O . ALA A 1 768 ? -21.665 28.587 45.318 1.00 78.31 768 ALA A O 1
ATOM 5938 N N . THR A 1 769 ? -23.163 30.240 45.594 1.00 82.56 769 THR A N 1
ATOM 5939 C CA . THR A 1 769 ? -24.246 29.366 46.082 1.00 82.56 769 THR A CA 1
ATOM 5940 C C . THR A 1 769 ? -24.679 28.360 45.011 1.00 82.56 769 THR A C 1
ATOM 5942 O O . THR A 1 769 ? -24.850 27.175 45.300 1.00 82.56 769 THR A O 1
ATOM 5945 N N . ARG A 1 770 ? -24.811 28.804 43.753 1.00 83.31 770 ARG A N 1
ATOM 5946 C CA . ARG A 1 770 ? -25.139 27.920 42.624 1.00 83.31 770 ARG A CA 1
ATOM 5947 C C . ARG A 1 770 ? -24.027 26.898 42.367 1.00 83.31 770 ARG A C 1
ATOM 5949 O O . ARG A 1 770 ? -24.328 25.727 42.156 1.00 83.31 770 ARG A O 1
ATOM 5956 N N . HIS A 1 771 ? -22.761 27.307 42.462 1.00 82.56 771 HIS A N 1
ATOM 5957 C CA . HIS A 1 771 ? -21.604 26.424 42.299 1.00 82.56 771 HIS A CA 1
ATOM 5958 C C . HIS A 1 771 ? -21.528 25.362 43.408 1.00 82.56 771 HIS A C 1
ATOM 5960 O O . HIS A 1 771 ? -21.261 24.192 43.124 1.00 82.56 771 HIS A O 1
ATOM 5966 N N . GLU A 1 772 ? -21.809 25.739 44.663 1.00 76.75 772 GLU A N 1
ATOM 5967 C CA . GLU A 1 772 ? -21.911 24.806 45.795 1.00 76.75 772 GLU A CA 1
ATOM 5968 C C . GLU A 1 772 ? -23.003 23.753 45.545 1.00 76.75 772 GLU A C 1
ATOM 5970 O O . GLU A 1 772 ? -22.725 22.554 45.612 1.00 76.75 772 GLU A O 1
ATOM 5975 N N . ALA A 1 773 ? -24.212 24.187 45.173 1.00 81.38 773 ALA A N 1
ATOM 5976 C CA . ALA A 1 773 ? -25.341 23.294 44.910 1.00 81.38 773 ALA A CA 1
ATOM 5977 C C . ALA A 1 773 ? -25.080 22.329 43.741 1.00 81.38 773 ALA A C 1
ATOM 5979 O O . ALA A 1 773 ? -25.425 21.149 43.813 1.00 81.38 773 ALA A O 1
ATOM 5980 N N . LEU A 1 774 ? -24.457 22.815 42.665 1.00 82.50 774 LEU A N 1
ATOM 5981 C CA . LEU A 1 774 ? -24.146 22.002 41.493 1.00 82.50 774 LEU A CA 1
ATOM 5982 C C . LEU A 1 774 ? -23.059 20.960 41.796 1.00 82.50 774 LEU A C 1
ATOM 5984 O O . LEU A 1 774 ? -23.185 19.801 41.409 1.00 82.50 774 LEU A O 1
ATOM 5988 N N . THR A 1 775 ? -22.034 21.335 42.565 1.00 77.56 775 THR A N 1
ATOM 5989 C CA . THR A 1 775 ? -20.977 20.404 42.990 1.00 77.56 775 THR A CA 1
ATOM 5990 C C . THR A 1 775 ? -21.533 19.299 43.900 1.00 77.56 775 THR A C 1
ATOM 5992 O O . THR A 1 775 ? -21.143 18.137 43.773 1.00 77.56 775 THR A O 1
ATOM 5995 N N . GLU A 1 776 ? -22.479 19.627 44.788 1.00 75.25 776 GLU A N 1
ATOM 5996 C CA . GLU A 1 776 ? -23.163 18.628 45.621 1.00 75.25 776 GLU A CA 1
ATOM 5997 C C . GLU A 1 776 ? -23.987 17.648 44.765 1.00 75.25 776 GLU A C 1
ATOM 5999 O O . GLU A 1 776 ? -23.875 16.436 44.964 1.00 75.25 776 GLU A O 1
ATOM 6004 N N . LYS A 1 777 ? -24.722 18.146 43.756 1.00 81.56 777 LYS A N 1
ATOM 6005 C CA . LYS A 1 777 ? -25.462 17.305 42.796 1.00 81.56 777 LYS A CA 1
ATOM 6006 C C . LYS A 1 777 ? -24.547 16.363 42.010 1.00 81.56 777 LYS A C 1
ATOM 6008 O O . LYS A 1 777 ? -24.840 15.173 41.924 1.00 81.56 777 LYS A O 1
ATOM 6013 N N . VAL A 1 778 ? -23.428 16.861 41.476 1.00 81.25 778 VAL A N 1
ATOM 6014 C CA . VAL A 1 778 ? -22.448 16.038 40.739 1.00 81.25 778 VAL A CA 1
ATOM 6015 C C . VAL A 1 778 ? -21.919 14.901 41.617 1.00 81.25 778 VAL A C 1
ATOM 6017 O O . VAL A 1 778 ? -21.839 13.756 41.172 1.00 81.25 778 VAL A O 1
ATOM 6020 N N . SER A 1 779 ? -21.604 15.180 42.884 1.00 74.56 779 SER A N 1
ATOM 6021 C CA . SER A 1 779 ? -21.121 14.160 43.823 1.00 74.56 779 SER A CA 1
ATOM 6022 C C . SER A 1 779 ? -22.180 13.119 44.180 1.00 74.56 779 SER A C 1
ATOM 6024 O O . SER A 1 779 ? -21.865 11.927 44.273 1.00 74.56 779 SER A O 1
ATOM 6026 N N . GLU A 1 780 ? -23.435 13.541 44.350 1.00 74.75 780 GLU A N 1
ATOM 6027 C CA . GLU A 1 780 ? -24.555 12.627 44.564 1.00 74.75 780 GLU A CA 1
ATOM 6028 C C . GLU A 1 780 ? -24.731 11.695 43.360 1.00 74.75 780 GLU A C 1
ATOM 6030 O O . GLU A 1 780 ? -24.715 10.475 43.530 1.00 74.75 780 GLU A O 1
ATOM 6035 N N . ARG A 1 781 ? -24.821 12.247 42.143 1.00 79.44 781 ARG A N 1
ATOM 6036 C CA . ARG A 1 781 ? -24.967 11.458 40.911 1.00 79.44 781 ARG A CA 1
ATOM 6037 C C . ARG A 1 781 ? -23.784 10.530 40.667 1.00 79.44 781 ARG A C 1
ATOM 6039 O O . ARG A 1 781 ? -23.995 9.359 40.367 1.00 79.44 781 ARG A O 1
ATOM 6046 N N . SER A 1 782 ? -22.561 11.000 40.910 1.00 77.75 782 SER A N 1
ATOM 6047 C CA . SER A 1 782 ? -21.361 10.156 40.853 1.00 77.75 782 SER A CA 1
ATOM 6048 C C . SER A 1 782 ? -21.444 8.989 41.838 1.00 77.75 782 SER A C 1
ATOM 6050 O O . SER A 1 782 ? -21.132 7.862 41.483 1.00 77.75 782 SER A O 1
ATOM 6052 N N . SER A 1 783 ? -21.911 9.216 43.069 1.00 72.31 783 SER A N 1
ATOM 6053 C CA . SER A 1 783 ? -22.077 8.131 44.049 1.00 72.31 783 SER A CA 1
ATOM 6054 C C . SER A 1 783 ? -23.118 7.109 43.579 1.00 72.31 783 SER A C 1
ATOM 6056 O O . SER A 1 783 ? -22.885 5.911 43.685 1.00 72.31 783 SER A O 1
ATOM 6058 N N . ARG A 1 784 ? -24.228 7.582 42.993 1.00 74.56 784 ARG A N 1
ATOM 6059 C CA . ARG A 1 784 ? -25.280 6.739 42.400 1.00 74.56 784 ARG A CA 1
ATOM 6060 C C . ARG A 1 784 ? -24.804 5.938 41.186 1.00 74.56 784 ARG A C 1
ATOM 6062 O O . ARG A 1 784 ? -25.396 4.903 40.894 1.00 74.56 784 ARG A O 1
ATOM 6069 N N . TYR A 1 785 ? -23.789 6.406 40.466 1.00 76.19 785 TYR A N 1
ATOM 6070 C CA . TYR A 1 785 ? -23.159 5.649 39.384 1.00 76.19 785 TYR A CA 1
ATOM 6071 C C . TYR A 1 785 ? -22.433 4.403 39.922 1.00 76.19 785 TYR A C 1
ATOM 6073 O O . TYR A 1 785 ? -22.677 3.296 39.447 1.00 76.19 785 TYR A O 1
ATOM 6081 N N . TYR A 1 786 ? -21.632 4.557 40.981 1.00 69.31 786 TYR A N 1
ATOM 6082 C CA . TYR A 1 786 ? -20.884 3.447 41.592 1.00 69.31 786 TYR A CA 1
ATOM 6083 C C . TYR A 1 786 ? -21.755 2.416 42.325 1.00 69.31 786 TYR A C 1
ATOM 6085 O O . TYR A 1 786 ? -21.273 1.333 42.640 1.00 69.31 786 TYR A O 1
ATOM 6093 N N . GLU A 1 787 ? -23.026 2.728 42.590 1.00 65.25 787 GLU A N 1
ATOM 6094 C CA . GLU A 1 787 ? -24.010 1.738 43.059 1.00 65.25 787 GLU A CA 1
ATOM 6095 C C . GLU A 1 787 ? -24.363 0.717 41.969 1.00 65.25 787 GLU A C 1
ATOM 6097 O O . GLU A 1 787 ? -24.726 -0.410 42.288 1.00 65.25 787 GLU A O 1
ATOM 6102 N N . ILE A 1 788 ? -24.273 1.112 40.693 1.00 66.12 788 ILE A N 1
ATOM 6103 C CA . ILE A 1 788 ? -24.569 0.248 39.543 1.00 66.12 788 ILE A CA 1
ATOM 6104 C C . ILE A 1 788 ? -23.298 -0.453 39.061 1.00 66.12 788 ILE A C 1
ATOM 6106 O O . ILE A 1 788 ? -23.323 -1.644 38.773 1.00 66.12 788 ILE A O 1
ATOM 6110 N N . MET A 1 789 ? -22.187 0.282 38.976 1.00 66.50 789 MET A N 1
ATOM 6111 C CA . MET A 1 789 ? -20.903 -0.234 38.497 1.00 66.50 789 MET A CA 1
ATOM 6112 C C . MET A 1 789 ? -19.909 -0.356 39.662 1.00 66.50 789 MET A C 1
ATOM 6114 O O . MET A 1 789 ? -19.205 0.615 39.963 1.00 66.50 789 MET A O 1
ATOM 6118 N N . PRO A 1 790 ? -19.835 -1.522 40.338 1.00 53.75 790 PRO A N 1
ATOM 6119 C CA . PRO A 1 790 ? -18.910 -1.726 41.444 1.00 53.75 790 PRO A CA 1
ATOM 6120 C C . PRO A 1 790 ? -17.462 -1.776 40.940 1.00 53.75 790 PRO A C 1
ATOM 6122 O O . PRO A 1 790 ? -17.113 -2.544 40.043 1.00 53.75 790 PRO A O 1
ATOM 6125 N N . CYS A 1 791 ? -16.588 -0.972 41.540 1.00 52.06 791 CYS A N 1
ATOM 6126 C CA . CYS A 1 791 ? -15.151 -1.046 41.290 1.00 52.06 791 CYS A CA 1
ATOM 6127 C C . CYS A 1 791 ? -14.559 -2.298 41.974 1.00 52.06 791 CYS A C 1
ATOM 6129 O O . CYS A 1 791 ? -14.856 -2.555 43.140 1.00 52.06 791 CYS A O 1
ATOM 6131 N N . GLN A 1 792 ? -13.705 -3.068 41.286 1.00 48.53 792 GLN A N 1
ATOM 6132 C CA . GLN A 1 792 ? -13.041 -4.255 41.853 1.00 48.53 792 GLN A CA 1
ATOM 6133 C C . GLN A 1 792 ? -12.111 -3.892 43.025 1.00 48.53 792 GLN A C 1
ATOM 6135 O O . GLN A 1 792 ? -11.082 -3.251 42.820 1.00 48.53 792 GLN A O 1
ATOM 6140 N N . GLU A 1 793 ? -12.451 -4.316 44.249 1.00 43.91 793 GLU A N 1
ATOM 6141 C CA . GLU A 1 793 ? -11.751 -3.935 45.494 1.00 43.91 793 GLU A CA 1
ATOM 6142 C C . GLU A 1 793 ? -10.262 -4.308 45.545 1.00 43.91 793 GLU A C 1
ATOM 6144 O O . GLU A 1 793 ? -9.474 -3.567 46.131 1.00 43.91 793 GLU A O 1
ATOM 6149 N N . ASP A 1 794 ? -9.839 -5.390 44.893 1.00 39.41 794 ASP A N 1
ATOM 6150 C CA . ASP A 1 794 ? -8.458 -5.878 45.027 1.00 39.41 794 ASP A CA 1
ATOM 6151 C C . ASP A 1 794 ? -7.453 -5.125 44.122 1.00 39.41 794 ASP A C 1
ATOM 6153 O O . ASP A 1 794 ? -6.248 -5.157 44.369 1.00 39.41 794 ASP A O 1
ATOM 6157 N N . ALA A 1 795 ? -7.933 -4.368 43.124 1.00 38.19 795 ALA A N 1
ATOM 6158 C CA . ALA A 1 795 ? -7.124 -3.432 42.326 1.00 38.19 795 ALA A CA 1
ATOM 6159 C C . ALA A 1 795 ? -7.233 -1.969 42.824 1.00 38.19 795 ALA A C 1
ATOM 6161 O O . ALA A 1 795 ? -6.543 -1.075 42.327 1.00 38.19 795 ALA A O 1
ATOM 6162 N N . LEU A 1 796 ? -8.088 -1.710 43.823 1.00 38.44 796 LEU A N 1
ATOM 6163 C CA . LEU A 1 796 ? -8.478 -0.387 44.327 1.00 38.44 796 LEU A CA 1
ATOM 6164 C C . LEU A 1 796 ? -7.511 0.187 45.377 1.00 38.44 796 LEU A C 1
ATOM 6166 O O . LEU A 1 796 ? -7.909 0.660 46.443 1.00 38.44 796 LEU A O 1
ATOM 6170 N N . ALA A 1 797 ? -6.240 0.324 45.012 1.00 36.53 797 ALA A N 1
ATOM 6171 C CA . ALA A 1 797 ? -5.412 1.353 45.645 1.00 36.53 797 ALA A CA 1
ATOM 6172 C C . ALA A 1 797 ? -5.887 2.792 45.293 1.00 36.53 797 ALA A C 1
ATOM 6174 O O . ALA A 1 797 ? -5.331 3.765 45.797 1.00 36.53 797 ALA A O 1
ATOM 6175 N N . SER A 1 798 ? -6.940 2.964 44.477 1.00 43.03 798 SER A N 1
ATOM 6176 C CA . SER A 1 798 ? -7.556 4.258 44.150 1.00 43.03 798 SER A CA 1
ATOM 6177 C C . SER A 1 798 ? -9.060 4.300 44.476 1.00 43.03 798 SER A C 1
ATOM 6179 O O . SER A 1 798 ? -9.890 3.878 43.687 1.00 43.03 798 SER A O 1
ATOM 6181 N N . SER A 1 799 ? -9.392 4.851 45.645 1.00 53.09 799 SER A N 1
ATOM 6182 C CA . SER A 1 799 ? -10.733 5.158 46.190 1.00 53.09 799 SER A CA 1
ATOM 6183 C C . SER A 1 799 ? -11.800 5.662 45.185 1.00 53.09 799 SER A C 1
ATOM 6185 O O . SER A 1 799 ? -11.468 6.374 44.243 1.00 53.09 799 SER A O 1
ATOM 6187 N N . ILE A 1 800 ? -13.084 5.372 45.455 1.00 58.16 800 ILE A N 1
ATOM 6188 C CA . ILE A 1 800 ? -14.295 5.832 44.731 1.00 58.16 800 ILE A CA 1
ATOM 6189 C C . ILE A 1 800 ? -14.334 7.368 44.624 1.00 58.16 800 ILE A C 1
ATOM 6191 O O . ILE A 1 800 ? -14.664 8.031 45.605 1.00 58.16 800 ILE A O 1
ATOM 6195 N N . LYS A 1 801 ? -14.037 7.943 43.449 1.00 64.44 801 LYS A N 1
ATOM 6196 C CA . LYS A 1 801 ? -13.978 9.402 43.205 1.00 64.44 801 LYS A CA 1
ATOM 6197 C C . LYS A 1 801 ? -15.240 9.936 42.543 1.00 64.44 801 LYS A C 1
ATOM 6199 O O . LYS A 1 801 ? -15.717 9.360 41.576 1.00 64.44 801 LYS A O 1
ATOM 6204 N N . ALA A 1 802 ? -15.757 11.065 43.030 1.00 70.19 802 ALA A N 1
ATOM 6205 C CA . ALA A 1 802 ? -16.746 11.812 42.260 1.00 70.19 802 ALA A CA 1
ATOM 6206 C C . ALA A 1 802 ? -16.089 12.374 40.994 1.00 70.19 802 ALA A C 1
ATOM 6208 O O . ALA A 1 802 ? -14.947 12.828 41.074 1.00 70.19 802 ALA A O 1
ATOM 6209 N N . PHE A 1 803 ? -16.814 12.352 39.875 1.00 78.88 803 PHE A N 1
ATOM 6210 C CA . PHE A 1 803 ? -16.351 12.961 38.633 1.00 78.88 803 PHE A CA 1
ATOM 6211 C C . PHE A 1 803 ? -16.262 14.474 38.819 1.00 78.88 803 PHE A C 1
ATOM 6213 O O . PHE A 1 803 ? -17.199 15.103 39.314 1.00 78.88 803 PHE A O 1
ATOM 6220 N N . ASP A 1 804 ? -15.123 15.056 38.471 1.00 75.56 804 ASP A N 1
ATOM 6221 C CA . ASP A 1 804 ? -14.849 16.480 38.629 1.00 75.56 804 ASP A CA 1
ATOM 6222 C C . ASP A 1 804 ? -14.649 17.206 37.298 1.00 75.56 804 ASP A C 1
ATOM 6224 O O . ASP A 1 804 ? -14.944 18.404 37.257 1.00 75.56 804 ASP A O 1
ATOM 6228 N N . GLN A 1 805 ? -14.228 16.497 36.244 1.00 82.38 805 GLN A N 1
ATOM 6229 C CA . GLN A 1 805 ? -14.083 17.004 34.875 1.00 82.38 805 GLN A CA 1
ATOM 6230 C C . GLN A 1 805 ? -14.959 16.233 33.879 1.00 82.38 805 GLN A C 1
ATOM 6232 O O . GLN A 1 805 ? -15.216 15.038 34.045 1.00 82.38 805 GLN A O 1
ATOM 6237 N N . VAL A 1 806 ? -15.390 16.912 32.809 1.00 85.50 806 VAL A N 1
ATOM 6238 C CA . VAL A 1 806 ? -16.134 16.289 31.698 1.00 85.50 806 VAL A CA 1
ATOM 6239 C C . VAL A 1 806 ? -15.314 15.170 31.041 1.00 85.50 806 VAL A C 1
ATOM 6241 O O . VAL A 1 806 ? -15.865 14.127 30.686 1.00 85.50 806 VAL A O 1
ATOM 6244 N N . ASP A 1 807 ? -13.994 15.347 30.946 1.00 83.19 807 ASP A N 1
ATOM 6245 C CA . ASP A 1 807 ? -13.077 14.368 30.355 1.00 83.19 807 ASP A CA 1
ATOM 6246 C C . ASP A 1 807 ? -13.077 13.018 31.089 1.00 83.19 807 ASP A C 1
ATOM 6248 O O . ASP A 1 807 ? -13.077 11.970 30.442 1.00 83.19 807 ASP A O 1
ATOM 6252 N N . ASP A 1 808 ? -13.159 13.014 32.421 1.00 82.00 808 ASP A N 1
ATOM 6253 C CA . ASP A 1 808 ? -13.195 11.774 33.206 1.00 82.00 808 ASP A CA 1
ATOM 6254 C C . ASP A 1 808 ? -14.488 10.982 32.957 1.00 82.00 808 ASP A C 1
ATOM 6256 O O . ASP A 1 808 ? -14.473 9.752 32.863 1.00 82.00 808 ASP A O 1
ATOM 6260 N N . VAL A 1 809 ? -15.614 11.684 32.790 1.00 85.94 809 VAL A N 1
ATOM 6261 C CA . VAL A 1 809 ? -16.904 11.068 32.435 1.00 85.94 809 VAL A CA 1
ATOM 6262 C C . VAL A 1 809 ? -16.861 10.503 31.018 1.00 85.94 809 VAL A C 1
ATOM 6264 O O . VAL A 1 809 ? -17.338 9.400 30.769 1.00 85.94 809 VAL A O 1
ATOM 6267 N N . ASN A 1 810 ? -16.258 11.239 30.092 1.00 86.38 810 ASN A N 1
ATOM 6268 C CA . ASN A 1 810 ? -16.070 10.857 28.697 1.00 86.38 810 ASN A CA 1
ATOM 6269 C C . ASN A 1 810 ? -15.226 9.576 28.540 1.00 86.38 810 ASN A C 1
ATOM 6271 O O . ASN A 1 810 ? -15.592 8.672 27.775 1.00 86.38 810 ASN A O 1
ATOM 6275 N N . VAL A 1 811 ? -14.139 9.453 29.313 1.00 84.38 811 VAL A N 1
ATOM 6276 C CA . VAL A 1 811 ? -13.339 8.218 29.418 1.00 84.38 811 VAL A CA 1
ATOM 6277 C C . VAL A 1 811 ? -14.219 7.049 29.863 1.00 84.38 811 VAL A C 1
ATOM 6279 O O . VAL A 1 811 ? -14.195 5.989 29.235 1.00 84.38 811 VAL A O 1
ATOM 6282 N N . GLU A 1 812 ? -15.037 7.247 30.896 1.00 84.50 812 GLU A N 1
ATOM 6283 C CA . GLU A 1 812 ? -15.875 6.183 31.450 1.00 84.50 812 GLU A CA 1
ATOM 6284 C C . GLU A 1 812 ? -17.037 5.786 30.522 1.00 84.50 812 GLU A C 1
ATOM 6286 O O . GLU A 1 812 ? -17.285 4.596 30.320 1.00 84.50 812 GLU A O 1
ATOM 6291 N N . ILE A 1 813 ? -17.694 6.752 29.866 1.00 87.12 813 ILE A N 1
ATOM 6292 C CA . ILE A 1 813 ? -18.701 6.493 28.821 1.00 87.12 813 ILE A CA 1
ATOM 6293 C C . ILE A 1 813 ? -18.091 5.639 27.709 1.00 87.12 813 ILE A C 1
ATOM 6295 O O . ILE A 1 813 ? -18.693 4.659 27.265 1.00 87.12 813 ILE A O 1
ATOM 6299 N N . THR A 1 814 ? -16.882 5.988 27.268 1.00 85.25 814 THR A N 1
ATOM 6300 C CA . THR A 1 814 ? -16.170 5.246 26.222 1.00 85.25 814 THR A CA 1
ATOM 6301 C C . THR A 1 814 ? -15.872 3.819 26.672 1.00 85.25 814 THR A C 1
ATOM 6303 O O . THR A 1 814 ? -16.142 2.876 25.928 1.00 85.25 814 THR A O 1
ATOM 6306 N N . ARG A 1 815 ? -15.400 3.646 27.913 1.00 84.44 815 ARG A N 1
ATOM 6307 C CA . ARG A 1 815 ? -15.126 2.337 28.516 1.00 84.44 815 ARG A CA 1
ATOM 6308 C C . ARG A 1 815 ? -16.369 1.441 28.540 1.00 84.44 815 ARG A C 1
ATOM 6310 O O . ARG A 1 815 ? -16.282 0.280 28.135 1.00 84.44 815 ARG A O 1
ATOM 6317 N N . LEU A 1 816 ? -17.517 1.973 28.972 1.00 81.94 816 LEU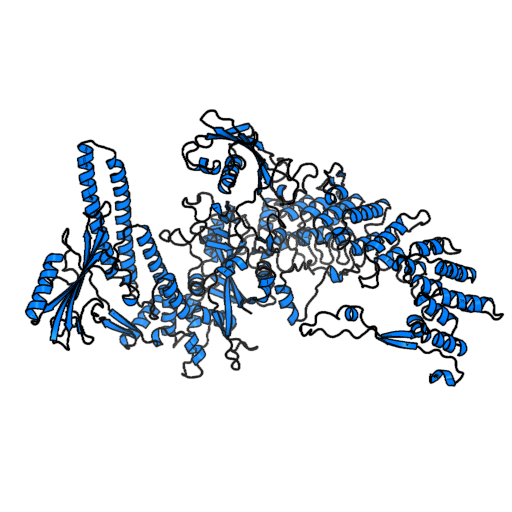 A N 1
ATOM 6318 C CA . LEU A 1 816 ? -18.782 1.229 29.037 1.00 81.94 816 LEU A CA 1
ATOM 6319 C C . LEU A 1 816 ? -19.361 0.911 27.653 1.00 81.94 816 LEU A C 1
ATOM 6321 O O . LEU A 1 816 ? -19.876 -0.187 27.452 1.00 81.94 816 LEU A O 1
ATOM 6325 N N . ARG A 1 817 ? -19.248 1.822 26.676 1.00 85.00 817 ARG A N 1
ATOM 6326 C CA . ARG A 1 817 ? -19.667 1.547 25.290 1.00 85.00 817 ARG A CA 1
ATOM 6327 C C . ARG A 1 817 ? -18.835 0.433 24.654 1.00 85.00 817 ARG A C 1
ATOM 6329 O O . ARG A 1 817 ? -19.403 -0.474 24.057 1.00 85.00 817 ARG A O 1
ATOM 6336 N N . MET A 1 818 ? -17.515 0.447 24.852 1.00 82.19 818 MET A N 1
ATOM 6337 C CA . MET A 1 818 ? -16.647 -0.645 24.396 1.00 82.19 818 MET A CA 1
ATOM 6338 C C . MET A 1 818 ? -17.028 -1.980 25.045 1.00 82.19 818 MET A C 1
ATOM 6340 O O . MET A 1 818 ? -17.079 -3.000 24.362 1.00 82.19 818 MET A O 1
ATOM 6344 N N . LEU A 1 819 ? -17.345 -1.979 26.344 1.00 82.38 819 LEU A N 1
ATOM 6345 C CA . LEU A 1 819 ? -17.810 -3.179 27.040 1.00 82.38 819 LEU A CA 1
ATOM 6346 C C . LEU A 1 819 ? -19.144 -3.687 26.470 1.00 82.38 819 LEU A C 1
ATOM 6348 O O . LEU A 1 819 ? -19.289 -4.884 26.234 1.00 82.38 819 LEU A O 1
ATOM 6352 N N . SER A 1 820 ? -20.077 -2.777 26.178 1.00 83.50 820 SER A N 1
ATOM 6353 C CA . SER A 1 820 ? -21.348 -3.089 25.515 1.00 83.50 820 SER A CA 1
ATOM 6354 C C . SER A 1 820 ? -21.134 -3.753 24.148 1.00 83.50 820 SER A C 1
ATOM 6356 O O . SER A 1 820 ? -21.772 -4.760 23.853 1.00 83.50 820 SER A O 1
ATOM 6358 N N . ASP A 1 821 ? -20.209 -3.247 23.328 1.00 83.62 821 ASP A N 1
ATOM 6359 C CA . ASP A 1 821 ? -19.884 -3.837 22.019 1.00 83.62 821 ASP A CA 1
ATOM 6360 C C . ASP A 1 821 ? -19.273 -5.246 22.137 1.00 83.62 821 ASP A C 1
ATOM 6362 O O . ASP A 1 821 ? -19.604 -6.153 21.362 1.00 83.62 821 ASP A O 1
ATOM 6366 N N . ILE A 1 822 ? -18.387 -5.447 23.120 1.00 84.00 822 ILE A N 1
ATOM 6367 C CA . ILE A 1 822 ? -17.796 -6.759 23.417 1.00 84.00 822 ILE A CA 1
ATOM 6368 C C . ILE A 1 822 ? -18.897 -7.739 23.835 1.00 84.00 822 ILE A C 1
ATOM 6370 O O . ILE A 1 822 ? -18.915 -8.873 23.358 1.00 84.00 822 ILE A O 1
ATOM 6374 N N . MET A 1 823 ? -19.840 -7.304 24.674 1.00 81.50 823 MET A N 1
ATOM 6375 C CA . MET A 1 823 ? -20.966 -8.126 25.122 1.00 81.50 823 MET A CA 1
ATOM 6376 C C . MET A 1 823 ? -21.929 -8.478 23.989 1.00 81.50 823 MET A C 1
ATOM 6378 O O . MET A 1 823 ? -22.352 -9.628 23.899 1.00 81.50 823 MET A O 1
ATOM 6382 N N . GLU A 1 824 ? -22.238 -7.544 23.088 1.00 83.75 824 GLU A N 1
ATOM 6383 C CA . GLU A 1 824 ? -23.042 -7.848 21.897 1.00 83.75 824 GLU A CA 1
ATOM 6384 C C . GLU A 1 824 ? -22.371 -8.906 21.013 1.00 83.75 824 GLU A C 1
ATOM 6386 O O . GLU A 1 824 ? -23.018 -9.844 20.547 1.00 83.75 824 GLU A O 1
ATOM 6391 N N . THR A 1 825 ? -21.047 -8.827 20.859 1.00 87.19 825 THR A N 1
ATOM 6392 C CA . THR A 1 825 ? -20.270 -9.853 20.147 1.00 87.19 825 THR A CA 1
ATOM 6393 C C . THR A 1 825 ? -20.286 -11.192 20.898 1.00 87.19 825 THR A C 1
ATOM 6395 O O . THR A 1 825 ? -20.385 -12.258 20.292 1.00 87.19 825 THR A O 1
ATOM 6398 N N . TYR A 1 826 ? -20.247 -11.154 22.231 1.00 87.25 826 TYR A N 1
ATOM 6399 C CA . TYR A 1 826 ? -20.274 -12.336 23.090 1.00 87.25 826 TYR A CA 1
ATOM 6400 C C . TYR A 1 826 ? -21.600 -13.101 23.031 1.00 87.25 826 TYR A C 1
ATOM 6402 O O . TYR A 1 826 ? -21.606 -14.333 23.039 1.00 87.25 826 TYR A O 1
ATOM 6410 N N . LYS A 1 827 ? -22.730 -12.394 22.902 1.00 88.25 827 LYS A N 1
ATOM 6411 C CA . LYS A 1 827 ? -24.055 -13.012 22.729 1.00 88.25 827 LYS A CA 1
ATOM 6412 C C . LYS A 1 827 ? -24.108 -13.945 21.520 1.00 88.25 827 LYS A C 1
ATOM 6414 O O . LYS A 1 827 ? -24.784 -14.967 21.581 1.00 88.25 827 LYS A O 1
ATOM 6419 N N . MET A 1 828 ? -23.356 -13.661 20.454 1.00 91.50 828 MET A N 1
ATOM 6420 C CA . MET A 1 828 ? -23.259 -14.566 19.301 1.00 91.50 828 MET A CA 1
ATOM 6421 C C . MET A 1 828 ? -22.701 -15.942 19.696 1.00 91.50 828 MET A C 1
ATOM 6423 O O . MET A 1 828 ? -23.180 -16.960 19.201 1.00 91.50 828 MET A O 1
ATOM 6427 N N . LEU A 1 829 ? -21.727 -15.983 20.614 1.00 90.25 829 LEU A N 1
ATOM 6428 C CA . LEU A 1 829 ? -21.143 -17.228 21.126 1.00 90.25 829 LEU A CA 1
ATOM 6429 C C . LEU A 1 829 ? -22.112 -17.963 22.060 1.00 90.25 829 LEU A C 1
ATOM 6431 O O . LEU A 1 829 ? -22.243 -19.182 21.976 1.00 90.25 829 LEU A O 1
ATOM 6435 N N . LEU A 1 830 ? -22.819 -17.227 22.923 1.00 89.44 830 LEU A N 1
ATOM 6436 C CA . LEU A 1 830 ? -23.822 -17.800 23.826 1.00 89.44 830 LEU A CA 1
ATOM 6437 C C . LEU A 1 830 ? -25.017 -18.383 23.059 1.00 89.44 830 LEU A C 1
ATOM 6439 O O . LEU A 1 830 ? -25.442 -19.501 23.339 1.00 89.44 830 LEU A O 1
ATOM 6443 N N . GLY A 1 831 ? -25.508 -17.678 22.037 1.00 90.81 831 GLY A N 1
ATOM 6444 C CA . GLY A 1 831 ? -26.543 -18.202 21.147 1.00 90.81 831 GLY A CA 1
ATOM 6445 C C . GLY A 1 831 ? -26.091 -19.475 20.423 1.00 90.81 831 GLY A C 1
ATOM 6446 O O . GLY A 1 831 ? -26.830 -20.457 20.376 1.00 90.81 831 GLY A O 1
ATOM 6447 N N . ALA A 1 832 ? -24.834 -19.524 19.965 1.00 91.31 832 ALA A N 1
ATOM 6448 C CA . ALA A 1 832 ? -24.260 -20.730 19.366 1.00 91.31 832 ALA A CA 1
ATOM 6449 C C . ALA A 1 832 ? -24.193 -21.916 20.351 1.00 91.31 832 ALA A C 1
ATOM 6451 O O . ALA A 1 832 ? -24.397 -23.059 19.940 1.00 91.31 832 ALA A O 1
ATOM 6452 N N . LYS A 1 833 ? -23.947 -21.674 21.651 1.00 89.00 833 LYS A N 1
ATOM 6453 C CA . LYS A 1 833 ? -23.980 -22.728 22.687 1.00 89.00 833 LYS A CA 1
ATOM 6454 C C . LYS A 1 833 ? -25.381 -23.320 22.830 1.00 89.00 833 LYS A C 1
ATOM 6456 O O . LYS A 1 833 ? -25.507 -24.537 22.935 1.00 89.00 833 LYS A O 1
ATOM 6461 N N . ARG A 1 834 ? -26.422 -22.487 22.765 1.00 90.50 834 ARG A N 1
ATOM 6462 C CA . ARG A 1 834 ? -27.819 -22.942 22.776 1.00 90.50 834 ARG A CA 1
ATOM 6463 C C . ARG A 1 834 ? -28.173 -23.779 21.550 1.00 90.50 834 ARG A C 1
ATOM 6465 O O . ARG A 1 834 ? -28.805 -24.824 21.672 1.00 90.50 834 ARG A O 1
ATOM 6472 N N . ALA A 1 835 ? -27.747 -23.327 20.371 1.00 90.56 835 ALA A N 1
ATOM 6473 C CA . ALA A 1 835 ? -28.052 -23.966 19.091 1.00 90.56 835 ALA A CA 1
ATOM 6474 C C . ALA A 1 835 ? -27.236 -25.246 18.819 1.00 90.56 835 ALA A C 1
ATOM 6476 O O . ALA A 1 835 ? -27.565 -25.992 17.890 1.00 90.56 835 ALA A O 1
ATOM 6477 N N . LEU A 1 836 ? -26.217 -25.528 19.641 1.00 86.62 836 LEU A N 1
ATOM 6478 C CA . LEU A 1 836 ? -25.269 -26.640 19.506 1.00 86.62 836 LEU A CA 1
ATOM 6479 C C . LEU A 1 836 ? -25.897 -28.012 19.177 1.00 86.62 836 LEU A C 1
ATOM 6481 O O . LEU A 1 836 ? -25.321 -28.722 18.351 1.00 86.62 836 LEU A O 1
ATOM 6485 N N . PRO A 1 837 ? -27.061 -28.418 19.737 1.00 85.81 837 PRO A N 1
ATOM 6486 C CA . PRO A 1 837 ? -27.676 -29.704 19.393 1.00 85.81 837 PRO A CA 1
ATOM 6487 C C . PRO A 1 837 ? -28.163 -29.800 17.938 1.00 85.81 837 PRO A C 1
ATOM 6489 O O . PRO A 1 837 ? -28.403 -30.897 17.439 1.00 85.81 837 PRO A O 1
ATOM 6492 N N . THR A 1 838 ? -28.356 -28.664 17.265 1.00 88.12 838 THR A N 1
ATOM 6493 C CA . THR A 1 838 ? -29.030 -28.580 15.958 1.00 88.12 838 THR A CA 1
ATOM 6494 C C . THR A 1 838 ? -28.152 -28.025 14.839 1.00 88.12 838 THR A C 1
ATOM 6496 O O . THR A 1 838 ? -28.366 -28.380 13.677 1.00 88.12 838 THR A O 1
ATOM 6499 N N . GLN A 1 839 ? -27.158 -27.196 15.170 1.00 89.81 839 GLN A N 1
ATOM 6500 C CA . GLN A 1 839 ? -26.317 -26.483 14.212 1.00 89.81 839 GLN A CA 1
ATOM 6501 C C . GLN A 1 839 ? -24.856 -26.460 14.671 1.00 89.81 839 GLN A C 1
ATOM 6503 O O . GLN A 1 839 ? -24.562 -26.435 15.867 1.00 89.81 839 GLN A O 1
ATOM 6508 N N . ASN A 1 840 ? -23.929 -26.448 13.710 1.00 90.19 840 ASN A N 1
ATOM 6509 C CA . ASN A 1 840 ? -22.521 -26.228 14.008 1.00 90.19 840 ASN A CA 1
ATOM 6510 C C . ASN A 1 840 ? -22.322 -24.820 14.616 1.00 90.19 840 ASN A C 1
ATOM 6512 O O . ASN A 1 840 ? -22.809 -23.841 14.047 1.00 90.19 840 ASN A O 1
ATOM 6516 N N . PRO A 1 841 ? -21.589 -24.672 15.733 1.00 90.69 841 PRO A N 1
ATOM 6517 C CA . PRO A 1 841 ? -21.448 -23.378 16.397 1.00 90.69 841 PRO A CA 1
ATOM 6518 C C . PRO A 1 841 ? -20.686 -22.342 15.557 1.00 90.69 841 PRO A C 1
ATOM 6520 O O . PRO A 1 841 ? -21.015 -21.161 15.615 1.00 90.69 841 PRO A O 1
ATOM 6523 N N . LEU A 1 842 ? -19.709 -22.753 14.738 1.00 91.19 842 LEU A N 1
ATOM 6524 C CA . LEU A 1 842 ? -18.988 -21.827 13.853 1.00 91.19 842 LEU A CA 1
ATOM 6525 C C . LEU A 1 842 ? -19.860 -21.376 12.683 1.00 91.19 842 LEU A C 1
ATOM 6527 O O . LEU A 1 842 ? -19.773 -20.221 12.281 1.00 91.19 842 LEU A O 1
ATOM 6531 N N . GLU A 1 843 ? -20.724 -22.259 12.176 1.00 92.62 843 GLU A N 1
ATOM 6532 C CA . GLU A 1 843 ? -21.734 -21.904 11.173 1.00 92.62 843 GLU A CA 1
ATOM 6533 C C . GLU A 1 843 ? -22.746 -20.905 11.742 1.00 92.62 843 GLU A C 1
ATOM 6535 O O . GLU A 1 843 ? -23.020 -19.889 11.109 1.00 92.62 843 GLU A O 1
ATOM 6540 N N . TYR A 1 844 ? -23.227 -21.128 12.969 1.00 94.06 844 TYR A N 1
ATOM 6541 C CA . TYR A 1 844 ? -24.093 -20.175 13.662 1.00 94.06 844 TYR A CA 1
ATOM 6542 C C . TYR A 1 844 ? -23.417 -18.804 13.795 1.00 94.06 844 TYR A C 1
ATOM 6544 O O . TYR A 1 844 ? -24.008 -17.779 13.454 1.00 94.06 844 TYR A O 1
ATOM 6552 N N . CYS A 1 845 ? -22.159 -18.770 14.253 1.00 93.44 845 CYS A N 1
ATOM 6553 C CA . CYS A 1 845 ? -21.406 -17.523 14.353 1.00 93.44 845 CYS A CA 1
ATOM 6554 C C . CYS A 1 845 ? -21.190 -16.874 12.979 1.00 93.44 845 CYS A C 1
ATOM 6556 O O . CYS A 1 845 ? -21.339 -15.664 12.864 1.00 93.44 845 CYS A O 1
ATOM 6558 N N . TYR A 1 846 ? -20.895 -17.642 11.929 1.00 93.69 846 TYR A N 1
ATOM 6559 C CA . TYR A 1 846 ? -20.752 -17.131 10.562 1.00 93.69 846 TYR A CA 1
ATOM 6560 C C . TYR A 1 846 ? -22.038 -16.457 10.065 1.00 93.69 846 TYR A C 1
ATOM 6562 O O . TYR A 1 846 ? -22.000 -15.330 9.564 1.00 93.69 846 TYR A O 1
ATOM 6570 N N . HIS A 1 847 ? -23.191 -17.096 10.292 1.00 93.94 847 HIS A N 1
ATOM 6571 C CA . HIS A 1 847 ? -24.501 -16.515 9.998 1.00 93.94 847 HIS A CA 1
ATOM 6572 C C . HIS A 1 847 ? -24.781 -15.285 10.866 1.00 93.94 847 HIS A C 1
ATOM 6574 O O . HIS A 1 847 ? -25.320 -14.310 10.358 1.00 93.94 847 HIS A O 1
ATOM 6580 N N . ALA A 1 848 ? -24.379 -15.259 12.137 1.00 93.94 848 ALA A N 1
ATOM 6581 C CA . ALA A 1 848 ? -24.536 -14.081 12.996 1.00 93.94 848 ALA A CA 1
ATOM 6582 C C . ALA A 1 848 ? -23.658 -12.891 12.558 1.00 93.94 848 ALA A C 1
ATOM 6584 O O . ALA A 1 848 ? -24.114 -11.750 12.594 1.00 93.94 848 ALA A O 1
ATOM 6585 N N . LEU A 1 849 ? -22.429 -13.147 12.093 1.00 93.88 849 LEU A N 1
ATOM 6586 C CA . LEU A 1 849 ? -21.506 -12.116 11.602 1.00 93.88 849 LEU A CA 1
ATOM 6587 C C . LEU A 1 849 ? -22.005 -11.431 10.319 1.00 93.88 849 LEU A C 1
ATOM 6589 O O . LEU A 1 849 ? -21.595 -10.303 10.041 1.00 93.88 849 LEU A O 1
ATOM 6593 N N . GLN A 1 850 ? -22.870 -12.099 9.541 1.00 94.06 850 GLN A N 1
ATOM 6594 C CA . GLN A 1 850 ? -23.403 -11.599 8.264 1.00 94.06 850 GLN A CA 1
ATOM 6595 C C . GLN A 1 850 ? -22.285 -11.151 7.302 1.00 94.06 850 GLN A C 1
ATOM 6597 O O . GLN A 1 850 ? -22.354 -10.101 6.651 1.00 94.06 850 GLN A O 1
ATOM 6602 N N . VAL A 1 851 ? -21.242 -11.980 7.225 1.00 93.25 851 VAL A N 1
ATOM 6603 C CA . VAL A 1 851 ? -20.063 -11.791 6.379 1.00 93.25 851 VAL A CA 1
ATOM 6604 C C . VAL A 1 851 ? -19.851 -13.018 5.504 1.00 93.25 851 VAL A C 1
ATOM 6606 O O . VAL A 1 851 ? -20.031 -14.144 5.958 1.00 93.25 851 VAL A O 1
ATOM 6609 N N . ARG A 1 852 ? -19.432 -12.797 4.261 1.00 92.62 852 ARG A N 1
ATOM 6610 C CA . ARG A 1 852 ? -18.971 -13.837 3.349 1.00 92.62 852 ARG A CA 1
ATOM 6611 C C . ARG A 1 852 ? -17.454 -13.777 3.224 1.00 92.62 852 ARG A C 1
ATOM 6613 O O . ARG A 1 852 ? -16.891 -12.695 3.063 1.00 92.62 852 ARG A O 1
ATOM 6620 N N . LEU A 1 853 ? -16.802 -14.935 3.303 1.00 93.12 853 LEU A N 1
ATOM 6621 C CA . LEU A 1 853 ? -15.344 -15.080 3.252 1.00 93.12 853 LEU A CA 1
ATOM 6622 C C . LEU A 1 853 ? -14.964 -16.042 2.123 1.00 93.12 853 LEU A C 1
ATOM 6624 O O . LEU A 1 853 ? -15.114 -17.252 2.262 1.00 93.12 853 LEU A O 1
ATOM 6628 N N . GLY A 1 854 ? -14.469 -15.502 1.010 1.00 92.31 854 GLY A N 1
ATOM 6629 C CA . GLY A 1 854 ? -14.035 -16.268 -0.158 1.00 92.31 854 GLY A CA 1
ATOM 6630 C C . GLY A 1 854 ? -12.512 -16.435 -0.200 1.00 92.31 854 GLY A C 1
ATOM 6631 O O . GLY A 1 854 ? -11.819 -15.471 -0.530 1.00 92.31 854 GLY A O 1
ATOM 6632 N N . PRO A 1 855 ? -11.936 -17.610 0.115 1.00 93.25 855 PRO A N 1
ATOM 6633 C CA . PRO A 1 855 ? -10.488 -17.801 0.056 1.00 93.25 855 PRO A CA 1
ATOM 6634 C C . PRO A 1 855 ? -9.970 -17.740 -1.390 1.00 93.25 855 PRO A C 1
ATOM 6636 O O . PRO A 1 855 ? -10.446 -18.460 -2.268 1.00 93.25 855 PRO A O 1
ATOM 6639 N N . LEU A 1 856 ? -8.949 -16.915 -1.631 1.00 92.44 856 LEU A N 1
ATOM 6640 C CA . LEU A 1 856 ? -8.298 -16.792 -2.936 1.00 92.44 856 LEU A CA 1
ATOM 6641 C C . LEU A 1 856 ? -7.239 -17.881 -3.146 1.00 92.44 856 LEU A C 1
ATOM 6643 O O . LEU A 1 856 ? -6.357 -18.116 -2.307 1.00 92.44 856 LEU A O 1
ATOM 6647 N N . GLN A 1 857 ? -7.274 -18.508 -4.317 1.00 89.69 857 GLN A N 1
ATOM 6648 C CA . GLN A 1 857 ? -6.330 -19.541 -4.717 1.00 89.69 857 GLN A CA 1
ATOM 6649 C C . GLN A 1 857 ? -4.937 -18.943 -4.971 1.00 89.69 857 GLN A C 1
ATOM 6651 O O . GLN A 1 857 ? -4.825 -17.808 -5.430 1.00 89.69 857 GLN A O 1
ATOM 6656 N N . PRO A 1 858 ? -3.835 -19.683 -4.740 1.00 83.56 858 PRO A N 1
ATOM 6657 C CA . PRO A 1 858 ? -2.475 -19.182 -4.985 1.00 83.56 858 PRO A CA 1
ATOM 6658 C C . PRO A 1 858 ? -2.226 -18.685 -6.421 1.00 83.56 858 PRO A C 1
ATOM 6660 O O . PRO A 1 858 ? -1.383 -17.816 -6.651 1.00 83.56 858 PRO A O 1
ATOM 6663 N N . ALA A 1 859 ? -2.949 -19.244 -7.395 1.00 82.69 859 ALA A N 1
ATOM 6664 C CA . ALA A 1 859 ? -2.863 -18.849 -8.796 1.00 82.69 859 ALA A CA 1
ATOM 6665 C C . ALA A 1 859 ? -3.650 -17.567 -9.125 1.00 82.69 859 ALA A C 1
ATOM 6667 O O . ALA A 1 859 ? -3.416 -17.006 -10.194 1.00 82.69 859 ALA A O 1
ATOM 6668 N N . ASP A 1 860 ? -4.533 -17.092 -8.236 1.00 85.75 860 ASP A N 1
ATOM 6669 C CA . ASP A 1 860 ? -5.358 -15.913 -8.498 1.00 85.75 860 ASP A CA 1
ATOM 6670 C C . ASP A 1 860 ? -4.489 -14.653 -8.671 1.00 85.75 860 ASP A C 1
ATOM 6672 O O . ASP A 1 860 ? -3.684 -14.335 -7.785 1.00 85.75 860 ASP A O 1
ATOM 6676 N N . PRO A 1 861 ? -4.669 -13.893 -9.771 1.00 83.06 861 PRO A N 1
ATOM 6677 C CA . PRO A 1 861 ? -3.945 -12.645 -10.016 1.00 83.06 861 PRO A CA 1
ATOM 6678 C C . PRO A 1 861 ? -4.071 -11.639 -8.867 1.00 83.06 861 PRO A C 1
ATOM 6680 O O . PRO A 1 861 ? -3.079 -11.034 -8.461 1.00 83.06 861 PRO A O 1
ATOM 6683 N N . GLU A 1 862 ? -5.272 -11.525 -8.292 1.00 88.88 862 GLU A N 1
ATOM 6684 C CA . GLU A 1 862 ? -5.560 -10.641 -7.158 1.00 88.88 862 GLU A CA 1
ATOM 6685 C C . GLU A 1 862 ? -4.700 -10.991 -5.936 1.00 88.88 862 GLU A C 1
ATOM 6687 O O . GLU A 1 862 ? -4.067 -10.125 -5.333 1.00 88.88 862 GLU A O 1
ATOM 6692 N N . ARG A 1 863 ? -4.606 -12.285 -5.600 1.00 89.56 863 ARG A N 1
ATOM 6693 C CA . ARG A 1 863 ? -3.786 -12.753 -4.479 1.00 89.56 863 ARG A CA 1
ATOM 6694 C C . ARG A 1 863 ? -2.310 -12.473 -4.730 1.00 89.56 863 ARG A C 1
ATOM 6696 O O . ARG A 1 863 ? -1.614 -12.015 -3.827 1.00 89.56 863 ARG A O 1
ATOM 6703 N N . GLN A 1 864 ? -1.818 -12.721 -5.942 1.00 85.62 864 GLN A N 1
ATOM 6704 C CA . GLN A 1 864 ? -0.425 -12.429 -6.291 1.00 85.62 864 GLN A CA 1
ATOM 6705 C C . GLN A 1 864 ? -0.116 -10.933 -6.187 1.00 85.62 864 GLN A C 1
ATOM 6707 O O . GLN A 1 864 ? 0.964 -10.566 -5.716 1.00 85.62 864 GLN A O 1
ATOM 6712 N N . LEU A 1 865 ? -1.057 -10.075 -6.583 1.00 87.12 865 LEU A N 1
ATOM 6713 C CA . LEU A 1 865 ? -0.930 -8.630 -6.458 1.00 87.12 865 LEU A CA 1
ATOM 6714 C C . LEU A 1 865 ? -0.897 -8.192 -4.984 1.00 87.12 865 LEU A C 1
ATOM 6716 O O . LEU A 1 865 ? -0.006 -7.435 -4.604 1.00 87.12 865 LEU A O 1
ATOM 6720 N N . ILE A 1 866 ? -1.771 -8.740 -4.134 1.00 92.44 866 ILE A N 1
ATOM 6721 C CA . ILE A 1 866 ? -1.768 -8.491 -2.680 1.00 92.44 866 ILE A CA 1
ATOM 6722 C C . ILE A 1 866 ? -0.461 -8.971 -2.030 1.00 92.44 866 ILE A C 1
ATOM 6724 O O . ILE A 1 866 ? 0.115 -8.256 -1.212 1.00 92.44 866 ILE A O 1
ATOM 6728 N N . HIS A 1 867 ? 0.071 -10.132 -2.434 1.00 90.31 867 HIS A N 1
ATOM 6729 C CA . HIS A 1 867 ? 1.389 -10.594 -1.984 1.00 90.31 867 HIS A CA 1
ATOM 6730 C C . HIS A 1 867 ? 2.487 -9.580 -2.330 1.00 90.31 867 HIS A C 1
ATOM 6732 O O . HIS A 1 867 ? 3.307 -9.238 -1.476 1.00 90.31 867 HIS A O 1
ATOM 6738 N N . ARG A 1 868 ? 2.502 -9.076 -3.571 1.00 86.75 868 ARG A N 1
ATOM 6739 C CA . ARG A 1 868 ? 3.463 -8.045 -3.995 1.00 86.75 868 ARG A CA 1
ATOM 6740 C C . ARG A 1 868 ? 3.286 -6.762 -3.191 1.00 86.75 868 ARG A C 1
ATOM 6742 O O . ARG A 1 868 ? 4.288 -6.188 -2.776 1.00 86.75 868 ARG A O 1
ATOM 6749 N N . TYR A 1 869 ? 2.045 -6.352 -2.936 1.00 92.12 869 TYR A N 1
ATOM 6750 C CA . TYR A 1 869 ? 1.755 -5.154 -2.160 1.00 92.12 869 TYR A CA 1
ATOM 6751 C C . TYR A 1 869 ? 2.287 -5.261 -0.726 1.00 92.12 869 TYR A C 1
ATOM 6753 O O . TYR A 1 869 ? 2.984 -4.365 -0.254 1.00 92.12 869 TYR A O 1
ATOM 6761 N N . PHE A 1 870 ? 2.036 -6.394 -0.066 1.00 93.19 870 PHE A N 1
ATOM 6762 C CA . PHE A 1 870 ? 2.504 -6.653 1.291 1.00 93.19 870 PHE A CA 1
ATOM 6763 C C . PHE A 1 870 ? 4.035 -6.647 1.374 1.00 93.19 870 PHE A C 1
ATOM 6765 O O . PHE A 1 870 ? 4.604 -5.832 2.091 1.00 93.19 870 PHE A O 1
ATOM 6772 N N . PHE A 1 871 ? 4.726 -7.493 0.597 1.00 89.25 871 PHE A N 1
ATOM 6773 C CA . PHE A 1 871 ? 6.193 -7.594 0.667 1.00 89.25 871 PHE A CA 1
ATOM 6774 C C . PHE A 1 871 ? 6.919 -6.365 0.101 1.00 89.25 871 PHE A C 1
ATOM 6776 O O . PHE A 1 871 ? 8.032 -6.060 0.535 1.00 89.25 871 PHE A O 1
ATOM 6783 N N . GLY A 1 872 ? 6.314 -5.657 -0.858 1.00 86.19 872 GLY A N 1
ATOM 6784 C CA . GLY A 1 872 ? 6.802 -4.367 -1.353 1.00 86.19 872 GLY A CA 1
ATOM 6785 C C . GLY A 1 872 ? 6.748 -3.284 -0.275 1.00 86.19 872 GLY A C 1
ATOM 6786 O O . GLY A 1 872 ? 7.691 -2.503 -0.160 1.00 86.19 872 GLY A O 1
ATOM 6787 N N . GLY A 1 873 ? 5.708 -3.322 0.564 1.00 88.69 873 GLY A N 1
ATOM 6788 C CA . GLY A 1 873 ? 5.514 -2.479 1.743 1.00 88.69 873 GLY A CA 1
ATOM 6789 C C . GLY A 1 873 ? 6.256 -2.933 3.006 1.00 88.69 873 GLY A C 1
ATOM 6790 O O . GLY A 1 873 ? 5.926 -2.453 4.086 1.00 88.69 873 GLY A O 1
ATOM 6791 N N . LEU A 1 874 ? 7.222 -3.851 2.896 1.00 87.25 874 LEU A N 1
ATOM 6792 C CA . LEU A 1 874 ? 8.131 -4.229 3.981 1.00 87.25 874 LEU A CA 1
ATOM 6793 C C . LEU A 1 874 ? 9.566 -3.827 3.650 1.00 87.25 874 LEU A C 1
ATOM 6795 O O . LEU A 1 874 ? 10.043 -4.024 2.517 1.00 87.25 874 LEU A O 1
ATOM 6799 N N . ARG A 1 875 ? 10.305 -3.389 4.671 1.00 79.94 875 ARG A N 1
ATOM 6800 C CA . ARG A 1 875 ? 11.762 -3.258 4.601 1.00 79.94 875 ARG A CA 1
ATOM 6801 C C . ARG A 1 875 ? 12.419 -4.569 4.191 1.00 79.94 875 ARG A C 1
ATOM 6803 O O . ARG A 1 875 ? 12.034 -5.656 4.615 1.00 79.94 875 ARG A O 1
ATOM 6810 N N . SER A 1 876 ? 13.468 -4.462 3.374 1.00 75.25 876 SER A N 1
ATOM 6811 C CA . SER A 1 876 ? 14.132 -5.622 2.757 1.00 75.25 876 SER A CA 1
ATOM 6812 C C . SER A 1 876 ? 14.599 -6.675 3.767 1.00 75.25 876 SER A C 1
ATOM 6814 O O . SER A 1 876 ? 14.576 -7.863 3.449 1.00 75.25 876 SER A O 1
ATOM 6816 N N . TYR A 1 877 ? 15.007 -6.257 4.970 1.00 78.88 877 TYR A N 1
ATOM 6817 C CA . TYR A 1 877 ? 15.444 -7.177 6.013 1.00 78.88 877 TYR A CA 1
ATOM 6818 C C . TYR A 1 877 ? 14.282 -7.846 6.756 1.00 78.88 877 TYR A C 1
ATOM 6820 O O . TYR A 1 877 ? 14.503 -8.933 7.251 1.00 78.88 877 TYR A O 1
ATOM 6828 N N . ASP A 1 878 ? 13.059 -7.310 6.801 1.00 80.12 878 ASP A N 1
ATOM 6829 C CA . ASP A 1 878 ? 11.937 -7.941 7.527 1.00 80.12 878 ASP A CA 1
ATOM 6830 C C . ASP A 1 878 ? 11.172 -8.978 6.689 1.00 80.12 878 ASP A C 1
ATOM 6832 O O . ASP A 1 878 ? 10.465 -9.827 7.227 1.00 80.12 878 ASP A O 1
ATOM 6836 N N . ARG A 1 879 ? 11.363 -8.989 5.364 1.00 84.62 879 ARG A N 1
ATOM 6837 C CA . ARG A 1 879 ? 10.633 -9.873 4.429 1.00 84.62 879 ARG A CA 1
ATOM 6838 C C . ARG A 1 879 ? 10.768 -11.370 4.721 1.00 84.62 879 ARG A C 1
ATOM 6840 O O . ARG A 1 879 ? 9.915 -12.144 4.302 1.00 84.62 879 ARG A O 1
ATOM 6847 N N . HIS A 1 880 ? 11.842 -11.794 5.388 1.00 83.19 880 HIS A N 1
ATOM 6848 C CA . HIS A 1 880 ? 12.064 -13.206 5.712 1.00 83.19 880 HIS A CA 1
ATOM 6849 C C . HIS A 1 880 ? 11.269 -13.688 6.933 1.00 83.19 880 HIS A C 1
ATOM 6851 O O . HIS A 1 880 ? 11.107 -14.896 7.073 1.00 83.19 880 HIS A O 1
ATOM 6857 N N . ARG A 1 881 ? 10.762 -12.766 7.763 1.00 87.50 881 ARG A N 1
ATOM 6858 C CA . ARG A 1 881 ? 10.018 -13.050 9.002 1.00 87.50 881 ARG A CA 1
ATOM 6859 C C . ARG A 1 881 ? 8.547 -13.384 8.770 1.00 87.50 881 ARG A C 1
ATOM 6861 O O . ARG A 1 881 ? 7.876 -13.811 9.697 1.00 87.50 881 ARG A O 1
ATOM 6868 N N . TYR A 1 882 ? 8.036 -13.148 7.561 1.00 90.81 882 TYR A N 1
ATOM 6869 C CA . TYR A 1 882 ? 6.610 -13.251 7.265 1.00 90.81 882 TYR A CA 1
ATOM 6870 C C . TYR A 1 882 ? 6.330 -14.121 6.037 1.00 90.81 882 TYR A C 1
ATOM 6872 O O . TYR A 1 882 ? 7.100 -14.158 5.069 1.00 90.81 882 TYR A O 1
ATOM 6880 N N . ARG A 1 883 ? 5.171 -14.781 6.047 1.00 90.94 883 ARG A N 1
ATOM 6881 C CA . ARG A 1 883 ? 4.567 -15.483 4.909 1.00 90.94 883 ARG A CA 1
ATOM 6882 C C . ARG A 1 883 ? 3.076 -15.162 4.853 1.00 90.94 883 ARG A C 1
ATOM 6884 O O . ARG A 1 883 ? 2.410 -15.215 5.870 1.00 90.94 883 ARG A O 1
ATOM 6891 N N . ILE A 1 884 ? 2.526 -14.896 3.670 1.00 92.00 884 ILE A N 1
ATOM 6892 C CA . ILE A 1 884 ? 1.064 -14.838 3.510 1.00 92.00 884 ILE A CA 1
ATOM 6893 C C . ILE A 1 884 ? 0.548 -16.248 3.254 1.00 92.00 884 ILE A C 1
ATOM 6895 O O . ILE A 1 884 ? 0.906 -16.871 2.249 1.00 92.00 884 ILE A O 1
ATOM 6899 N N . SER A 1 885 ? -0.297 -16.735 4.154 1.00 90.50 885 SER A N 1
ATOM 6900 C CA . SER A 1 885 ? -0.826 -18.098 4.099 1.00 90.50 885 SER A CA 1
ATOM 6901 C C . SER A 1 885 ? -2.173 -18.149 3.383 1.00 90.50 885 SER A C 1
ATOM 6903 O O . SER A 1 885 ? -2.344 -18.952 2.462 1.00 90.50 885 SER A O 1
ATOM 6905 N N . ASN A 1 886 ? -3.075 -17.217 3.695 1.00 93.06 886 ASN A N 1
ATOM 6906 C CA . ASN A 1 886 ? -4.379 -17.071 3.049 1.00 93.06 886 ASN A CA 1
ATOM 6907 C C . ASN A 1 886 ? -4.701 -15.599 2.760 1.00 93.06 886 ASN A C 1
ATOM 6909 O O . ASN A 1 886 ? -4.235 -14.691 3.445 1.00 93.06 886 ASN A O 1
ATOM 6913 N N . VAL A 1 887 ? -5.527 -15.375 1.741 1.00 96.50 887 VAL A N 1
ATOM 6914 C CA . VAL A 1 887 ? -6.184 -14.091 1.485 1.00 96.50 887 VAL A CA 1
ATOM 6915 C C . VAL A 1 887 ? -7.658 -14.395 1.285 1.00 96.50 887 VAL A C 1
ATOM 6917 O O . VAL A 1 887 ? -7.996 -15.197 0.416 1.00 96.50 887 VAL A O 1
ATOM 6920 N N . PHE A 1 888 ? -8.515 -13.788 2.095 1.00 95.88 888 PHE A N 1
ATOM 6921 C CA . PHE A 1 888 ? -9.960 -13.963 2.038 1.00 95.88 888 PHE A CA 1
ATOM 6922 C C . PHE A 1 888 ? -10.581 -12.708 1.436 1.00 95.88 888 PHE A C 1
ATOM 6924 O O . PHE A 1 888 ? -10.379 -11.617 1.961 1.00 95.88 888 PHE A O 1
ATOM 6931 N N . GLU A 1 889 ? -11.311 -12.858 0.337 1.00 95.38 889 GLU A N 1
ATOM 6932 C CA . GLU A 1 889 ? -12.224 -11.840 -0.180 1.00 95.38 889 GLU A CA 1
ATOM 6933 C C . GLU A 1 889 ? -13.404 -11.709 0.786 1.00 95.38 889 GLU A C 1
ATOM 6935 O O . GLU A 1 889 ? -13.990 -12.712 1.194 1.00 95.38 889 GLU A O 1
ATOM 6940 N N . VAL A 1 890 ? -13.695 -10.479 1.200 1.00 94.94 890 VAL A N 1
ATOM 6941 C CA . VAL A 1 890 ? -14.692 -10.171 2.226 1.00 94.94 890 VAL A CA 1
ATOM 6942 C C . VAL A 1 890 ? -15.862 -9.450 1.587 1.00 94.94 890 VAL A C 1
ATOM 6944 O O . VAL A 1 890 ? -15.681 -8.454 0.889 1.00 94.94 890 VAL A O 1
ATOM 6947 N N . GLU A 1 891 ? -17.065 -9.923 1.887 1.00 93.44 891 GLU A N 1
ATOM 6948 C CA . GLU A 1 891 ? -18.298 -9.219 1.567 1.00 93.44 891 GLU A CA 1
ATOM 6949 C C . GLU A 1 891 ? -19.182 -9.145 2.810 1.00 93.44 891 GLU A C 1
ATOM 6951 O O . GLU A 1 891 ? -19.609 -10.163 3.355 1.00 93.44 891 GLU A O 1
ATOM 6956 N N . ARG A 1 892 ? -19.448 -7.929 3.286 1.00 94.25 892 ARG A N 1
ATOM 6957 C CA . ARG A 1 892 ? -20.314 -7.684 4.443 1.00 94.25 892 ARG A CA 1
ATOM 6958 C C . ARG A 1 892 ? -21.699 -7.254 3.989 1.00 94.25 892 ARG A C 1
ATOM 6960 O O . ARG A 1 892 ? -21.834 -6.414 3.094 1.00 94.25 892 ARG A O 1
ATOM 6967 N N . ARG A 1 893 ? -22.737 -7.784 4.639 1.00 92.81 893 ARG A N 1
ATOM 6968 C CA . ARG A 1 893 ? -24.124 -7.438 4.315 1.00 92.81 893 ARG A CA 1
ATOM 6969 C C . ARG A 1 893 ? -24.349 -5.925 4.412 1.00 92.81 893 ARG A C 1
ATOM 6971 O O . ARG A 1 893 ? -24.128 -5.320 5.455 1.00 92.81 893 ARG A O 1
ATOM 6978 N N . GLY A 1 894 ? -24.803 -5.320 3.314 1.00 91.12 894 GLY A N 1
ATOM 6979 C CA . GLY A 1 894 ? -25.122 -3.889 3.227 1.00 91.12 894 GLY A CA 1
ATOM 6980 C C . GLY A 1 894 ? -23.919 -2.945 3.090 1.00 91.12 894 GLY A C 1
ATOM 6981 O O . GLY A 1 894 ? -24.119 -1.775 2.778 1.00 91.12 894 GLY A O 1
ATOM 6982 N N . GLU A 1 895 ? -22.679 -3.416 3.255 1.00 93.00 895 GLU A N 1
ATOM 6983 C CA . GLU A 1 895 ? -21.493 -2.546 3.218 1.00 93.00 895 GLU A CA 1
ATOM 6984 C C . GLU A 1 895 ? -21.191 -2.034 1.801 1.00 93.00 895 GLU A C 1
ATOM 6986 O O . GLU A 1 895 ? -20.911 -0.848 1.620 1.00 93.00 895 GLU A O 1
ATOM 6991 N N . THR A 1 896 ? -21.330 -2.899 0.789 1.00 90.62 896 THR A N 1
ATOM 6992 C CA . THR A 1 896 ? -21.225 -2.527 -0.632 1.00 90.62 896 THR A CA 1
ATOM 6993 C C . THR A 1 896 ? -22.267 -1.481 -1.012 1.00 90.62 896 THR A C 1
ATOM 6995 O O . THR A 1 896 ? -21.916 -0.483 -1.635 1.00 90.62 896 THR A O 1
ATOM 6998 N N . GLN A 1 897 ? -23.521 -1.678 -0.587 1.00 91.12 897 GLN A N 1
ATOM 6999 C CA . GLN A 1 897 ? -24.613 -0.740 -0.845 1.00 91.12 897 GLN A CA 1
ATOM 7000 C C . GLN A 1 897 ? -24.324 0.618 -0.197 1.00 91.12 897 GLN A C 1
ATOM 7002 O O . GLN A 1 897 ? -24.310 1.622 -0.893 1.00 91.12 897 GLN A O 1
ATOM 7007 N N . ARG A 1 898 ? -23.966 0.636 1.095 1.00 94.31 898 ARG A N 1
ATOM 7008 C CA . ARG A 1 898 ? -23.609 1.860 1.833 1.00 94.31 898 ARG A CA 1
ATOM 7009 C C . ARG A 1 898 ? -22.484 2.648 1.157 1.00 94.31 898 ARG A C 1
ATOM 7011 O O . ARG A 1 898 ? -22.540 3.872 1.101 1.00 94.31 898 ARG A O 1
ATOM 7018 N N . PHE A 1 899 ? -21.452 1.955 0.677 1.00 93.12 899 PHE A N 1
ATOM 7019 C CA . PHE A 1 899 ? -20.342 2.586 -0.036 1.00 93.12 899 PHE A CA 1
ATOM 7020 C C . PHE A 1 899 ? -20.795 3.160 -1.385 1.00 93.12 899 PHE A C 1
ATOM 7022 O O . PHE A 1 899 ? -20.468 4.298 -1.708 1.00 93.12 899 PHE A O 1
ATOM 7029 N N . ASN A 1 900 ? -21.566 2.396 -2.164 1.00 90.31 900 ASN A N 1
ATOM 7030 C CA . ASN A 1 900 ? -22.042 2.829 -3.476 1.00 90.31 900 ASN A CA 1
ATOM 7031 C C . ASN A 1 900 ? -23.023 4.012 -3.362 1.00 90.31 900 ASN A C 1
ATOM 7033 O O . ASN A 1 900 ? -22.845 4.988 -4.085 1.00 90.31 900 ASN A O 1
ATOM 7037 N N . ASP A 1 901 ? -23.968 3.975 -2.415 1.00 93.00 901 ASP A N 1
ATOM 7038 C CA . ASP A 1 901 ? -24.908 5.071 -2.128 1.00 93.00 901 ASP A CA 1
ATOM 7039 C C . ASP A 1 901 ? -24.152 6.361 -1.785 1.00 93.00 901 ASP A C 1
ATOM 7041 O O . ASP A 1 901 ? -24.413 7.420 -2.352 1.00 93.00 901 ASP A O 1
ATOM 7045 N N . PHE A 1 902 ? -23.126 6.265 -0.934 1.00 93.12 902 PHE A N 1
ATOM 7046 C CA . PHE A 1 902 ? -22.276 7.407 -0.598 1.00 93.12 902 PHE A CA 1
ATOM 7047 C C . PHE A 1 902 ? -21.540 7.979 -1.822 1.00 93.12 902 PHE A C 1
ATOM 7049 O O . PHE A 1 902 ? -21.420 9.197 -1.967 1.00 93.12 902 PHE A O 1
ATOM 7056 N N . MET A 1 903 ? -21.057 7.121 -2.725 1.00 90.56 903 MET A N 1
ATOM 7057 C CA . MET A 1 903 ? -20.415 7.564 -3.968 1.00 90.56 903 MET A CA 1
ATOM 7058 C C . MET A 1 903 ? -21.429 8.160 -4.960 1.00 90.56 903 MET A C 1
ATOM 7060 O O . MET A 1 903 ? -21.067 9.027 -5.752 1.00 90.56 903 MET A O 1
ATOM 7064 N N . GLU A 1 904 ? -22.697 7.747 -4.927 1.00 89.50 904 GLU A N 1
ATOM 7065 C CA . GLU A 1 904 ? -23.767 8.389 -5.700 1.00 89.50 904 GLU A CA 1
ATOM 7066 C C . GLU A 1 904 ? -24.127 9.777 -5.152 1.00 89.50 904 GLU A C 1
ATOM 7068 O O . GLU A 1 904 ? -24.311 10.708 -5.941 1.00 89.50 904 GLU A O 1
ATOM 7073 N N . GLU A 1 905 ? -24.148 9.943 -3.827 1.00 91.88 905 GLU A N 1
ATOM 7074 C CA . GLU A 1 905 ? -24.342 11.237 -3.158 1.00 91.88 905 GLU A CA 1
ATOM 7075 C C . GLU A 1 905 ? -23.177 12.210 -3.419 1.00 91.88 905 GLU A C 1
ATOM 7077 O O . GLU A 1 905 ? -23.388 13.407 -3.622 1.00 91.88 905 GLU A O 1
ATOM 7082 N N . ARG A 1 906 ? -21.936 11.706 -3.445 1.00 89.88 906 ARG A N 1
ATOM 7083 C CA . ARG A 1 906 ? -20.703 12.480 -3.677 1.00 89.88 906 ARG A CA 1
ATOM 7084 C C . ARG A 1 906 ? -20.124 12.221 -5.069 1.00 89.88 906 ARG A C 1
ATOM 7086 O O . ARG A 1 906 ? -19.098 11.558 -5.228 1.00 89.88 906 ARG A O 1
ATOM 7093 N N . GLN A 1 907 ? -20.764 12.787 -6.095 1.00 85.62 907 GLN A N 1
ATOM 7094 C CA . GLN A 1 907 ? -20.322 12.649 -7.495 1.00 85.62 907 GLN A CA 1
ATOM 7095 C C . GLN A 1 907 ? -18.883 13.128 -7.734 1.00 85.62 907 GLN A C 1
ATOM 7097 O O . GLN A 1 907 ? -18.171 12.556 -8.558 1.00 85.62 907 GLN A O 1
ATOM 7102 N N . ASP A 1 908 ? -18.435 14.142 -6.996 1.00 88.00 908 ASP A N 1
ATOM 7103 C CA . ASP A 1 908 ? -17.052 14.612 -7.010 1.00 88.00 908 ASP A CA 1
ATOM 7104 C C . ASP A 1 908 ? -16.070 13.490 -6.632 1.00 88.00 908 ASP A C 1
ATOM 7106 O O . ASP A 1 908 ? -15.093 13.270 -7.352 1.00 88.00 908 ASP A O 1
ATOM 7110 N N . LEU A 1 909 ? -16.389 12.695 -5.605 1.00 88.81 909 LEU A N 1
ATOM 7111 C CA . LEU A 1 909 ? -15.608 11.520 -5.209 1.00 88.81 909 LEU A CA 1
ATOM 7112 C C . LEU A 1 909 ? -15.743 10.357 -6.204 1.00 88.81 909 LEU A C 1
ATOM 7114 O O . LEU A 1 909 ? -14.752 9.687 -6.485 1.00 88.81 909 LEU A O 1
ATOM 7118 N N . LYS A 1 910 ? -16.925 10.136 -6.802 1.00 85.69 910 LYS A N 1
ATOM 7119 C CA . LYS A 1 910 ? -17.156 9.078 -7.817 1.00 85.69 910 LYS A CA 1
ATOM 7120 C C . LYS A 1 910 ? -16.257 9.212 -9.046 1.00 85.69 910 LYS A C 1
ATOM 7122 O O . LYS A 1 910 ? -15.900 8.215 -9.683 1.00 85.69 910 LYS A O 1
ATOM 7127 N N . THR A 1 911 ? -15.880 10.440 -9.396 1.00 83.69 911 THR A N 1
ATOM 7128 C CA . THR A 1 911 ? -14.959 10.685 -10.513 1.00 83.69 911 THR A CA 1
ATOM 7129 C C . THR A 1 911 ? -13.506 10.335 -10.200 1.00 83.69 911 THR A C 1
ATOM 7131 O O . THR A 1 911 ? -12.731 10.171 -11.138 1.00 83.69 911 THR A O 1
ATOM 7134 N N . MET A 1 912 ? -13.143 10.169 -8.927 1.00 88.44 912 MET A N 1
ATOM 7135 C CA . MET A 1 912 ? -11.789 9.832 -8.488 1.00 88.44 912 MET A CA 1
ATOM 7136 C C . MET A 1 912 ? -11.582 8.317 -8.372 1.00 88.44 912 MET A C 1
ATOM 7138 O O . MET A 1 912 ? -12.532 7.532 -8.381 1.00 88.44 912 MET A O 1
ATOM 7142 N N . GLN A 1 913 ? -10.318 7.897 -8.296 1.00 90.62 913 GLN A N 1
ATOM 7143 C CA . GLN A 1 913 ? -9.975 6.512 -7.985 1.00 90.62 913 GLN A CA 1
ATOM 7144 C C . GLN A 1 913 ? -10.095 6.260 -6.478 1.00 90.62 913 GLN A C 1
ATOM 7146 O O . GLN A 1 913 ? -9.751 7.110 -5.657 1.00 90.62 913 GLN A O 1
ATOM 7151 N N . THR A 1 914 ? -10.570 5.072 -6.116 1.00 94.62 914 THR A N 1
ATOM 7152 C CA . THR A 1 914 ? -10.523 4.572 -4.740 1.00 94.62 914 THR A CA 1
ATOM 7153 C C . THR A 1 914 ? -9.189 3.867 -4.506 1.00 94.62 914 THR A C 1
ATOM 7155 O O . THR A 1 914 ? -8.544 3.398 -5.444 1.00 94.62 914 THR A O 1
ATOM 7158 N N . HIS A 1 915 ? -8.753 3.788 -3.254 1.00 96.44 915 HIS A N 1
ATOM 7159 C CA . HIS A 1 915 ? -7.466 3.215 -2.867 1.00 96.44 915 HIS A CA 1
ATOM 7160 C C . HIS A 1 915 ? -7.672 1.969 -2.019 1.00 96.44 915 HIS A C 1
ATOM 7162 O O . HIS A 1 915 ? -8.522 1.957 -1.135 1.00 96.44 915 HIS A O 1
ATOM 7168 N N . LEU A 1 916 ? -6.881 0.928 -2.252 1.00 97.50 916 LEU A N 1
ATOM 7169 C CA . LEU A 1 916 ? -6.840 -0.243 -1.393 1.00 97.50 916 LEU A CA 1
ATOM 7170 C C . LEU A 1 916 ? -5.717 -0.057 -0.369 1.00 97.50 916 LEU A C 1
ATOM 7172 O O . LEU A 1 916 ? -4.537 -0.115 -0.718 1.00 97.50 916 LEU A O 1
ATOM 7176 N N . LEU A 1 917 ? -6.085 0.186 0.887 1.00 98.19 917 LEU A N 1
ATOM 7177 C CA . LEU A 1 917 ? -5.152 0.558 1.949 1.00 98.19 917 LEU A CA 1
ATOM 7178 C C . LEU A 1 917 ? -5.168 -0.446 3.102 1.00 98.19 917 LEU A C 1
ATOM 7180 O O . LEU A 1 917 ? -6.188 -1.077 3.394 1.00 98.19 917 LEU A O 1
ATOM 7184 N N . TRP A 1 918 ? -4.025 -0.572 3.771 1.00 98.12 918 TRP A N 1
ATOM 7185 C CA . TRP A 1 918 ? -3.847 -1.455 4.916 1.00 98.12 918 TRP A CA 1
ATOM 7186 C C . TRP A 1 918 ? -4.476 -0.866 6.176 1.00 98.12 918 TRP A C 1
ATOM 7188 O O . TRP A 1 918 ? -4.314 0.316 6.482 1.00 98.12 918 TRP A O 1
ATOM 7198 N N . HIS A 1 919 ? -5.140 -1.723 6.944 1.00 97.81 919 HIS A N 1
ATOM 7199 C CA . HIS A 1 919 ? -5.584 -1.445 8.300 1.00 97.81 919 HIS A CA 1
ATOM 7200 C C . HIS A 1 919 ? -5.173 -2.609 9.204 1.00 97.81 919 HIS A C 1
ATOM 7202 O O . HIS A 1 919 ? -5.575 -3.758 9.004 1.00 97.81 919 HIS A O 1
ATOM 7208 N N . GLY A 1 920 ? -4.323 -2.310 10.182 1.00 95.44 920 GLY A N 1
ATOM 7209 C CA . GLY A 1 920 ? -3.910 -3.264 11.201 1.00 95.44 920 GLY A CA 1
ATOM 7210 C C . GLY A 1 920 ? -4.802 -3.145 12.420 1.00 95.44 920 GLY A C 1
ATOM 7211 O O . GLY A 1 920 ? -5.195 -2.042 12.792 1.00 95.44 920 GLY A O 1
ATOM 7212 N N . THR A 1 921 ? -5.119 -4.273 13.040 1.00 93.38 921 THR A N 1
ATOM 7213 C CA . THR A 1 921 ? -5.984 -4.302 14.215 1.00 93.38 921 THR A CA 1
ATOM 7214 C C . THR A 1 921 ? -5.542 -5.389 15.179 1.00 93.38 921 THR A C 1
ATOM 7216 O O . THR A 1 921 ? -4.914 -6.375 14.787 1.00 93.38 921 THR A O 1
ATOM 7219 N N . ARG A 1 922 ? -5.887 -5.210 16.453 1.00 91.06 922 ARG A N 1
ATOM 7220 C CA . ARG A 1 922 ? -5.642 -6.209 17.492 1.00 91.06 922 ARG A CA 1
ATOM 7221 C C . ARG A 1 922 ? -6.499 -7.442 17.252 1.00 91.06 922 ARG A C 1
ATOM 7223 O O . ARG A 1 922 ? -7.645 -7.326 16.806 1.00 91.06 922 ARG A O 1
ATOM 7230 N N . ARG A 1 923 ? -6.002 -8.619 17.638 1.00 89.81 923 ARG A N 1
ATOM 7231 C CA . ARG A 1 923 ? -6.765 -9.870 17.528 1.00 89.81 923 ARG A CA 1
ATOM 7232 C C . ARG A 1 923 ? -8.112 -9.805 18.253 1.00 89.81 923 ARG A C 1
ATOM 7234 O O . ARG A 1 923 ? -9.103 -10.342 17.778 1.00 89.81 923 ARG A O 1
ATOM 7241 N N . SER A 1 924 ? -8.178 -9.064 19.354 1.00 88.25 924 SER A N 1
ATOM 7242 C CA . SER A 1 924 ? -9.393 -8.893 20.147 1.00 88.25 924 SER A CA 1
ATOM 7243 C C . SER A 1 924 ? -10.514 -8.124 19.428 1.00 88.25 924 SER A C 1
ATOM 7245 O O . SER A 1 924 ? -11.670 -8.225 19.823 1.00 88.25 924 SER A O 1
ATOM 7247 N N . ASN A 1 925 ? -10.194 -7.375 18.365 1.00 90.19 925 ASN A N 1
ATOM 7248 C CA . ASN A 1 925 ? -11.136 -6.479 17.689 1.00 90.19 925 ASN A CA 1
ATOM 7249 C C . ASN A 1 925 ? -11.714 -7.067 16.394 1.00 90.19 925 ASN A C 1
ATOM 7251 O O . ASN A 1 925 ? -12.736 -6.587 15.905 1.00 90.19 925 ASN A O 1
ATOM 7255 N N . LEU A 1 926 ? -11.072 -8.085 15.814 1.00 93.12 926 LEU A N 1
ATOM 7256 C CA . LEU A 1 926 ? -11.388 -8.547 14.460 1.00 93.12 926 LEU A CA 1
ATOM 7257 C C . LEU A 1 926 ? -12.822 -9.076 14.324 1.00 93.12 926 LEU A C 1
ATOM 7259 O O . LEU A 1 926 ? -13.487 -8.758 13.344 1.00 93.12 926 LEU A O 1
ATOM 7263 N N . MET A 1 927 ? -13.322 -9.830 15.308 1.00 92.19 927 MET A N 1
ATOM 7264 C CA . MET A 1 927 ? -14.703 -10.337 15.297 1.00 92.19 927 MET A CA 1
ATOM 7265 C C . MET A 1 927 ? -15.738 -9.195 15.332 1.00 92.19 927 MET A C 1
ATOM 7267 O O . MET A 1 927 ? -16.729 -9.227 14.600 1.00 92.19 927 MET A O 1
ATOM 7271 N N . GLY A 1 928 ? -15.480 -8.146 16.121 1.00 90.25 928 GLY A N 1
ATOM 7272 C CA . GLY A 1 928 ? -16.317 -6.942 16.163 1.00 90.25 928 GLY A CA 1
ATOM 7273 C C . GLY A 1 928 ? -16.287 -6.163 14.843 1.00 90.25 928 GLY A C 1
ATOM 7274 O O . GLY A 1 928 ? -17.325 -5.765 14.324 1.00 90.25 928 GLY A O 1
ATOM 7275 N N . ILE A 1 929 ? -15.108 -6.016 14.233 1.00 93.88 929 ILE A N 1
ATOM 7276 C CA . ILE A 1 929 ? -14.967 -5.349 12.928 1.00 93.88 929 ILE A CA 1
ATOM 7277 C C . ILE A 1 929 ? -15.661 -6.153 11.819 1.00 93.88 929 ILE A C 1
ATOM 7279 O O . ILE A 1 929 ? -16.331 -5.579 10.967 1.00 93.88 929 ILE A O 1
ATOM 7283 N N . LEU A 1 930 ? -15.553 -7.483 11.830 1.00 95.00 930 LEU A N 1
ATOM 7284 C CA . LEU A 1 930 ? -16.203 -8.336 10.832 1.00 95.00 930 LEU A CA 1
ATOM 7285 C C . LEU A 1 930 ? -17.717 -8.445 10.996 1.00 95.00 930 LEU A C 1
ATOM 7287 O O . LEU A 1 930 ? -18.351 -8.874 10.038 1.00 95.00 930 LEU A O 1
ATOM 7291 N N . SER A 1 931 ? -18.290 -8.063 12.142 1.00 92.12 931 SER A N 1
ATOM 7292 C CA . SER A 1 931 ? -19.744 -7.997 12.361 1.00 92.12 931 SER A CA 1
ATOM 7293 C C . SER A 1 931 ? -20.313 -6.599 12.119 1.00 92.12 931 SER A C 1
ATOM 7295 O O . SER A 1 931 ? -21.321 -6.458 11.427 1.00 92.12 931 SER A O 1
ATOM 7297 N N . GLN A 1 932 ? -19.645 -5.551 12.605 1.00 90.38 932 GLN A N 1
ATOM 7298 C CA . GLN A 1 932 ? -20.172 -4.180 12.615 1.00 90.38 932 GLN A CA 1
ATOM 7299 C C . GLN A 1 932 ? -19.476 -3.232 11.625 1.00 90.38 932 GLN A C 1
ATOM 7301 O O . GLN A 1 932 ? -20.032 -2.195 11.277 1.00 90.38 932 GLN A O 1
ATOM 7306 N N . GLY A 1 933 ? -18.319 -3.614 11.084 1.00 93.12 933 GLY A N 1
ATOM 7307 C CA . GLY A 1 933 ? -17.505 -2.790 10.191 1.00 93.12 933 GLY A CA 1
ATOM 7308 C C . GLY A 1 933 ? -16.494 -1.933 10.954 1.00 93.12 933 GLY A C 1
ATOM 7309 O O . GLY A 1 933 ? -16.397 -1.976 12.183 1.00 93.12 933 GLY A O 1
ATOM 7310 N N . LEU A 1 934 ? -15.707 -1.153 10.213 1.00 94.75 934 LEU A N 1
ATOM 7311 C CA . LEU A 1 934 ? -14.809 -0.158 10.801 1.00 94.75 934 LEU A CA 1
ATOM 7312 C C . LEU A 1 934 ? -15.618 1.045 11.297 1.00 94.75 934 LEU A C 1
ATOM 7314 O O . LEU A 1 934 ? -16.355 1.648 10.517 1.00 94.75 934 LEU A O 1
ATOM 7318 N N . ARG A 1 935 ? -15.444 1.402 12.574 1.00 91.38 935 ARG A N 1
ATOM 7319 C CA . ARG A 1 935 ? -16.173 2.498 13.224 1.00 91.38 935 ARG A CA 1
ATOM 7320 C C . ARG A 1 935 ? -15.258 3.646 13.616 1.00 91.38 935 ARG A C 1
ATOM 7322 O O . ARG A 1 935 ? -14.132 3.429 14.067 1.00 91.38 935 ARG A O 1
ATOM 7329 N N . VAL A 1 936 ? -15.752 4.868 13.457 1.00 91.19 936 VAL A N 1
ATOM 7330 C CA . VAL A 1 936 ? -15.076 6.057 13.979 1.00 91.19 936 VAL A CA 1
ATOM 7331 C C . VAL A 1 936 ? -15.276 6.099 15.491 1.00 91.19 936 VAL A C 1
ATOM 7333 O O . VAL A 1 936 ? -16.345 5.774 16.005 1.00 91.19 936 VAL A O 1
ATOM 7336 N N . ALA A 1 937 ? -14.233 6.493 16.220 1.00 84.94 937 ALA A N 1
ATOM 7337 C CA . ALA A 1 937 ? -14.324 6.637 17.665 1.00 84.94 937 ALA A CA 1
ATOM 7338 C C . ALA A 1 937 ? -15.446 7.622 18.053 1.00 84.94 937 ALA A C 1
ATOM 7340 O O . ALA A 1 937 ? -15.574 8.677 17.419 1.00 84.94 937 ALA A O 1
ATOM 7341 N N . PRO A 1 938 ? -16.232 7.321 19.101 1.00 83.75 938 PRO A N 1
ATOM 7342 C CA . PRO A 1 938 ? -17.377 8.142 19.471 1.00 83.75 938 PRO A CA 1
ATOM 7343 C C . PRO A 1 938 ? -16.962 9.572 19.886 1.00 83.75 938 PRO A C 1
ATOM 7345 O O . PRO A 1 938 ? -15.818 9.791 20.314 1.00 83.75 938 PRO A O 1
ATOM 7348 N N . PRO A 1 939 ? -17.862 10.572 19.785 1.00 79.94 939 PRO A N 1
ATOM 7349 C CA . PRO A 1 939 ? -17.582 11.963 20.162 1.00 79.94 939 PRO A CA 1
ATOM 7350 C C . PRO A 1 939 ? -17.064 12.142 21.593 1.00 79.94 939 PRO A C 1
ATOM 7352 O O . PRO A 1 939 ? -16.266 13.040 21.833 1.00 79.94 939 PRO A O 1
ATOM 7355 N N . GLU A 1 940 ? -17.430 11.242 22.498 1.00 78.38 940 GLU A N 1
ATOM 7356 C CA . GLU A 1 940 ? -17.044 11.225 23.909 1.00 78.38 940 GLU A CA 1
ATOM 7357 C C . GLU A 1 940 ? -15.665 10.593 24.145 1.00 78.38 940 GLU A C 1
ATOM 7359 O O . GLU A 1 940 ? -15.084 10.785 25.200 1.00 78.38 940 GLU A O 1
ATOM 7364 N N . ALA A 1 941 ? -15.087 9.865 23.180 1.00 76.25 941 ALA A N 1
ATOM 7365 C CA . ALA A 1 941 ? -13.749 9.295 23.356 1.00 76.25 941 ALA A CA 1
ATOM 7366 C C . ALA A 1 941 ? -12.689 10.388 23.602 1.00 76.25 941 ALA A C 1
ATOM 7368 O O . ALA A 1 941 ? -12.759 11.447 22.974 1.00 76.25 941 ALA A O 1
ATOM 7369 N N . PRO A 1 942 ? -11.665 10.163 24.437 1.00 71.00 942 PRO A N 1
ATOM 7370 C CA . PRO A 1 942 ? -10.576 11.123 24.582 1.00 71.00 942 PRO A CA 1
ATOM 7371 C C . PRO A 1 942 ? -9.935 11.453 23.230 1.00 71.00 942 PRO A C 1
ATOM 7373 O O . PRO A 1 942 ? -9.763 10.580 22.378 1.00 71.00 942 PRO A O 1
ATOM 7376 N N . HIS A 1 943 ? -9.563 12.716 23.017 1.00 69.81 943 HIS A N 1
ATOM 7377 C CA . HIS A 1 943 ? -8.804 13.107 21.822 1.00 69.81 943 HIS A CA 1
ATOM 7378 C C . HIS A 1 943 ? -7.375 12.542 21.846 1.00 69.81 943 HIS A C 1
ATOM 7380 O O . HIS A 1 943 ? -6.782 12.282 20.798 1.00 69.81 943 HIS A O 1
ATOM 7386 N N . HIS A 1 944 ? -6.835 12.312 23.045 1.00 65.06 944 HIS A N 1
ATOM 7387 C CA . HIS A 1 944 ? -5.533 11.691 23.254 1.00 65.06 944 HIS A CA 1
ATOM 7388 C C . HIS A 1 944 ? -5.578 10.234 22.764 1.00 65.06 944 HIS A C 1
ATOM 7390 O O . HIS A 1 944 ? -6.372 9.428 23.235 1.00 65.06 944 HIS A O 1
ATOM 7396 N N . GLY A 1 945 ? -4.745 9.912 21.780 1.00 69.25 945 GLY A N 1
ATOM 7397 C CA . GLY A 1 945 ? -4.736 8.632 21.046 1.00 69.25 945 GLY A CA 1
ATOM 7398 C C . GLY A 1 945 ? -4.937 8.744 19.521 1.00 69.25 945 GLY A C 1
ATOM 7399 O O . GLY A 1 945 ? -4.488 7.862 18.795 1.00 69.25 945 GLY A O 1
ATOM 7400 N N . TYR A 1 946 ? -5.493 9.859 19.022 1.00 83.19 946 TYR A N 1
ATOM 7401 C CA . TYR A 1 946 ? -5.725 10.100 17.591 1.00 83.19 946 TYR A CA 1
ATOM 7402 C C . TYR A 1 946 ? -4.875 11.251 17.038 1.00 83.19 946 TYR A C 1
ATOM 7404 O O . TYR A 1 946 ? -5.257 12.415 17.159 1.00 83.19 946 TYR A O 1
ATOM 7412 N N . ALA A 1 947 ? -3.751 10.926 16.389 1.00 84.00 947 ALA A N 1
ATOM 7413 C CA . ALA A 1 947 ? -2.790 11.913 15.886 1.00 84.00 947 ALA A CA 1
ATOM 7414 C C . ALA A 1 947 ? -3.444 13.018 15.035 1.00 84.00 947 ALA A C 1
ATOM 7416 O O . ALA A 1 947 ? -3.143 14.188 15.232 1.00 84.00 947 ALA A O 1
ATOM 7417 N N . TYR A 1 948 ? -4.391 12.669 14.163 1.00 88.19 948 TYR A N 1
ATOM 7418 C CA . TYR A 1 948 ? -5.064 13.595 13.240 1.00 88.19 948 TYR A CA 1
ATOM 7419 C C . TYR A 1 948 ? -6.577 13.666 13.493 1.00 88.19 948 TYR A C 1
ATOM 7421 O O . TYR A 1 948 ? -7.389 13.855 12.584 1.00 88.19 948 TYR A O 1
ATOM 7429 N N . GLY A 1 949 ? -6.977 13.480 14.753 1.00 86.38 949 GLY A N 1
ATOM 7430 C CA . GLY A 1 949 ? -8.374 13.455 15.173 1.00 86.38 949 GLY A CA 1
ATOM 7431 C C . GLY A 1 949 ? -9.086 12.128 14.891 1.00 86.38 949 GLY A C 1
ATOM 7432 O O . GLY A 1 949 ? -8.563 11.219 14.248 1.00 86.38 949 GLY A O 1
ATOM 7433 N N . LYS A 1 950 ? -10.300 11.996 15.428 1.00 88.31 950 LYS A N 1
ATOM 7434 C CA . LYS A 1 950 ? -11.098 10.762 15.360 1.00 88.31 950 LYS A CA 1
ATOM 7435 C C . LYS A 1 950 ? -11.564 10.491 13.933 1.00 88.31 950 LYS A C 1
ATOM 7437 O O . LYS A 1 950 ? -12.347 11.281 13.411 1.00 88.31 950 LYS A O 1
ATOM 7442 N N . GLY A 1 951 ? -11.108 9.387 13.353 1.00 91.62 951 GLY A N 1
ATOM 7443 C CA . GLY A 1 951 ? -11.416 8.930 11.999 1.00 91.62 951 GLY A CA 1
ATOM 7444 C C . GLY A 1 951 ? -10.963 7.481 11.808 1.00 91.62 951 GLY A C 1
ATOM 7445 O O . GLY A 1 951 ? -10.461 6.860 12.747 1.00 91.62 951 GLY A O 1
ATOM 7446 N N . LEU A 1 952 ? -11.136 6.943 10.604 1.00 95.00 952 LEU A N 1
ATOM 7447 C CA . LEU A 1 952 ? -10.603 5.640 10.215 1.00 95.00 952 LEU A CA 1
ATOM 7448 C C . LEU A 1 952 ? -9.184 5.815 9.669 1.00 95.00 952 LEU A C 1
ATOM 7450 O O . LEU A 1 952 ? -8.989 6.553 8.705 1.00 95.00 952 LEU A O 1
ATOM 7454 N N . TYR A 1 953 ? -8.214 5.138 10.284 1.00 95.50 953 TYR A N 1
ATOM 7455 C CA . TYR A 1 953 ? -6.794 5.241 9.946 1.00 95.50 953 TYR A CA 1
ATOM 7456 C C . TYR A 1 953 ? -6.358 4.086 9.046 1.00 95.50 953 TYR A C 1
ATOM 7458 O O . TYR A 1 953 ? -6.619 2.914 9.340 1.00 95.50 953 TYR A O 1
ATOM 7466 N N . PHE A 1 954 ? -5.637 4.431 7.985 1.00 97.94 954 PHE A N 1
ATOM 7467 C CA . PHE A 1 954 ? -5.116 3.519 6.980 1.00 97.94 954 PHE A CA 1
ATOM 7468 C C . PHE A 1 954 ? -3.654 3.831 6.653 1.00 97.94 954 PHE A C 1
ATOM 7470 O O . PHE A 1 954 ? -3.172 4.941 6.884 1.00 97.94 954 PHE A O 1
ATOM 7477 N N . ALA A 1 955 ? -2.951 2.859 6.074 1.00 96.75 955 ALA A N 1
ATOM 7478 C CA . ALA A 1 955 ? -1.594 3.039 5.573 1.00 96.75 955 ALA A CA 1
ATOM 7479 C C . ALA A 1 955 ? -1.456 2.499 4.147 1.00 96.75 955 ALA A C 1
ATOM 7481 O O . ALA A 1 955 ? -2.022 1.469 3.782 1.00 96.75 955 ALA A O 1
ATOM 7482 N N . ASN A 1 956 ? -0.634 3.169 3.344 1.00 94.56 956 ASN A N 1
ATOM 7483 C CA . ASN A 1 956 ? -0.238 2.680 2.024 1.00 94.56 956 ASN A CA 1
ATOM 7484 C C . ASN A 1 956 ? 0.927 1.665 2.089 1.00 94.56 956 ASN A C 1
ATOM 7486 O O . ASN A 1 956 ? 1.284 1.100 1.057 1.00 94.56 956 ASN A O 1
ATOM 7490 N N . VAL A 1 957 ? 1.489 1.410 3.278 1.00 93.69 957 VAL A N 1
ATOM 7491 C CA . VAL A 1 957 ? 2.622 0.507 3.545 1.00 93.69 957 VAL A CA 1
ATOM 7492 C C . VAL A 1 957 ? 2.230 -0.517 4.618 1.00 93.69 957 VAL A C 1
ATOM 7494 O O . VAL A 1 957 ? 1.764 -0.141 5.694 1.00 93.69 957 VAL A O 1
ATOM 7497 N N . ALA A 1 958 ? 2.450 -1.808 4.348 1.00 94.12 958 ALA A N 1
ATOM 7498 C CA . ALA A 1 958 ? 2.044 -2.902 5.237 1.00 94.12 958 ALA A CA 1
ATOM 7499 C C . ALA A 1 958 ? 2.745 -2.868 6.607 1.00 94.12 958 ALA A C 1
ATOM 7501 O O . ALA A 1 958 ? 2.111 -3.137 7.625 1.00 94.12 958 ALA A O 1
ATOM 7502 N N . GLU A 1 959 ? 4.029 -2.499 6.649 1.00 91.50 959 GLU A N 1
ATOM 7503 C CA . GLU A 1 959 ? 4.826 -2.441 7.884 1.00 91.50 959 GLU A CA 1
ATOM 7504 C C . GLU A 1 959 ? 4.211 -1.524 8.951 1.00 91.50 959 GLU A C 1
ATOM 7506 O O . GLU A 1 959 ? 4.144 -1.886 10.125 1.00 91.50 959 GLU A O 1
ATOM 7511 N N . LYS A 1 960 ? 3.677 -0.368 8.540 1.00 93.25 960 LYS A N 1
ATOM 7512 C CA . LYS A 1 960 ? 3.002 0.566 9.447 1.00 93.25 960 LYS A CA 1
ATOM 7513 C C . LYS A 1 960 ? 1.771 -0.071 10.082 1.00 93.25 960 LYS A C 1
ATOM 7515 O O . LYS A 1 960 ? 1.597 0.042 11.289 1.00 93.25 960 LYS A O 1
ATOM 7520 N N . SER A 1 961 ? 0.942 -0.754 9.294 1.00 95.44 961 SER A N 1
ATOM 7521 C CA . SER A 1 961 ? -0.254 -1.434 9.797 1.00 95.44 961 SER A CA 1
ATOM 7522 C C . SER A 1 961 ? 0.076 -2.671 10.637 1.00 95.44 961 SER A C 1
ATOM 7524 O O . SER A 1 961 ? -0.628 -2.937 11.606 1.00 95.44 961 SER A O 1
ATOM 7526 N N . LEU A 1 962 ? 1.158 -3.399 10.345 1.00 93.62 962 LEU A N 1
ATOM 7527 C CA . LEU A 1 962 ? 1.605 -4.522 11.181 1.00 93.62 962 LEU A CA 1
ATOM 7528 C C . LEU A 1 962 ? 1.880 -4.095 12.628 1.00 93.62 962 LEU A C 1
ATOM 7530 O O . LEU A 1 962 ? 1.544 -4.839 13.540 1.00 93.62 962 LEU A O 1
ATOM 7534 N N . ASN A 1 963 ? 2.385 -2.879 12.854 1.00 91.50 963 ASN A N 1
ATOM 7535 C CA . ASN A 1 963 ? 2.636 -2.354 14.203 1.00 91.50 963 ASN A CA 1
ATOM 7536 C C . ASN A 1 963 ? 1.359 -2.138 15.042 1.00 91.50 963 ASN A C 1
ATOM 7538 O O . ASN A 1 963 ? 1.453 -1.929 16.249 1.00 91.50 963 ASN A O 1
ATOM 7542 N N . TYR A 1 964 ? 0.174 -2.180 14.421 1.00 92.12 964 TYR A N 1
ATOM 7543 C CA . TYR A 1 964 ? -1.121 -2.142 15.114 1.00 92.12 964 TYR A CA 1
ATOM 7544 C C . TYR A 1 964 ? -1.695 -3.541 15.380 1.00 92.12 964 TYR A C 1
ATOM 7546 O O . TYR A 1 964 ? -2.718 -3.661 16.058 1.00 92.12 964 TYR A O 1
ATOM 7554 N N . CYS A 1 965 ? -1.050 -4.590 14.864 1.00 92.25 965 CYS A N 1
ATOM 7555 C CA . CYS A 1 965 ? -1.342 -5.970 15.229 1.00 92.25 965 CYS A CA 1
ATOM 7556 C C . CYS A 1 965 ? -0.613 -6.292 16.543 1.00 92.25 965 CYS A C 1
ATOM 7558 O O . CYS A 1 965 ? 0.563 -5.977 16.702 1.00 92.25 965 CYS A O 1
ATOM 7560 N N . ASP A 1 966 ? -1.321 -6.888 17.499 1.00 86.69 966 ASP A N 1
ATOM 7561 C CA . ASP A 1 966 ? -0.790 -7.268 18.810 1.00 86.69 966 ASP A CA 1
ATOM 7562 C C . ASP A 1 966 ? -0.289 -8.724 18.805 1.00 86.69 966 ASP A C 1
ATOM 7564 O O . ASP A 1 966 ? 0.470 -9.115 17.923 1.00 86.69 966 ASP A O 1
ATOM 7568 N N . VAL A 1 967 ? -0.663 -9.539 19.796 1.00 85.75 967 VAL A N 1
ATOM 7569 C CA . VAL A 1 967 ? -0.247 -10.944 19.895 1.00 85.75 967 VAL A CA 1
ATOM 7570 C C . VAL A 1 967 ? -0.861 -11.760 18.743 1.00 85.75 967 VAL A C 1
ATOM 7572 O O . VAL A 1 967 ? -2.064 -11.635 18.497 1.00 85.75 967 VAL A O 1
ATOM 7575 N N . PRO A 1 968 ? -0.087 -12.614 18.044 1.00 88.56 968 PRO A N 1
ATOM 7576 C CA . PRO A 1 968 ? -0.621 -13.445 16.970 1.00 88.56 968 PRO A CA 1
ATOM 7577 C C . PRO A 1 968 ? -1.646 -14.470 17.475 1.00 88.56 968 PRO A C 1
ATOM 7579 O O . PRO A 1 968 ? -1.626 -14.915 18.624 1.00 88.56 968 PRO A O 1
ATOM 7582 N N . TYR A 1 969 ? -2.523 -14.904 16.575 1.00 88.81 969 TYR A N 1
ATOM 7583 C CA . TYR A 1 969 ? -3.327 -16.104 16.748 1.00 88.81 969 TYR A CA 1
ATOM 7584 C C . TYR A 1 969 ? -2.434 -17.338 16.612 1.00 88.81 969 TYR A C 1
ATOM 7586 O O . TYR A 1 969 ? -1.679 -17.459 15.650 1.00 88.81 969 TYR A O 1
ATOM 7594 N N . ALA A 1 970 ? -2.571 -18.298 17.523 1.00 84.94 970 ALA A N 1
ATOM 7595 C CA . ALA A 1 970 ? -2.004 -19.629 17.339 1.00 84.94 970 ALA A CA 1
ATOM 7596 C C . ALA A 1 970 ? -2.993 -20.477 16.532 1.00 84.94 970 ALA A C 1
ATOM 7598 O O . ALA A 1 970 ? -4.124 -20.663 16.975 1.00 84.94 970 ALA A O 1
ATOM 7599 N N . LEU A 1 971 ? -2.604 -21.007 15.375 1.00 82.44 971 LEU A N 1
ATOM 7600 C CA . LEU A 1 971 ? -3.424 -21.900 14.544 1.00 82.44 971 LEU A CA 1
ATOM 7601 C C . LEU A 1 971 ? -2.773 -23.285 14.424 1.00 82.44 971 LEU A C 1
ATOM 7603 O O . LEU A 1 971 ? -1.545 -23.368 14.427 1.00 82.44 971 LEU A O 1
ATOM 7607 N N . PRO A 1 972 ? -3.547 -24.377 14.291 1.00 71.12 972 PRO A N 1
ATOM 7608 C CA . PRO A 1 972 ? -2.978 -25.694 14.021 1.00 71.12 972 PRO A CA 1
ATOM 7609 C C . PRO A 1 972 ? -2.337 -25.742 12.626 1.00 71.12 972 PRO A C 1
ATOM 7611 O O . PRO A 1 972 ? -2.768 -25.051 11.694 1.00 71.12 972 PRO A O 1
ATOM 7614 N N . ILE A 1 973 ? -1.301 -26.569 12.478 1.00 72.62 973 ILE A N 1
ATOM 7615 C CA . ILE A 1 973 ? -0.719 -26.887 11.172 1.00 72.62 973 ILE A CA 1
ATOM 7616 C C . ILE A 1 973 ? -1.622 -27.924 10.495 1.00 72.62 973 ILE A C 1
ATOM 7618 O O . ILE A 1 973 ? -1.885 -28.986 11.057 1.00 72.62 973 ILE A O 1
ATOM 7622 N N . MET A 1 974 ? -2.108 -27.602 9.295 1.00 67.69 974 MET A N 1
ATOM 7623 C CA . MET A 1 974 ? -2.928 -28.512 8.492 1.00 67.69 974 MET A CA 1
ATOM 7624 C C . MET A 1 974 ? -2.037 -29.385 7.596 1.00 67.69 974 MET A C 1
ATOM 7626 O O . MET A 1 974 ? -1.041 -28.905 7.049 1.00 67.69 974 MET A O 1
ATOM 7630 N N . ASP A 1 975 ? -2.397 -30.656 7.440 1.00 61.94 975 ASP A N 1
ATOM 7631 C CA . ASP A 1 975 ? -1.802 -31.592 6.491 1.00 61.94 975 ASP A CA 1
ATOM 7632 C C . ASP A 1 975 ? -2.291 -31.336 5.049 1.00 61.94 975 ASP A C 1
ATOM 7634 O O . ASP A 1 975 ? -3.065 -30.415 4.772 1.00 61.94 975 ASP A O 1
ATOM 7638 N N . LYS A 1 976 ? -1.810 -32.144 4.092 1.00 58.00 976 LYS A N 1
ATOM 7639 C CA . LYS A 1 976 ? -2.160 -32.006 2.665 1.00 58.00 976 LYS A CA 1
ATOM 7640 C C . LYS A 1 976 ? -3.643 -32.252 2.367 1.00 58.00 976 LYS A C 1
ATOM 7642 O O . LYS A 1 976 ? -4.108 -31.806 1.322 1.00 58.00 976 LYS A O 1
ATOM 7647 N N . ASP A 1 977 ? -4.357 -32.918 3.270 1.00 53.88 977 ASP A N 1
ATOM 7648 C CA . ASP A 1 977 ? -5.777 -33.242 3.149 1.00 53.88 977 ASP A CA 1
ATOM 7649 C C . ASP A 1 977 ? -6.658 -32.239 3.923 1.00 53.88 977 ASP A C 1
ATOM 7651 O O . ASP A 1 977 ? -7.868 -32.436 4.049 1.00 53.88 977 ASP A O 1
ATOM 7655 N N . GLY A 1 978 ? -6.067 -31.152 4.443 1.00 54.03 978 GLY A N 1
ATOM 7656 C CA . GLY A 1 978 ? -6.773 -30.104 5.182 1.00 54.03 978 GLY A CA 1
ATOM 7657 C C . GLY A 1 978 ? -7.167 -30.504 6.604 1.00 54.03 978 GLY A C 1
ATOM 7658 O O . GLY A 1 978 ? -7.997 -29.829 7.212 1.00 54.03 978 GLY A O 1
ATOM 7659 N N . LYS A 1 979 ? -6.595 -31.587 7.143 1.00 57.81 979 LYS A N 1
ATOM 7660 C CA . LYS A 1 979 ? -6.818 -32.039 8.520 1.00 57.81 979 LYS A CA 1
ATOM 7661 C C . LYS A 1 979 ? -5.675 -31.571 9.423 1.00 57.81 979 LYS A C 1
ATOM 7663 O O . LYS A 1 979 ? -4.547 -31.444 8.960 1.00 57.81 979 LYS A O 1
ATOM 7668 N N . PRO A 1 980 ? -5.922 -31.310 10.715 1.00 58.03 980 PRO A N 1
ATOM 7669 C CA . PRO A 1 980 ? -4.848 -30.966 11.641 1.00 58.03 980 PRO A CA 1
ATOM 7670 C C . PRO A 1 980 ? -3.838 -32.119 11.732 1.00 58.03 980 PRO A C 1
ATOM 7672 O O . PRO A 1 980 ? -4.231 -33.272 11.939 1.00 58.03 980 PRO A O 1
ATOM 7675 N N . ASP A 1 981 ? -2.547 -31.808 11.579 1.00 60.00 981 ASP A N 1
ATOM 7676 C CA . ASP A 1 981 ? -1.466 -32.792 11.670 1.00 60.00 981 ASP A CA 1
ATOM 7677 C C . ASP A 1 981 ? -1.437 -33.406 13.077 1.00 60.00 981 ASP A C 1
ATOM 7679 O O . ASP A 1 981 ? -1.012 -32.792 14.054 1.00 60.00 981 ASP A O 1
ATOM 7683 N N . LYS A 1 982 ? -1.889 -34.659 13.180 1.00 55.22 982 LYS A N 1
ATOM 7684 C CA . LYS A 1 982 ? -1.974 -35.395 14.450 1.00 55.22 982 LYS A CA 1
ATOM 7685 C C . LYS A 1 982 ? -0.604 -35.780 15.019 1.00 55.22 982 LYS A C 1
ATOM 7687 O O . LYS A 1 982 ? -0.545 -36.294 16.134 1.00 55.22 982 LYS A O 1
ATOM 7692 N N . THR A 1 983 ? 0.484 -35.592 14.266 1.00 48.09 983 THR A N 1
ATOM 7693 C CA . THR A 1 983 ? 1.830 -36.043 14.649 1.00 48.09 983 THR A CA 1
ATOM 7694 C C . THR A 1 983 ? 2.685 -34.959 15.306 1.00 48.09 983 THR A C 1
ATOM 7696 O O . THR A 1 983 ? 3.644 -35.294 16.004 1.00 48.09 983 THR A O 1
ATOM 7699 N N . THR A 1 984 ? 2.340 -33.674 15.154 1.00 52.22 984 THR A N 1
ATOM 7700 C CA . THR A 1 984 ? 3.099 -32.564 15.743 1.00 52.22 984 THR A CA 1
ATOM 7701 C C . THR A 1 984 ? 2.191 -31.596 16.507 1.00 52.22 984 THR A C 1
ATOM 7703 O O . THR A 1 984 ? 1.303 -30.976 15.943 1.00 52.22 984 THR A O 1
ATOM 7706 N N . ALA A 1 985 ? 2.447 -31.390 17.805 1.00 56.53 985 ALA A N 1
ATOM 7707 C CA . ALA A 1 985 ? 1.745 -30.395 18.637 1.00 56.53 985 ALA A CA 1
ATOM 7708 C C . ALA A 1 985 ? 2.126 -28.932 18.300 1.00 56.53 985 ALA A C 1
ATOM 7710 O O . ALA A 1 985 ? 2.056 -28.049 19.152 1.00 56.53 985 ALA A O 1
ATOM 7711 N N . LYS A 1 986 ? 2.624 -28.672 17.085 1.00 67.06 986 LYS A N 1
ATOM 7712 C CA . LYS A 1 986 ? 3.143 -27.365 16.679 1.00 67.06 986 LYS A CA 1
ATOM 7713 C C . LYS A 1 986 ? 2.013 -26.510 16.114 1.00 67.06 986 LYS A C 1
ATOM 7715 O O . LYS A 1 986 ? 1.297 -26.932 15.211 1.00 67.06 986 LYS A O 1
ATOM 7720 N N . THR A 1 987 ? 1.889 -25.293 16.627 1.00 78.69 987 THR A N 1
ATOM 7721 C CA . THR A 1 987 ? 1.018 -24.248 16.087 1.00 78.69 987 THR A CA 1
ATOM 7722 C C . THR A 1 987 ? 1.830 -23.279 15.230 1.00 78.69 987 THR A C 1
ATOM 7724 O O . THR A 1 987 ? 3.045 -23.154 15.389 1.00 78.69 987 THR A O 1
ATOM 7727 N N . ARG A 1 988 ? 1.157 -22.601 14.301 1.00 87.69 988 ARG A N 1
ATOM 7728 C CA . ARG A 1 988 ? 1.693 -21.469 13.539 1.00 87.69 988 ARG A CA 1
ATOM 7729 C C . ARG A 1 988 ? 1.116 -20.165 14.077 1.00 87.69 988 ARG A C 1
ATOM 7731 O O . ARG A 1 988 ? -0.065 -20.117 14.422 1.00 87.69 988 ARG A O 1
ATOM 7738 N N . GLU A 1 989 ? 1.946 -19.133 14.149 1.00 91.44 989 GLU A N 1
ATOM 7739 C CA . GLU A 1 989 ? 1.567 -17.808 14.638 1.00 91.44 989 GLU A CA 1
ATOM 7740 C C . GLU A 1 989 ? 1.131 -16.919 13.479 1.00 91.44 989 GLU A C 1
ATOM 7742 O O . GLU A 1 989 ? 1.848 -16.782 12.490 1.00 91.44 989 GLU A O 1
ATOM 7747 N N . VAL A 1 990 ? -0.059 -16.332 13.589 1.00 92.62 990 VAL A N 1
ATOM 7748 C CA . VAL A 1 990 ? -0.716 -15.631 12.489 1.00 92.62 990 VAL A CA 1
ATOM 7749 C C . VAL A 1 990 ? -1.316 -14.303 12.940 1.00 92.62 990 VAL A C 1
ATOM 7751 O O . VAL A 1 990 ? -2.012 -14.237 13.947 1.00 92.62 990 VAL A O 1
ATOM 7754 N N . HIS A 1 991 ? -1.127 -13.256 12.145 1.00 94.81 991 HIS A N 1
ATOM 7755 C CA . HIS A 1 991 ? -1.852 -11.993 12.227 1.00 94.81 991 HIS A CA 1
ATOM 7756 C C . HIS A 1 991 ? -2.859 -11.892 11.077 1.00 94.81 991 HIS A C 1
ATOM 7758 O O . HIS A 1 991 ? -2.572 -12.293 9.950 1.00 94.81 991 HIS A O 1
ATOM 7764 N N . TYR A 1 992 ? -4.026 -11.313 11.346 1.00 96.00 992 TYR A N 1
ATOM 7765 C CA . TYR A 1 992 ? -4.994 -10.962 10.309 1.00 96.00 992 TYR A CA 1
ATOM 7766 C C . TYR A 1 992 ? -4.969 -9.454 10.093 1.00 96.00 992 TYR A C 1
ATOM 7768 O O . TYR A 1 992 ? -5.257 -8.684 11.008 1.00 96.00 992 TYR A O 1
ATOM 7776 N N . MET A 1 993 ? -4.638 -9.041 8.876 1.00 97.12 993 MET A N 1
ATOM 7777 C CA . MET A 1 993 ? -4.655 -7.641 8.458 1.00 97.12 993 MET A CA 1
ATOM 7778 C C . MET A 1 993 ? -5.828 -7.387 7.521 1.00 97.12 993 MET A C 1
ATOM 7780 O O . MET A 1 993 ? -6.205 -8.267 6.749 1.00 97.12 993 MET A O 1
ATOM 7784 N N . LEU A 1 994 ? -6.380 -6.179 7.547 1.00 98.12 994 LEU A N 1
ATOM 7785 C CA . LEU A 1 994 ? -7.456 -5.782 6.647 1.00 98.12 994 LEU A CA 1
ATOM 7786 C C . LEU A 1 994 ? -6.898 -4.968 5.479 1.00 98.12 994 LEU A C 1
ATOM 7788 O O . LEU A 1 994 ? -6.035 -4.108 5.662 1.00 98.12 994 LEU A O 1
ATOM 7792 N N . LEU A 1 995 ? -7.432 -5.214 4.287 1.00 98.00 995 LEU A N 1
ATOM 7793 C CA . LEU A 1 995 ? -7.313 -4.326 3.136 1.00 98.00 995 LEU A CA 1
ATOM 7794 C C . LEU A 1 995 ? -8.686 -3.744 2.836 1.00 98.00 995 LEU A C 1
ATOM 7796 O O . LEU A 1 995 ? -9.646 -4.474 2.568 1.00 98.00 995 LEU A O 1
ATOM 7800 N N . CYS A 1 996 ? -8.761 -2.422 2.892 1.00 98.06 996 CYS A N 1
ATOM 7801 C CA . CYS A 1 996 ? -10.005 -1.685 2.749 1.00 98.06 996 CYS A CA 1
ATOM 7802 C C . CYS A 1 996 ? -9.957 -0.841 1.485 1.00 98.06 996 CYS A C 1
ATOM 7804 O O . CYS A 1 996 ? -8.935 -0.224 1.192 1.00 98.06 996 CYS A O 1
ATOM 7806 N N . GLU A 1 997 ? -11.055 -0.826 0.739 1.00 97.25 997 GLU A N 1
ATOM 7807 C CA . GLU A 1 997 ? -11.261 0.124 -0.345 1.00 97.25 997 GLU A CA 1
ATOM 7808 C C . GLU A 1 997 ? -11.726 1.442 0.265 1.00 97.25 997 GLU A C 1
ATOM 7810 O O . GLU A 1 997 ? -12.733 1.474 0.971 1.00 97.25 997 GLU A O 1
ATOM 7815 N N . VAL A 1 998 ? -10.968 2.506 0.019 1.00 97.50 998 VAL A N 1
ATOM 7816 C CA . VAL A 1 998 ? -11.111 3.805 0.670 1.00 97.50 998 VAL A CA 1
ATOM 7817 C C . VAL A 1 998 ? -11.193 4.903 -0.380 1.00 97.50 998 VAL A C 1
ATOM 7819 O O . VAL A 1 998 ? -10.328 5.025 -1.249 1.00 97.50 998 VAL A O 1
ATOM 7822 N N . SER A 1 999 ? -12.226 5.729 -0.279 1.00 96.06 999 SER A N 1
ATOM 7823 C CA . SER A 1 999 ? -12.395 6.941 -1.074 1.00 96.06 999 SER A CA 1
ATOM 7824 C C . SER A 1 999 ? -11.785 8.134 -0.336 1.00 96.06 999 SER A C 1
ATOM 7826 O O . SER A 1 999 ? -12.389 8.692 0.584 1.00 96.06 999 SER A O 1
ATOM 7828 N N . LEU A 1 1000 ? -10.551 8.488 -0.708 1.00 94.62 1000 LEU A N 1
ATOM 7829 C CA . LEU A 1 1000 ? -9.792 9.573 -0.075 1.00 94.62 1000 LEU A CA 1
ATOM 7830 C C . LEU A 1 1000 ? -10.224 10.967 -0.558 1.00 94.62 1000 LEU A C 1
ATOM 7832 O O . LEU A 1 1000 ? -10.016 11.942 0.158 1.00 94.62 1000 LEU A O 1
ATOM 7836 N N . GLY A 1 1001 ? -10.802 11.076 -1.757 1.00 91.62 1001 GLY A N 1
ATOM 7837 C CA . GLY A 1 1001 ? -11.073 12.372 -2.383 1.00 91.62 1001 GLY A CA 1
ATOM 7838 C C . GLY A 1 1001 ? -9.797 13.180 -2.594 1.00 91.62 1001 GLY A C 1
ATOM 7839 O O . GLY A 1 1001 ? -8.774 12.626 -3.001 1.00 91.62 1001 GLY A O 1
ATOM 7840 N N . LYS A 1 1002 ? -9.844 14.480 -2.295 1.00 90.00 1002 LYS A N 1
ATOM 7841 C CA . LYS A 1 1002 ? -8.650 15.335 -2.263 1.00 90.00 1002 LYS A CA 1
ATOM 7842 C C . LYS A 1 1002 ? -8.081 15.372 -0.839 1.00 90.00 1002 LYS A C 1
ATOM 7844 O O . LYS A 1 1002 ? -8.629 16.090 -0.001 1.00 90.00 1002 LYS A O 1
ATOM 7849 N N . PRO A 1 1003 ? -7.015 14.609 -0.532 1.00 89.44 1003 PRO A N 1
ATOM 7850 C CA . PRO A 1 1003 ? -6.452 14.601 0.809 1.00 89.44 1003 PRO A CA 1
ATOM 7851 C C . PRO A 1 1003 ? -5.783 15.936 1.134 1.00 89.44 1003 PRO A C 1
ATOM 7853 O O . PRO A 1 1003 ? -4.962 16.434 0.364 1.00 89.44 1003 PRO A O 1
ATOM 7856 N N . THR A 1 1004 ? -6.062 16.464 2.322 1.00 89.44 1004 THR A N 1
ATOM 7857 C CA . THR A 1 1004 ? -5.271 17.547 2.907 1.00 89.44 1004 THR A CA 1
ATOM 7858 C C . THR A 1 1004 ? -3.946 16.973 3.392 1.00 89.44 1004 THR A C 1
ATOM 7860 O O . THR A 1 1004 ? -3.915 16.113 4.279 1.00 89.44 1004 THR A O 1
ATOM 7863 N N . GLU A 1 1005 ? -2.843 17.431 2.806 1.00 87.88 1005 GLU A N 1
ATOM 7864 C CA . GLU A 1 1005 ? -1.508 16.999 3.208 1.00 87.88 1005 GLU A CA 1
ATOM 7865 C C . GLU A 1 1005 ? -1.054 17.722 4.477 1.00 87.88 1005 GLU A C 1
ATOM 7867 O O . GLU A 1 1005 ? -1.120 18.947 4.568 1.00 87.88 1005 GLU A O 1
ATOM 7872 N N . VAL A 1 1006 ? -0.588 16.955 5.464 1.00 87.00 1006 VAL A N 1
ATOM 7873 C CA . VAL A 1 1006 ? -0.137 17.481 6.759 1.00 87.00 1006 VAL A CA 1
ATOM 7874 C C . VAL A 1 1006 ? 1.210 16.890 7.160 1.00 87.00 1006 VAL A C 1
ATOM 7876 O O . VAL A 1 1006 ? 1.546 15.755 6.826 1.00 87.00 1006 VAL A O 1
ATOM 7879 N N . THR A 1 1007 ? 1.991 17.654 7.911 1.00 86.44 1007 THR A N 1
ATOM 7880 C CA . THR A 1 1007 ? 3.249 17.219 8.535 1.00 86.44 1007 THR A CA 1
ATOM 7881 C C . THR A 1 1007 ? 3.001 16.679 9.949 1.00 86.44 1007 THR A C 1
ATOM 7883 O O . THR A 1 1007 ? 1.892 16.740 10.485 1.00 86.44 1007 THR A O 1
ATOM 7886 N N . THR A 1 1008 ? 4.037 16.150 10.606 1.00 83.88 1008 THR A N 1
ATOM 7887 C CA . THR A 1 1008 ? 3.917 15.639 11.986 1.00 83.88 1008 THR A CA 1
ATOM 7888 C C . THR A 1 1008 ? 3.641 16.723 13.025 1.00 83.88 1008 THR A C 1
ATOM 7890 O O . THR A 1 1008 ? 3.305 16.384 14.152 1.00 83.88 1008 THR A O 1
ATOM 7893 N N . THR A 1 1009 ? 3.746 18.009 12.685 1.00 78.38 1009 THR A N 1
ATOM 7894 C CA . THR A 1 1009 ? 3.372 19.105 13.597 1.00 78.38 1009 THR A CA 1
ATOM 7895 C C . THR A 1 1009 ? 1.870 19.232 13.791 1.00 78.38 1009 THR A C 1
ATOM 7897 O O . THR A 1 1009 ? 1.434 19.724 14.824 1.00 78.38 1009 THR A O 1
ATOM 7900 N N . ALA A 1 1010 ? 1.070 18.756 12.834 1.00 78.56 1010 ALA A N 1
ATOM 7901 C CA . ALA A 1 1010 ? -0.376 18.658 12.997 1.00 78.56 1010 ALA A CA 1
ATOM 7902 C C . ALA A 1 1010 ? -0.787 17.483 13.903 1.00 78.56 1010 ALA A C 1
ATOM 7904 O O . ALA A 1 1010 ? -1.955 17.379 14.278 1.00 78.56 1010 ALA A O 1
ATOM 7905 N N . ALA A 1 1011 ? 0.147 16.584 14.238 1.00 80.00 1011 ALA A N 1
ATOM 7906 C CA . ALA A 1 1011 ? -0.146 15.439 15.082 1.00 80.00 1011 ALA A CA 1
ATOM 7907 C C . ALA A 1 1011 ? -0.372 15.887 16.531 1.00 80.00 1011 ALA A C 1
ATOM 7909 O O . ALA A 1 1011 ? 0.421 16.651 17.077 1.00 80.00 1011 ALA A O 1
ATOM 7910 N N . TRP A 1 1012 ? -1.416 15.360 17.172 1.00 77.31 1012 TRP A N 1
ATOM 7911 C CA . TRP A 1 1012 ? -1.720 15.603 18.589 1.00 77.31 1012 TRP A CA 1
ATOM 7912 C C . TRP A 1 1012 ? -2.034 17.069 18.931 1.00 77.31 1012 TRP A C 1
ATOM 7914 O O . TRP A 1 1012 ? -1.981 17.444 20.103 1.00 77.31 1012 TRP A O 1
ATOM 7924 N N . GLY A 1 1013 ? -2.350 17.894 17.927 1.00 66.62 1013 GLY A N 1
ATOM 7925 C CA . GLY A 1 1013 ? -2.663 19.309 18.113 1.00 66.62 1013 GLY A CA 1
ATOM 7926 C C . GLY A 1 1013 ? -3.857 19.529 19.047 1.00 66.62 1013 GLY A C 1
ATOM 7927 O O . GLY A 1 1013 ? -4.815 18.754 19.045 1.00 66.62 1013 GLY A O 1
ATOM 7928 N N . THR A 1 1014 ? -3.797 20.597 19.847 1.00 57.47 1014 THR A N 1
ATOM 7929 C CA . THR A 1 1014 ? -4.906 21.013 20.724 1.00 57.47 1014 THR A CA 1
ATOM 7930 C C . THR A 1 1014 ? -6.067 21.618 19.941 1.00 57.47 1014 THR A C 1
ATOM 7932 O O . THR A 1 1014 ? -7.211 21.496 20.369 1.00 57.47 1014 THR A O 1
ATOM 7935 N N . ASP A 1 1015 ? -5.777 22.237 18.793 1.00 61.03 1015 ASP A N 1
ATOM 7936 C CA . ASP A 1 1015 ? -6.787 22.811 17.908 1.00 61.03 1015 ASP A CA 1
ATOM 7937 C C . ASP A 1 1015 ? -7.245 21.756 16.885 1.00 61.03 1015 ASP A C 1
ATOM 7939 O O . ASP A 1 1015 ? -6.407 21.129 16.225 1.00 61.03 1015 ASP A O 1
ATOM 7943 N N . PRO A 1 1016 ? -8.561 21.521 16.736 1.00 64.44 1016 PRO A N 1
ATOM 7944 C CA . PRO A 1 1016 ? -9.067 20.556 15.773 1.00 64.44 1016 PRO A CA 1
ATOM 7945 C C . PRO A 1 1016 ? -8.756 21.011 14.345 1.00 64.44 1016 PRO A C 1
ATOM 7947 O O . PRO A 1 1016 ? -8.980 22.165 13.980 1.00 64.44 1016 PRO A O 1
ATOM 7950 N N . LEU A 1 1017 ? -8.283 20.076 13.515 1.00 72.12 1017 LEU A N 1
ATOM 7951 C CA . LEU A 1 1017 ? -8.126 20.310 12.079 1.00 72.12 1017 LEU A CA 1
ATOM 7952 C C . LEU A 1 1017 ? -9.466 20.791 11.488 1.00 72.12 1017 LEU A C 1
ATOM 7954 O O . LEU A 1 1017 ? -10.498 20.187 11.805 1.00 72.12 1017 LEU A O 1
ATOM 7958 N N . PRO A 1 1018 ? -9.478 21.845 10.651 1.00 69.12 1018 PRO A N 1
ATOM 7959 C CA . PRO A 1 1018 ? -10.708 22.356 10.057 1.00 69.12 1018 PRO A CA 1
ATOM 7960 C C . PRO A 1 1018 ? -11.318 21.277 9.161 1.00 69.12 1018 PRO A C 1
ATOM 7962 O O . PRO A 1 1018 ? -10.751 20.929 8.136 1.00 69.12 1018 PRO A O 1
ATOM 7965 N N . ARG A 1 1019 ? -12.445 20.693 9.580 1.00 69.94 1019 ARG A N 1
ATOM 7966 C CA . ARG A 1 1019 ? -13.047 19.536 8.892 1.00 69.94 1019 ARG A CA 1
ATOM 7967 C C . ARG A 1 1019 ? -13.925 19.929 7.707 1.00 69.94 1019 ARG A C 1
ATOM 7969 O O . ARG A 1 1019 ? -14.171 19.098 6.835 1.00 69.94 1019 ARG A O 1
ATOM 7976 N N . ASP A 1 1020 ? -14.401 21.168 7.677 1.00 72.31 1020 ASP A N 1
ATOM 7977 C CA . ASP A 1 1020 ? -15.289 21.646 6.623 1.00 72.31 1020 ASP A CA 1
ATOM 7978 C C . ASP A 1 1020 ? -14.543 21.724 5.288 1.00 72.31 1020 ASP A C 1
ATOM 7980 O O . ASP A 1 1020 ? -13.493 22.353 5.173 1.00 72.31 1020 ASP A O 1
ATOM 7984 N N . GLY A 1 1021 ? -15.083 21.043 4.275 1.00 73.81 1021 GLY A N 1
ATOM 7985 C CA . GLY A 1 1021 ? -14.488 20.964 2.939 1.00 73.81 1021 GLY A CA 1
ATOM 7986 C C . GLY A 1 1021 ? -13.328 19.970 2.788 1.00 73.81 1021 GLY A C 1
ATOM 7987 O O . GLY A 1 1021 ? -12.827 19.829 1.676 1.00 73.81 1021 GLY A O 1
ATOM 7988 N N . MET A 1 1022 ? -12.915 19.260 3.849 1.00 85.62 1022 MET A N 1
ATOM 7989 C CA . MET A 1 1022 ? -11.878 18.221 3.762 1.00 85.62 1022 MET A CA 1
ATOM 7990 C C . MET A 1 1022 ? -12.476 16.833 3.508 1.00 85.62 1022 MET A C 1
ATOM 7992 O O . MET A 1 1022 ? -13.348 16.376 4.248 1.00 85.62 1022 MET A O 1
ATOM 7996 N N . ASP A 1 1023 ? -11.951 16.122 2.507 1.00 90.81 1023 ASP A N 1
ATOM 7997 C CA . ASP A 1 1023 ? -12.355 14.738 2.219 1.00 90.81 1023 ASP A CA 1
ATOM 7998 C C . ASP A 1 1023 ? -11.605 13.715 3.078 1.00 90.81 1023 ASP A C 1
ATOM 8000 O O . ASP A 1 1023 ? -12.180 12.730 3.553 1.00 90.81 1023 ASP A O 1
ATOM 8004 N N . SER A 1 1024 ? -10.305 13.939 3.263 1.00 94.38 1024 SER A N 1
ATOM 8005 C CA . SER A 1 1024 ? -9.408 13.087 4.040 1.00 94.38 1024 SER A CA 1
ATOM 8006 C C . SER A 1 1024 ? -8.135 13.840 4.431 1.00 94.38 1024 SER A C 1
ATOM 8008 O O . SER A 1 1024 ? -7.885 14.955 3.971 1.00 94.38 1024 SER A O 1
ATOM 8010 N N . VAL A 1 1025 ? -7.319 13.219 5.279 1.00 93.12 1025 VAL A N 1
ATOM 8011 C CA . VAL A 1 1025 ? -5.985 13.703 5.651 1.00 93.12 1025 VAL A CA 1
ATOM 8012 C C . VAL A 1 1025 ? -4.930 12.700 5.202 1.00 93.12 1025 VAL A C 1
ATOM 8014 O O . VAL A 1 1025 ? -5.110 11.493 5.363 1.00 93.12 1025 VAL A O 1
ATOM 8017 N N . LYS A 1 1026 ? -3.810 13.206 4.676 1.00 93.19 1026 LYS A N 1
ATOM 8018 C CA . LYS A 1 1026 ? -2.605 12.431 4.364 1.00 93.19 1026 LYS A CA 1
ATOM 8019 C C . LYS A 1 1026 ? -1.421 13.005 5.136 1.00 93.19 1026 LYS A C 1
ATOM 8021 O O . LYS A 1 1026 ? -0.913 14.077 4.812 1.00 93.19 1026 LYS A O 1
ATOM 8026 N N . ALA A 1 1027 ? -0.954 12.268 6.134 1.00 92.44 1027 ALA A N 1
ATOM 8027 C CA . ALA A 1 1027 ? 0.282 12.584 6.826 1.00 92.44 1027 ALA A CA 1
ATOM 8028 C C . ALA A 1 1027 ? 1.479 12.280 5.920 1.00 92.44 1027 ALA A C 1
ATOM 8030 O O . ALA A 1 1027 ? 1.681 11.142 5.486 1.00 92.44 1027 ALA A O 1
ATOM 8031 N N . LEU A 1 1028 ? 2.279 13.303 5.630 1.00 90.88 1028 LEU A N 1
ATOM 8032 C CA . LEU A 1 1028 ? 3.479 13.174 4.818 1.00 90.88 1028 LEU A CA 1
ATOM 8033 C C . LEU A 1 1028 ? 4.536 12.341 5.546 1.00 90.88 1028 LEU A C 1
ATOM 8035 O O . LEU A 1 1028 ? 4.672 12.400 6.773 1.00 90.88 1028 LEU A O 1
ATOM 8039 N N . ALA A 1 1029 ? 5.298 11.567 4.775 1.00 92.75 1029 ALA A N 1
ATOM 8040 C CA . ALA A 1 1029 ? 6.198 10.563 5.322 1.00 92.75 1029 ALA A CA 1
ATOM 8041 C C . ALA A 1 1029 ? 7.545 10.474 4.613 1.00 92.75 1029 ALA A C 1
ATOM 8043 O O . ALA A 1 1029 ? 7.666 10.754 3.421 1.00 92.75 1029 ALA A O 1
ATOM 8044 N N . VAL A 1 1030 ? 8.544 10.024 5.370 1.00 92.19 1030 VAL A N 1
ATOM 8045 C CA . VAL A 1 1030 ? 9.908 9.770 4.911 1.00 92.19 1030 VAL A CA 1
ATOM 8046 C C . VAL A 1 1030 ? 9.937 8.594 3.944 1.00 92.19 1030 VAL A C 1
ATOM 8048 O O . VAL A 1 1030 ? 10.614 8.675 2.925 1.00 92.19 1030 VAL A O 1
ATOM 8051 N N . HIS A 1 1031 ? 9.207 7.515 4.230 1.00 91.50 1031 HIS A N 1
ATOM 8052 C CA . HIS A 1 1031 ? 9.190 6.319 3.392 1.00 91.50 1031 HIS A CA 1
ATOM 8053 C C . HIS A 1 1031 ? 7.854 6.197 2.665 1.00 91.50 1031 HIS A C 1
ATOM 8055 O O . HIS A 1 1031 ? 6.813 6.014 3.296 1.00 91.50 1031 HIS A O 1
ATOM 8061 N N . ASN A 1 1032 ? 7.890 6.264 1.334 1.00 90.94 1032 ASN A N 1
ATOM 8062 C CA . ASN A 1 1032 ? 6.705 6.121 0.492 1.00 90.94 1032 ASN A CA 1
ATOM 8063 C C . ASN A 1 1032 ? 6.936 5.107 -0.635 1.00 90.94 1032 ASN A C 1
ATOM 8065 O O . ASN A 1 1032 ? 8.048 5.028 -1.167 1.00 90.94 1032 ASN A O 1
ATOM 8069 N N . PRO A 1 1033 ? 5.905 4.334 -1.024 1.00 89.25 1033 PRO A N 1
ATOM 8070 C CA . PRO A 1 1033 ? 5.940 3.553 -2.255 1.00 89.25 1033 PRO A CA 1
ATOM 8071 C C . PRO A 1 1033 ? 6.158 4.461 -3.469 1.00 89.25 1033 PRO A C 1
ATOM 8073 O O . PRO A 1 1033 ? 5.544 5.523 -3.565 1.00 89.25 1033 PRO A O 1
ATOM 8076 N N . ASP A 1 1034 ? 6.996 4.035 -4.418 1.00 84.31 1034 ASP A N 1
ATOM 8077 C CA . ASP A 1 1034 ? 7.153 4.733 -5.699 1.00 84.31 1034 ASP A CA 1
ATOM 8078 C C . ASP A 1 1034 ? 5.794 4.820 -6.429 1.00 84.31 1034 ASP A C 1
ATOM 8080 O O . ASP A 1 1034 ? 5.234 3.777 -6.795 1.00 84.31 1034 ASP A O 1
ATOM 8084 N N . PRO A 1 1035 ? 5.247 6.026 -6.672 1.00 82.75 1035 PRO A N 1
ATOM 8085 C CA . PRO A 1 1035 ? 3.903 6.185 -7.227 1.00 82.75 1035 PRO A CA 1
ATOM 8086 C C . PRO A 1 1035 ? 3.772 5.615 -8.645 1.00 82.75 1035 PRO A C 1
ATOM 8088 O O . PRO A 1 1035 ? 2.685 5.207 -9.045 1.00 82.75 1035 PRO A O 1
ATOM 8091 N N . ARG A 1 1036 ? 4.877 5.495 -9.395 1.00 75.81 1036 ARG A N 1
ATOM 8092 C CA . ARG A 1 1036 ? 4.877 4.918 -10.754 1.00 75.81 1036 ARG A CA 1
ATOM 8093 C C . ARG A 1 1036 ? 4.514 3.437 -10.775 1.00 75.81 1036 ARG A C 1
ATOM 8095 O O . ARG A 1 1036 ? 4.082 2.928 -11.808 1.00 75.81 1036 ARG A O 1
ATOM 8102 N N . GLY A 1 1037 ? 4.716 2.759 -9.647 1.00 78.81 1037 GLY A N 1
ATOM 8103 C CA . GLY A 1 1037 ? 4.367 1.359 -9.462 1.00 78.81 1037 GLY A CA 1
ATOM 8104 C C . GLY A 1 1037 ? 2.916 1.135 -9.048 1.00 78.81 1037 GLY A C 1
ATOM 8105 O O . GLY A 1 1037 ? 2.563 -0.015 -8.830 1.00 78.81 1037 GLY A O 1
ATOM 8106 N N . ALA A 1 1038 ? 2.083 2.171 -8.899 1.00 88.12 1038 ALA A N 1
ATOM 8107 C CA . ALA A 1 1038 ? 0.689 1.991 -8.506 1.00 88.12 1038 ALA A CA 1
ATOM 8108 C C . ALA A 1 1038 ? -0.091 1.174 -9.553 1.00 88.12 1038 ALA A C 1
ATOM 8110 O O . ALA A 1 1038 ? 0.038 1.410 -10.752 1.00 88.12 1038 ALA A O 1
ATOM 8111 N N . LEU A 1 1039 ? -0.891 0.209 -9.100 1.00 90.12 1039 LEU A N 1
ATOM 8112 C CA . LEU A 1 1039 ? -1.695 -0.665 -9.959 1.00 90.12 1039 LEU A CA 1
ATOM 8113 C C . LEU A 1 1039 ? -3.125 -0.737 -9.454 1.00 90.12 1039 LEU A C 1
ATOM 8115 O O . LEU A 1 1039 ? -3.349 -0.798 -8.253 1.00 90.12 1039 LEU A O 1
ATOM 8119 N N . VAL A 1 1040 ? -4.086 -0.809 -10.361 1.00 91.25 1040 VAL A N 1
ATOM 8120 C CA . VAL A 1 1040 ? -5.493 -1.005 -10.026 1.00 91.25 1040 VAL A CA 1
ATOM 8121 C C . VAL A 1 1040 ? -5.817 -2.491 -9.982 1.00 91.25 1040 VAL A C 1
ATOM 8123 O O . VAL A 1 1040 ? -5.442 -3.256 -10.876 1.00 91.25 1040 VAL A O 1
ATOM 8126 N N . SER A 1 1041 ? -6.505 -2.895 -8.916 1.00 89.56 1041 SER A N 1
ATOM 8127 C CA . SER A 1 1041 ? -6.981 -4.261 -8.735 1.00 89.56 1041 SER A CA 1
ATOM 8128 C C . SER A 1 1041 ? -7.978 -4.639 -9.836 1.00 89.56 1041 SER A C 1
ATOM 8130 O O . SER A 1 1041 ? -8.984 -3.943 -10.019 1.00 89.56 1041 SER A O 1
ATOM 8132 N N . PRO A 1 1042 ? -7.771 -5.773 -10.529 1.00 84.06 1042 PRO A N 1
ATOM 8133 C CA . PRO A 1 1042 ? -8.726 -6.265 -11.513 1.00 84.06 1042 PRO A CA 1
ATOM 8134 C C . PRO A 1 1042 ? -10.048 -6.733 -10.885 1.00 84.06 1042 PRO A C 1
ATOM 8136 O O . PRO A 1 1042 ? -11.067 -6.717 -11.576 1.00 84.06 1042 PRO A O 1
ATOM 8139 N N . LYS A 1 1043 ? -10.067 -7.149 -9.605 1.00 86.69 1043 LYS A N 1
ATOM 8140 C CA . LYS A 1 1043 ? -11.296 -7.587 -8.919 1.00 86.69 1043 LYS A CA 1
ATOM 8141 C C . LYS A 1 1043 ? -12.041 -6.452 -8.218 1.00 86.69 1043 LYS A C 1
ATOM 8143 O O . LYS A 1 1043 ? -13.245 -6.310 -8.428 1.00 86.69 1043 LYS A O 1
ATOM 8148 N N . CYS A 1 1044 ? -11.368 -5.672 -7.369 1.00 85.06 1044 CYS A N 1
ATOM 8149 C CA . CYS A 1 1044 ? -12.028 -4.640 -6.566 1.00 85.06 1044 CYS A CA 1
ATOM 8150 C C . CYS A 1 1044 ? -12.064 -3.265 -7.237 1.00 85.06 1044 CYS A C 1
ATOM 8152 O O . CYS A 1 1044 ? -12.921 -2.466 -6.881 1.00 85.06 1044 CYS A O 1
ATOM 8154 N N . GLY A 1 1045 ? -11.201 -3.003 -8.226 1.00 89.50 1045 GLY A N 1
ATOM 8155 C CA . GLY A 1 1045 ? -11.173 -1.729 -8.951 1.00 89.50 1045 GLY A CA 1
ATOM 8156 C C . GLY A 1 1045 ? -10.505 -0.573 -8.199 1.00 89.50 1045 GLY A C 1
ATOM 8157 O O . GLY A 1 1045 ? -10.582 0.559 -8.667 1.00 89.50 1045 GLY A O 1
ATOM 8158 N N . ALA A 1 1046 ? -9.848 -0.845 -7.069 1.00 93.62 1046 ALA A N 1
ATOM 8159 C CA . ALA A 1 1046 ? -9.135 0.150 -6.267 1.00 93.62 1046 ALA A CA 1
ATOM 8160 C C . ALA A 1 1046 ? -7.619 0.140 -6.542 1.00 93.62 1046 ALA A C 1
ATOM 8162 O O . ALA A 1 1046 ? -7.059 -0.883 -6.940 1.00 93.62 1046 ALA A O 1
ATOM 8163 N N . VAL A 1 1047 ? -6.948 1.270 -6.310 1.00 94.50 1047 VAL A N 1
ATOM 8164 C CA . VAL A 1 1047 ? -5.504 1.482 -6.511 1.00 94.50 1047 VAL A CA 1
ATOM 8165 C C . VAL A 1 1047 ? -4.688 0.877 -5.364 1.00 94.50 1047 VAL A C 1
ATOM 8167 O O . VAL A 1 1047 ? -4.900 1.204 -4.201 1.00 94.50 1047 VAL A O 1
ATOM 8170 N N . LEU A 1 1048 ? -3.699 0.049 -5.691 1.00 93.56 1048 LEU A N 1
ATOM 8171 C CA . LEU A 1 1048 ? -2.695 -0.509 -4.790 1.00 93.56 1048 LEU A CA 1
ATOM 8172 C C . LEU A 1 1048 ? -1.349 0.177 -5.013 1.00 93.56 1048 LEU A C 1
ATOM 8174 O O . LEU A 1 1048 ? -0.851 0.269 -6.137 1.00 93.56 1048 LEU A O 1
ATOM 8178 N N . HIS A 1 1049 ? -0.695 0.567 -3.925 1.00 91.69 1049 HIS A N 1
ATOM 8179 C CA . HIS A 1 1049 ? 0.604 1.237 -3.957 1.00 91.69 1049 HIS A CA 1
ATOM 8180 C C . HIS A 1 1049 ? 1.763 0.224 -3.959 1.00 91.69 1049 HIS A C 1
ATOM 8182 O O . HIS A 1 1049 ? 2.549 0.165 -3.019 1.00 91.69 1049 HIS A O 1
ATOM 8188 N N . VAL A 1 1050 ? 1.865 -0.606 -5.006 1.00 88.06 1050 VAL A N 1
ATOM 8189 C CA . VAL A 1 1050 ? 2.830 -1.730 -5.058 1.00 88.06 1050 VAL A CA 1
ATOM 8190 C C . VAL A 1 1050 ? 4.270 -1.338 -5.414 1.00 88.06 1050 VAL A C 1
ATOM 8192 O O . VAL A 1 1050 ? 5.138 -2.209 -5.503 1.00 88.06 1050 VAL A O 1
ATOM 8195 N N . GLY A 1 1051 ? 4.540 -0.048 -5.626 1.00 81.44 1051 GLY A N 1
ATOM 8196 C CA . GLY A 1 1051 ? 5.885 0.461 -5.884 1.00 81.44 1051 GLY A CA 1
ATOM 8197 C C . GLY A 1 1051 ? 6.849 0.188 -4.728 1.00 81.44 1051 GLY A C 1
ATOM 8198 O O . GLY A 1 1051 ? 6.451 0.080 -3.568 1.00 81.44 1051 GLY A O 1
ATOM 8199 N N . GLN A 1 1052 ? 8.145 0.090 -5.033 1.00 79.50 1052 GLN A N 1
ATOM 8200 C CA . GLN A 1 1052 ? 9.161 -0.089 -3.997 1.00 79.50 1052 GLN A CA 1
ATOM 8201 C C . GLN A 1 1052 ? 9.146 1.103 -3.032 1.00 79.50 1052 GLN A C 1
ATOM 8203 O O . GLN A 1 1052 ? 9.172 2.254 -3.471 1.00 79.50 1052 GLN A O 1
ATOM 8208 N N . VAL A 1 1053 ? 9.145 0.820 -1.728 1.00 86.62 1053 VAL A N 1
ATOM 8209 C CA . VAL A 1 1053 ? 9.287 1.844 -0.690 1.00 86.62 1053 VAL A CA 1
ATOM 8210 C C . VAL A 1 1053 ? 10.665 2.497 -0.797 1.00 86.62 1053 VAL A C 1
ATOM 8212 O O . VAL A 1 1053 ? 11.686 1.807 -0.779 1.00 86.62 1053 VAL A O 1
ATOM 8215 N N . LYS A 1 1054 ? 10.671 3.824 -0.917 1.00 87.31 1054 LYS A N 1
ATOM 8216 C CA . LYS A 1 1054 ? 11.851 4.670 -1.116 1.00 87.31 1054 LYS A CA 1
ATOM 8217 C C . LYS A 1 1054 ? 11.835 5.853 -0.160 1.00 87.31 1054 LYS A C 1
ATOM 8219 O O . LYS A 1 1054 ? 10.768 6.282 0.287 1.00 87.31 1054 LYS A O 1
ATOM 8224 N N . GLN A 1 1055 ? 13.017 6.393 0.123 1.00 90.88 1055 GLN A N 1
ATOM 8225 C CA . GLN A 1 1055 ? 13.155 7.555 0.992 1.00 90.88 1055 GLN A CA 1
ATOM 8226 C C . GLN A 1 1055 ? 12.929 8.875 0.236 1.00 90.88 1055 GLN A C 1
ATOM 8228 O O . GLN A 1 1055 ? 13.640 9.200 -0.720 1.00 90.88 1055 GLN A O 1
ATOM 8233 N N . VAL A 1 1056 ? 11.966 9.667 0.703 1.00 90.12 1056 VAL A N 1
ATOM 8234 C CA . VAL A 1 1056 ? 11.672 11.020 0.218 1.00 90.12 1056 VAL A CA 1
ATOM 8235 C C . VAL A 1 1056 ? 12.828 11.970 0.564 1.00 90.12 1056 VAL A C 1
ATOM 8237 O O . VAL A 1 1056 ? 13.415 11.914 1.645 1.00 90.12 1056 VAL A O 1
ATOM 8240 N N . GLY A 1 1057 ? 13.192 12.819 -0.392 1.00 85.50 1057 GLY A N 1
ATOM 8241 C CA . GLY A 1 1057 ? 14.353 13.703 -0.384 1.00 85.50 1057 GLY A CA 1
ATOM 8242 C C . GLY A 1 1057 ? 15.652 13.074 -0.898 1.00 85.50 1057 GLY A C 1
ATOM 8243 O O . GLY A 1 1057 ? 16.556 13.816 -1.279 1.00 85.50 1057 GLY A O 1
ATOM 8244 N N . ILE A 1 1058 ? 15.770 11.742 -0.933 1.00 85.31 1058 ILE A N 1
ATOM 8245 C CA . ILE A 1 1058 ? 17.000 11.038 -1.354 1.00 85.31 1058 ILE A CA 1
ATOM 8246 C C . ILE A 1 1058 ? 16.772 10.247 -2.641 1.00 85.31 1058 ILE A C 1
ATOM 8248 O O . ILE A 1 1058 ? 17.490 10.434 -3.620 1.00 85.31 1058 ILE A O 1
ATOM 8252 N N . GLU A 1 1059 ? 15.776 9.364 -2.637 1.00 83.25 1059 GLU A N 1
ATOM 8253 C CA . GLU A 1 1059 ? 15.445 8.486 -3.763 1.00 83.25 1059 GLU A CA 1
ATOM 8254 C C . GLU A 1 1059 ? 14.174 8.937 -4.491 1.00 83.25 1059 GLU A C 1
ATOM 8256 O O . GLU A 1 1059 ? 14.061 8.766 -5.706 1.00 83.25 1059 GLU A O 1
ATOM 8261 N N . LEU A 1 1060 ? 13.222 9.505 -3.746 1.00 84.94 1060 LEU A N 1
ATOM 8262 C CA . LEU A 1 1060 ? 12.053 10.207 -4.272 1.00 84.94 1060 LEU A CA 1
ATOM 8263 C C . LEU A 1 1060 ? 12.206 11.705 -3.993 1.00 84.94 1060 LEU A C 1
ATOM 8265 O O . LEU A 1 1060 ? 12.682 12.057 -2.916 1.00 84.94 1060 LEU A O 1
ATOM 8269 N N . PRO A 1 1061 ? 11.829 12.599 -4.916 1.00 83.75 1061 PRO A N 1
ATOM 8270 C CA . PRO A 1 1061 ? 11.841 14.029 -4.636 1.00 83.75 1061 PRO A CA 1
ATOM 8271 C C . PRO A 1 1061 ? 10.803 14.403 -3.571 1.00 83.75 1061 PRO A C 1
ATOM 8273 O O . PRO A 1 1061 ? 9.789 13.724 -3.413 1.00 83.75 1061 PRO A O 1
ATOM 8276 N N . TYR A 1 1062 ? 11.047 15.499 -2.852 1.00 85.94 1062 TYR A N 1
ATOM 8277 C CA . TYR A 1 1062 ? 9.976 16.195 -2.146 1.00 85.94 1062 TYR A CA 1
ATOM 8278 C C . TYR A 1 1062 ? 9.038 16.811 -3.181 1.00 85.94 1062 TYR A C 1
ATOM 8280 O O . TYR A 1 1062 ? 9.521 17.516 -4.070 1.00 85.94 1062 TYR A O 1
ATOM 8288 N N . ASP A 1 1063 ? 7.732 16.586 -3.041 1.00 83.56 1063 ASP A N 1
ATOM 8289 C CA . ASP A 1 1063 ? 6.734 17.245 -3.889 1.00 83.56 1063 ASP A CA 1
ATOM 8290 C C . ASP A 1 1063 ? 6.804 18.768 -3.712 1.00 83.56 1063 ASP A C 1
ATOM 8292 O O . ASP A 1 1063 ? 6.996 19.500 -4.678 1.00 83.56 1063 ASP A O 1
ATOM 8296 N N . ARG A 1 1064 ? 6.797 19.235 -2.456 1.00 86.44 1064 ARG A N 1
ATOM 8297 C CA . ARG A 1 1064 ? 7.030 20.633 -2.069 1.00 86.44 1064 ARG A CA 1
ATOM 8298 C C . ARG A 1 1064 ? 8.013 20.697 -0.902 1.00 86.44 1064 ARG A C 1
ATOM 8300 O O . ARG A 1 1064 ? 7.877 19.952 0.068 1.00 86.44 1064 ARG A O 1
ATOM 8307 N N . VAL A 1 1065 ? 9.013 21.574 -0.980 1.00 90.38 1065 VAL A N 1
ATOM 8308 C CA . VAL A 1 1065 ? 9.996 21.774 0.097 1.00 90.38 1065 VAL A CA 1
ATOM 8309 C C . VAL A 1 1065 ? 10.519 23.204 0.131 1.00 90.38 1065 VAL A C 1
ATOM 8311 O O . VAL A 1 1065 ? 10.813 23.809 -0.899 1.00 90.38 1065 VAL A O 1
ATOM 8314 N N . TRP A 1 1066 ? 10.661 23.755 1.331 1.00 92.19 1066 TRP A N 1
ATOM 8315 C CA . TRP A 1 1066 ? 11.200 25.095 1.521 1.00 92.19 1066 TRP A CA 1
ATOM 8316 C C . TRP A 1 1066 ? 12.730 25.096 1.535 1.00 92.19 1066 TRP A C 1
ATOM 8318 O O . TRP A 1 1066 ? 13.370 24.197 2.077 1.00 92.19 1066 TRP A O 1
ATOM 8328 N N . ALA A 1 1067 ? 13.333 26.155 1.005 1.00 91.44 1067 ALA A N 1
ATOM 8329 C CA . ALA A 1 1067 ? 14.726 26.505 1.257 1.00 91.44 1067 ALA A CA 1
ATOM 8330 C C . ALA A 1 1067 ? 14.821 27.950 1.746 1.00 91.44 1067 ALA A C 1
ATOM 8332 O O . ALA A 1 1067 ? 13.987 28.782 1.381 1.00 91.44 1067 ALA A O 1
ATOM 8333 N N . LYS A 1 1068 ? 15.845 28.283 2.531 1.00 91.81 1068 LYS A N 1
ATOM 8334 C CA . LYS A 1 1068 ? 16.049 29.639 3.061 1.00 91.81 1068 LYS A CA 1
ATOM 8335 C C . LYS A 1 1068 ? 17.490 30.120 2.927 1.00 91.81 1068 LYS A C 1
ATOM 8337 O O . LYS A 1 1068 ? 18.414 29.307 2.877 1.00 91.81 1068 LYS A O 1
ATOM 8342 N N . THR A 1 1069 ? 17.667 31.437 2.900 1.00 91.56 1069 THR A N 1
ATOM 8343 C CA . THR A 1 1069 ? 18.978 32.089 3.003 1.00 91.56 1069 THR A CA 1
ATOM 8344 C C . THR A 1 1069 ? 19.368 32.334 4.457 1.00 91.56 1069 THR A C 1
ATOM 8346 O O . THR A 1 1069 ? 18.523 32.326 5.358 1.00 91.56 1069 THR A O 1
ATOM 8349 N N . GLU A 1 1070 ? 20.648 32.622 4.685 1.00 87.50 1070 GLU A N 1
ATOM 8350 C CA . GLU A 1 1070 ? 21.072 33.261 5.930 1.00 87.50 1070 GLU A CA 1
ATOM 8351 C C . GLU A 1 1070 ? 20.464 34.675 6.051 1.00 87.50 1070 GLU A C 1
ATOM 8353 O O . GLU A 1 1070 ? 20.107 35.288 5.032 1.00 87.50 1070 GLU A O 1
ATOM 8358 N N . PRO A 1 1071 ? 20.298 35.205 7.276 1.00 86.25 1071 PRO A N 1
ATOM 8359 C CA . PRO A 1 1071 ? 19.721 36.526 7.477 1.00 86.25 1071 PRO A CA 1
ATOM 8360 C C . PRO A 1 1071 ? 20.711 37.632 7.100 1.00 86.25 1071 PRO A C 1
ATOM 8362 O O . PRO A 1 1071 ? 21.892 37.573 7.447 1.00 86.25 1071 PRO A O 1
ATOM 8365 N N . ASN A 1 1072 ? 20.207 38.669 6.434 1.00 85.44 1072 ASN A N 1
ATOM 8366 C CA . ASN A 1 1072 ? 20.974 39.822 5.979 1.00 85.44 1072 ASN A CA 1
ATOM 8367 C C . ASN A 1 1072 ? 20.256 41.144 6.347 1.00 85.44 1072 ASN A C 1
ATOM 8369 O O . ASN A 1 1072 ? 19.077 41.299 5.991 1.00 85.44 1072 ASN A O 1
ATOM 8373 N N . PRO A 1 1073 ? 20.930 42.102 7.021 1.00 84.50 1073 PRO A N 1
ATOM 8374 C CA . PRO A 1 1073 ? 22.255 41.985 7.656 1.00 84.50 1073 PRO A CA 1
ATOM 8375 C C . PRO A 1 1073 ? 22.294 40.913 8.755 1.00 84.50 1073 PRO A C 1
ATOM 8377 O O . PRO A 1 1073 ? 21.269 40.614 9.366 1.00 84.50 1073 PRO A O 1
ATOM 8380 N N . THR A 1 1074 ? 23.469 40.319 8.998 1.00 82.69 1074 THR A N 1
ATOM 8381 C CA . THR A 1 1074 ? 23.636 39.278 10.024 1.00 82.69 1074 THR A CA 1
ATOM 8382 C C . THR A 1 1074 ? 23.333 39.850 11.415 1.00 82.69 1074 THR A C 1
ATOM 8384 O O . THR A 1 1074 ? 23.998 40.801 11.833 1.00 82.69 1074 THR A O 1
ATOM 8387 N N . PRO A 1 1075 ? 22.374 39.282 12.165 1.00 79.81 1075 PRO A N 1
ATOM 8388 C CA . PRO A 1 1075 ? 22.005 39.789 13.479 1.00 79.81 1075 PRO A CA 1
ATOM 8389 C C . PRO A 1 1075 ? 23.140 39.664 14.497 1.00 79.81 1075 PRO A C 1
ATOM 8391 O O . PRO A 1 1075 ? 23.911 38.697 14.499 1.00 79.81 1075 PRO A O 1
ATOM 8394 N N . MET A 1 1076 ? 23.212 40.627 15.418 1.00 73.44 1076 MET A N 1
ATOM 8395 C CA . MET A 1 1076 ? 24.210 40.617 16.494 1.00 73.44 1076 MET A CA 1
ATOM 8396 C C . MET A 1 1076 ? 23.949 39.489 17.505 1.00 73.44 1076 MET A C 1
ATOM 8398 O O . MET A 1 1076 ? 24.901 38.873 17.988 1.00 73.44 1076 MET A O 1
ATOM 8402 N N . GLY A 1 1077 ? 22.678 39.177 17.787 1.00 71.62 1077 GLY A N 1
ATOM 8403 C CA . GLY A 1 1077 ? 22.278 38.113 18.709 1.00 71.62 1077 GLY A CA 1
ATOM 8404 C C . GLY A 1 1077 ? 22.523 36.711 18.144 1.00 71.62 1077 GLY A C 1
ATOM 8405 O O . GLY A 1 1077 ? 22.085 36.394 17.041 1.00 71.62 1077 GLY A O 1
ATOM 8406 N N . TRP A 1 1078 ? 23.181 35.835 18.912 1.00 67.81 1078 TRP A N 1
ATOM 8407 C CA . TRP A 1 1078 ? 23.494 34.454 18.498 1.00 67.81 1078 TRP A CA 1
ATOM 8408 C C . TRP A 1 1078 ? 22.253 33.661 18.056 1.00 67.81 1078 TRP A C 1
ATOM 8410 O O . TRP A 1 1078 ? 22.276 33.006 17.018 1.00 67.81 1078 TRP A O 1
ATOM 8420 N N . TYR A 1 1079 ? 21.151 33.773 18.804 1.00 65.81 1079 TYR A N 1
ATOM 8421 C CA . TYR A 1 1079 ? 19.879 33.106 18.495 1.00 65.81 1079 TYR A CA 1
ATOM 8422 C C . TYR A 1 1079 ? 19.155 33.695 17.274 1.00 65.81 1079 TYR A C 1
ATOM 8424 O O . TYR A 1 1079 ? 18.308 33.031 16.690 1.00 65.81 1079 TYR A O 1
ATOM 8432 N N . GLU A 1 1080 ? 19.502 34.913 16.854 1.00 69.38 1080 GLU A N 1
ATOM 8433 C CA . GLU A 1 1080 ? 18.908 35.583 15.690 1.00 69.38 1080 GLU A CA 1
ATOM 8434 C C . GLU A 1 1080 ? 19.650 35.255 14.389 1.00 69.38 1080 GLU A C 1
ATOM 8436 O O . GLU A 1 1080 ? 19.082 35.379 13.307 1.00 69.38 1080 GLU A O 1
ATOM 8441 N N . ARG A 1 1081 ? 20.901 34.775 14.474 1.00 71.06 1081 ARG A N 1
ATOM 8442 C CA . ARG A 1 1081 ? 21.673 34.324 13.301 1.00 71.06 1081 ARG A CA 1
ATOM 8443 C C . ARG A 1 1081 ? 21.031 33.131 12.595 1.00 71.06 1081 ARG A C 1
ATOM 8445 O O . ARG A 1 1081 ? 21.237 32.953 11.401 1.00 71.06 1081 ARG A O 1
ATOM 8452 N N . ASN A 1 1082 ? 20.224 32.357 13.320 1.00 71.62 1082 ASN A N 1
ATOM 8453 C CA . ASN A 1 1082 ? 19.415 31.268 12.790 1.00 71.62 1082 ASN A CA 1
ATOM 8454 C C . ASN A 1 1082 ? 17.939 31.508 13.134 1.00 71.62 1082 ASN A C 1
ATOM 8456 O O . ASN A 1 1082 ? 17.443 30.919 14.095 1.00 71.62 1082 ASN A O 1
ATOM 8460 N N . PRO A 1 1083 ? 17.224 32.355 12.369 1.00 71.19 1083 PRO A N 1
ATOM 8461 C CA . PRO A 1 1083 ? 15.812 32.609 12.608 1.00 71.19 1083 PRO A CA 1
ATOM 8462 C C . PRO A 1 1083 ? 15.031 31.301 12.534 1.00 71.19 1083 PRO A C 1
ATOM 8464 O O . PRO A 1 1083 ? 15.348 30.422 11.711 1.00 71.19 1083 PRO A O 1
ATOM 8467 N N . LYS A 1 1084 ? 14.017 31.192 13.402 1.00 75.44 1084 LYS A N 1
ATOM 8468 C CA . LYS A 1 1084 ? 13.122 30.039 13.439 1.00 75.44 1084 LYS A CA 1
ATOM 8469 C C . LYS A 1 1084 ? 12.531 29.826 12.054 1.00 75.44 1084 LYS A C 1
ATOM 8471 O O . LYS A 1 1084 ? 11.984 30.734 11.435 1.00 75.44 1084 LYS A O 1
ATOM 8476 N N . PHE A 1 1085 ? 12.686 28.600 11.587 1.00 84.25 1085 PHE A N 1
ATOM 8477 C CA . PHE A 1 1085 ? 12.049 28.096 10.384 1.00 84.25 1085 PHE A CA 1
ATOM 8478 C C . PHE A 1 1085 ? 11.583 26.673 10.688 1.00 84.25 1085 PHE A C 1
ATOM 8480 O O . PHE A 1 1085 ? 12.018 25.694 10.080 1.00 84.25 1085 PHE A O 1
ATOM 8487 N N . THR A 1 1086 ? 10.803 26.567 11.765 1.00 83.81 1086 THR A N 1
ATOM 8488 C CA . THR A 1 1086 ? 10.271 25.301 12.258 1.00 83.81 1086 THR A CA 1
ATOM 8489 C C . THR A 1 1086 ? 9.180 24.813 11.309 1.00 83.81 1086 THR A C 1
ATOM 8491 O O . THR A 1 1086 ? 8.823 25.485 10.336 1.00 83.81 1086 THR A O 1
ATOM 8494 N N . ALA A 1 1087 ? 8.656 23.616 11.543 1.00 78.12 1087 ALA A N 1
ATOM 8495 C CA . ALA A 1 1087 ? 7.608 23.087 10.683 1.00 78.12 1087 ALA A CA 1
ATOM 8496 C C . ALA A 1 1087 ? 6.295 23.891 10.793 1.00 78.12 1087 ALA A C 1
ATOM 8498 O O . ALA A 1 1087 ? 5.581 24.001 9.802 1.00 78.12 1087 ALA A O 1
ATOM 8499 N N . GLU A 1 1088 ? 6.033 24.557 11.921 1.00 80.12 1088 GLU A N 1
ATOM 8500 C CA . GLU A 1 1088 ? 4.919 25.503 12.063 1.00 80.12 1088 GLU A CA 1
ATOM 8501 C C . GLU A 1 1088 ? 5.131 26.764 11.212 1.00 80.12 1088 GLU A C 1
ATOM 8503 O O . GLU A 1 1088 ? 4.197 27.239 10.569 1.00 80.12 1088 GLU A O 1
ATOM 8508 N N . THR A 1 1089 ? 6.368 27.276 11.132 1.00 85.12 1089 THR A N 1
ATOM 8509 C CA . THR A 1 1089 ? 6.711 28.380 10.221 1.00 85.12 1089 THR A CA 1
ATOM 8510 C C . THR A 1 1089 ? 6.456 27.981 8.768 1.00 85.12 1089 THR A C 1
ATOM 8512 O O . THR A 1 1089 ? 5.868 28.742 8.005 1.00 85.12 1089 THR A O 1
ATOM 8515 N N . GLN A 1 1090 ? 6.886 26.777 8.379 1.00 87.19 1090 GLN A N 1
ATOM 8516 C CA . GLN A 1 1090 ? 6.706 26.256 7.023 1.00 87.19 1090 GLN A CA 1
ATOM 8517 C C . GLN A 1 1090 ? 5.226 26.090 6.661 1.00 87.19 1090 GLN A C 1
ATOM 8519 O O . GLN A 1 1090 ? 4.829 26.468 5.559 1.00 87.19 1090 GLN A O 1
ATOM 8524 N N . ASP A 1 1091 ? 4.409 25.561 7.574 1.00 81.62 1091 ASP A N 1
ATOM 8525 C CA . ASP A 1 1091 ? 2.964 25.404 7.380 1.00 81.62 1091 ASP A CA 1
ATOM 8526 C C . ASP A 1 1091 ? 2.262 26.764 7.244 1.00 81.62 1091 ASP A C 1
ATOM 8528 O O . ASP A 1 1091 ? 1.506 26.977 6.295 1.00 81.62 1091 ASP A O 1
ATOM 8532 N N . TYR A 1 1092 ? 2.598 27.728 8.112 1.00 85.31 1092 TYR A N 1
ATOM 8533 C CA . TYR A 1 1092 ? 2.077 29.097 8.035 1.00 85.31 1092 TYR A CA 1
ATOM 8534 C C . TYR A 1 1092 ? 2.376 29.745 6.677 1.00 85.31 1092 TYR A C 1
ATOM 8536 O O . TYR A 1 1092 ? 1.481 30.276 6.019 1.00 85.31 1092 TYR A O 1
ATOM 8544 N N . LEU A 1 1093 ? 3.632 29.667 6.224 1.00 88.25 1093 LEU A N 1
ATOM 8545 C CA . LEU A 1 1093 ? 4.036 30.216 4.929 1.00 88.25 1093 LEU A CA 1
ATOM 8546 C C . LEU A 1 1093 ? 3.359 29.487 3.763 1.00 88.25 1093 LEU A C 1
ATOM 8548 O O . LEU A 1 1093 ? 2.977 30.126 2.787 1.00 88.25 1093 LEU A O 1
ATOM 8552 N N . SER A 1 1094 ? 3.168 28.170 3.861 1.00 85.94 1094 SER A N 1
ATOM 8553 C CA . SER A 1 1094 ? 2.501 27.382 2.816 1.00 85.94 1094 SER A CA 1
ATOM 8554 C C . SER A 1 1094 ? 1.023 27.752 2.683 1.00 85.94 1094 SER A C 1
ATOM 8556 O O . SER A 1 1094 ? 0.542 27.903 1.561 1.00 85.94 1094 SER A O 1
ATOM 8558 N N . LYS A 1 1095 ? 0.323 27.963 3.807 1.00 84.06 1095 LYS A N 1
ATOM 8559 C CA . LYS A 1 1095 ? -1.065 28.453 3.833 1.00 84.06 1095 LYS A CA 1
ATOM 8560 C C . LYS A 1 1095 ? -1.182 29.853 3.238 1.00 84.06 1095 LYS A C 1
ATOM 8562 O O . LYS A 1 1095 ? -2.064 30.089 2.422 1.00 84.06 1095 LYS A O 1
ATOM 8567 N N . LEU A 1 1096 ? -0.255 30.747 3.583 1.00 86.38 1096 LEU A N 1
ATOM 8568 C CA . LEU A 1 1096 ? -0.234 32.109 3.052 1.00 86.38 1096 LEU A CA 1
ATOM 8569 C C . LEU A 1 1096 ? 0.019 32.142 1.534 1.00 86.38 1096 LEU A C 1
ATOM 8571 O O . LEU A 1 1096 ? -0.582 32.942 0.831 1.00 86.38 1096 LEU A O 1
ATOM 8575 N N . VAL A 1 1097 ? 0.884 31.265 1.011 1.00 85.06 1097 VAL A N 1
ATOM 8576 C CA . VAL A 1 1097 ? 1.125 31.137 -0.443 1.00 85.06 1097 VAL A CA 1
ATOM 8577 C C . VAL A 1 1097 ? -0.063 30.502 -1.169 1.00 85.06 1097 VAL A C 1
ATOM 8579 O O . VAL A 1 1097 ? -0.326 30.839 -2.323 1.00 85.06 1097 VAL A O 1
ATOM 8582 N N . ALA A 1 1098 ? -0.770 29.578 -0.515 1.00 81.62 1098 ALA A N 1
ATOM 8583 C CA . ALA A 1 1098 ? -1.955 28.939 -1.076 1.00 81.62 1098 ALA A CA 1
ATOM 8584 C C . ALA A 1 1098 ? -3.150 29.901 -1.196 1.00 81.62 1098 ALA A C 1
ATOM 8586 O O . ALA A 1 1098 ? -4.007 29.678 -2.045 1.00 81.62 1098 ALA A O 1
ATOM 8587 N N . ASP A 1 1099 ? -3.193 30.972 -0.398 1.00 82.31 1099 ASP A N 1
ATOM 8588 C CA . ASP A 1 1099 ? -4.213 32.015 -0.498 1.00 82.31 1099 ASP A CA 1
ATOM 8589 C C . ASP A 1 1099 ? -4.087 32.782 -1.829 1.00 82.31 1099 ASP A C 1
ATOM 8591 O O . ASP A 1 1099 ? -3.064 33.402 -2.140 1.00 82.31 1099 ASP A O 1
ATOM 8595 N N . GLU A 1 1100 ? -5.141 32.731 -2.644 1.00 78.81 1100 GLU A N 1
ATOM 8596 C CA . GLU A 1 1100 ? -5.202 33.422 -3.936 1.00 78.81 1100 GLU A CA 1
ATOM 8597 C C . GLU A 1 1100 ? -5.229 34.951 -3.785 1.00 78.81 1100 GLU A C 1
ATOM 8599 O O . GLU A 1 1100 ? -4.825 35.667 -4.701 1.00 78.81 1100 GLU A O 1
ATOM 8604 N N . SER A 1 1101 ? -5.645 35.470 -2.623 1.00 83.06 1101 SER A N 1
ATOM 8605 C CA . SER A 1 1101 ? -5.656 36.910 -2.345 1.00 83.06 1101 SER A CA 1
ATOM 8606 C C . SER A 1 1101 ? -4.257 37.490 -2.075 1.00 83.06 1101 SER A C 1
ATOM 8608 O O . SER A 1 1101 ? -4.044 38.704 -2.189 1.00 83.06 1101 SER A O 1
ATOM 8610 N N . PHE A 1 1102 ? -3.269 36.639 -1.770 1.00 86.00 1102 PHE A N 1
ATOM 8611 C CA . PHE A 1 1102 ? -1.885 37.044 -1.542 1.00 86.00 1102 PHE A CA 1
ATOM 8612 C C . PHE A 1 1102 ? -1.098 37.094 -2.866 1.00 86.00 1102 PHE A C 1
ATOM 8614 O O . PHE A 1 1102 ? -0.498 36.116 -3.318 1.00 86.00 1102 PHE A O 1
ATOM 8621 N N . ALA A 1 1103 ? -1.130 38.262 -3.517 1.00 85.44 1103 ALA A N 1
ATOM 8622 C CA . ALA A 1 1103 ? -0.503 38.520 -4.814 1.00 85.44 1103 ALA A CA 1
ATOM 8623 C C . ALA A 1 1103 ? 0.949 39.026 -4.712 1.00 85.44 1103 ALA A C 1
ATOM 8625 O O . ALA A 1 1103 ? 1.400 39.508 -3.673 1.00 85.44 1103 ALA A O 1
ATOM 8626 N N . VAL A 1 1104 ? 1.700 38.914 -5.813 1.00 85.00 1104 VAL A N 1
ATOM 8627 C CA . VAL A 1 1104 ? 3.102 39.363 -5.894 1.00 85.00 1104 VAL A CA 1
ATOM 8628 C C . VAL A 1 1104 ? 3.196 40.865 -5.606 1.00 85.00 1104 VAL A C 1
ATOM 8630 O O . VAL A 1 1104 ? 2.473 41.659 -6.202 1.00 85.00 1104 VAL A O 1
ATOM 8633 N N . GLY A 1 1105 ? 4.093 41.250 -4.698 1.00 80.88 1105 GLY A N 1
ATOM 8634 C CA . GLY A 1 1105 ? 4.247 42.617 -4.194 1.00 80.88 1105 GLY A CA 1
ATOM 8635 C C . GLY A 1 1105 ? 3.388 42.943 -2.966 1.00 80.88 1105 GLY A C 1
ATOM 8636 O O . GLY A 1 1105 ? 3.615 43.976 -2.334 1.00 80.88 1105 GLY A O 1
ATOM 8637 N N . ASN A 1 1106 ? 2.445 42.075 -2.575 1.00 85.44 1106 ASN A N 1
ATOM 8638 C CA . ASN A 1 1106 ? 1.708 42.244 -1.325 1.00 85.44 1106 ASN A CA 1
ATOM 8639 C C . ASN A 1 1106 ? 2.616 41.957 -0.123 1.00 85.44 1106 ASN A C 1
ATOM 8641 O O . ASN A 1 1106 ? 3.462 41.058 -0.138 1.00 85.44 1106 ASN A O 1
ATOM 8645 N N . THR A 1 1107 ? 2.387 42.714 0.950 1.00 87.56 1107 THR A N 1
ATOM 8646 C CA . THR A 1 1107 ? 3.019 42.492 2.252 1.00 87.56 1107 THR A CA 1
ATOM 8647 C C . THR A 1 1107 ? 1.965 42.069 3.262 1.00 87.56 1107 THR A C 1
ATOM 8649 O O . THR A 1 1107 ? 0.926 42.710 3.398 1.00 87.56 1107 THR A O 1
ATOM 8652 N N . HIS A 1 1108 ? 2.231 40.978 3.970 1.00 86.94 1108 HIS A N 1
ATOM 8653 C CA . HIS A 1 1108 ? 1.411 40.468 5.057 1.00 86.94 1108 HIS A CA 1
ATOM 8654 C C . HIS A 1 1108 ? 2.138 40.719 6.373 1.00 86.94 1108 HIS A C 1
ATOM 8656 O O . HIS A 1 1108 ? 3.274 40.275 6.559 1.00 86.94 1108 HIS A O 1
ATOM 8662 N N . THR A 1 1109 ? 1.509 41.460 7.281 1.00 87.50 1109 THR A N 1
ATOM 8663 C CA . THR A 1 1109 ? 2.057 41.667 8.627 1.00 87.50 1109 THR A CA 1
ATOM 8664 C C . THR A 1 1109 ? 1.460 40.616 9.546 1.00 87.50 1109 THR A C 1
ATOM 8666 O O . THR A 1 1109 ? 0.240 40.517 9.659 1.00 87.50 1109 THR A O 1
ATOM 8669 N N . VAL A 1 1110 ? 2.315 39.826 10.194 1.00 83.06 1110 VAL A N 1
ATOM 8670 C CA . VAL A 1 1110 ? 1.859 38.787 11.127 1.00 83.06 1110 VAL A CA 1
ATOM 8671 C C . VAL A 1 1110 ? 1.137 39.464 12.296 1.00 83.06 1110 VAL A C 1
ATOM 8673 O O . VAL A 1 1110 ? 1.665 40.416 12.875 1.00 83.06 1110 VAL A O 1
ATOM 8676 N N . SER A 1 1111 ? -0.071 38.989 12.624 1.00 73.00 1111 SER A N 1
ATOM 8677 C CA . SER A 1 1111 ? -0.913 39.558 13.686 1.00 73.00 1111 SER A CA 1
ATOM 8678 C C . SER A 1 1111 ? -0.139 39.710 15.000 1.00 73.00 1111 SER A C 1
ATOM 8680 O O . SER A 1 1111 ? 0.555 38.795 15.446 1.00 73.00 1111 SER A O 1
ATOM 8682 N N . THR A 1 1112 ? -0.297 40.865 15.653 1.00 61.03 1112 THR A N 1
ATOM 8683 C CA . THR A 1 1112 ? 0.253 41.139 16.993 1.00 61.03 1112 THR A CA 1
ATOM 8684 C C . THR A 1 1112 ? -0.554 40.476 18.110 1.00 61.03 1112 THR A C 1
ATOM 8686 O O . THR A 1 1112 ? -0.097 40.418 19.250 1.00 61.03 1112 THR A O 1
ATOM 8689 N N . THR A 1 1113 ? -1.738 39.952 17.788 1.00 51.62 1113 THR A N 1
ATOM 8690 C CA . THR A 1 1113 ? -2.642 39.261 18.711 1.00 51.62 1113 THR A CA 1
ATOM 8691 C C . THR A 1 1113 ? -2.728 37.786 18.311 1.00 51.62 1113 THR A C 1
ATOM 8693 O O . THR A 1 1113 ? -3.380 37.456 17.324 1.00 51.62 1113 THR A O 1
ATOM 8696 N N . GLY A 1 1114 ? -2.015 36.902 19.022 1.00 60.34 1114 GLY A N 1
ATOM 8697 C CA . GLY A 1 1114 ? -2.014 35.452 18.764 1.00 60.34 1114 GLY A CA 1
ATOM 8698 C C . GLY A 1 1114 ? -0.648 34.769 18.934 1.00 60.34 1114 GLY A C 1
ATOM 8699 O O . GLY A 1 1114 ? 0.349 35.425 19.236 1.00 60.34 1114 GLY A O 1
ATOM 8700 N N . LYS A 1 1115 ? -0.610 33.441 18.731 1.00 67.00 1115 LYS A N 1
ATOM 8701 C CA . LYS A 1 1115 ? 0.614 32.608 18.785 1.00 67.00 1115 LYS A CA 1
ATOM 8702 C C . LYS A 1 1115 ? 1.432 32.627 17.487 1.00 67.00 1115 LYS A C 1
ATOM 8704 O O . LYS A 1 1115 ? 2.594 32.240 17.512 1.00 67.00 1115 LYS A O 1
ATOM 8709 N N . ASP A 1 1116 ? 0.881 33.123 16.377 1.00 74.56 1116 ASP A N 1
ATOM 8710 C CA . ASP A 1 1116 ? 1.510 33.083 15.041 1.00 74.56 1116 ASP A CA 1
ATOM 8711 C C . ASP A 1 1116 ? 2.915 33.696 15.004 1.00 74.56 1116 ASP A C 1
ATOM 8713 O O . ASP A 1 1116 ? 3.809 33.277 14.269 1.00 74.56 1116 ASP A O 1
ATOM 8717 N N . ARG A 1 1117 ? 3.126 34.699 15.851 1.00 77.12 1117 ARG A N 1
ATOM 8718 C CA . ARG A 1 1117 ? 4.394 35.394 16.022 1.00 77.12 1117 ARG A CA 1
ATOM 8719 C C . ARG A 1 1117 ? 5.505 34.483 16.549 1.00 77.12 1117 ARG A C 1
ATOM 8721 O O . ARG A 1 1117 ? 6.658 34.605 16.134 1.00 77.12 1117 ARG A O 1
ATOM 8728 N N . GLU A 1 1118 ? 5.157 33.534 17.414 1.00 77.00 1118 GLU A N 1
ATOM 8729 C CA . GLU A 1 1118 ? 6.076 32.569 18.030 1.00 77.00 1118 GLU A CA 1
ATOM 8730 C C . GLU A 1 1118 ? 6.694 31.608 17.001 1.00 77.00 1118 GLU A C 1
ATOM 8732 O O . GLU A 1 1118 ? 7.752 31.022 17.262 1.00 77.00 1118 GLU A O 1
ATOM 8737 N N . HIS A 1 1119 ? 6.080 31.483 15.816 1.00 79.38 1119 HIS A N 1
ATOM 8738 C CA . HIS A 1 1119 ? 6.613 30.695 14.705 1.00 79.38 1119 HIS A CA 1
ATOM 8739 C C . HIS A 1 1119 ? 7.867 31.317 14.081 1.00 79.38 1119 HIS A C 1
ATOM 8741 O O . HIS A 1 1119 ? 8.652 30.602 13.468 1.00 79.38 1119 HIS A O 1
ATOM 8747 N N . PHE A 1 1120 ? 8.094 32.624 14.239 1.00 81.12 1120 PHE A N 1
ATOM 8748 C CA . PHE A 1 1120 ? 9.205 33.330 13.588 1.00 81.12 1120 PHE A CA 1
ATOM 8749 C C . PHE A 1 1120 ? 10.278 33.820 14.572 1.00 81.12 1120 PHE A C 1
ATOM 8751 O O . PHE A 1 1120 ? 11.434 33.975 14.175 1.00 81.12 1120 PHE A O 1
ATOM 8758 N N . VAL A 1 1121 ? 9.934 34.039 15.850 1.00 77.12 1121 VAL A N 1
ATOM 8759 C CA . VAL A 1 1121 ? 10.862 34.546 16.884 1.00 77.12 1121 VAL A CA 1
ATOM 8760 C C . VAL A 1 1121 ? 11.069 33.565 18.044 1.00 77.12 1121 VAL A C 1
ATOM 8762 O O . VAL A 1 1121 ? 10.199 32.762 18.383 1.00 77.12 1121 VAL A O 1
ATOM 8765 N N . GLN A 1 1122 ? 12.256 33.600 18.663 1.00 69.06 1122 GLN A N 1
ATOM 8766 C CA . GLN A 1 1122 ? 12.653 32.631 19.694 1.00 69.06 1122 GLN A CA 1
ATOM 8767 C C . GLN A 1 1122 ? 11.911 32.826 21.027 1.00 69.06 1122 GLN A C 1
ATOM 8769 O O . GLN A 1 1122 ? 11.551 31.830 21.655 1.00 69.06 1122 GLN A O 1
ATOM 8774 N N . TYR A 1 1123 ? 11.654 34.076 21.427 1.00 68.38 1123 TYR A N 1
ATOM 8775 C CA . TYR A 1 1123 ? 11.071 34.436 22.723 1.00 68.38 1123 TYR A CA 1
ATOM 8776 C C . TYR A 1 1123 ? 9.729 35.160 22.565 1.00 68.38 1123 TYR A C 1
ATOM 8778 O O . TYR A 1 1123 ? 9.592 36.052 21.734 1.00 68.38 1123 TYR A O 1
ATOM 8786 N N . GLN A 1 1124 ? 8.753 34.801 23.403 1.00 56.34 1124 GLN A N 1
ATOM 8787 C CA . GLN A 1 1124 ? 7.376 35.319 23.367 1.00 56.34 1124 GLN A CA 1
ATOM 8788 C C . GLN A 1 1124 ? 7.270 36.822 23.710 1.00 56.34 1124 GLN A C 1
ATOM 8790 O O . GLN A 1 1124 ? 6.323 37.486 23.300 1.00 56.34 1124 GLN A O 1
ATOM 8795 N N . TYR A 1 1125 ? 8.255 37.365 24.437 1.00 55.34 1125 TYR A N 1
ATOM 8796 C CA . TYR A 1 1125 ? 8.282 38.758 24.907 1.00 55.34 1125 TYR A CA 1
ATOM 8797 C C . TYR A 1 1125 ? 9.081 39.716 24.015 1.00 55.34 1125 TYR A C 1
ATOM 8799 O O . TYR A 1 1125 ? 9.048 40.923 24.249 1.00 55.34 1125 TYR A O 1
ATOM 8807 N N . ASP A 1 1126 ? 9.795 39.211 23.006 1.00 63.50 1126 ASP A N 1
ATOM 8808 C CA . ASP A 1 1126 ? 10.514 40.064 22.057 1.00 63.50 1126 ASP A CA 1
ATOM 8809 C C . ASP A 1 1126 ? 9.474 40.898 21.310 1.00 63.50 1126 ASP A C 1
ATOM 8811 O O . ASP A 1 1126 ? 8.659 40.303 20.621 1.00 63.50 1126 ASP A O 1
ATOM 8815 N N . GLN A 1 1127 ? 9.447 42.230 21.443 1.00 68.25 1127 GLN A N 1
ATOM 8816 C CA . GLN A 1 1127 ? 8.602 43.150 20.658 1.00 68.25 1127 GLN A CA 1
ATOM 8817 C C . GLN A 1 1127 ? 9.312 43.506 19.333 1.00 68.25 1127 GLN A C 1
ATOM 8819 O O . GLN A 1 1127 ? 10.354 44.150 19.295 1.00 68.25 1127 GLN A O 1
ATOM 8824 N N . ARG A 1 1128 ? 8.791 42.949 18.244 1.00 76.50 1128 ARG A N 1
ATOM 8825 C CA . ARG A 1 1128 ? 9.335 42.796 16.895 1.00 76.50 1128 ARG A CA 1
ATOM 8826 C C . ARG A 1 1128 ? 8.197 42.599 15.893 1.00 76.50 1128 ARG A C 1
ATOM 8828 O O . ARG A 1 1128 ? 7.473 41.596 15.953 1.00 76.50 1128 ARG A O 1
ATOM 8835 N N . THR A 1 1129 ? 8.107 43.481 14.920 1.00 83.56 1129 THR A N 1
ATOM 8836 C CA . THR A 1 1129 ? 7.168 43.388 13.807 1.00 83.56 1129 THR A CA 1
ATOM 8837 C C . THR A 1 1129 ? 7.708 42.444 12.722 1.00 83.56 1129 THR A C 1
ATOM 8839 O O . THR A 1 1129 ? 8.846 42.599 12.270 1.00 83.56 1129 THR A O 1
ATOM 8842 N N . ILE A 1 1130 ? 6.903 41.464 12.290 1.00 87.56 1130 ILE A N 1
ATOM 8843 C CA . ILE A 1 1130 ? 7.250 40.516 11.216 1.00 87.56 1130 ILE A CA 1
ATOM 8844 C C . ILE A 1 1130 ? 6.427 40.855 9.976 1.00 87.56 1130 ILE A C 1
ATOM 8846 O O . ILE A 1 1130 ? 5.196 40.845 10.021 1.00 87.56 1130 ILE A O 1
ATOM 8850 N N . VAL A 1 1131 ? 7.114 41.124 8.869 1.00 89.25 1131 VAL A N 1
ATOM 8851 C CA . VAL A 1 1131 ? 6.500 41.437 7.575 1.00 89.25 1131 VAL A CA 1
ATOM 8852 C C . VAL A 1 1131 ? 6.945 40.399 6.554 1.00 89.25 1131 VAL A C 1
ATOM 8854 O O . VAL A 1 1131 ? 8.144 40.194 6.362 1.00 89.25 1131 VAL A O 1
ATOM 8857 N N . ILE A 1 1132 ? 5.982 39.753 5.903 1.00 92.00 1132 ILE A N 1
ATOM 8858 C CA . ILE A 1 1132 ? 6.197 38.747 4.863 1.00 92.00 1132 ILE A CA 1
ATOM 8859 C C . ILE A 1 1132 ? 5.794 39.356 3.524 1.00 92.00 1132 ILE A C 1
ATOM 8861 O O . ILE A 1 1132 ? 4.662 39.790 3.353 1.00 92.00 1132 ILE A O 1
ATOM 8865 N N . GLU A 1 1133 ? 6.714 39.390 2.573 1.00 91.56 1133 GLU A N 1
ATOM 8866 C CA . GLU A 1 1133 ? 6.494 39.917 1.226 1.00 91.56 1133 GLU A CA 1
ATOM 8867 C C . GLU A 1 1133 ? 6.545 38.774 0.208 1.00 91.56 1133 GLU A C 1
ATOM 8869 O O . GLU A 1 1133 ? 7.509 38.000 0.206 1.00 91.56 1133 GLU A O 1
ATOM 8874 N N . LEU A 1 1134 ? 5.541 38.670 -0.669 1.00 89.62 1134 LEU A N 1
ATOM 8875 C CA . LEU A 1 1134 ? 5.602 37.772 -1.825 1.00 89.62 1134 LEU A CA 1
ATOM 8876 C C . LEU A 1 1134 ? 6.386 38.447 -2.951 1.00 89.62 1134 LEU A C 1
ATOM 8878 O O . LEU A 1 1134 ? 5.869 39.316 -3.647 1.00 89.62 1134 LEU A O 1
ATOM 8882 N N . VAL A 1 1135 ? 7.642 38.042 -3.130 1.00 88.81 1135 VAL A N 1
ATOM 8883 C CA . VAL A 1 1135 ? 8.580 38.664 -4.081 1.00 88.81 1135 VAL A CA 1
ATOM 8884 C C . VAL A 1 1135 ? 8.333 38.179 -5.505 1.00 88.81 1135 VAL A C 1
ATOM 8886 O O . VAL A 1 1135 ? 8.404 38.953 -6.456 1.00 88.81 1135 VAL A O 1
ATOM 8889 N N . SER A 1 1136 ? 8.055 36.888 -5.665 1.00 85.25 1136 SER A N 1
ATOM 8890 C CA . SER A 1 1136 ? 7.699 36.307 -6.956 1.00 85.25 1136 SER A CA 1
ATOM 8891 C C . SER A 1 1136 ? 6.836 35.067 -6.776 1.00 85.25 1136 SER A C 1
ATOM 8893 O O . SER A 1 1136 ? 6.971 34.336 -5.794 1.00 85.25 1136 SER A O 1
ATOM 8895 N N . ARG A 1 1137 ? 5.962 34.832 -7.751 1.00 82.88 1137 ARG A N 1
ATOM 8896 C CA . ARG A 1 1137 ? 5.148 33.626 -7.896 1.00 82.88 1137 ARG A CA 1
ATOM 8897 C C . ARG A 1 1137 ? 5.238 33.229 -9.362 1.00 82.88 1137 ARG A C 1
ATOM 8899 O O . ARG A 1 1137 ? 4.856 34.021 -10.219 1.00 82.88 1137 ARG A O 1
ATOM 8906 N N . GLU A 1 1138 ? 5.807 32.068 -9.653 1.00 70.19 1138 GLU A N 1
ATOM 8907 C CA . GLU A 1 1138 ? 5.790 31.532 -11.012 1.00 70.19 1138 GLU A CA 1
ATOM 8908 C C . GLU A 1 1138 ? 4.498 30.734 -11.169 1.00 70.19 1138 GLU A C 1
ATOM 8910 O O . GLU A 1 1138 ? 4.327 29.688 -10.546 1.00 70.19 1138 GLU A O 1
ATOM 8915 N N . THR A 1 1139 ? 3.553 31.242 -11.961 1.00 53.56 1139 THR A N 1
ATOM 8916 C CA . THR A 1 1139 ? 2.412 30.426 -12.388 1.00 53.56 1139 THR A CA 1
ATOM 8917 C C . THR A 1 1139 ? 2.890 29.474 -13.480 1.00 53.56 1139 THR A C 1
ATOM 8919 O O . THR A 1 1139 ? 3.579 29.941 -14.394 1.00 53.56 1139 THR A O 1
ATOM 8922 N N . PRO A 1 1140 ? 2.542 28.177 -13.435 1.00 48.09 1140 PRO A N 1
ATOM 8923 C CA . PRO A 1 1140 ? 2.695 27.332 -14.612 1.00 48.09 1140 PRO A CA 1
ATOM 8924 C C . PRO A 1 1140 ? 1.953 28.004 -15.780 1.00 48.09 1140 PRO A C 1
ATOM 8926 O O . PRO A 1 1140 ? 0.859 28.539 -15.592 1.00 48.09 1140 PRO A O 1
ATOM 8929 N N . ASP A 1 1141 ? 2.590 28.092 -16.949 1.00 32.97 1141 ASP A N 1
ATOM 8930 C CA . ASP A 1 1141 ? 2.008 28.741 -18.128 1.00 32.97 1141 ASP A CA 1
ATOM 8931 C C . ASP A 1 1141 ? 0.640 28.100 -18.416 1.00 32.97 1141 ASP A C 1
ATOM 8933 O O . ASP A 1 1141 ? 0.550 26.886 -18.571 1.00 32.97 1141 ASP A O 1
ATOM 8937 N N . ALA A 1 1142 ? -0.430 28.898 -18.507 1.00 27.80 1142 ALA A N 1
ATOM 8938 C CA . ALA A 1 1142 ? -1.827 28.437 -18.598 1.00 27.80 1142 ALA A CA 1
ATOM 8939 C C . ALA A 1 1142 ? -2.185 27.663 -19.896 1.00 27.80 1142 ALA A C 1
ATOM 8941 O O . ALA A 1 1142 ? -3.357 27.447 -20.204 1.00 27.80 1142 ALA A O 1
ATOM 8942 N N . THR A 1 1143 ? -1.185 27.259 -20.681 1.00 31.77 1143 THR A N 1
ATOM 8943 C CA . THR A 1 1143 ? -1.298 26.328 -21.816 1.00 31.77 1143 THR A CA 1
ATOM 8944 C C . THR A 1 1143 ? -0.777 24.924 -21.504 1.00 31.77 1143 THR A C 1
ATOM 8946 O O . THR A 1 1143 ? -0.890 24.035 -22.346 1.00 31.77 1143 THR A O 1
ATOM 8949 N N . GLU A 1 1144 ? -0.203 24.725 -20.321 1.00 35.81 1144 GLU A N 1
ATOM 8950 C CA . GLU A 1 1144 ? 0.325 23.462 -19.826 1.00 35.81 1144 GLU A CA 1
ATOM 8951 C C . GLU A 1 1144 ? -0.565 23.016 -18.655 1.00 35.81 1144 GLU A C 1
ATOM 8953 O O . GLU A 1 1144 ? -0.605 23.673 -17.620 1.00 35.81 1144 GLU A O 1
ATOM 8958 N N . ASP A 1 1145 ? -1.345 21.944 -18.856 1.00 31.97 1145 ASP A N 1
ATOM 8959 C CA . ASP A 1 1145 ? -2.210 21.336 -17.832 1.00 31.97 1145 ASP A CA 1
ATOM 8960 C C . ASP A 1 1145 ? -1.457 21.195 -16.486 1.00 31.97 1145 ASP A C 1
ATOM 8962 O O . ASP A 1 1145 ? -0.278 20.825 -16.488 1.00 31.97 1145 ASP A O 1
ATOM 8966 N N . ASP A 1 1146 ? -2.150 21.423 -15.357 1.00 31.16 1146 ASP A N 1
ATOM 8967 C CA . ASP A 1 1146 ? -1.661 21.467 -13.953 1.00 31.16 1146 ASP A CA 1
ATOM 8968 C C . ASP A 1 1146 ? -0.700 20.326 -13.514 1.00 31.16 1146 ASP A C 1
ATOM 8970 O O . ASP A 1 1146 ? -0.020 20.431 -12.492 1.00 31.16 1146 ASP A O 1
ATOM 8974 N N . ASP A 1 1147 ? -0.566 19.262 -14.309 1.00 39.75 1147 ASP A N 1
ATOM 8975 C CA . ASP A 1 1147 ? 0.280 18.087 -14.078 1.00 39.75 1147 ASP A CA 1
ATOM 8976 C C . ASP A 1 1147 ? 1.664 18.136 -14.791 1.00 39.75 1147 ASP A C 1
ATOM 8978 O O . ASP A 1 1147 ? 2.403 17.140 -14.815 1.00 39.75 1147 ASP A O 1
ATOM 8982 N N . GLU A 1 1148 ? 2.062 19.242 -15.441 1.00 36.75 1148 GLU A N 1
ATOM 8983 C CA . GLU A 1 1148 ? 3.423 19.413 -16.007 1.00 36.75 1148 GLU A CA 1
ATOM 8984 C C . GLU A 1 1148 ? 4.531 19.528 -14.941 1.00 36.75 1148 GLU A C 1
ATOM 8986 O O . GLU A 1 1148 ? 5.691 19.218 -15.233 1.00 36.75 1148 GLU A O 1
ATOM 8991 N N . ALA A 1 1149 ? 4.185 19.839 -13.687 1.00 35.31 1149 ALA A N 1
ATOM 8992 C CA . ALA A 1 1149 ? 5.148 19.915 -12.587 1.00 35.31 1149 ALA A CA 1
ATOM 8993 C C . ALA A 1 1149 ? 5.796 18.557 -12.242 1.00 35.31 1149 ALA A C 1
ATOM 8995 O O . ALA A 1 1149 ? 6.968 18.529 -11.862 1.00 35.31 1149 ALA A O 1
ATOM 8996 N N . ASP A 1 1150 ? 5.086 17.438 -12.429 1.00 34.81 1150 ASP A N 1
ATOM 8997 C CA . ASP A 1 1150 ? 5.527 16.097 -11.996 1.00 34.81 1150 ASP A CA 1
ATOM 8998 C C . ASP A 1 1150 ? 6.589 15.443 -12.883 1.00 34.81 1150 ASP A C 1
ATOM 9000 O O . ASP A 1 1150 ? 7.218 14.455 -12.495 1.00 34.81 1150 ASP A O 1
ATOM 9004 N N . VAL A 1 1151 ? 6.787 15.947 -14.105 1.00 35.97 1151 VAL A N 1
ATOM 9005 C CA . VAL A 1 1151 ? 7.612 15.255 -15.111 1.00 35.97 1151 VAL A CA 1
ATOM 9006 C C . VAL A 1 1151 ? 8.487 16.207 -15.928 1.00 35.97 1151 VAL A C 1
ATOM 9008 O O . VAL A 1 1151 ? 9.128 15.772 -16.884 1.00 35.97 1151 VAL A O 1
ATOM 9011 N N . ALA A 1 1152 ? 8.578 17.491 -15.574 1.00 30.02 1152 ALA A N 1
ATOM 9012 C CA . ALA A 1 1152 ? 9.585 18.348 -16.185 1.00 30.02 1152 ALA A CA 1
ATOM 9013 C C . ALA A 1 1152 ? 10.984 17.793 -15.835 1.00 30.02 1152 ALA A C 1
ATOM 9015 O O . ALA A 1 1152 ? 11.350 17.770 -14.655 1.00 30.02 1152 ALA A O 1
ATOM 9016 N N . PRO A 1 1153 ? 11.810 17.342 -16.807 1.00 35.28 1153 PRO A N 1
ATOM 9017 C CA . PRO A 1 1153 ? 13.239 17.288 -16.550 1.00 35.28 1153 PRO A CA 1
ATOM 9018 C C . PRO A 1 1153 ? 13.621 18.708 -16.149 1.00 35.28 1153 PRO A C 1
ATOM 9020 O O . PRO A 1 1153 ? 13.314 19.637 -16.898 1.00 35.28 1153 PRO A O 1
ATOM 9023 N N . GLN A 1 1154 ? 14.189 18.854 -14.946 1.00 37.69 1154 GLN A N 1
ATOM 9024 C CA . GLN A 1 1154 ? 14.741 20.099 -14.408 1.00 37.69 1154 GLN A CA 1
ATOM 9025 C C . GLN A 1 1154 ? 15.145 21.007 -15.572 1.00 37.69 1154 GLN A C 1
ATOM 9027 O O . GLN A 1 1154 ? 16.008 20.601 -16.355 1.00 37.69 1154 GLN A O 1
ATOM 9032 N N . LYS A 1 1155 ? 14.473 22.158 -15.753 1.00 34.56 1155 LYS A N 1
ATOM 9033 C CA . LYS A 1 1155 ? 14.853 23.151 -16.769 1.00 34.56 1155 LYS A CA 1
ATOM 9034 C C . LYS A 1 1155 ? 16.345 23.419 -16.569 1.00 34.56 1155 LYS A C 1
ATOM 9036 O O . LYS A 1 1155 ? 16.734 24.104 -15.628 1.00 34.56 1155 LYS A O 1
ATOM 9041 N N . ALA A 1 1156 ? 17.182 22.796 -17.395 1.00 37.22 1156 ALA A N 1
ATOM 9042 C CA . ALA A 1 1156 ? 18.622 22.797 -17.209 1.00 37.22 1156 ALA A CA 1
ATOM 9043 C C . ALA A 1 1156 ? 19.120 24.196 -17.577 1.00 37.22 1156 ALA A C 1
ATOM 9045 O O . ALA A 1 1156 ? 19.273 24.517 -18.751 1.00 37.22 1156 ALA A O 1
ATOM 9046 N N . GLY A 1 1157 ? 19.262 25.050 -16.564 1.00 36.53 1157 GLY A N 1
ATOM 9047 C CA . GLY A 1 1157 ? 19.623 26.459 -16.726 1.00 36.53 1157 GLY A CA 1
ATOM 9048 C C . GLY A 1 1157 ? 19.215 27.353 -15.552 1.00 36.53 1157 GLY A C 1
ATOM 9049 O O . GLY A 1 1157 ? 19.878 28.354 -15.304 1.00 36.53 1157 GLY A O 1
ATOM 9050 N N . SER A 1 1158 ? 18.205 26.971 -14.769 1.00 37.84 1158 SER A N 1
ATOM 9051 C CA . SER A 1 1158 ? 17.960 27.523 -13.431 1.00 37.84 1158 SER A CA 1
ATOM 9052 C C . SER A 1 1158 ? 18.112 26.396 -12.413 1.00 37.84 1158 SER A C 1
ATOM 9054 O O . SER A 1 1158 ? 17.999 25.229 -12.780 1.00 37.84 1158 SER A O 1
ATOM 9056 N N . GLY A 1 1159 ? 18.380 26.700 -11.142 1.00 51.69 1159 GLY A N 1
ATOM 9057 C CA . GLY A 1 1159 ? 18.286 25.698 -10.073 1.00 51.69 1159 GLY A CA 1
ATOM 9058 C C . GLY A 1 1159 ? 16.922 24.990 -10.059 1.00 51.69 1159 GLY A C 1
ATOM 9059 O O . GLY A 1 1159 ? 16.047 25.290 -10.876 1.00 51.69 1159 GLY A O 1
ATOM 9060 N N . ALA A 1 1160 ? 16.738 24.050 -9.129 1.00 59.44 1160 ALA A N 1
ATOM 9061 C CA . ALA A 1 1160 ? 15.458 23.370 -8.923 1.00 59.44 1160 ALA A CA 1
ATOM 9062 C C . ALA A 1 1160 ? 14.265 24.346 -9.056 1.00 59.44 1160 ALA A C 1
ATOM 9064 O O . ALA A 1 1160 ? 14.337 25.491 -8.603 1.00 59.44 1160 ALA A O 1
ATOM 9065 N N . TRP A 1 1161 ? 13.200 23.933 -9.747 1.00 71.44 1161 TRP A N 1
ATOM 9066 C CA . TRP A 1 1161 ? 12.074 24.831 -10.004 1.00 71.44 1161 TRP A CA 1
ATOM 9067 C C . TRP A 1 1161 ? 11.386 25.205 -8.685 1.00 71.44 1161 TRP A C 1
ATOM 9069 O O . TRP A 1 1161 ? 11.184 24.344 -7.822 1.00 71.44 1161 TRP A O 1
ATOM 9079 N N . TYR A 1 1162 ? 11.055 26.486 -8.522 1.00 78.19 1162 TYR A N 1
ATOM 9080 C CA . TYR A 1 1162 ? 10.403 27.008 -7.327 1.00 78.19 1162 TYR A CA 1
ATOM 9081 C C . TYR A 1 1162 ? 9.115 27.751 -7.684 1.00 78.19 1162 TYR A C 1
ATOM 9083 O O . TYR A 1 1162 ? 9.067 28.542 -8.616 1.00 78.19 1162 TYR A O 1
ATOM 9091 N N . GLU A 1 1163 ? 8.077 27.495 -6.898 1.00 83.50 1163 GLU A N 1
ATOM 9092 C CA . GLU A 1 1163 ? 6.720 28.011 -7.069 1.00 83.50 1163 GLU A CA 1
ATOM 9093 C C . GLU A 1 1163 ? 6.607 29.471 -6.612 1.00 83.50 1163 GLU A C 1
ATOM 9095 O O . GLU A 1 1163 ? 5.973 30.304 -7.259 1.00 83.50 1163 GLU A O 1
ATOM 9100 N N . ALA A 1 1164 ? 7.242 29.795 -5.484 1.00 87.44 1164 ALA A N 1
ATOM 9101 C CA . ALA A 1 1164 ? 7.147 31.109 -4.863 1.00 87.44 1164 ALA A CA 1
ATOM 9102 C C . ALA A 1 1164 ? 8.444 31.495 -4.147 1.00 87.44 1164 ALA A C 1
ATOM 9104 O O . ALA A 1 1164 ? 9.137 30.646 -3.580 1.00 87.44 1164 ALA A O 1
ATOM 9105 N N . THR A 1 1165 ? 8.742 32.796 -4.142 1.00 90.56 1165 THR A N 1
ATOM 9106 C CA . THR A 1 1165 ? 9.791 33.405 -3.318 1.00 90.56 1165 THR A CA 1
ATOM 9107 C C . THR A 1 1165 ? 9.155 34.372 -2.331 1.00 90.56 1165 THR A C 1
ATOM 9109 O O . THR A 1 1165 ? 8.494 35.328 -2.734 1.00 90.56 1165 THR A O 1
ATOM 9112 N N . LEU A 1 1166 ? 9.399 34.154 -1.043 1.00 92.25 1166 LEU A N 1
ATOM 9113 C CA . LEU A 1 1166 ? 8.993 35.052 0.030 1.00 92.25 1166 LEU A CA 1
ATOM 9114 C C . LEU A 1 1166 ? 10.214 35.729 0.644 1.00 92.25 1166 LEU A C 1
ATOM 9116 O O . LEU A 1 1166 ? 11.280 35.123 0.778 1.00 92.25 1166 LEU A O 1
ATOM 9120 N N . LYS A 1 1167 ? 10.041 36.969 1.086 1.00 92.31 1167 LYS A N 1
ATOM 9121 C CA . LYS A 1 1167 ? 11.010 37.671 1.923 1.00 92.31 1167 LYS A CA 1
ATOM 9122 C C . LYS A 1 1167 ? 10.387 37.936 3.282 1.00 92.31 1167 LYS A C 1
ATOM 9124 O O . LYS A 1 1167 ? 9.369 38.613 3.382 1.00 92.31 1167 LYS A O 1
ATOM 9129 N N . VAL A 1 1168 ? 11.014 37.413 4.330 1.00 91.12 1168 VAL A N 1
ATOM 9130 C CA . VAL A 1 1168 ? 10.578 37.620 5.712 1.00 91.12 1168 VAL A CA 1
ATOM 9131 C C . VAL A 1 1168 ? 11.485 38.663 6.343 1.00 91.12 1168 VAL A C 1
ATOM 9133 O O . VAL A 1 1168 ? 12.698 38.475 6.427 1.00 91.12 1168 VAL A O 1
ATOM 9136 N N . THR A 1 1169 ? 10.900 39.779 6.768 1.00 89.81 1169 THR A N 1
ATOM 9137 C CA . THR A 1 1169 ? 11.598 40.892 7.415 1.00 89.81 1169 THR A CA 1
ATOM 9138 C C . THR A 1 1169 ? 11.185 40.967 8.876 1.00 89.81 1169 THR A C 1
ATOM 9140 O O . THR A 1 1169 ? 9.997 41.054 9.178 1.00 89.81 1169 THR A O 1
ATOM 9143 N N . ILE A 1 1170 ? 12.165 40.968 9.779 1.00 87.38 1170 ILE A N 1
ATOM 9144 C CA . ILE A 1 1170 ? 11.951 41.060 11.225 1.00 87.38 1170 ILE A CA 1
ATOM 9145 C C . ILE A 1 1170 ? 12.517 42.400 11.699 1.00 87.38 1170 ILE A C 1
ATOM 9147 O O . ILE A 1 1170 ? 13.712 42.672 11.556 1.00 87.38 1170 ILE A O 1
ATOM 9151 N N . ARG A 1 1171 ? 11.645 43.256 12.241 1.00 85.44 1171 ARG A N 1
ATOM 9152 C CA . ARG A 1 1171 ? 11.981 44.604 12.719 1.00 85.44 1171 ARG A CA 1
ATOM 9153 C C . ARG A 1 1171 ? 11.823 44.676 14.234 1.00 85.44 1171 ARG A C 1
ATOM 9155 O O . ARG A 1 1171 ? 10.728 44.387 14.694 1.00 85.44 1171 ARG A O 1
ATOM 9162 N N . PRO A 1 1172 ? 12.857 45.044 15.002 1.00 77.81 1172 PRO A N 1
ATOM 9163 C CA . PRO A 1 1172 ? 12.709 45.364 16.419 1.00 77.81 1172 PRO A CA 1
ATOM 9164 C C . PRO A 1 1172 ? 11.806 46.586 16.626 1.00 77.81 1172 PRO A C 1
ATOM 9166 O O . PRO A 1 1172 ? 11.939 47.570 15.897 1.00 77.81 1172 PRO A O 1
ATOM 9169 N N . ASP A 1 1173 ? 10.908 46.543 17.611 1.00 70.69 1173 ASP A N 1
ATOM 9170 C CA . ASP A 1 1173 ? 10.008 47.672 17.900 1.00 70.69 1173 ASP A CA 1
ATOM 9171 C C . ASP A 1 1173 ? 10.739 48.812 18.657 1.00 70.69 1173 ASP A C 1
ATOM 9173 O O . ASP A 1 1173 ? 10.252 49.939 18.716 1.00 70.69 1173 ASP A O 1
ATOM 9177 N N . ASP A 1 1174 ? 11.947 48.548 19.176 1.00 67.75 1174 ASP A N 1
ATOM 9178 C CA . ASP A 1 1174 ? 12.832 49.492 19.880 1.00 67.75 1174 ASP A CA 1
ATOM 9179 C C . ASP A 1 1174 ? 13.746 50.327 18.954 1.00 67.75 1174 ASP A C 1
ATOM 9181 O O . ASP A 1 1174 ? 14.554 51.127 19.428 1.00 67.75 1174 ASP A O 1
ATOM 9185 N N . GLY A 1 1175 ? 13.623 50.165 17.630 1.00 64.62 1175 GLY A N 1
ATOM 9186 C CA . GLY A 1 1175 ? 14.428 50.887 16.638 1.00 64.62 1175 GLY A CA 1
ATOM 9187 C C . GLY A 1 1175 ? 15.798 50.266 16.333 1.00 64.62 1175 GLY A C 1
ATOM 9188 O O . GLY A 1 1175 ? 16.611 50.898 15.656 1.00 64.62 1175 GLY A O 1
ATOM 9189 N N . GLY A 1 1176 ? 16.068 49.039 16.796 1.00 67.62 1176 GLY A N 1
ATOM 9190 C CA . GLY A 1 1176 ? 17.259 48.271 16.423 1.00 67.62 1176 GLY A CA 1
ATOM 9191 C C . GLY A 1 1176 ? 17.348 47.916 14.925 1.00 67.62 1176 GLY A C 1
ATOM 9192 O O . GLY A 1 1176 ? 16.395 48.057 14.156 1.00 67.62 1176 GLY A O 1
ATOM 9193 N N . ALA A 1 1177 ? 18.514 47.425 14.488 1.00 74.94 1177 ALA A N 1
ATOM 9194 C CA . ALA A 1 1177 ? 18.747 47.059 13.088 1.00 74.94 1177 ALA A CA 1
ATOM 9195 C C . ALA A 1 1177 ? 17.853 45.881 12.650 1.00 74.94 1177 ALA A C 1
ATOM 9197 O O . ALA A 1 1177 ? 17.943 44.780 13.192 1.00 74.94 1177 ALA A O 1
ATOM 9198 N N . ALA A 1 1178 ? 17.007 46.111 11.644 1.00 83.12 1178 ALA A N 1
ATOM 9199 C CA . ALA A 1 1178 ? 16.181 45.072 11.040 1.00 83.12 1178 ALA A CA 1
ATOM 9200 C C . ALA A 1 1178 ? 17.024 44.097 10.207 1.00 83.12 1178 ALA A C 1
ATOM 9202 O O . ALA A 1 1178 ? 17.992 44.494 9.556 1.00 83.12 1178 ALA A O 1
ATOM 9203 N N . TYR A 1 1179 ? 16.601 42.837 10.169 1.00 87.69 1179 TYR A N 1
ATOM 9204 C CA . TYR A 1 1179 ? 17.187 41.817 9.304 1.00 87.69 1179 TYR A CA 1
ATOM 9205 C C . TYR A 1 1179 ? 16.105 41.109 8.497 1.00 87.69 1179 TYR A C 1
ATOM 9207 O O . TYR A 1 1179 ? 14.928 41.086 8.867 1.00 87.69 1179 TYR A O 1
ATOM 9215 N N . SER A 1 1180 ? 16.500 40.537 7.364 1.00 89.38 1180 SER A N 1
ATOM 9216 C CA . SER A 1 1180 ? 15.595 39.772 6.512 1.00 89.38 1180 SER A CA 1
ATOM 9217 C C . SER A 1 1180 ? 16.256 38.502 6.005 1.00 89.38 1180 SER A C 1
ATOM 9219 O O . SER A 1 1180 ? 17.468 38.467 5.812 1.00 89.38 1180 SER A O 1
ATOM 9221 N N . TYR A 1 1181 ? 15.462 37.467 5.774 1.00 91.19 1181 TYR A N 1
ATOM 9222 C CA . TYR A 1 1181 ? 15.892 36.278 5.046 1.00 91.19 1181 TYR A CA 1
ATOM 9223 C C . TYR A 1 1181 ? 14.902 35.997 3.918 1.00 91.19 1181 TYR A C 1
ATOM 9225 O O . TYR A 1 1181 ? 13.714 36.315 4.015 1.00 91.19 1181 TYR A O 1
ATOM 9233 N N . SER A 1 1182 ? 15.404 35.429 2.825 1.00 91.75 1182 SER A N 1
ATOM 9234 C CA . SER A 1 1182 ? 14.569 35.008 1.702 1.00 91.75 1182 SER A CA 1
ATOM 9235 C C . SER A 1 1182 ? 14.311 33.514 1.796 1.00 91.75 1182 SER A C 1
ATOM 9237 O O . SER A 1 1182 ? 15.187 32.747 2.200 1.00 91.75 1182 SER A O 1
ATOM 9239 N N . THR A 1 1183 ? 13.118 33.087 1.410 1.00 93.06 1183 THR A N 1
ATOM 9240 C CA . THR A 1 1183 ? 12.749 31.678 1.345 1.00 93.06 1183 THR A CA 1
ATOM 9241 C C . THR A 1 1183 ? 12.063 31.361 0.024 1.00 93.06 1183 THR A C 1
ATOM 9243 O O . THR A 1 1183 ? 11.362 32.195 -0.543 1.00 93.06 1183 THR A O 1
ATOM 9246 N N . LYS A 1 1184 ? 12.335 30.171 -0.507 1.00 92.19 1184 LYS A N 1
ATOM 9247 C CA . LYS A 1 1184 ? 11.819 29.682 -1.784 1.00 92.19 1184 LYS A CA 1
ATOM 9248 C C . LYS A 1 1184 ? 11.140 28.341 -1.577 1.00 92.19 1184 LYS A C 1
ATOM 9250 O O . LYS A 1 1184 ? 11.716 27.472 -0.922 1.00 92.19 1184 LYS A O 1
ATOM 9255 N N . LEU A 1 1185 ? 9.956 28.180 -2.154 1.00 90.88 1185 LEU A N 1
ATOM 9256 C CA . LEU A 1 1185 ? 9.223 26.920 -2.153 1.00 90.88 1185 LEU A CA 1
ATOM 9257 C C . LEU A 1 1185 ? 9.541 26.152 -3.432 1.00 90.88 1185 LEU A C 1
ATOM 9259 O O . LEU A 1 1185 ? 9.060 26.509 -4.501 1.00 90.88 1185 LEU A O 1
ATOM 9263 N N . TYR A 1 1186 ? 10.370 25.123 -3.327 1.00 87.19 1186 TYR A N 1
ATOM 9264 C CA . TYR A 1 1186 ? 10.763 24.271 -4.443 1.00 87.19 1186 TYR A CA 1
ATOM 9265 C C . TYR A 1 1186 ? 9.768 23.128 -4.646 1.00 87.19 1186 TYR A C 1
ATOM 9267 O O . TYR A 1 1186 ? 9.218 22.626 -3.663 1.00 87.19 1186 TYR A O 1
ATOM 9275 N N . ARG A 1 1187 ? 9.587 22.678 -5.897 1.00 83.81 1187 ARG A N 1
ATOM 9276 C CA . ARG A 1 1187 ? 8.865 21.429 -6.196 1.00 83.81 1187 ARG A CA 1
ATOM 9277 C C . ARG A 1 1187 ? 9.752 20.345 -6.776 1.00 83.81 1187 ARG A C 1
ATOM 9279 O O . ARG A 1 1187 ? 10.809 20.635 -7.335 1.00 83.81 1187 ARG A O 1
ATOM 9286 N N . ASN A 1 1188 ? 9.325 19.095 -6.617 1.00 79.31 1188 ASN A N 1
ATOM 9287 C CA . ASN A 1 1188 ? 9.975 17.904 -7.167 1.00 79.31 1188 ASN A CA 1
ATOM 9288 C C . ASN A 1 1188 ? 11.505 17.899 -6.979 1.00 79.31 1188 ASN A C 1
ATOM 9290 O O . ASN A 1 1188 ? 12.288 17.660 -7.900 1.00 79.31 1188 ASN A O 1
ATOM 9294 N N . THR A 1 1189 ? 11.938 18.180 -5.747 1.00 82.25 1189 THR A N 1
ATOM 9295 C CA . THR A 1 1189 ? 13.338 18.474 -5.415 1.00 82.25 1189 THR A CA 1
ATOM 9296 C C . THR A 1 1189 ? 13.957 17.403 -4.517 1.00 82.25 1189 THR A C 1
ATOM 9298 O O . THR A 1 1189 ? 13.402 17.028 -3.489 1.00 82.25 1189 THR A O 1
ATOM 9301 N N . LEU A 1 1190 ? 15.144 16.919 -4.891 1.00 84.31 1190 LEU A N 1
ATOM 9302 C CA . LEU A 1 1190 ? 16.006 16.066 -4.058 1.00 84.31 1190 LEU A CA 1
ATOM 9303 C C . LEU A 1 1190 ? 16.962 16.912 -3.209 1.00 84.31 1190 LEU A C 1
ATOM 9305 O O . LEU A 1 1190 ? 17.346 18.003 -3.631 1.00 84.31 1190 LEU A O 1
ATOM 9309 N N . LYS A 1 1191 ? 17.456 16.369 -2.091 1.00 84.44 1191 LYS A N 1
ATOM 9310 C CA . LYS A 1 1191 ? 18.486 17.005 -1.245 1.00 84.44 1191 LYS A CA 1
ATOM 9311 C C . LYS A 1 1191 ? 19.771 17.340 -2.009 1.00 84.44 1191 LYS A C 1
ATOM 9313 O O . LYS A 1 1191 ? 20.444 18.307 -1.679 1.00 84.44 1191 LYS A O 1
ATOM 9318 N N . SER A 1 1192 ? 20.104 16.553 -3.031 1.00 77.88 1192 SER A N 1
ATOM 9319 C CA . SER A 1 1192 ? 21.272 16.764 -3.894 1.00 77.88 1192 SER A CA 1
ATOM 9320 C C . SER A 1 1192 ? 21.024 17.733 -5.057 1.00 77.88 1192 SER A C 1
ATOM 9322 O O . SER A 1 1192 ? 21.910 17.900 -5.893 1.00 77.88 1192 SER A O 1
ATOM 9324 N N . SER A 1 1193 ? 19.825 18.311 -5.181 1.00 75.62 1193 SER A N 1
ATOM 9325 C CA . SER A 1 1193 ? 19.497 19.192 -6.309 1.00 75.62 1193 SER A CA 1
ATOM 9326 C C . SER A 1 1193 ? 20.231 20.531 -6.189 1.00 75.62 1193 SER A C 1
ATOM 9328 O O . SER A 1 1193 ? 20.342 21.060 -5.082 1.00 75.62 1193 SER A O 1
ATOM 9330 N N . PRO A 1 1194 ? 20.693 21.122 -7.304 1.00 73.38 1194 PRO A N 1
ATOM 9331 C CA . PRO A 1 1194 ? 21.306 22.444 -7.281 1.00 73.38 1194 PRO A CA 1
ATOM 9332 C C . PRO A 1 1194 ? 20.247 23.510 -6.960 1.00 73.38 1194 PRO A C 1
ATOM 9334 O O . PRO A 1 1194 ? 19.275 23.683 -7.699 1.00 73.38 1194 PRO A O 1
ATOM 9337 N N . LEU A 1 1195 ? 20.432 24.221 -5.847 1.00 80.75 1195 LEU A N 1
ATOM 9338 C CA . LEU A 1 1195 ? 19.573 25.329 -5.414 1.00 80.75 1195 LEU A CA 1
ATOM 9339 C C . LEU A 1 1195 ? 20.126 26.670 -5.910 1.00 80.75 1195 LEU A C 1
ATOM 9341 O O . LEU A 1 1195 ? 21.282 26.766 -6.323 1.00 80.75 1195 LEU A O 1
ATOM 9345 N N . ALA A 1 1196 ? 19.306 27.721 -5.841 1.00 81.12 1196 ALA A N 1
ATOM 9346 C CA . ALA A 1 1196 ? 19.788 29.084 -6.047 1.00 81.12 1196 ALA A CA 1
ATOM 9347 C C . ALA A 1 1196 ? 20.896 29.446 -5.035 1.00 81.12 1196 ALA A C 1
ATOM 9349 O O . ALA A 1 1196 ? 20.875 28.991 -3.890 1.00 81.12 1196 ALA A O 1
ATOM 9350 N N . GLU A 1 1197 ? 21.851 30.279 -5.456 1.00 79.62 1197 GLU A N 1
ATOM 9351 C CA . GLU A 1 1197 ? 23.005 30.673 -4.639 1.00 79.62 1197 GLU A CA 1
ATOM 9352 C C . GLU A 1 1197 ? 22.571 31.246 -3.276 1.00 79.62 1197 GLU A C 1
ATOM 9354 O O . GLU A 1 1197 ? 21.663 32.074 -3.194 1.00 79.62 1197 GLU A O 1
ATOM 9359 N N . GLY A 1 1198 ? 23.191 30.761 -2.196 1.00 82.38 1198 GLY A N 1
ATOM 9360 C CA . GLY A 1 1198 ? 22.887 31.170 -0.820 1.00 82.38 1198 GLY A CA 1
ATOM 9361 C C . GLY A 1 1198 ? 21.655 30.518 -0.176 1.00 82.38 1198 GLY A C 1
ATOM 9362 O O . GLY A 1 1198 ? 21.392 30.795 0.993 1.00 82.38 1198 GLY A O 1
ATOM 9363 N N . PHE A 1 1199 ? 20.906 29.655 -0.878 1.00 88.25 1199 PHE A N 1
ATOM 9364 C CA . PHE A 1 1199 ? 19.770 28.922 -0.303 1.00 88.25 1199 PHE A CA 1
ATOM 9365 C C . PHE A 1 1199 ? 20.172 27.548 0.247 1.00 88.25 1199 PHE A C 1
ATOM 9367 O O . PHE A 1 1199 ? 20.935 26.807 -0.369 1.00 88.25 1199 PHE A O 1
ATOM 9374 N N . THR A 1 1200 ? 19.577 27.178 1.380 1.00 89.44 1200 THR A N 1
ATOM 9375 C CA . THR A 1 1200 ? 19.714 25.864 2.025 1.00 89.44 1200 THR A CA 1
ATOM 9376 C C . THR A 1 1200 ? 18.338 25.233 2.220 1.00 89.44 1200 THR A C 1
ATOM 9378 O O . THR A 1 1200 ? 17.421 25.901 2.700 1.00 89.44 1200 THR A O 1
ATOM 9381 N N . LEU A 1 1201 ? 18.168 23.972 1.805 1.00 89.94 1201 LEU A N 1
ATOM 9382 C CA . LEU A 1 1201 ? 16.913 23.232 1.995 1.00 89.94 1201 LEU A CA 1
ATOM 9383 C C . LEU A 1 1201 ? 16.614 23.067 3.485 1.00 89.94 1201 LEU A C 1
ATOM 9385 O O . LEU A 1 1201 ? 17.506 22.753 4.272 1.00 89.94 1201 LEU A O 1
ATOM 9389 N N . VAL A 1 1202 ? 15.346 23.233 3.851 1.00 89.38 1202 VAL A N 1
ATOM 9390 C CA . VAL A 1 1202 ? 14.848 22.936 5.189 1.00 89.38 1202 VAL A CA 1
ATOM 9391 C C . VAL A 1 1202 ? 13.963 21.707 5.103 1.00 89.38 1202 VAL A C 1
ATOM 9393 O O . VAL A 1 1202 ? 12.969 21.690 4.381 1.00 89.38 1202 VAL A O 1
ATOM 9396 N N . GLU A 1 1203 ? 14.350 20.656 5.820 1.00 85.25 1203 GLU A N 1
ATOM 9397 C CA . GLU A 1 1203 ? 13.618 19.396 5.783 1.00 85.25 1203 GLU A CA 1
ATOM 9398 C C . GLU A 1 1203 ? 12.247 19.548 6.468 1.00 85.25 1203 GLU A C 1
ATOM 9400 O O . GLU A 1 1203 ? 12.173 20.083 7.581 1.00 85.25 1203 GLU A O 1
ATOM 9405 N N . PRO A 1 1204 ? 11.156 19.094 5.826 1.00 86.25 1204 PRO A N 1
ATOM 9406 C CA . PRO A 1 1204 ? 9.837 19.110 6.439 1.00 86.25 1204 PRO A CA 1
ATOM 9407 C C . PRO A 1 1204 ? 9.753 18.075 7.568 1.00 86.25 1204 PRO A C 1
ATOM 9409 O O . PRO A 1 1204 ? 10.456 17.062 7.567 1.00 86.25 1204 PRO A O 1
ATOM 9412 N N . ALA A 1 1205 ? 8.858 18.307 8.529 1.00 87.12 1205 ALA A N 1
ATOM 9413 C CA . ALA A 1 1205 ? 8.606 17.365 9.616 1.00 87.12 1205 ALA A CA 1
ATOM 9414 C C . ALA A 1 1205 ? 7.743 16.192 9.113 1.00 87.12 1205 ALA A C 1
ATOM 9416 O O . ALA A 1 1205 ? 6.518 16.287 9.021 1.00 87.12 1205 ALA A O 1
ATOM 9417 N N . LEU A 1 1206 ? 8.403 15.102 8.725 1.00 89.75 1206 LEU A N 1
ATOM 9418 C CA . LEU A 1 1206 ? 7.773 13.931 8.120 1.00 89.75 1206 LEU A CA 1
ATOM 9419 C C . LEU A 1 1206 ? 7.629 12.782 9.119 1.00 89.75 1206 LEU A C 1
ATOM 9421 O O . LEU A 1 1206 ? 8.517 12.528 9.932 1.00 89.75 1206 LEU A O 1
ATOM 9425 N N . SER A 1 1207 ? 6.524 12.048 9.007 1.00 90.00 1207 SER A N 1
ATOM 9426 C CA . SER A 1 1207 ? 6.316 10.790 9.729 1.00 90.00 1207 SER A CA 1
ATOM 9427 C C . SER A 1 1207 ? 7.184 9.678 9.131 1.00 90.00 1207 SER A C 1
ATOM 9429 O O . SER A 1 1207 ? 7.689 9.796 8.015 1.00 90.00 1207 SER A O 1
ATOM 9431 N N . GLU A 1 1208 ? 7.389 8.570 9.843 1.00 90.81 1208 GLU A N 1
ATOM 9432 C CA . GLU A 1 1208 ? 8.170 7.456 9.285 1.00 90.81 1208 GLU A CA 1
ATOM 9433 C C . GLU A 1 1208 ? 7.476 6.819 8.065 1.00 90.81 1208 GLU A C 1
ATOM 9435 O O . GLU A 1 1208 ? 8.139 6.550 7.059 1.00 90.81 1208 GLU A O 1
ATOM 9440 N N . TYR A 1 1209 ? 6.150 6.655 8.147 1.00 92.44 1209 TYR A N 1
ATOM 9441 C CA . TYR A 1 1209 ? 5.261 6.078 7.134 1.00 92.44 1209 TYR A CA 1
ATOM 9442 C C . TYR A 1 1209 ? 3.971 6.888 7.029 1.00 92.44 1209 TYR A C 1
ATOM 9444 O O . TYR A 1 1209 ? 3.488 7.385 8.045 1.00 92.44 1209 TYR A O 1
ATOM 9452 N N . ALA A 1 1210 ? 3.393 6.965 5.828 1.00 92.25 1210 ALA A N 1
ATOM 9453 C CA . ALA A 1 1210 ? 2.206 7.778 5.594 1.00 92.25 1210 ALA A CA 1
ATOM 9454 C C . ALA A 1 1210 ? 0.977 7.210 6.316 1.00 92.25 1210 ALA A C 1
ATOM 9456 O O . ALA A 1 1210 ? 0.715 6.004 6.277 1.00 92.25 1210 ALA A O 1
ATOM 9457 N N . GLU A 1 1211 ? 0.207 8.103 6.932 1.00 93.62 1211 GLU A N 1
ATOM 9458 C CA . GLU A 1 1211 ? -1.085 7.803 7.549 1.00 93.62 1211 GLU A CA 1
ATOM 9459 C C . GLU A 1 1211 ? -2.181 8.513 6.763 1.00 93.62 1211 GLU A C 1
ATOM 9461 O O . GLU A 1 1211 ? -2.099 9.714 6.509 1.00 93.62 1211 GLU A O 1
ATOM 9466 N N . LEU A 1 1212 ? -3.193 7.755 6.352 1.00 95.81 1212 LEU A N 1
ATOM 9467 C CA . LEU A 1 1212 ? -4.323 8.251 5.582 1.00 95.81 1212 LEU A CA 1
ATOM 9468 C C . LEU A 1 1212 ? -5.583 8.104 6.424 1.00 95.81 1212 LEU A C 1
ATOM 9470 O O . LEU A 1 1212 ? -5.881 7.008 6.898 1.00 95.81 1212 LEU A O 1
ATOM 9474 N N . VAL A 1 1213 ? -6.303 9.203 6.631 1.00 95.12 1213 VAL A N 1
ATOM 9475 C CA . VAL A 1 1213 ? -7.431 9.254 7.564 1.00 95.12 1213 VAL A CA 1
ATOM 9476 C C . VAL A 1 1213 ? -8.674 9.753 6.848 1.00 95.12 1213 VAL A C 1
ATOM 9478 O O . VAL A 1 1213 ? -8.662 10.838 6.271 1.00 95.12 1213 VAL A O 1
ATOM 9481 N N . VAL A 1 1214 ? -9.759 8.982 6.918 1.00 95.00 1214 VAL A N 1
ATOM 9482 C CA . VAL A 1 1214 ? -11.098 9.411 6.478 1.00 95.00 1214 VAL A CA 1
ATOM 9483 C C . VAL A 1 1214 ? -12.013 9.563 7.684 1.00 95.00 1214 VAL A C 1
ATOM 9485 O O . VAL A 1 1214 ? -11.905 8.822 8.662 1.00 95.00 1214 VAL A O 1
ATOM 9488 N N . TYR A 1 1215 ? -12.928 10.526 7.628 1.00 91.94 1215 TYR A N 1
ATOM 9489 C CA . TYR A 1 1215 ? -13.754 10.896 8.782 1.00 91.94 1215 TYR A CA 1
ATOM 9490 C C . TYR A 1 1215 ? -15.186 10.360 8.711 1.00 91.94 1215 TYR A C 1
ATOM 9492 O O . TYR A 1 1215 ? -15.900 10.409 9.711 1.00 91.94 1215 TYR A O 1
ATOM 9500 N N . LYS A 1 1216 ? -15.608 9.819 7.561 1.00 92.06 1216 LYS A N 1
ATOM 9501 C CA . LYS A 1 1216 ? -16.903 9.147 7.396 1.00 92.06 1216 LYS A CA 1
ATOM 9502 C C . LYS A 1 1216 ? -16.702 7.656 7.177 1.00 92.06 1216 LYS A C 1
ATOM 9504 O O . LYS A 1 1216 ? -15.947 7.246 6.302 1.00 92.06 1216 LYS A O 1
ATOM 9509 N N . GLU A 1 1217 ? -17.441 6.834 7.911 1.00 93.94 1217 GLU A N 1
ATOM 9510 C CA . GLU A 1 1217 ? -17.338 5.375 7.793 1.00 93.94 1217 GLU A CA 1
ATOM 9511 C C . GLU A 1 1217 ? -17.750 4.860 6.408 1.00 93.94 1217 GLU A C 1
ATOM 9513 O O . GLU A 1 1217 ? -17.223 3.849 5.954 1.00 93.94 1217 GLU A O 1
ATOM 9518 N N . ALA A 1 1218 ? -18.663 5.558 5.721 1.00 94.38 1218 ALA A N 1
ATOM 9519 C CA . ALA A 1 1218 ? -19.118 5.201 4.377 1.00 94.38 1218 ALA A CA 1
ATOM 9520 C C . ALA A 1 1218 ? -18.049 5.412 3.287 1.00 94.38 1218 ALA A C 1
ATOM 9522 O O . ALA A 1 1218 ? -18.162 4.828 2.215 1.00 94.38 1218 ALA A O 1
ATOM 9523 N N . GLN A 1 1219 ? -16.983 6.179 3.567 1.00 94.88 1219 GLN A N 1
ATOM 9524 C CA . GLN A 1 1219 ? -15.840 6.337 2.657 1.00 94.88 1219 GLN A CA 1
ATOM 9525 C C . GLN A 1 1219 ? -14.966 5.083 2.572 1.00 94.88 1219 GLN A C 1
ATOM 9527 O O . GLN A 1 1219 ? -14.050 5.057 1.753 1.00 94.88 1219 GLN A O 1
ATOM 9532 N N . ALA A 1 1220 ? -15.196 4.069 3.410 1.00 96.44 1220 ALA A N 1
ATOM 9533 C CA . ALA A 1 1220 ? -14.408 2.847 3.417 1.00 96.44 1220 ALA A CA 1
ATOM 9534 C C . ALA A 1 1220 ? -15.285 1.590 3.473 1.00 96.44 1220 ALA A C 1
ATOM 9536 O O . ALA A 1 1220 ? -16.325 1.555 4.137 1.00 96.44 1220 ALA A O 1
ATOM 9537 N N . ARG A 1 1221 ? -14.827 0.525 2.813 1.00 95.50 1221 ARG A N 1
ATOM 9538 C CA . ARG A 1 1221 ? -15.372 -0.834 2.949 1.00 95.50 1221 ARG A CA 1
ATOM 9539 C C . ARG A 1 1221 ? -14.261 -1.874 2.993 1.00 95.50 1221 ARG A C 1
ATOM 9541 O O . ARG A 1 1221 ? -13.201 -1.677 2.397 1.00 95.50 1221 ARG A O 1
ATOM 9548 N N . ILE A 1 1222 ? -14.492 -2.984 3.685 1.00 96.94 1222 ILE A N 1
ATOM 9549 C CA . ILE A 1 1222 ? -13.507 -4.058 3.820 1.00 96.94 1222 ILE A CA 1
ATOM 9550 C C . ILE A 1 1222 ? -13.583 -4.925 2.563 1.00 96.94 1222 ILE A C 1
ATOM 9552 O O . ILE A 1 1222 ? -14.653 -5.400 2.200 1.00 96.94 1222 ILE A O 1
ATOM 9556 N N . ARG A 1 1223 ? -12.451 -5.135 1.883 1.00 96.06 1223 ARG A N 1
ATOM 9557 C CA . ARG A 1 1223 ? -12.394 -5.983 0.678 1.00 96.06 1223 ARG A CA 1
ATOM 9558 C C . ARG A 1 1223 ? -11.673 -7.292 0.915 1.00 96.06 1223 ARG A C 1
ATOM 9560 O O . ARG A 1 1223 ? -12.073 -8.302 0.344 1.00 96.06 1223 ARG A O 1
ATOM 9567 N N . TYR A 1 1224 ? -10.630 -7.283 1.745 1.00 97.81 1224 TYR A N 1
ATOM 9568 C CA . TYR A 1 1224 ? -9.869 -8.493 2.029 1.00 97.81 1224 TYR A CA 1
ATOM 9569 C C . TYR A 1 1224 ? -9.427 -8.585 3.486 1.00 97.81 1224 TYR A C 1
ATOM 9571 O O . TYR A 1 1224 ? -9.094 -7.579 4.115 1.00 97.81 1224 TYR A O 1
ATOM 9579 N N . VAL A 1 1225 ? -9.345 -9.819 3.981 1.00 97.75 1225 VAL A N 1
ATOM 9580 C CA . VAL A 1 1225 ? -8.575 -10.184 5.173 1.00 97.75 1225 VAL A CA 1
ATOM 9581 C C . VAL A 1 1225 ? -7.352 -10.976 4.717 1.00 97.75 1225 VAL A C 1
ATOM 9583 O O . VAL A 1 1225 ? -7.472 -11.983 4.020 1.00 97.75 1225 VAL A O 1
ATOM 9586 N N . VAL A 1 1226 ? -6.164 -10.523 5.103 1.00 97.38 1226 VAL A N 1
ATOM 9587 C CA . VAL A 1 1226 ? -4.879 -11.136 4.758 1.00 97.38 1226 VAL A CA 1
ATOM 9588 C C . VAL A 1 1226 ? -4.323 -11.853 5.982 1.00 97.38 1226 VAL A C 1
ATOM 9590 O O . VAL A 1 1226 ? -4.082 -11.233 7.015 1.00 97.38 1226 VAL A O 1
ATOM 9593 N N . GLU A 1 1227 ? -4.117 -13.161 5.856 1.00 96.06 1227 GLU A N 1
ATOM 9594 C CA . GLU A 1 1227 ? -3.539 -14.023 6.885 1.00 96.06 1227 GLU A CA 1
ATOM 9595 C C . GLU A 1 1227 ? -2.010 -14.039 6.751 1.00 96.06 1227 GLU A C 1
ATOM 9597 O O . GLU A 1 1227 ? -1.458 -14.660 5.835 1.00 96.06 1227 GLU A O 1
ATOM 9602 N N . VAL A 1 1228 ? -1.329 -13.352 7.666 1.00 94.62 1228 VAL A N 1
ATOM 9603 C CA . VAL A 1 1228 ? 0.127 -13.196 7.707 1.00 94.62 1228 VAL A CA 1
ATOM 9604 C C . VAL A 1 1228 ? 0.703 -14.084 8.805 1.00 94.62 1228 VAL A C 1
ATOM 9606 O O . VAL A 1 1228 ? 0.504 -13.836 9.985 1.00 94.62 1228 VAL A O 1
ATOM 9609 N N . GLU A 1 1229 ? 1.438 -15.113 8.418 1.00 92.06 1229 GLU A N 1
ATOM 9610 C CA . GLU A 1 1229 ? 2.147 -16.031 9.303 1.00 92.06 1229 GLU A CA 1
ATOM 9611 C C . GLU A 1 1229 ? 3.554 -15.517 9.622 1.00 92.06 1229 GLU A C 1
ATOM 9613 O O . GLU A 1 1229 ? 4.285 -15.102 8.717 1.00 92.06 1229 GLU A O 1
ATOM 9618 N N . THR A 1 1230 ? 3.936 -15.574 10.895 1.00 88.81 1230 THR A N 1
ATOM 9619 C CA . THR A 1 1230 ? 5.295 -15.281 11.369 1.00 88.81 1230 THR A CA 1
ATOM 9620 C C . THR A 1 1230 ? 6.142 -16.554 11.271 1.00 88.81 1230 THR A C 1
ATOM 9622 O O . THR A 1 1230 ? 5.715 -17.613 11.733 1.00 88.81 1230 THR A O 1
ATOM 9625 N N . VAL A 1 1231 ? 7.312 -16.464 10.624 1.00 82.94 1231 VAL A N 1
ATOM 9626 C CA . VAL A 1 1231 ? 8.176 -17.605 10.241 1.00 82.94 1231 VAL A CA 1
ATOM 9627 C C . VAL A 1 1231 ? 9.514 -17.589 10.963 1.00 82.94 1231 VAL A C 1
ATOM 9629 O O . VAL A 1 1231 ? 10.131 -16.500 11.029 1.00 82.94 1231 VAL A O 1
#

Radius of gyration: 43.36 Å; chains: 1; bounding box: 104×98×122 Å

Foldseek 3Di:
DVVLVPLDQQFDKDFDFDDDPVVVVPPDDDDDDDDPDPPDGGDTDIGTPLLVCLLVVVVVVNVSNVVSVYLLLSNLLSCLLSVNLVSNVVSLVVLVPDPPCSLVSQQDADPFQDHSLLSNLQHLDPECDPSNLVVVVSSVVSVHAQCRATNQGDGSLLSNLFSLPLVSLVVQCPGDNNPQLQCRATNQQDGSLLSNLLDDDDPPTDDPVSNLVSVCSQLVPPRHPHPQQRDGPQQDGNLNSLLLRPVVPCCVVPVLSSLVSNLSSLVVPHDQLTKGFRSCLCVLQPDDDDDPVCPQVVLLQLDDNLPFAPLFDFDSRIGTPLLSLLSGPDLLSSQQSNQSSQQSPHFQCRAGRQQAGSLLSCLLQLNLQSLCSQLQVDQWAFDSNCVVVVHQTPDIDGGGHDLVSLQNQLPTATNQQDGSLLCNLPRYPLFHLLPLSSNVSSVVSPHDQCRATNVRDGSLNSCVLFPLVLNVVSCCVPPVVRDDDDDDDPDDDDDADAADPLLVLLVVLVVVCVVVVLKDWDWDADDDDPPAPADPQKGFDAPDPDPPRGLKWKWWDWACPPDPQTFIKIKIWTWMARPVVRKIWTKIAMDGFLDRGDIDTDIDNDPVVSVVVSQVVVCVQQVDGPVQPDVPSRDGDPPGIDTQDDGDIDINHHCVLQPQVLVVVVCCVPDVQDFDDAPDPLPNVCLPVVLVLSQLLGSVLLVCLCCPQQVDPDSCLDPQPVVLLVVLLVLLVVLLVLLVVLVVLVVVLVVLVPDPDPVSVVVNVVSSVVNSVSVRVQQVSLSVSCSSVPDDPVVPSGGRDRDRHSLVSLSNSLSSVSSVLSVVLSSQQSSLVSCRVPHGSSSSLVSNLQKRWAKDDPPRSLVSLVSSQASLLDDSVCSVFKDFDIKIFMDHPCLVVLLVVVCVVVVLLSSDFWAWWKAAAESSCVSSCSRPNDDWRDPSHDQPPFFQGTFGKTFLGNVVNVVNYDFFGWTADADPVSHGDPPDPHTFGKGKMFTKTFRQRDADEDFSVSTPDPDHDPPPPGFWHKFFAQWAFDSSPWTAGSPNRHIHSSHRIDGEQAGFDAQKFKKKFQKPPQDPDPCSRDWAPALLVVVVVVVLVVDPVQDAFDKDKDDPPDCSVVRGHPDPPQAKIKIKGFHDADDDDPVDPPPPLPNPPQPSNAWADFGTKMKIKIGGPVRDDIIIMIMTMGGRHHLPTDHPPRIHIDDHRHHNGMMMGGHDSSSMDTGMITMMTGD

Secondary structure (DSSP, 8-state):
--GGGS-S----EEEEEPPPGGGTS-SS--------S--PPP-EEEEEHHHHHHHTT-HHHHHHHHHTT--HHHHHHHHHHTT-HHHHHHHHHHHHTSSSSHHHHHH---TTS--HHHHHHTS--SS--HHHHHHHHHHHHTT--TT---TTS--HHHHHHHHT-HHHHHHHHTSTT-TTGGG---TT---HHHHHHT----TTS--HHHHHHHHHHHHH-TT----TT---TT---HHHHHHHHHTTTHHHH-HHHHHHHHHHHHHTT--S--EEE-TTHHHHS------GGGHHHHHTTT-------TT--S-SSEEEHHHHHHT-S-HHHHHHHHHHHHHTT--TT---TTS--HHHHHHHTT-HHHHHHHTT---EEE-HHHHHHTPPP--EEE----HHHHHHHHH---TTS--HHHHHH--BTTBB---HHHHHHHHHTT--SS-B-TTS-BHHHHHHHSSS-HHHHHHHHH-GGG-------PPP-PPPPPPP-HHHHHHHHHHHHHHTTSEEEEEPPPPPPTTS---SSEEE-BSSSSTT-B-EEEEEEEETTSTTT-EEEEEEEEEEEETTTTEEEEEEEEEETTS--EEEEEEES-HHHHHHHHHHHHHHHHSS-SGGGSTTT--PPTTSPEEE----EEEEE-HHHH--HHHHHHTHHHH---PPPP--HHHHT-HHHHHHHHHHT-HHHHHHHHHHHH---SSS-----HHHHHHHHHHHHHHHHHHHHHHHHHHHHHHHTT--SHHHHHHHHHHHHHHHHHHHHHHHHHHHHHTTS---GGG-SS--PPP-SHHHHHHHHHHHHHHHHHHHHHHHHHHHHHHTTTS-HHHHHHHHHTEEEEEPPTT-HHHHHHHHHHHHTS-TTTGGGEEEEEEEEEEETTHHHHHHHHHHH-HHHHTSPPEEEEE---GGGHHHHHHH---PPPTTS-STT-TTSSSEEEESSHHHHHTT--SPEEEEPB-TTSSB-TT---EEEEEEEEEEEE---SEEEE-GGGTT-SSPP--TT--EEEE-EEEEE-GGG-EE-TTT--EE--SPEEEBTTTB-EEEEEEEEPPBSPPSSGGGSS----HHHHHHHHHHHH-TT--TT-EEEPPSSSSGGGGT-S-TT--EEEEEEEEEE-PPPTTS-TTGGGT----BTBSS-EEEEEEEEEEETTSPPPEEEEEEEEEEE-TTSPPPTTEEE-----EEE-EEEES-GGGEEEEEEEEEEE-